Protein AF-A0A485M521-F1 (afdb_monomer_lite)

Secondary structure (DSSP, 8-state):
---PPPPHHHHHHHTTHHHHHHHHHHHTTTTT-SSTT-----TTTT---TTS--SSEEEEEEEEESSS-HHHHTTT-EEEEEESS-SS--TT-TTHHHHHH--SEEE-HHHHHHHHHHHHHTT-S-EEEES-TTTHHHHHHHHHHHHHTT--SPEEEEE-S---HHHHHHTTTT-SEEEEB---S-HHHHHHHHS-TTHHHHHHHHHHHHHHHH-B-EE-TTS-EEEEEEEEEE--GGGTT-HHHHHHHIIIII-TT-EEEEE------GGGGG-TTTSSPPPHHHHHHHHHTT--TT--B----TT-SEEEEESSS--------------------------------EEEEEEEEETTEEEEEEEEEEEESSS-EEEEESSB-HHHHHHHHHHHHHHHHTT-PPPSSEEEEEEE-TTS-B-SGGGHHHHHHHHHHHTTSS-HHHHTTEEE--EE-TTSBEEP-TTHHHHHHHHHHTT-SEEEEEGGGHHHHHTTSS-EEEESBHHHHHHHHHS-PPPPP--PPPEEPTTSS-PPPGGGS-S-HHHHHHHHHHHHHT--EEEE--TTSSHHHHHTTHHHHSPPPPHHHHHHHHHHHHHTT---SSPEE-SPPEE---TT--HHHHTEETTTTEE-HHHHTTTSEEEETTGGGS-HHHHHTTHHHHHHSEEEEEETTEEEEEE---EEEEEE-SSTTS-TT-SSS-----HHHHHHHHTTS-HHHHTT-SEEEE-PPPPHHHHT----PPPHHHHHHHHHHHHHHHHHTTS-GGG--GGGHHHHS-B-HHHHHHHHHHHHHH---HHHHHHHHHHHHHHHHHTT-SSB-HHHHHHHHHT---TTTTT-

Structure (mmCIF, N/CA/C/O backbone):
data_AF-A0A485M521-F1
#
_entry.id   AF-A0A485M521-F1
#
loop_
_atom_site.group_PDB
_atom_site.id
_atom_site.type_symbol
_atom_site.label_atom_id
_atom_site.label_alt_id
_atom_site.label_comp_id
_atom_site.label_asym_id
_atom_site.label_entity_id
_atom_site.label_seq_id
_atom_site.pdbx_PDB_ins_code
_atom_site.Cartn_x
_atom_site.Cartn_y
_atom_site.Cartn_z
_atom_site.occupancy
_atom_site.B_iso_or_equiv
_atom_site.auth_seq_id
_atom_site.auth_comp_id
_atom_site.auth_asym_id
_atom_site.auth_atom_id
_atom_site.pdbx_PDB_model_num
ATOM 1 N N . MET A 1 1 ? -22.257 16.669 40.454 1.00 34.72 1 MET A N 1
ATOM 2 C CA . MET A 1 1 ? -20.801 16.543 40.690 1.00 34.72 1 MET A CA 1
ATOM 3 C C . MET A 1 1 ? -20.565 16.241 42.167 1.00 34.72 1 MET A C 1
ATOM 5 O O . MET A 1 1 ? -20.530 17.164 42.963 1.00 34.72 1 MET A O 1
ATOM 9 N N . LYS A 1 2 ? -20.494 14.965 42.568 1.00 30.14 2 LYS A N 1
ATOM 10 C CA . LYS A 1 2 ? -20.059 14.566 43.918 1.00 30.14 2 LYS A CA 1
ATOM 11 C C . LYS A 1 2 ? -18.724 13.830 43.770 1.00 30.14 2 LYS A C 1
ATOM 13 O O . LYS A 1 2 ? -18.711 12.713 43.275 1.00 30.14 2 LYS A O 1
ATOM 18 N N . ILE A 1 3 ? -17.657 14.548 44.131 1.00 37.06 3 ILE A N 1
ATOM 19 C CA . ILE A 1 3 ? -16.315 14.115 44.555 1.00 37.06 3 ILE A CA 1
ATOM 20 C C . ILE A 1 3 ? -15.671 13.010 43.692 1.00 37.06 3 ILE A C 1
ATOM 22 O O . ILE A 1 3 ? -15.725 11.833 44.034 1.00 37.06 3 ILE A O 1
ATOM 26 N N . MET A 1 4 ? -14.984 13.402 42.611 1.00 53.91 4 MET A N 1
ATOM 27 C CA . MET A 1 4 ? -13.754 12.683 42.249 1.00 53.91 4 MET A CA 1
ATOM 28 C C . MET A 1 4 ? -12.767 12.956 43.387 1.00 53.91 4 MET A C 1
ATOM 30 O O . MET A 1 4 ? -12.605 14.116 43.770 1.00 53.91 4 MET A O 1
ATOM 34 N N . SER A 1 5 ? -12.188 11.920 43.993 1.00 63.81 5 SER A N 1
ATOM 35 C CA . SER A 1 5 ? -11.129 12.127 44.983 1.00 63.81 5 SER A CA 1
ATOM 36 C C . SER A 1 5 ? -10.001 12.924 44.336 1.00 63.81 5 SER A C 1
ATOM 38 O O . SER A 1 5 ? -9.634 12.643 43.196 1.00 63.81 5 SER A O 1
ATOM 40 N N . GLU A 1 6 ? -9.470 13.912 45.050 1.00 80.12 6 GLU A N 1
ATOM 41 C CA . GLU A 1 6 ? -8.334 14.703 44.581 1.00 80.12 6 GLU A CA 1
ATOM 42 C C . GLU A 1 6 ? -7.160 13.766 44.215 1.00 80.12 6 GLU A C 1
ATOM 44 O O . GLU A 1 6 ? -6.811 12.917 45.042 1.00 80.12 6 GLU A O 1
ATOM 49 N N . PRO A 1 7 ? -6.572 13.874 43.004 1.00 86.50 7 PRO A N 1
ATOM 50 C CA . PRO A 1 7 ? -5.426 13.058 42.615 1.00 86.50 7 PRO A CA 1
ATOM 51 C C . PRO A 1 7 ? -4.277 13.130 43.618 1.00 86.50 7 PRO A C 1
ATOM 53 O O . PRO A 1 7 ? -3.947 14.200 44.143 1.00 86.50 7 PRO A O 1
ATOM 56 N N . SER A 1 8 ? -3.619 11.995 43.840 1.00 83.62 8 SER A N 1
ATOM 57 C CA . SER A 1 8 ? -2.629 11.830 44.910 1.00 83.62 8 SER A CA 1
ATOM 58 C C . SER A 1 8 ? -1.449 12.805 44.780 1.00 83.62 8 SER A C 1
ATOM 60 O O . SER A 1 8 ? -0.961 13.335 45.784 1.00 83.62 8 SER A O 1
ATOM 62 N N . TYR A 1 9 ? -1.027 13.110 43.546 1.00 92.75 9 TYR A N 1
ATOM 63 C CA . TYR A 1 9 ? 0.132 13.967 43.279 1.00 92.75 9 TYR A CA 1
ATOM 64 C C . TYR A 1 9 ? -0.082 15.438 43.673 1.00 92.75 9 TYR A C 1
ATOM 66 O O . TYR A 1 9 ? 0.896 16.153 43.904 1.00 92.75 9 TYR A O 1
ATOM 74 N N . LEU A 1 10 ? -1.330 15.911 43.799 1.00 93.62 10 LEU A N 1
ATOM 75 C CA . LEU A 1 10 ? -1.624 17.304 44.164 1.00 93.62 10 LEU A CA 1
ATOM 76 C C . LEU A 1 10 ? -1.217 17.618 45.608 1.00 93.62 10 LEU A C 1
ATOM 78 O O . LEU A 1 10 ? -0.762 18.725 45.905 1.00 93.62 10 LEU A O 1
ATOM 82 N N . ALA A 1 11 ? -1.312 16.640 46.513 1.00 91.88 11 ALA A N 1
ATOM 83 C CA . ALA A 1 11 ? -0.805 16.781 47.876 1.00 91.88 11 ALA A CA 1
ATOM 84 C C . ALA A 1 11 ? 0.725 16.949 47.902 1.00 91.88 11 ALA A C 1
ATOM 86 O O . ALA A 1 11 ? 1.235 17.790 48.641 1.00 91.88 11 ALA A O 1
ATOM 87 N N . LEU A 1 12 ? 1.449 16.206 47.056 1.00 93.50 12 LEU A N 1
ATOM 88 C CA . LEU A 1 12 ? 2.908 16.309 46.929 1.00 93.50 12 LEU A CA 1
ATOM 89 C C . LEU A 1 12 ? 3.355 17.615 46.269 1.00 93.50 12 LEU A C 1
ATOM 91 O O . LEU A 1 12 ? 4.402 18.151 46.625 1.00 93.50 12 LEU A O 1
ATOM 95 N N . TYR A 1 13 ? 2.577 18.124 45.311 1.00 93.75 13 TYR A N 1
ATOM 96 C CA . TYR A 1 13 ? 2.839 19.423 44.699 1.00 93.75 13 TYR A CA 1
ATOM 97 C C . TYR A 1 13 ? 2.697 20.553 45.729 1.00 93.75 13 TYR A C 1
ATOM 99 O O . TYR A 1 13 ? 3.597 21.379 45.859 1.00 93.75 13 TYR A O 1
ATOM 107 N N . ARG A 1 14 ? 1.620 20.547 46.534 1.00 93.44 14 ARG A N 1
ATOM 108 C CA . ARG A 1 14 ? 1.389 21.556 47.588 1.00 93.44 14 ARG A CA 1
ATOM 109 C C . ARG A 1 14 ? 2.469 21.563 48.673 1.00 93.44 14 ARG A C 1
ATOM 111 O O . ARG A 1 14 ? 2.778 22.624 4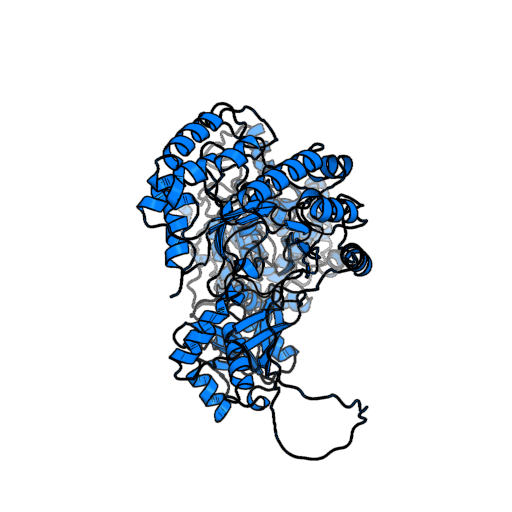9.201 1.00 93.44 14 ARG A O 1
ATOM 118 N N . SER A 1 15 ? 3.049 20.409 49.006 1.00 93.81 15 SER A N 1
ATOM 119 C CA . SER A 1 15 ? 4.139 20.319 49.990 1.00 93.81 15 SER A CA 1
ATOM 120 C C . SER A 1 15 ? 5.530 20.630 49.415 1.00 93.81 15 SER A C 1
ATOM 122 O O . SER A 1 15 ? 6.510 20.637 50.162 1.00 93.81 15 SER A O 1
ATOM 124 N N . GLY A 1 16 ? 5.645 20.855 48.099 1.00 92.62 16 GLY A N 1
ATOM 125 C CA . GLY A 1 16 ? 6.919 21.045 47.396 1.00 92.62 16 GLY A CA 1
ATOM 126 C C . GLY A 1 16 ? 7.751 19.764 47.233 1.00 92.62 16 GLY A C 1
ATOM 127 O O . GLY A 1 16 ? 8.878 19.803 46.736 1.00 92.62 16 GLY A O 1
ATOM 128 N N . GLU A 1 17 ? 7.231 18.615 47.667 1.00 93.62 17 GLU A N 1
ATOM 129 C CA . GLU A 1 17 ? 7.924 17.329 47.596 1.00 93.62 17 GLU A CA 1
ATOM 130 C C . GLU A 1 17 ? 8.015 16.815 46.153 1.00 93.62 17 GLU A C 1
ATOM 132 O O . GLU A 1 17 ? 9.010 16.194 45.776 1.00 93.62 17 GLU A O 1
ATOM 137 N N . LEU A 1 18 ? 7.016 17.111 45.315 1.00 92.62 18 LEU A N 1
ATOM 138 C CA . LEU A 1 18 ? 7.009 16.671 43.920 1.00 92.62 18 LEU A CA 1
ATOM 139 C C . LEU A 1 18 ? 8.182 17.270 43.122 1.00 92.62 18 LEU A C 1
ATOM 141 O O . LEU A 1 18 ? 8.868 16.552 42.396 1.00 92.62 18 LEU A O 1
ATOM 145 N N . GLN A 1 19 ? 8.471 18.557 43.321 1.00 91.75 19 GLN A N 1
ATOM 146 C CA . GLN A 1 19 ? 9.578 19.276 42.687 1.00 91.75 19 GLN A CA 1
ATOM 147 C C . GLN A 1 19 ? 10.939 18.742 43.158 1.00 91.75 19 GLN A C 1
ATOM 149 O O . GLN A 1 19 ? 11.841 18.527 42.346 1.00 91.75 19 GLN A O 1
ATOM 154 N N . LYS A 1 20 ? 11.084 18.452 44.460 1.00 91.44 20 LYS A N 1
ATOM 155 C CA . LYS A 1 20 ? 12.306 17.834 45.011 1.00 91.44 20 LYS A CA 1
ATOM 156 C C . LYS A 1 20 ? 12.576 16.471 44.380 1.00 91.44 20 LYS A C 1
ATOM 158 O O . LYS A 1 20 ? 13.718 16.155 44.037 1.00 91.44 20 LYS A O 1
ATOM 163 N N . ARG A 1 21 ? 11.529 15.664 44.188 1.00 92.69 21 ARG A N 1
ATOM 164 C CA . ARG A 1 21 ? 11.642 14.369 43.507 1.00 92.69 21 ARG A CA 1
ATOM 165 C C . ARG A 1 21 ? 12.009 14.537 42.039 1.00 92.69 21 ARG A C 1
ATOM 167 O O . ARG A 1 21 ? 12.925 13.851 41.599 1.00 92.69 21 ARG A O 1
ATOM 174 N N . ALA A 1 22 ? 11.381 15.463 41.315 1.00 88.31 22 ALA A N 1
ATOM 175 C CA . ALA A 1 22 ? 11.707 15.759 39.917 1.00 88.31 22 ALA A CA 1
ATOM 176 C C . ALA A 1 22 ? 13.205 16.075 39.720 1.00 88.31 22 ALA A C 1
ATOM 178 O O . ALA A 1 22 ? 13.864 15.494 38.851 1.00 88.31 22 ALA A O 1
ATOM 179 N N . ALA A 1 23 ? 13.779 16.904 40.601 1.00 83.12 23 ALA A N 1
ATOM 180 C CA . ALA A 1 23 ? 15.211 17.202 40.599 1.00 83.12 23 ALA A CA 1
ATOM 181 C C . ALA A 1 23 ? 16.069 15.947 40.861 1.00 83.12 23 ALA A C 1
ATOM 183 O O . ALA A 1 23 ? 17.021 15.673 40.128 1.00 83.12 23 ALA A O 1
ATOM 184 N N . ARG A 1 24 ? 15.699 15.127 41.858 1.00 84.69 24 ARG A N 1
ATOM 185 C CA . ARG A 1 24 ? 16.423 13.892 42.211 1.00 84.69 24 ARG A CA 1
ATOM 186 C C . ARG A 1 24 ? 16.407 12.849 41.092 1.00 84.69 24 ARG A C 1
ATOM 188 O O . ARG A 1 24 ? 17.404 12.161 40.886 1.00 84.69 24 ARG A O 1
ATOM 195 N N . VAL A 1 25 ? 15.285 12.701 40.387 1.00 82.06 25 VAL A N 1
ATOM 196 C CA . VAL A 1 25 ? 15.129 11.657 39.362 1.00 82.06 25 VAL A CA 1
ATOM 197 C C . VAL A 1 25 ? 15.885 12.025 38.081 1.00 82.06 25 VAL A C 1
ATOM 199 O O . VAL A 1 25 ? 16.410 11.142 37.406 1.00 82.06 25 VAL A O 1
ATOM 202 N N . THR A 1 26 ? 16.037 13.317 37.782 1.00 79.44 26 THR A N 1
ATOM 203 C CA . THR A 1 26 ? 16.836 13.777 36.633 1.00 79.44 26 THR A CA 1
ATOM 204 C C . THR A 1 26 ? 18.313 13.397 36.785 1.00 79.44 26 THR A C 1
ATOM 206 O O . THR A 1 26 ? 18.918 12.919 35.828 1.00 79.44 26 THR A O 1
ATOM 209 N N . ALA A 1 27 ? 18.866 13.462 38.002 1.00 84.31 27 ALA A N 1
ATOM 210 C CA . ALA A 1 27 ? 20.227 12.992 38.288 1.00 84.31 27 ALA A CA 1
ATOM 211 C C . ALA A 1 27 ? 20.404 11.475 38.052 1.00 84.31 27 ALA A C 1
ATOM 213 O O . ALA A 1 27 ? 21.489 11.016 37.701 1.00 84.31 27 ALA A O 1
ATOM 214 N N . MET A 1 28 ? 19.331 10.673 38.151 1.00 88.88 28 MET A N 1
ATOM 215 C CA . MET A 1 28 ? 19.390 9.239 37.828 1.00 88.88 28 MET A CA 1
ATOM 216 C C . MET A 1 28 ? 19.657 8.971 36.342 1.00 88.88 28 MET A C 1
ATOM 218 O O . MET A 1 28 ? 19.932 7.827 35.988 1.00 88.88 28 MET A O 1
ATOM 222 N N . LEU A 1 29 ? 19.560 9.975 35.462 1.00 92.06 29 LEU A N 1
ATOM 223 C CA . LEU A 1 29 ? 19.862 9.833 34.038 1.00 92.06 29 LEU A CA 1
ATOM 224 C C . LEU A 1 29 ? 21.367 9.875 33.737 1.00 92.06 29 LEU A C 1
ATOM 226 O O . LEU A 1 29 ? 21.767 9.302 32.726 1.00 92.06 29 LEU A O 1
ATOM 230 N N . GLU A 1 30 ? 22.192 10.483 34.595 1.00 93.56 30 GLU A N 1
ATOM 231 C CA . GLU A 1 30 ? 23.658 10.557 34.425 1.00 93.56 30 GLU A CA 1
ATOM 232 C C . GLU A 1 30 ? 24.325 9.181 34.566 1.00 93.56 30 GLU A C 1
ATOM 234 O O . GLU A 1 30 ? 25.297 8.857 33.890 1.00 93.56 30 GLU A O 1
ATOM 239 N N . CYS A 1 31 ? 23.752 8.327 35.414 1.00 93.50 31 CYS A N 1
ATOM 240 C CA . CYS A 1 31 ? 24.083 6.914 35.515 1.00 93.50 31 CYS A CA 1
ATOM 241 C C . CYS A 1 31 ? 22.770 6.131 35.572 1.00 93.50 31 CYS A C 1
ATOM 243 O O . CYS A 1 31 ? 22.212 5.918 36.645 1.00 93.50 31 CYS A O 1
ATOM 245 N N . CYS A 1 32 ? 22.240 5.742 34.409 1.00 94.81 32 CYS A N 1
ATOM 246 C CA . CYS A 1 32 ? 20.868 5.251 34.279 1.00 94.81 32 CYS A CA 1
ATOM 247 C C . CYS A 1 32 ? 20.581 3.969 35.084 1.00 94.81 32 CYS A C 1
ATOM 249 O O . CYS A 1 32 ? 20.887 2.861 34.627 1.00 94.81 32 CYS A O 1
ATOM 251 N N . ARG A 1 33 ? 19.874 4.135 36.215 1.00 93.00 33 ARG A N 1
ATOM 252 C CA . ARG A 1 33 ? 19.340 3.065 37.095 1.00 93.00 33 ARG A CA 1
ATOM 253 C C . ARG A 1 33 ? 17.809 3.046 37.200 1.00 93.00 33 ARG A C 1
ATOM 255 O O . ARG A 1 33 ? 17.243 2.541 38.162 1.00 93.00 33 ARG A O 1
ATOM 262 N N . VAL A 1 34 ? 17.135 3.640 36.216 1.00 94.38 34 VAL A N 1
ATOM 263 C CA . VAL A 1 34 ? 15.677 3.881 36.220 1.00 94.38 34 VAL A CA 1
ATOM 264 C C . VAL A 1 34 ? 14.849 2.587 36.203 1.00 94.38 34 VAL A C 1
ATOM 266 O O . VAL A 1 34 ? 13.724 2.553 36.682 1.00 94.38 34 VAL A O 1
ATOM 269 N N . CYS A 1 35 ? 15.389 1.500 35.653 1.00 95.00 35 CYS A N 1
ATOM 270 C CA . CYS A 1 35 ? 14.707 0.209 35.606 1.00 95.00 35 CYS A CA 1
ATOM 271 C C . CYS A 1 35 ? 15.678 -0.928 35.968 1.00 95.00 35 CYS A C 1
ATOM 273 O O . CYS A 1 35 ? 16.892 -0.691 35.985 1.00 95.00 35 CYS A O 1
ATOM 275 N N . PRO A 1 36 ? 15.193 -2.166 36.188 1.00 96.19 36 PRO A N 1
ATOM 276 C CA . PRO A 1 36 ? 16.036 -3.268 36.659 1.00 96.19 36 PRO A CA 1
ATOM 277 C C . PRO A 1 36 ? 17.187 -3.655 35.716 1.00 96.19 36 PRO A C 1
ATOM 279 O O . PRO A 1 36 ? 18.084 -4.384 36.116 1.00 96.19 36 PRO A O 1
ATOM 282 N N . ARG A 1 37 ? 17.205 -3.144 34.472 1.00 95.25 37 ARG A N 1
ATOM 283 C CA . ARG A 1 37 ? 18.326 -3.327 33.535 1.00 95.25 37 ARG A CA 1
ATOM 284 C C . ARG A 1 37 ? 19.647 -2.716 34.012 1.00 95.25 37 ARG A C 1
ATOM 286 O O . ARG A 1 37 ? 20.664 -3.103 33.454 1.00 95.25 37 ARG A O 1
ATOM 293 N N . ASP A 1 38 ? 19.624 -1.745 34.935 1.00 93.94 38 ASP A N 1
ATOM 294 C CA . ASP A 1 38 ? 20.810 -1.057 35.492 1.00 93.94 38 ASP A CA 1
ATOM 295 C C . ASP A 1 38 ? 21.925 -0.818 34.451 1.00 93.94 38 ASP A C 1
ATOM 297 O O . ASP A 1 38 ? 23.070 -1.232 34.613 1.00 93.94 38 ASP A O 1
ATOM 301 N N . CYS A 1 39 ? 21.580 -0.199 33.315 1.00 94.25 39 CYS A N 1
ATOM 302 C CA . CYS A 1 39 ? 22.515 -0.075 32.192 1.00 94.25 39 CYS A CA 1
ATOM 303 C C . CYS A 1 39 ? 23.647 0.936 32.436 1.00 94.25 39 CYS A C 1
ATOM 305 O O . CYS A 1 39 ? 24.596 0.969 31.657 1.00 94.25 39 CYS A O 1
ATOM 307 N N . ARG A 1 40 ? 23.534 1.781 33.475 1.00 95.12 40 ARG A N 1
ATOM 308 C CA . ARG A 1 40 ? 24.536 2.772 33.923 1.00 95.12 40 ARG A CA 1
ATOM 309 C C . ARG A 1 40 ? 25.042 3.752 32.861 1.00 95.12 40 ARG A C 1
ATOM 311 O O . ARG A 1 40 ? 26.004 4.471 33.108 1.00 95.12 40 ARG A O 1
ATOM 318 N N . VAL A 1 41 ? 24.392 3.814 31.700 1.00 96.38 41 VAL A N 1
ATOM 319 C CA . VAL A 1 41 ? 24.714 4.787 30.655 1.00 96.38 41 VAL A CA 1
ATOM 320 C C . VAL A 1 41 ? 24.302 6.189 31.087 1.00 96.38 41 VAL A C 1
ATOM 322 O O . VAL A 1 41 ? 23.315 6.358 31.803 1.00 96.38 41 VAL A O 1
ATOM 325 N N . ASP A 1 42 ? 25.023 7.182 30.580 1.00 96.06 42 ASP A N 1
ATOM 326 C CA . ASP A 1 42 ? 24.691 8.590 30.765 1.00 96.06 42 ASP A CA 1
ATOM 327 C C . ASP A 1 42 ? 23.721 9.060 29.673 1.00 96.06 42 ASP A C 1
ATOM 329 O O . ASP A 1 42 ? 24.121 9.380 28.549 1.00 96.06 42 ASP A O 1
ATOM 333 N N . ARG A 1 43 ? 22.427 9.086 30.007 1.00 95.19 43 ARG A N 1
ATOM 334 C CA . ARG A 1 43 ? 21.357 9.531 29.104 1.00 95.19 43 ARG A CA 1
ATOM 335 C C . ARG A 1 43 ? 21.378 11.036 28.858 1.00 95.19 43 ARG A C 1
ATOM 337 O O . ARG A 1 43 ? 20.802 11.472 27.866 1.00 95.19 43 ARG A O 1
ATOM 344 N N . THR A 1 44 ? 22.037 11.821 29.711 1.00 93.19 44 THR A N 1
ATOM 345 C CA . THR A 1 44 ? 22.136 13.283 29.561 1.00 93.19 44 THR A CA 1
ATOM 346 C C . THR A 1 44 ? 23.144 13.680 28.483 1.00 93.19 44 THR A C 1
ATOM 348 O O . THR A 1 44 ? 22.961 14.690 27.813 1.00 93.19 44 THR A O 1
ATOM 351 N N . ARG A 1 45 ? 24.145 12.830 28.221 1.00 92.44 45 ARG A N 1
ATOM 352 C CA . ARG A 1 45 ? 25.156 13.010 27.161 1.00 92.44 45 ARG A CA 1
ATOM 353 C C . ARG A 1 45 ? 24.802 12.310 25.845 1.00 92.44 45 ARG A C 1
ATOM 355 O O . ARG A 1 45 ? 25.683 11.860 25.116 1.00 92.44 45 ARG A O 1
ATOM 362 N N . GLY A 1 46 ? 23.510 12.148 25.562 1.00 88.12 46 GLY A N 1
ATOM 363 C CA . GLY A 1 46 ? 23.017 11.570 24.308 1.00 88.12 46 GLY A CA 1
ATOM 364 C C . GLY A 1 46 ? 23.154 10.047 24.177 1.00 88.12 46 GLY A C 1
ATOM 365 O O . GLY A 1 46 ? 22.776 9.497 23.141 1.00 88.12 46 GLY A O 1
ATOM 366 N N . LYS A 1 47 ? 23.643 9.326 25.202 1.00 94.69 47 LYS A N 1
ATOM 367 C CA . LYS A 1 47 ? 23.627 7.853 25.182 1.00 94.69 47 LYS A CA 1
ATOM 368 C C . LYS A 1 47 ? 22.211 7.337 25.436 1.00 94.69 47 LYS A C 1
ATOM 370 O O . LYS A 1 47 ? 21.409 7.952 26.133 1.00 94.69 47 LYS A O 1
ATOM 375 N N . ARG A 1 48 ? 21.899 6.170 24.879 1.00 94.75 48 ARG A N 1
ATOM 376 C CA . ARG A 1 48 ? 20.594 5.513 25.032 1.00 94.75 48 ARG A CA 1
ATOM 377 C C . ARG A 1 48 ? 20.727 4.281 25.921 1.00 94.75 48 ARG A C 1
ATOM 379 O O . ARG A 1 48 ? 21.735 3.580 25.855 1.00 94.75 48 ARG A O 1
ATOM 386 N N . GLY A 1 49 ? 19.724 4.034 26.763 1.00 93.50 49 GLY A N 1
ATOM 387 C CA . GLY A 1 49 ? 19.677 2.843 27.622 1.00 93.50 49 GLY A CA 1
ATOM 388 C C . GLY A 1 49 ? 19.431 1.548 26.841 1.00 93.50 49 GLY A C 1
ATOM 389 O O . GLY A 1 49 ? 19.232 1.570 25.628 1.00 93.50 49 GLY A O 1
ATOM 390 N N . TYR A 1 50 ? 19.349 0.411 27.546 1.00 94.31 50 TYR A N 1
ATOM 391 C CA . TYR A 1 50 ? 18.924 -0.869 26.944 1.00 94.31 50 TYR A CA 1
ATOM 392 C C . TYR A 1 50 ? 17.555 -0.751 26.253 1.00 94.31 50 TYR A C 1
ATOM 394 O O . TYR A 1 50 ? 17.334 -1.286 25.170 1.00 94.31 50 TYR A O 1
ATOM 402 N N . CYS A 1 51 ? 16.662 0.038 26.854 1.00 93.12 51 CYS A N 1
ATOM 403 C CA . CYS A 1 51 ? 15.374 0.423 26.293 1.00 93.12 51 CYS A CA 1
ATOM 404 C C . CYS A 1 51 ? 15.479 1.397 25.109 1.00 93.12 51 CYS A C 1
ATOM 406 O O . CYS A 1 51 ? 14.467 1.944 24.718 1.00 93.12 51 CYS A O 1
ATOM 408 N N . ARG A 1 52 ? 16.653 1.706 24.550 1.00 94.62 52 ARG A N 1
ATOM 409 C CA . ARG A 1 52 ? 16.823 2.618 23.397 1.00 94.62 52 ARG A CA 1
ATOM 410 C C . ARG A 1 52 ? 16.350 4.068 23.611 1.00 94.62 52 ARG A C 1
ATOM 412 O O . ARG A 1 52 ? 16.360 4.843 22.660 1.00 94.62 52 ARG A O 1
ATOM 419 N N . THR A 1 53 ? 16.019 4.465 24.838 1.00 94.62 53 THR A N 1
ATOM 420 C CA . THR A 1 53 ? 15.573 5.828 25.174 1.00 94.62 53 THR A CA 1
ATOM 421 C C . THR A 1 53 ? 16.725 6.686 25.707 1.00 94.62 53 THR A C 1
ATOM 423 O O . THR A 1 53 ? 17.545 6.207 26.497 1.00 94.62 53 THR A O 1
ATOM 426 N N . GLY A 1 54 ? 16.786 7.948 25.259 1.00 94.19 54 GLY A N 1
ATOM 427 C CA . GLY A 1 54 ? 17.793 8.957 25.625 1.00 94.19 54 GLY A CA 1
ATOM 428 C C . GLY A 1 54 ? 17.327 9.903 26.740 1.00 94.19 54 GLY A C 1
ATOM 429 O O . GLY A 1 54 ? 16.580 9.486 27.624 1.00 94.19 54 GLY A O 1
ATOM 430 N N . ARG A 1 55 ? 17.774 11.167 26.735 1.00 94.06 55 ARG A N 1
ATOM 431 C CA . ARG A 1 55 ? 17.405 12.190 27.741 1.00 94.06 55 ARG A CA 1
ATOM 432 C C . ARG A 1 55 ? 15.905 12.470 27.791 1.00 94.06 55 ARG A C 1
ATOM 434 O O . ARG A 1 55 ? 15.372 12.719 28.873 1.00 94.06 55 ARG A O 1
ATOM 441 N N . TYR A 1 56 ? 15.244 12.424 26.649 1.00 95.44 56 TYR A N 1
ATOM 442 C CA . TYR A 1 56 ? 13.835 12.751 26.507 1.00 95.44 56 TYR A CA 1
ATOM 443 C C . TYR A 1 56 ? 13.004 11.484 26.307 1.00 95.44 56 TYR A C 1
ATOM 445 O O . TYR A 1 56 ? 13.526 10.420 25.955 1.00 95.44 56 TYR A O 1
ATOM 453 N N . ALA A 1 57 ? 11.714 11.579 26.621 1.00 95.00 57 ALA A N 1
ATOM 454 C CA . ALA A 1 57 ? 10.779 10.499 26.354 1.00 95.00 57 ALA A CA 1
ATOM 455 C C . ALA A 1 57 ? 10.462 10.495 24.859 1.00 95.00 57 ALA A C 1
ATOM 457 O O . ALA A 1 57 ? 10.548 11.530 24.208 1.00 95.00 57 ALA A O 1
ATOM 458 N N . SER A 1 58 ? 10.080 9.346 24.317 1.00 95.75 58 SER A N 1
ATOM 459 C CA . SER A 1 58 ? 9.495 9.291 22.983 1.00 95.75 58 SER A CA 1
ATOM 460 C C . SER A 1 58 ? 8.053 8.822 23.106 1.00 95.75 58 SER A C 1
ATOM 462 O O . SER A 1 58 ? 7.778 7.924 23.900 1.00 95.75 58 SER A O 1
ATOM 464 N N . VAL A 1 59 ? 7.136 9.484 22.403 1.00 96.00 59 VAL A N 1
ATOM 465 C CA . VAL A 1 59 ? 5.693 9.221 22.448 1.00 96.00 59 VAL A CA 1
ATOM 466 C C . VAL A 1 59 ? 5.238 8.770 21.065 1.00 96.00 59 VAL A C 1
ATOM 468 O O . VAL A 1 59 ? 5.450 9.465 20.071 1.00 96.00 59 VAL A O 1
ATOM 471 N N . ALA A 1 60 ? 4.612 7.598 21.013 1.00 89.62 60 ALA A N 1
ATOM 472 C CA . ALA A 1 60 ? 4.112 6.980 19.791 1.00 89.62 60 ALA A CA 1
ATOM 473 C C . ALA A 1 60 ? 2.695 7.441 19.453 1.00 89.62 60 ALA A C 1
ATOM 475 O O . ALA A 1 60 ? 2.360 7.661 18.294 1.00 89.62 60 ALA A O 1
ATOM 476 N N . SER A 1 61 ? 1.846 7.573 20.472 1.00 90.50 61 SER A N 1
ATOM 477 C CA . SER A 1 61 ? 0.462 7.999 20.292 1.00 90.50 61 SER A CA 1
ATOM 478 C C . SER A 1 61 ? -0.104 8.647 21.548 1.00 90.50 61 SER A C 1
ATOM 480 O O . SER A 1 61 ? 0.337 8.384 22.671 1.00 90.50 61 SER A O 1
ATOM 482 N N . ILE A 1 62 ? -1.103 9.499 21.328 1.00 92.75 62 ILE A N 1
ATOM 483 C CA . ILE A 1 62 ? -1.879 10.152 22.372 1.00 92.75 62 ILE A CA 1
ATOM 484 C C . ILE A 1 62 ? -3.350 10.225 21.972 1.00 92.75 62 ILE A C 1
ATOM 486 O O . ILE A 1 62 ? -3.675 10.621 20.853 1.00 92.75 62 ILE A O 1
ATOM 490 N N . GLY A 1 63 ? -4.247 9.901 22.900 1.00 83.69 63 GLY A N 1
ATOM 491 C CA . GLY A 1 63 ? -5.674 10.148 22.716 1.00 83.69 63 GLY A CA 1
ATOM 492 C C . GLY A 1 63 ? -6.567 9.416 23.717 1.00 83.69 63 GLY A C 1
ATOM 493 O O . GLY A 1 63 ? -6.087 8.569 24.472 1.00 83.69 63 GLY A O 1
ATOM 494 N N . PRO A 1 64 ? -7.877 9.719 23.723 1.00 83.12 64 PRO A N 1
ATOM 495 C CA . PRO A 1 64 ? -8.851 8.958 24.494 1.00 83.12 64 PRO A CA 1
ATOM 496 C C . PRO A 1 64 ? -8.939 7.521 23.965 1.00 83.12 64 PRO A C 1
ATOM 498 O O . PRO A 1 64 ? -9.315 7.290 22.814 1.00 83.12 64 PRO A O 1
ATOM 501 N N . HIS A 1 65 ? -8.604 6.548 24.806 1.00 75.56 65 HIS A N 1
ATOM 502 C CA . HIS A 1 65 ? -8.652 5.131 24.476 1.00 75.56 65 HIS A CA 1
ATOM 503 C C . HIS A 1 65 ? -9.849 4.454 25.151 1.00 75.56 65 HIS A C 1
ATOM 505 O O . HIS A 1 65 ? -10.068 4.578 26.358 1.00 75.56 65 HIS A O 1
ATOM 511 N N . PHE A 1 66 ? -10.621 3.706 24.357 1.00 79.00 66 PHE A N 1
ATOM 512 C CA . PHE A 1 66 ? -11.843 3.023 24.805 1.00 79.00 66 PHE A CA 1
ATOM 513 C C . PHE A 1 66 ? -11.718 1.495 24.861 1.00 79.00 66 PHE A C 1
ATOM 515 O O . PHE A 1 66 ? -12.670 0.816 25.234 1.00 79.00 66 PHE A O 1
ATOM 522 N N . GLY A 1 67 ? -10.556 0.952 24.492 1.00 67.88 67 GLY A N 1
ATOM 523 C CA . GLY A 1 67 ? -10.250 -0.481 24.557 1.00 67.88 67 GLY A CA 1
ATOM 524 C C . GLY A 1 67 ? -9.403 -0.891 25.766 1.00 67.88 67 GLY A C 1
ATOM 525 O O . GLY A 1 67 ? -8.834 -1.974 25.740 1.00 67.88 67 GLY A O 1
ATOM 526 N N . GLU A 1 68 ? -9.249 -0.017 26.768 1.00 79.06 68 GLU A N 1
ATOM 527 C CA . GLU A 1 68 ? -8.589 -0.370 28.035 1.00 79.06 68 GLU A CA 1
ATOM 528 C C . GLU A 1 68 ? -9.532 -1.169 28.950 1.00 79.06 68 GLU A C 1
ATOM 530 O O . GLU A 1 68 ? -10.703 -1.404 28.638 1.00 79.06 68 GLU A O 1
ATOM 535 N N . GLU A 1 69 ? -9.021 -1.566 30.113 1.00 81.06 69 GLU A N 1
ATOM 536 C CA . GLU A 1 69 ? -9.801 -2.252 31.137 1.00 81.06 69 GLU A CA 1
ATOM 537 C C . GLU A 1 69 ? -11.049 -1.460 31.534 1.00 81.06 69 GLU A C 1
ATOM 539 O O . GLU A 1 69 ? -10.998 -0.245 31.736 1.00 81.06 69 GLU A O 1
ATOM 544 N N . ALA A 1 70 ? -12.182 -2.154 31.677 1.00 78.00 70 ALA A N 1
ATOM 545 C CA . ALA A 1 70 ? -13.484 -1.519 31.893 1.00 78.00 70 ALA A CA 1
ATOM 546 C C . ALA A 1 70 ? -13.505 -0.478 33.039 1.00 78.00 70 ALA A C 1
ATOM 548 O O . ALA A 1 70 ? -14.094 0.587 32.835 1.00 78.00 70 ALA A O 1
ATOM 549 N N . PRO A 1 71 ? -12.836 -0.702 34.193 1.00 83.25 71 PRO A N 1
ATOM 550 C CA . PRO A 1 71 ? -12.753 0.311 35.246 1.00 83.25 71 PRO A CA 1
ATOM 551 C C . PRO A 1 71 ? -12.019 1.598 34.834 1.00 83.25 71 PRO A C 1
ATOM 553 O O . PRO A 1 71 ? -12.255 2.642 35.426 1.00 83.25 71 PRO A O 1
ATOM 556 N N . LEU A 1 72 ? -11.138 1.570 33.833 1.00 84.38 72 LEU A N 1
ATOM 557 C CA . LEU A 1 72 ? -10.333 2.726 33.419 1.00 84.38 72 LEU A CA 1
ATOM 558 C C . LEU A 1 72 ? -10.998 3.580 32.339 1.00 84.38 72 LEU A C 1
ATOM 560 O O . LEU A 1 72 ? -10.750 4.782 32.271 1.00 84.38 72 LEU A O 1
ATOM 564 N N . VAL A 1 73 ? -11.809 2.969 31.473 1.00 76.62 73 VAL A N 1
ATOM 565 C CA . VAL A 1 73 ? -12.371 3.644 30.291 1.00 76.62 73 VAL A CA 1
ATOM 566 C C . VAL A 1 73 ? -13.527 4.574 30.659 1.00 76.62 73 VAL A C 1
ATOM 568 O O . VAL A 1 73 ? -13.641 5.674 30.113 1.00 76.62 73 VAL A O 1
ATOM 571 N N . GLY A 1 74 ? -14.402 4.142 31.573 1.00 74.25 74 GLY A N 1
ATOM 572 C CA . GLY A 1 74 ? -15.622 4.877 31.909 1.00 74.25 74 GLY A CA 1
ATOM 573 C C . GLY A 1 74 ? -16.419 5.297 30.663 1.00 74.25 74 GLY A C 1
ATOM 574 O O . GLY A 1 74 ? -16.533 4.548 29.696 1.00 74.25 74 GLY A O 1
ATOM 575 N N . PHE A 1 75 ? -16.960 6.518 30.675 1.00 71.19 75 PHE A N 1
ATOM 576 C CA . PHE A 1 75 ? -17.721 7.091 29.548 1.00 71.19 75 PHE A CA 1
ATOM 577 C C . PHE A 1 75 ? -16.905 8.034 28.648 1.00 71.19 75 PHE A C 1
ATOM 579 O O . PHE A 1 75 ? -17.331 8.351 27.544 1.00 71.19 75 PHE A O 1
ATOM 586 N N . GLY A 1 76 ? -15.762 8.511 29.138 1.00 71.75 76 GLY A N 1
ATOM 587 C CA . GLY A 1 76 ? -14.961 9.595 28.549 1.00 71.75 76 GLY A CA 1
ATOM 588 C C . GLY A 1 76 ? -13.629 9.114 27.979 1.00 71.75 76 GLY A C 1
ATOM 589 O O . GLY A 1 76 ? -12.870 9.908 27.439 1.00 71.75 76 GLY A O 1
ATOM 590 N N . GLY A 1 77 ? -13.351 7.812 28.086 1.00 84.06 77 GLY A N 1
ATOM 591 C CA . GLY A 1 77 ? -12.084 7.219 27.688 1.00 84.06 77 GLY A CA 1
ATOM 592 C C . GLY A 1 77 ? -11.023 7.313 28.784 1.00 84.06 77 GLY A C 1
ATOM 593 O O . GLY A 1 77 ? -11.066 8.168 29.675 1.00 84.06 77 GLY A O 1
ATOM 594 N N . SER A 1 78 ? -10.053 6.408 28.694 1.00 89.62 78 SER A N 1
ATOM 595 C CA . SER A 1 78 ? -8.786 6.503 29.413 1.00 89.62 78 SER A CA 1
ATOM 596 C C . SER A 1 78 ? -7.834 7.343 28.562 1.00 89.62 78 SER A C 1
ATOM 598 O O . SER A 1 78 ? -7.644 7.044 27.384 1.00 89.62 78 SER A O 1
ATOM 600 N N . GLY A 1 79 ? -7.294 8.435 29.100 1.00 93.50 79 GLY A N 1
ATOM 601 C CA . GLY A 1 79 ? -6.441 9.342 28.337 1.00 93.50 79 GLY A CA 1
ATOM 602 C C . GLY A 1 79 ? -5.055 8.743 28.157 1.00 93.50 79 GLY A C 1
ATOM 603 O O . GLY A 1 79 ? -4.207 8.887 29.030 1.00 93.50 79 GLY A O 1
ATOM 604 N N . THR A 1 80 ? -4.812 8.056 27.048 1.00 96.56 80 THR A N 1
ATOM 605 C CA . THR A 1 80 ? -3.585 7.285 26.852 1.00 96.56 80 THR A CA 1
ATOM 606 C C . THR A 1 80 ? -2.455 8.158 26.314 1.00 96.56 80 THR A C 1
ATOM 608 O O . THR A 1 80 ? -2.624 8.839 25.304 1.00 96.56 80 THR A O 1
ATOM 611 N N . ILE A 1 81 ? -1.287 8.077 26.957 1.00 97.06 81 ILE A N 1
ATOM 612 C CA . ILE A 1 81 ? 0.011 8.505 26.422 1.00 97.06 81 ILE A CA 1
ATOM 613 C C . ILE A 1 81 ? 0.864 7.246 26.280 1.00 97.06 81 ILE A C 1
ATOM 615 O O . ILE A 1 81 ? 1.272 6.642 27.276 1.00 97.06 81 ILE A O 1
ATOM 619 N N . PHE A 1 82 ? 1.107 6.827 25.038 1.00 96.81 82 PHE A N 1
ATOM 620 C CA . PHE A 1 82 ? 1.866 5.616 24.748 1.00 96.81 82 PHE A CA 1
ATOM 621 C C . PHE A 1 82 ? 3.331 5.962 24.502 1.00 96.81 82 PHE A C 1
ATOM 623 O O . PHE A 1 82 ? 3.674 6.535 23.466 1.00 96.81 82 PHE A O 1
ATOM 630 N N . PHE A 1 83 ? 4.205 5.587 25.437 1.00 97.44 83 PHE A N 1
ATOM 631 C CA . PHE A 1 83 ? 5.638 5.807 25.290 1.00 97.44 83 PHE A CA 1
ATOM 632 C C . PHE A 1 83 ? 6.279 4.769 24.370 1.00 97.44 83 PHE A C 1
ATOM 634 O O . PHE A 1 83 ? 6.023 3.567 24.466 1.00 97.44 83 PHE A O 1
ATOM 641 N N . SER A 1 84 ? 7.141 5.249 23.482 1.00 94.69 84 SER A N 1
ATOM 642 C CA . SER A 1 84 ? 7.923 4.428 22.575 1.00 94.69 84 SER A CA 1
ATOM 643 C C . SER A 1 84 ? 9.030 3.688 23.314 1.00 94.69 84 SER A C 1
ATOM 645 O O . SER A 1 84 ? 9.581 4.139 24.328 1.00 94.69 84 SER A O 1
ATOM 647 N N . SER A 1 85 ? 9.397 2.552 22.732 1.00 94.12 85 SER A N 1
ATOM 648 C CA . SER A 1 85 ? 10.319 1.579 23.291 1.00 94.12 85 SER A CA 1
ATOM 649 C C . SER A 1 85 ? 9.854 0.926 24.602 1.00 94.12 85 SER A C 1
ATOM 651 O O . SER A 1 85 ? 8.829 1.275 25.175 1.00 94.12 85 SER A O 1
ATOM 653 N N . CYS A 1 86 ? 10.575 -0.092 25.069 1.00 93.88 86 CYS A N 1
ATOM 654 C CA . CYS A 1 86 ? 10.272 -0.814 26.303 1.00 93.88 86 CYS A CA 1
ATOM 655 C C . CYS A 1 86 ? 11.558 -1.365 26.930 1.00 93.88 86 CYS A C 1
ATOM 657 O O . CYS A 1 86 ? 12.499 -1.733 26.231 1.00 93.88 86 CYS A O 1
ATOM 659 N N . ASN A 1 87 ? 11.617 -1.473 28.256 1.00 94.88 87 ASN A N 1
ATOM 660 C CA . ASN A 1 87 ? 12.749 -2.085 28.960 1.00 94.88 87 ASN A CA 1
ATOM 661 C C . ASN A 1 87 ? 12.736 -3.630 28.958 1.00 94.88 87 ASN A C 1
ATOM 663 O O . ASN A 1 87 ? 13.768 -4.251 29.241 1.00 94.88 87 ASN A O 1
ATOM 667 N N . LEU A 1 88 ? 11.597 -4.248 28.622 1.00 93.25 88 LEU A N 1
ATOM 668 C CA . LEU A 1 88 ? 11.450 -5.702 28.514 1.00 93.25 88 LEU A CA 1
ATOM 669 C C . LEU A 1 88 ? 11.767 -6.256 27.127 1.00 93.25 88 LEU A C 1
ATOM 671 O O . LEU A 1 88 ? 12.364 -7.323 27.049 1.00 93.25 88 LEU A O 1
ATOM 675 N N . LEU A 1 89 ? 11.385 -5.552 26.054 1.00 93.06 89 LEU A N 1
ATOM 676 C CA . LEU A 1 89 ? 11.606 -5.980 24.663 1.00 93.06 89 LEU A CA 1
ATOM 677 C C . LEU A 1 89 ? 11.176 -7.440 24.401 1.00 93.06 89 LEU A C 1
ATOM 679 O O . LEU A 1 89 ? 11.917 -8.228 23.815 1.00 93.06 89 LEU A O 1
ATOM 683 N N . CYS A 1 90 ? 9.966 -7.809 24.834 1.00 94.19 90 CYS A N 1
ATOM 684 C CA . CYS A 1 90 ? 9.437 -9.164 24.670 1.00 94.19 90 CYS A CA 1
ATOM 685 C C . CYS A 1 90 ? 9.424 -9.608 23.194 1.00 94.19 90 CYS A C 1
ATOM 687 O O . CYS A 1 90 ? 9.026 -8.846 22.310 1.00 94.19 90 CYS A O 1
ATOM 689 N N . THR A 1 91 ? 9.786 -10.863 22.932 1.00 94.75 91 THR A N 1
ATOM 690 C CA . THR A 1 91 ? 9.771 -11.493 21.593 1.00 94.75 91 THR A CA 1
ATOM 691 C C . THR A 1 91 ? 8.366 -11.685 21.018 1.00 94.75 91 THR A C 1
ATOM 693 O O . THR A 1 91 ? 8.220 -11.834 19.812 1.00 94.75 91 THR A O 1
ATOM 696 N N . PHE A 1 92 ? 7.342 -11.618 21.865 1.00 93.06 92 PHE A N 1
ATOM 697 C CA . PHE A 1 92 ? 5.917 -11.738 21.540 1.00 93.06 92 PHE A CA 1
ATOM 698 C C . PHE A 1 92 ? 5.163 -10.410 21.730 1.00 93.06 92 PHE A C 1
ATOM 700 O O . PHE A 1 92 ? 3.967 -10.393 22.017 1.00 93.06 92 PHE A O 1
ATOM 707 N N . CYS A 1 93 ? 5.870 -9.279 21.664 1.00 91.56 93 CYS A N 1
ATOM 708 C CA . CYS A 1 93 ? 5.259 -7.968 21.852 1.00 91.56 93 CYS A CA 1
ATOM 709 C C . CYS A 1 93 ? 4.281 -7.656 20.707 1.00 91.56 93 CYS A C 1
ATOM 711 O O . CYS A 1 93 ? 4.700 -7.475 19.568 1.00 91.56 93 CYS A O 1
ATOM 713 N N . GLN A 1 94 ? 2.988 -7.531 21.022 1.00 87.81 94 GLN A N 1
ATOM 714 C CA . GLN A 1 94 ? 1.952 -7.153 20.048 1.00 87.81 94 GLN A CA 1
ATOM 715 C C . GLN A 1 94 ? 2.112 -5.716 19.534 1.00 87.81 94 GLN A C 1
ATOM 717 O O . GLN A 1 94 ? 1.632 -5.400 18.455 1.00 87.81 94 GLN A O 1
ATOM 722 N N . ASN A 1 95 ? 2.846 -4.880 20.274 1.00 87.75 95 ASN A N 1
ATOM 723 C CA . ASN A 1 95 ? 3.193 -3.508 19.909 1.00 87.75 95 ASN A CA 1
ATOM 724 C C . ASN A 1 95 ? 4.684 -3.391 19.539 1.00 87.75 95 ASN A C 1
ATOM 726 O O . ASN A 1 95 ? 5.330 -2.406 19.891 1.00 87.75 95 ASN A O 1
ATOM 730 N N . TYR A 1 96 ? 5.279 -4.414 18.906 1.00 89.69 96 TYR A N 1
ATOM 731 C CA . TYR A 1 96 ? 6.729 -4.448 18.665 1.00 89.69 96 TYR A CA 1
ATOM 732 C C . TYR A 1 96 ? 7.236 -3.270 17.820 1.00 89.69 96 TYR A C 1
ATOM 734 O O . TYR A 1 96 ? 8.373 -2.854 18.006 1.00 89.69 96 TYR A O 1
ATOM 742 N N . GLU A 1 97 ? 6.422 -2.701 16.934 1.00 84.19 97 GLU A N 1
ATOM 743 C CA . GLU A 1 97 ? 6.803 -1.541 16.116 1.00 84.19 97 GLU A CA 1
ATOM 744 C C . GLU A 1 97 ? 7.130 -0.339 17.020 1.00 84.19 97 GLU A C 1
ATOM 746 O O . GLU A 1 97 ? 8.241 0.196 17.003 1.00 84.19 97 GLU A O 1
ATOM 751 N N . ILE A 1 98 ? 6.239 -0.054 17.969 1.00 88.12 98 ILE A N 1
ATOM 752 C CA . ILE A 1 98 ? 6.419 0.981 18.990 1.00 88.12 98 ILE A CA 1
ATOM 753 C C . ILE A 1 98 ? 7.510 0.594 20.000 1.00 88.12 98 ILE A C 1
ATOM 755 O O . ILE A 1 98 ? 8.437 1.364 20.268 1.00 88.12 98 ILE A O 1
ATOM 759 N N . SER A 1 99 ? 7.419 -0.606 20.578 1.00 89.81 99 SER A N 1
ATOM 760 C CA . SER A 1 99 ? 8.241 -1.027 21.719 1.00 89.81 99 SER A CA 1
ATOM 761 C C . SER A 1 99 ? 9.645 -1.516 21.355 1.00 89.81 99 SER A C 1
ATOM 763 O O . SER A 1 99 ? 10.526 -1.464 22.207 1.00 89.81 99 SER A O 1
ATOM 765 N N . HIS A 1 100 ? 9.885 -2.007 20.137 1.00 90.38 100 HIS A N 1
ATOM 766 C CA . HIS A 1 100 ? 11.224 -2.390 19.668 1.00 90.38 100 HIS A CA 1
ATOM 767 C C . HIS A 1 100 ? 11.801 -1.348 18.721 1.00 90.38 100 HIS A C 1
ATOM 769 O O . HIS A 1 100 ? 12.965 -0.986 18.882 1.00 90.38 100 HIS A O 1
ATOM 775 N N . PHE A 1 101 ? 11.045 -0.853 17.742 1.00 86.69 101 PHE A N 1
ATOM 776 C CA . PHE A 1 101 ? 11.608 0.044 16.723 1.00 86.69 101 PHE A CA 1
ATOM 777 C C . PHE A 1 101 ? 11.604 1.518 17.122 1.00 86.69 101 PHE A C 1
ATOM 779 O O . PHE A 1 101 ? 12.122 2.339 16.371 1.00 86.69 101 PHE A O 1
ATOM 786 N N . ASN A 1 102 ? 11.145 1.831 18.340 1.00 84.75 102 ASN A N 1
ATOM 787 C CA . ASN A 1 102 ? 11.109 3.192 18.871 1.00 84.75 102 ASN A CA 1
ATOM 788 C C . ASN A 1 102 ? 10.326 4.133 17.934 1.00 84.75 102 ASN A C 1
ATOM 790 O O . ASN A 1 102 ? 10.744 5.263 17.689 1.00 84.75 102 ASN A O 1
ATOM 794 N N . GLU A 1 103 ? 9.217 3.635 17.382 1.00 82.44 103 GLU A N 1
ATOM 795 C CA . GLU A 1 103 ? 8.281 4.427 16.587 1.00 82.44 103 GLU A CA 1
ATOM 796 C C . GLU A 1 103 ? 7.623 5.492 17.468 1.00 82.44 103 GLU A C 1
ATOM 798 O O . GLU A 1 103 ? 7.113 5.178 18.543 1.00 82.44 103 GLU A O 1
ATOM 803 N N . GLY A 1 104 ? 7.664 6.749 17.033 1.00 86.69 104 GLY A N 1
ATOM 804 C CA . GLY A 1 104 ? 7.189 7.908 17.784 1.00 86.69 104 GLY A CA 1
ATOM 805 C C . GLY A 1 104 ? 8.122 9.104 17.630 1.00 86.69 104 GLY A C 1
ATOM 806 O O . GLY A 1 104 ? 9.140 9.035 16.939 1.00 86.69 104 GLY A O 1
ATOM 807 N N . ALA A 1 105 ? 7.770 10.208 18.279 1.00 88.19 105 ALA A N 1
ATOM 808 C CA . ALA A 1 105 ? 8.581 11.423 18.310 1.00 88.19 105 ALA A CA 1
ATOM 809 C C . ALA A 1 105 ? 9.212 11.595 19.691 1.00 88.19 105 ALA A C 1
ATOM 811 O O . ALA A 1 105 ? 8.605 11.223 20.693 1.00 88.19 105 ALA A O 1
ATOM 812 N N . GLU A 1 106 ? 10.439 12.106 19.752 1.00 94.81 106 GLU A N 1
ATOM 813 C CA . GLU A 1 106 ? 11.053 12.516 21.015 1.00 94.81 106 GLU A CA 1
ATOM 814 C C . GLU A 1 106 ? 10.387 13.814 21.493 1.00 94.81 106 GLU A C 1
ATOM 816 O O . GLU A 1 106 ? 10.196 14.720 20.689 1.00 94.81 106 GLU A O 1
ATOM 821 N N . VAL A 1 107 ? 10.002 13.877 22.770 1.00 94.31 107 VAL A N 1
ATOM 822 C CA . VAL A 1 107 ? 9.217 14.979 23.340 1.00 94.31 107 VAL A CA 1
ATOM 823 C C . VAL A 1 107 ? 9.935 15.627 24.515 1.00 94.31 107 VAL A C 1
ATOM 825 O O . VAL A 1 107 ? 10.458 14.960 25.416 1.00 94.31 107 VAL A O 1
ATOM 828 N N . GLN A 1 108 ? 9.930 16.951 24.520 1.00 93.12 108 GLN A N 1
ATOM 829 C CA . GLN A 1 108 ? 10.392 17.781 25.619 1.00 93.12 108 GLN A CA 1
ATOM 830 C C . GLN A 1 108 ? 9.388 17.750 26.787 1.00 93.12 108 GLN A C 1
ATOM 832 O O . GLN A 1 108 ? 8.206 17.457 26.587 1.00 93.12 108 GLN A O 1
ATOM 837 N N . PRO A 1 109 ? 9.811 18.095 28.020 1.00 90.62 109 PRO A N 1
ATOM 838 C CA . PRO A 1 109 ? 8.914 18.095 29.177 1.00 90.62 109 PRO A CA 1
ATOM 839 C C . PRO A 1 109 ? 7.650 18.948 28.993 1.00 90.62 109 PRO A C 1
ATOM 841 O O . PRO A 1 109 ? 6.573 18.515 29.385 1.00 90.62 109 PRO A O 1
ATOM 844 N N . HIS A 1 110 ? 7.750 20.118 28.352 1.00 93.06 110 HIS A N 1
ATOM 845 C CA . HIS A 1 110 ? 6.596 20.992 28.100 1.00 93.06 110 HIS A CA 1
ATOM 846 C C . HIS A 1 110 ? 5.611 20.400 27.078 1.00 93.06 110 HIS A C 1
ATOM 848 O O . HIS A 1 110 ? 4.404 20.520 27.247 1.00 93.06 110 HIS A O 1
ATOM 854 N N . GLU A 1 111 ? 6.099 19.678 26.069 1.00 94.69 111 GLU A N 1
ATOM 855 C CA . GLU A 1 111 ? 5.230 18.981 25.113 1.00 94.69 111 GLU A CA 1
ATOM 856 C C . GLU A 1 111 ? 4.465 17.847 25.807 1.00 94.69 111 GLU A C 1
ATOM 858 O O . GLU A 1 111 ? 3.283 17.629 25.541 1.00 94.69 111 GLU A O 1
ATOM 863 N N . LEU A 1 112 ? 5.107 17.155 26.758 1.00 95.69 112 LEU A N 1
ATOM 864 C CA . LEU A 1 112 ? 4.441 16.148 27.584 1.00 95.69 112 LEU A CA 1
ATOM 865 C C . LEU A 1 112 ? 3.369 16.771 28.502 1.00 95.69 112 LEU A C 1
ATOM 867 O O . LEU A 1 112 ? 2.326 16.155 28.727 1.00 95.69 112 LEU A O 1
ATOM 871 N N . VAL A 1 113 ? 3.579 18.000 28.984 1.00 97.19 113 VAL A N 1
ATOM 872 C CA . VAL A 1 113 ? 2.559 18.773 29.717 1.00 97.19 113 VAL A CA 1
ATOM 873 C C . VAL A 1 113 ? 1.356 19.069 28.823 1.00 97.19 113 VAL A C 1
ATOM 875 O O . VAL A 1 113 ? 0.222 18.767 29.202 1.00 97.19 113 VAL A O 1
ATOM 878 N N . ASP A 1 114 ? 1.587 19.598 27.620 1.00 94.75 114 ASP A N 1
ATOM 879 C CA . ASP A 1 114 ? 0.519 19.926 26.669 1.00 94.75 114 ASP A CA 1
ATOM 880 C C . ASP A 1 114 ? -0.326 18.701 26.317 1.00 94.75 114 ASP A C 1
ATOM 882 O O . ASP A 1 114 ? -1.556 18.777 26.224 1.00 94.75 114 ASP A O 1
ATOM 886 N N . MET A 1 115 ? 0.333 17.554 26.177 1.00 96.88 115 MET A N 1
ATOM 887 C CA . MET A 1 115 ? -0.289 16.250 25.995 1.00 96.88 115 MET A CA 1
ATOM 888 C C . MET A 1 115 ? -1.222 15.882 27.158 1.00 96.88 115 MET A C 1
ATOM 890 O O . MET A 1 115 ? -2.394 15.571 26.927 1.00 96.88 115 MET A O 1
ATOM 894 N N . MET A 1 116 ? -0.748 15.962 28.404 1.00 97.50 116 MET A N 1
ATOM 895 C CA . MET A 1 116 ? -1.565 15.671 29.590 1.00 97.50 116 MET A CA 1
ATOM 896 C C . MET A 1 116 ? -2.777 16.613 29.692 1.00 97.50 116 MET A C 1
ATOM 898 O O . MET A 1 116 ? -3.910 16.155 29.855 1.00 97.50 116 MET A O 1
ATOM 902 N N . LEU A 1 117 ? -2.571 17.919 29.505 1.00 96.12 117 LEU A N 1
ATOM 903 C CA . LEU A 1 117 ? -3.642 18.922 29.564 1.00 96.12 117 LEU A CA 1
ATOM 904 C C . LEU A 1 117 ? -4.653 18.771 28.421 1.00 96.12 117 LEU A C 1
ATOM 906 O O . LEU A 1 117 ? -5.843 19.041 28.590 1.00 96.12 117 LEU A O 1
ATOM 910 N N . ARG A 1 118 ? -4.213 18.319 27.242 1.00 94.12 118 ARG A N 1
ATOM 911 C CA . ARG A 1 118 ? -5.109 18.016 26.120 1.00 94.12 118 ARG A CA 1
ATOM 912 C C . ARG A 1 118 ? -6.066 16.876 26.455 1.00 94.12 118 ARG A C 1
ATOM 914 O O . ARG A 1 118 ? -7.239 16.972 26.105 1.00 94.12 118 ARG A O 1
ATOM 921 N N . LEU A 1 119 ? -5.587 15.823 27.112 1.00 92.00 119 LEU A N 1
ATOM 922 C CA . LEU A 1 119 ? -6.424 14.693 27.521 1.00 92.00 119 LEU A CA 1
ATOM 923 C C . LEU A 1 119 ? -7.435 15.094 28.601 1.00 92.00 119 LEU A C 1
ATOM 925 O O . LEU A 1 119 ? -8.582 14.648 28.558 1.00 92.00 119 LEU A O 1
ATOM 929 N N . GLU A 1 120 ? -7.049 16.000 29.499 1.00 92.31 120 GLU A N 1
ATOM 930 C CA . GLU A 1 120 ? -7.980 16.598 30.456 1.00 92.31 120 GLU A CA 1
ATOM 931 C C . GLU A 1 120 ? -9.070 17.422 29.774 1.00 92.31 120 GLU A C 1
ATOM 933 O O . GLU A 1 120 ? -10.255 17.186 30.004 1.00 92.31 120 GLU A O 1
ATOM 938 N N . ARG A 1 121 ? -8.698 18.313 28.847 1.00 92.69 121 ARG A N 1
ATOM 939 C CA . ARG A 1 121 ? -9.671 19.078 28.048 1.00 92.69 121 ARG A CA 1
ATOM 940 C C . ARG A 1 121 ? -10.585 18.186 27.205 1.00 92.69 121 ARG A C 1
ATOM 942 O O . ARG A 1 121 ? -11.715 18.572 26.926 1.00 92.69 121 ARG A O 1
ATOM 949 N N . ALA A 1 122 ? -10.117 17.002 26.812 1.00 85.94 122 ALA A N 1
ATOM 950 C CA . ALA A 1 122 ? -10.912 16.015 26.086 1.00 85.94 122 ALA A CA 1
ATOM 951 C C . ALA A 1 122 ? -11.929 15.265 26.971 1.00 85.94 122 ALA A C 1
ATOM 953 O O . ALA A 1 122 ? -12.716 14.479 26.446 1.00 85.94 122 ALA A O 1
ATOM 954 N N . GLY A 1 123 ? -11.937 15.492 28.290 1.00 88.06 123 GLY A N 1
ATOM 955 C CA . GLY A 1 123 ? -12.878 14.859 29.217 1.00 88.06 123 GLY A CA 1
ATOM 956 C C . GLY A 1 123 ? -12.532 13.411 29.575 1.00 88.06 123 GLY A C 1
ATOM 957 O O . GLY A 1 123 ? -13.427 12.649 29.952 1.00 88.06 123 GLY A O 1
ATOM 958 N N . CYS A 1 124 ? -11.258 13.019 29.451 1.00 90.69 124 CYS A N 1
ATOM 959 C CA . CYS A 1 124 ? -10.792 11.697 29.875 1.00 90.69 124 CYS A CA 1
ATOM 960 C C . CYS A 1 124 ? -10.925 11.529 31.399 1.00 90.69 124 CYS A C 1
ATOM 962 O O . CYS A 1 124 ? -10.848 12.499 32.147 1.00 90.69 124 CYS A O 1
ATOM 964 N N . HIS A 1 125 ? -11.083 10.292 31.879 1.00 89.38 125 HIS A N 1
ATOM 965 C CA . HIS A 1 125 ? -11.217 10.023 33.325 1.00 89.38 125 HIS A CA 1
ATOM 966 C C . HIS A 1 125 ? -9.884 9.952 34.069 1.00 89.38 125 HIS A C 1
ATOM 968 O O . HIS A 1 125 ? -9.855 10.078 35.288 1.00 89.38 125 HIS A O 1
ATOM 974 N N . ASN A 1 126 ? -8.798 9.698 33.347 1.00 94.62 126 ASN A N 1
ATOM 975 C CA . ASN A 1 126 ? -7.447 9.513 33.864 1.00 94.62 126 ASN A CA 1
ATOM 976 C C . ASN A 1 126 ? -6.422 9.796 32.760 1.00 94.62 126 ASN A C 1
ATOM 978 O O . ASN A 1 126 ? -6.779 9.831 31.578 1.00 94.62 126 ASN A O 1
ATOM 982 N N . ILE A 1 127 ? -5.156 9.938 33.151 1.00 97.31 127 ILE A N 1
ATOM 983 C CA . ILE A 1 127 ? -4.006 9.881 32.247 1.00 97.31 127 ILE A CA 1
ATOM 984 C C . ILE A 1 127 ? -3.338 8.515 32.399 1.00 97.31 127 ILE A C 1
ATOM 986 O O . ILE A 1 127 ? -2.713 8.224 33.416 1.00 97.31 127 ILE A O 1
ATOM 990 N N . ASN A 1 128 ? -3.466 7.679 31.379 1.00 97.56 128 ASN A N 1
ATOM 991 C CA . ASN A 1 128 ? -2.885 6.350 31.299 1.00 97.56 128 ASN A CA 1
ATOM 992 C C . ASN A 1 128 ? -1.537 6.386 30.588 1.00 97.56 128 ASN A C 1
ATOM 994 O O . ASN A 1 128 ? -1.439 6.503 29.366 1.00 97.56 128 ASN A O 1
ATOM 998 N N . LEU A 1 129 ? -0.491 6.301 31.402 1.00 98.12 129 LEU A N 1
ATOM 999 C CA . LEU A 1 129 ? 0.902 6.287 30.996 1.00 98.12 129 LEU A CA 1
ATOM 1000 C C . LEU A 1 129 ? 1.274 4.845 30.641 1.00 98.12 129 LEU A C 1
ATOM 1002 O O . LEU A 1 129 ? 1.430 4.011 31.536 1.00 98.12 129 LEU A O 1
ATOM 1006 N N . VAL A 1 130 ? 1.400 4.549 29.345 1.00 96.81 130 VAL A N 1
ATOM 1007 C CA . VAL A 1 130 ? 1.622 3.186 28.832 1.00 96.81 130 VAL A CA 1
ATOM 1008 C C . VAL A 1 130 ? 3.096 2.966 28.513 1.00 96.81 130 VAL A C 1
ATOM 1010 O O . VAL A 1 130 ? 3.698 3.710 27.743 1.00 96.81 130 VAL A O 1
ATOM 1013 N N . THR A 1 131 ? 3.670 1.911 29.089 1.00 94.00 131 THR A N 1
ATOM 1014 C CA . THR A 1 131 ? 5.119 1.630 29.116 1.00 94.00 131 THR A CA 1
ATOM 1015 C C . THR A 1 131 ? 5.968 2.740 29.777 1.00 94.00 131 THR A C 1
ATOM 1017 O O . THR A 1 131 ? 6.984 3.161 29.225 1.00 94.00 131 THR A O 1
ATOM 1020 N N . PRO A 1 132 ? 5.607 3.229 30.980 1.00 96.81 132 PRO A N 1
ATOM 1021 C CA . PRO A 1 132 ? 6.269 4.376 31.603 1.00 96.81 132 PRO A CA 1
ATOM 1022 C C . PRO A 1 132 ? 7.603 4.041 32.294 1.00 96.81 132 PRO A C 1
ATOM 1024 O O . PRO A 1 132 ? 8.354 4.951 32.642 1.00 96.81 132 PRO A O 1
ATOM 1027 N N . SER A 1 133 ? 7.925 2.757 32.499 1.00 95.75 133 SER A N 1
ATOM 1028 C CA . SER A 1 133 ? 9.021 2.294 33.366 1.00 95.75 133 SER A CA 1
ATOM 1029 C C . SER A 1 133 ? 10.374 2.932 33.090 1.00 95.75 133 SER A C 1
ATOM 1031 O O . SER A 1 133 ? 11.115 3.246 34.014 1.00 95.75 133 SER A O 1
ATOM 1033 N N . HIS A 1 134 ? 10.728 3.132 31.822 1.00 95.12 134 HIS A N 1
ATOM 1034 C CA . HIS A 1 134 ? 12.017 3.707 31.429 1.00 95.12 134 HIS A CA 1
ATOM 1035 C C . HIS A 1 134 ? 11.992 5.231 31.259 1.00 95.12 134 HIS A C 1
ATOM 1037 O O . HIS A 1 134 ? 13.043 5.820 30.980 1.00 95.12 134 HIS A O 1
ATOM 1043 N N . VAL A 1 135 ? 10.833 5.869 31.441 1.00 96.06 135 VAL A N 1
ATOM 1044 C CA . VAL A 1 135 ? 10.619 7.319 31.279 1.00 96.06 135 VAL A CA 1
ATOM 1045 C C . VAL A 1 135 ? 10.069 8.013 32.534 1.00 96.06 135 VAL A C 1
ATOM 1047 O O . VAL A 1 135 ? 9.663 9.171 32.480 1.00 96.06 135 VAL A O 1
ATOM 1050 N N . VAL A 1 136 ? 10.107 7.345 33.693 1.00 96.38 136 VAL A N 1
ATOM 1051 C CA . VAL A 1 136 ? 9.736 7.937 34.994 1.00 96.38 136 VAL A CA 1
ATOM 1052 C C . VAL A 1 136 ? 10.411 9.295 35.273 1.00 96.38 136 VAL A C 1
ATOM 1054 O O . VAL A 1 136 ? 9.703 10.198 35.719 1.00 96.38 136 VAL A O 1
ATOM 1057 N N . PRO A 1 137 ? 11.719 9.502 34.996 1.00 95.56 137 PRO A N 1
ATOM 1058 C CA . PRO A 1 137 ? 12.352 10.811 35.170 1.00 95.56 137 PRO A CA 1
ATOM 1059 C C . PRO A 1 137 ? 11.645 11.929 34.405 1.00 95.56 137 PRO A C 1
ATOM 1061 O O . PRO A 1 137 ? 11.367 12.975 34.974 1.00 95.56 137 PRO A O 1
ATOM 1064 N N . GLN A 1 138 ? 11.298 11.680 33.143 1.00 95.56 138 GLN A N 1
ATOM 1065 C CA . GLN A 1 138 ? 10.653 12.651 32.264 1.00 95.56 138 GLN A CA 1
ATOM 1066 C C . GLN A 1 138 ? 9.207 12.927 32.690 1.00 95.56 138 GLN A C 1
ATOM 1068 O O . GLN A 1 138 ? 8.754 14.065 32.628 1.00 95.56 138 GLN A O 1
ATOM 1073 N N . ILE A 1 139 ? 8.495 11.904 33.175 1.00 96.56 139 ILE A N 1
ATOM 1074 C CA . ILE A 1 139 ? 7.148 12.065 33.741 1.00 96.56 139 ILE A CA 1
ATOM 1075 C C . ILE A 1 139 ? 7.199 12.955 34.990 1.00 96.56 139 ILE A C 1
ATOM 1077 O O . ILE A 1 139 ? 6.416 13.894 35.103 1.00 96.56 139 ILE A O 1
ATOM 1081 N N . LEU A 1 140 ? 8.126 12.689 35.917 1.00 95.62 140 LEU A N 1
ATOM 1082 C CA . LEU A 1 140 ? 8.263 13.474 37.149 1.00 95.62 140 LEU A CA 1
ATOM 1083 C C . LEU A 1 140 ? 8.787 14.891 36.897 1.00 95.62 140 LEU A C 1
ATOM 1085 O O . LEU A 1 140 ? 8.435 15.794 37.645 1.00 95.62 140 LEU A O 1
ATOM 1089 N N . GLU A 1 141 ? 9.583 15.092 35.849 1.00 94.00 141 GLU A N 1
ATOM 1090 C CA . GLU A 1 141 ? 10.013 16.413 35.382 1.00 94.00 141 GLU A CA 1
ATOM 1091 C C . GLU A 1 141 ? 8.838 17.238 34.829 1.00 94.00 141 GLU A C 1
ATOM 1093 O O . GLU A 1 141 ? 8.712 18.417 35.150 1.00 94.00 141 GLU A O 1
ATOM 1098 N N . ALA A 1 142 ? 7.946 16.620 34.048 1.00 95.88 142 ALA A N 1
ATOM 1099 C CA . ALA A 1 142 ? 6.792 17.296 33.453 1.00 95.88 142 ALA A CA 1
ATOM 1100 C C . ALA A 1 142 ? 5.645 17.544 34.450 1.00 95.88 142 ALA A C 1
ATOM 1102 O O . ALA A 1 142 ? 4.913 18.524 34.322 1.00 95.88 142 ALA A O 1
ATOM 1103 N N . LEU A 1 143 ? 5.460 16.674 35.447 1.00 96.19 143 LEU A N 1
ATOM 1104 C CA . LEU A 1 143 ? 4.249 16.687 36.270 1.00 96.19 143 LEU A CA 1
ATOM 1105 C C . LEU A 1 143 ? 4.024 17.992 37.063 1.00 96.19 143 LEU A C 1
ATOM 1107 O O . LEU A 1 143 ? 2.897 18.480 37.015 1.00 96.19 143 LEU A O 1
ATOM 1111 N N . PRO A 1 144 ? 5.018 18.605 37.745 1.00 95.06 144 PRO A N 1
ATOM 1112 C CA . PRO A 1 144 ? 4.819 19.894 38.418 1.00 95.06 144 PRO A CA 1
ATOM 1113 C C . PRO A 1 144 ? 4.302 20.986 37.475 1.00 95.06 144 PRO A C 1
ATOM 1115 O O . PRO A 1 144 ? 3.364 21.700 37.821 1.00 95.06 144 PRO A O 1
ATOM 1118 N N . LEU A 1 145 ? 4.859 21.048 36.261 1.00 94.75 145 LEU A N 1
ATOM 1119 C CA . LEU A 1 145 ? 4.459 21.999 35.223 1.00 94.75 145 LEU A CA 1
ATOM 1120 C C . LEU A 1 145 ? 3.029 21.722 34.736 1.00 94.75 145 LEU A C 1
ATOM 1122 O O . LEU A 1 145 ? 2.250 22.644 34.508 1.00 94.75 145 LEU A O 1
ATOM 1126 N N . ALA A 1 146 ? 2.645 20.448 34.626 1.00 95.94 146 ALA A N 1
ATOM 1127 C CA . ALA A 1 146 ? 1.278 20.080 34.278 1.00 95.94 146 ALA A CA 1
ATOM 1128 C C . ALA A 1 146 ? 0.281 20.467 35.376 1.00 95.94 146 ALA A C 1
ATOM 1130 O O . ALA A 1 146 ? -0.810 20.946 35.066 1.00 95.94 146 ALA A O 1
ATOM 1131 N N . VAL A 1 147 ? 0.645 20.324 36.657 1.00 95.75 147 VAL A N 1
ATOM 1132 C CA . VAL A 1 147 ? -0.204 20.766 37.777 1.00 95.75 147 VAL A CA 1
ATOM 1133 C C . VAL A 1 147 ? -0.448 22.274 37.729 1.00 95.75 147 VAL A C 1
ATOM 1135 O O . VAL A 1 147 ? -1.597 22.699 37.906 1.00 95.75 147 VAL A O 1
ATOM 1138 N N . GLU A 1 148 ? 0.597 23.057 37.452 1.00 93.81 148 GLU A N 1
ATOM 1139 C CA . GLU A 1 148 ? 0.525 24.512 37.250 1.00 93.81 148 GLU A CA 1
ATOM 1140 C C . GLU A 1 148 ? -0.378 24.874 36.073 1.00 93.81 148 GLU A C 1
ATOM 1142 O O . GLU A 1 148 ? -1.229 25.752 36.197 1.00 93.81 148 GLU A O 1
ATOM 1147 N N . GLY A 1 149 ? -0.274 24.125 34.972 1.00 92.06 149 GLY A N 1
ATOM 1148 C CA . GLY A 1 149 ? -1.140 24.252 33.798 1.00 92.06 149 GLY A CA 1
ATOM 1149 C C . GLY A 1 149 ? -2.586 23.779 33.999 1.00 92.06 149 GLY A C 1
ATOM 1150 O O . GLY A 1 149 ? -3.392 23.885 33.076 1.00 92.06 149 GLY A O 1
ATOM 1151 N N . GLY A 1 150 ? -2.933 23.277 35.189 1.00 93.56 150 GLY A N 1
ATOM 1152 C CA . GLY A 1 150 ? -4.300 22.916 35.557 1.00 93.56 150 GLY A CA 1
ATOM 1153 C C . GLY A 1 150 ? -4.608 21.421 35.572 1.00 93.56 150 GLY A C 1
ATOM 1154 O O . GLY A 1 150 ? -5.778 21.087 35.678 1.00 93.56 150 GLY A O 1
ATOM 1155 N N . LEU A 1 151 ? -3.611 20.528 35.522 1.00 95.81 151 LEU A N 1
ATOM 1156 C CA . LEU A 1 151 ? -3.845 19.079 35.499 1.00 95.81 151 LEU A CA 1
ATOM 1157 C C . LEU A 1 151 ? -4.509 18.573 36.797 1.00 95.81 151 LEU A C 1
ATOM 1159 O O . LEU A 1 151 ? -3.914 18.688 37.878 1.00 95.81 151 LEU A O 1
ATOM 1163 N N . ARG A 1 152 ? -5.700 17.971 36.721 1.00 94.44 152 ARG A N 1
ATOM 1164 C CA . ARG A 1 152 ? -6.471 17.411 37.855 1.00 94.44 152 ARG A CA 1
ATOM 1165 C C . ARG A 1 152 ? -6.982 15.983 37.622 1.00 94.44 152 ARG A C 1
ATOM 1167 O O . ARG A 1 152 ? -7.790 15.498 38.415 1.00 94.44 152 ARG A O 1
ATOM 1174 N N . LEU A 1 153 ? -6.532 15.296 36.574 1.00 94.00 153 LEU A N 1
ATOM 1175 C CA . LEU A 1 153 ? -6.895 13.897 36.332 1.00 94.00 153 LEU A CA 1
ATOM 1176 C C . LEU A 1 153 ? -5.998 12.902 37.089 1.00 94.00 153 LEU A C 1
ATOM 1178 O O . LEU A 1 153 ? -4.790 13.114 37.160 1.00 94.00 153 LEU A O 1
ATOM 1182 N N . PRO A 1 154 ? -6.545 11.779 37.592 1.00 95.19 154 PRO A N 1
ATOM 1183 C CA . PRO A 1 154 ? -5.749 10.724 38.212 1.00 95.19 154 PRO A CA 1
ATOM 1184 C C . PRO A 1 154 ? -4.786 10.066 37.214 1.00 95.19 154 PRO A C 1
ATOM 1186 O O . PRO A 1 154 ? -5.093 9.937 36.023 1.00 95.19 154 PRO A O 1
ATOM 1189 N N . LEU A 1 155 ? -3.632 9.611 37.704 1.00 97.56 155 LEU A N 1
ATOM 1190 C CA . LEU A 1 155 ? -2.609 8.948 36.890 1.00 97.56 155 LEU A CA 1
ATOM 1191 C C . LEU A 1 155 ? -2.722 7.421 36.981 1.00 97.56 155 LEU A C 1
ATOM 1193 O O . LEU A 1 155 ? -2.717 6.845 38.073 1.00 97.56 155 LEU A O 1
ATOM 1197 N N . VAL A 1 156 ? -2.752 6.768 35.820 1.00 97.81 156 VAL A N 1
ATOM 1198 C CA . VAL A 1 156 ? -2.682 5.311 35.665 1.00 97.81 156 VAL A CA 1
ATOM 1199 C C . VAL A 1 156 ? -1.292 4.932 35.148 1.00 97.81 156 VAL A C 1
ATOM 1201 O O . VAL A 1 156 ? -0.833 5.451 34.131 1.00 97.81 156 VAL A O 1
ATOM 1204 N N . TYR A 1 157 ? -0.625 4.008 35.836 1.00 98.25 157 TYR A N 1
ATOM 1205 C CA . TYR A 1 157 ? 0.703 3.501 35.487 1.00 98.25 157 TYR A CA 1
ATOM 1206 C C . TYR A 1 157 ? 0.593 2.092 34.890 1.00 98.25 157 TYR A C 1
ATOM 1208 O O . TYR A 1 157 ? 0.504 1.098 35.617 1.00 98.25 157 TYR A O 1
ATOM 1216 N N . ASN A 1 158 ? 0.577 2.011 33.558 1.00 97.25 158 ASN A N 1
ATOM 1217 C CA . ASN A 1 158 ? 0.371 0.784 32.785 1.00 97.25 158 ASN A CA 1
ATOM 1218 C C . ASN A 1 158 ? 1.716 0.211 32.317 1.00 97.25 158 ASN A C 1
ATOM 1220 O O . ASN A 1 158 ? 2.330 0.698 31.365 1.00 97.25 158 ASN A O 1
ATOM 1224 N N . THR A 1 159 ? 2.197 -0.811 33.022 1.00 96.88 159 THR A N 1
ATOM 1225 C CA . THR A 1 159 ? 3.579 -1.304 32.930 1.00 96.88 159 THR A CA 1
ATOM 1226 C C . THR A 1 159 ? 3.654 -2.798 32.623 1.00 96.88 159 THR A C 1
ATOM 1228 O O . THR A 1 159 ? 2.758 -3.569 32.947 1.00 96.88 159 THR A O 1
ATOM 1231 N N . GLY A 1 160 ? 4.782 -3.241 32.063 1.00 95.19 160 GLY A N 1
ATOM 1232 C CA . GLY A 1 160 ? 5.114 -4.659 31.914 1.00 95.19 160 GLY A CA 1
ATOM 1233 C C . GLY A 1 160 ? 5.508 -5.374 33.218 1.00 95.19 160 GLY A C 1
ATOM 1234 O O . GLY A 1 160 ? 5.918 -6.533 33.158 1.00 95.19 160 GLY A O 1
ATOM 1235 N N . GLY A 1 161 ? 5.471 -4.683 34.364 1.00 95.44 161 GLY A N 1
ATOM 1236 C CA . GLY A 1 161 ? 5.794 -5.219 35.692 1.00 95.44 161 GLY A CA 1
ATOM 1237 C C . GLY A 1 161 ? 7.293 -5.340 35.990 1.00 95.44 161 GLY A C 1
ATOM 1238 O O . GLY A 1 161 ? 7.670 -5.731 37.087 1.00 95.44 161 GLY A O 1
ATOM 1239 N N . TYR A 1 162 ? 8.168 -4.998 35.041 1.00 97.25 162 TYR A N 1
ATOM 1240 C CA . TYR A 1 162 ? 9.623 -5.036 35.216 1.00 97.25 162 TYR A CA 1
ATOM 1241 C C . TYR A 1 162 ? 10.157 -3.676 35.669 1.00 97.25 162 TYR A C 1
ATOM 1243 O O . TYR A 1 162 ? 10.887 -2.990 34.948 1.00 97.25 162 TYR A O 1
ATOM 1251 N N . ASP A 1 163 ? 9.744 -3.267 36.863 1.00 97.56 163 ASP A N 1
ATOM 1252 C CA . ASP A 1 163 ? 10.026 -1.951 37.432 1.00 97.56 163 ASP A CA 1
ATOM 1253 C C . ASP A 1 163 ? 11.058 -2.028 38.565 1.00 97.56 163 ASP A C 1
ATOM 1255 O O . ASP A 1 163 ? 11.187 -3.030 39.269 1.00 97.56 163 ASP A O 1
ATOM 1259 N N . CYS A 1 164 ? 11.829 -0.952 38.728 1.00 95.25 164 CYS A N 1
ATOM 1260 C CA . CYS A 1 164 ? 12.815 -0.817 39.796 1.00 95.25 164 CYS A CA 1
ATOM 1261 C C . CYS A 1 164 ? 12.121 -0.306 41.066 1.00 95.25 164 CYS A C 1
ATOM 1263 O O . CYS A 1 164 ? 11.456 0.729 41.020 1.00 95.25 164 CYS A O 1
ATOM 1265 N N . VAL A 1 165 ? 12.272 -1.000 42.199 1.00 96.81 165 VAL A N 1
ATOM 1266 C CA . VAL A 1 165 ? 11.589 -0.646 43.460 1.00 96.81 165 VAL A CA 1
ATOM 1267 C C . VAL A 1 165 ? 12.009 0.742 43.943 1.00 96.81 165 VAL A C 1
ATOM 1269 O O . VAL A 1 165 ? 11.180 1.524 44.399 1.00 96.81 165 VAL A O 1
ATOM 1272 N N . GLU A 1 166 ? 13.284 1.093 43.797 1.00 93.69 166 GLU A N 1
ATOM 1273 C CA . GLU A 1 166 ? 13.816 2.412 44.132 1.00 93.69 166 GLU A CA 1
ATOM 1274 C C . GLU A 1 166 ? 13.142 3.516 43.310 1.00 93.69 166 GLU A C 1
ATOM 1276 O O . GLU A 1 166 ? 12.827 4.577 43.845 1.00 93.69 166 GLU A O 1
ATOM 1281 N N . THR A 1 167 ? 12.867 3.254 42.030 1.00 94.38 167 THR A N 1
ATOM 1282 C CA . THR A 1 167 ? 12.142 4.181 41.155 1.00 94.38 167 THR A CA 1
ATOM 1283 C C . THR A 1 167 ? 10.656 4.243 41.508 1.00 94.38 167 THR A C 1
ATOM 1285 O O . THR A 1 167 ? 10.102 5.337 41.581 1.00 94.38 167 THR A O 1
ATOM 1288 N N . LEU A 1 168 ? 10.017 3.112 41.824 1.00 96.69 168 LEU A N 1
ATOM 1289 C CA . LEU A 1 168 ? 8.622 3.082 42.283 1.00 96.69 168 LEU A CA 1
ATOM 1290 C C . LEU A 1 168 ? 8.424 3.852 43.593 1.00 96.69 168 LEU A C 1
ATOM 1292 O O . LEU A 1 168 ? 7.415 4.535 43.751 1.00 96.69 168 LEU A O 1
ATOM 1296 N N . LYS A 1 169 ? 9.390 3.820 44.517 1.00 95.12 169 LYS A N 1
ATOM 1297 C CA . LYS A 1 169 ? 9.336 4.612 45.758 1.00 95.12 169 LYS A CA 1
ATOM 1298 C C . LYS A 1 169 ? 9.258 6.120 45.493 1.00 95.12 169 LYS A C 1
ATOM 1300 O O . LYS A 1 169 ? 8.644 6.837 46.279 1.00 95.12 169 LYS A O 1
ATOM 1305 N N . LEU A 1 170 ? 9.817 6.606 44.381 1.00 93.38 170 LEU A N 1
ATOM 1306 C CA . LEU A 1 170 ? 9.713 8.015 43.970 1.00 93.38 170 LEU A CA 1
ATOM 1307 C C . LEU A 1 170 ? 8.297 8.363 43.481 1.00 93.38 170 LEU A C 1
ATOM 1309 O O . LEU A 1 170 ? 7.859 9.503 43.639 1.00 93.38 170 LEU A O 1
ATOM 1313 N N . LEU A 1 171 ? 7.560 7.374 42.970 1.00 95.88 171 LEU A N 1
ATOM 1314 C CA . LEU A 1 171 ? 6.165 7.497 42.538 1.00 95.88 171 LEU A CA 1
ATOM 1315 C C . LEU A 1 171 ? 5.149 7.372 43.684 1.00 95.88 171 LEU A C 1
ATOM 1317 O O . LEU A 1 171 ? 3.947 7.499 43.450 1.00 95.88 171 LEU A O 1
ATOM 1321 N N . ARG A 1 172 ? 5.594 7.165 44.931 1.00 95.31 172 ARG A N 1
ATOM 1322 C CA . ARG A 1 172 ? 4.695 7.048 46.087 1.00 95.31 172 ARG A CA 1
ATOM 1323 C C . ARG A 1 172 ? 3.874 8.318 46.282 1.00 95.31 172 ARG A C 1
ATOM 1325 O O . ARG A 1 172 ? 4.433 9.363 46.610 1.00 95.31 172 ARG A O 1
ATOM 1332 N N . GLY A 1 173 ? 2.558 8.208 46.123 1.00 93.56 173 GLY A N 1
ATOM 1333 C CA . GLY A 1 173 ? 1.638 9.347 46.160 1.00 93.56 173 GLY A CA 1
ATOM 1334 C C . GLY A 1 173 ? 1.608 10.165 44.866 1.00 93.56 173 GLY A C 1
ATOM 1335 O O . GLY A 1 173 ? 1.015 11.230 44.858 1.00 93.56 173 GLY A O 1
ATOM 1336 N N . VAL A 1 174 ? 2.246 9.696 43.791 1.00 96.12 174 VAL A N 1
ATOM 1337 C CA . VAL A 1 174 ? 2.161 10.290 42.448 1.00 96.12 174 VAL A CA 1
ATOM 1338 C C . VAL A 1 174 ? 1.127 9.554 41.600 1.00 96.12 174 VAL A C 1
ATOM 1340 O O . VAL A 1 174 ? 0.293 10.185 40.962 1.00 96.12 174 VAL A O 1
ATOM 1343 N N . VAL A 1 175 ? 1.191 8.222 41.599 1.00 97.25 175 VAL A N 1
ATOM 1344 C CA . VAL A 1 175 ? 0.296 7.348 40.832 1.00 97.25 175 VAL A CA 1
ATOM 1345 C C . VAL A 1 175 ? -0.922 6.983 41.673 1.00 97.25 175 VAL A C 1
ATOM 1347 O O . VAL A 1 175 ? -0.780 6.586 42.831 1.00 97.25 175 VAL A O 1
ATOM 1350 N N . ASP A 1 176 ? -2.108 7.073 41.077 1.00 96.88 176 ASP A N 1
ATOM 1351 C CA . ASP A 1 176 ? -3.366 6.695 41.724 1.00 96.88 176 ASP A CA 1
ATOM 1352 C C . ASP A 1 176 ? -3.707 5.226 41.456 1.00 96.88 176 ASP A C 1
ATOM 1354 O O . ASP A 1 176 ? -4.158 4.506 42.353 1.00 96.88 176 ASP A O 1
ATOM 1358 N N . ILE A 1 177 ? -3.466 4.765 40.225 1.00 97.25 177 ILE A N 1
ATOM 1359 C CA . ILE A 1 177 ? -3.821 3.418 39.780 1.00 97.25 177 ILE A CA 1
ATOM 1360 C C . ILE A 1 177 ? -2.612 2.739 39.138 1.00 97.25 177 ILE A C 1
ATOM 1362 O O . ILE A 1 177 ? -2.047 3.235 38.164 1.00 97.25 177 ILE A O 1
ATOM 1366 N N . TYR A 1 178 ? -2.245 1.564 39.640 1.00 98.31 178 TYR A N 1
ATOM 1367 C CA . TYR A 1 178 ? -1.220 0.725 39.021 1.00 98.31 178 TYR A CA 1
ATOM 1368 C C . TYR A 1 178 ? -1.866 -0.384 38.196 1.00 98.31 178 TYR A C 1
ATOM 1370 O O . TYR A 1 178 ? -2.764 -1.078 38.673 1.00 98.31 178 TYR A O 1
ATOM 1378 N N . MET A 1 179 ? -1.375 -0.584 36.974 1.00 97.38 179 MET A N 1
ATOM 1379 C CA . MET A 1 179 ? -1.815 -1.662 36.093 1.00 97.38 179 MET A CA 1
ATOM 1380 C C . MET A 1 179 ? -0.617 -2.448 35.537 1.00 97.38 179 MET A C 1
ATOM 1382 O O . MET A 1 179 ? -0.208 -2.227 34.394 1.00 97.38 179 MET A O 1
ATOM 1386 N N . PRO A 1 180 ? 0.008 -3.322 36.350 1.00 97.69 180 PRO A N 1
ATOM 1387 C CA . PRO A 1 180 ? 1.135 -4.126 35.904 1.00 97.69 180 PRO A CA 1
ATOM 1388 C C . PRO A 1 180 ? 0.690 -5.400 35.181 1.00 97.69 180 PRO A C 1
ATOM 1390 O O . PRO A 1 180 ? -0.216 -6.111 35.622 1.00 97.69 180 PRO A O 1
ATOM 1393 N N . ASP A 1 181 ? 1.411 -5.747 34.121 1.00 95.69 181 ASP A N 1
ATOM 1394 C CA . ASP A 1 181 ? 1.346 -7.067 33.509 1.00 95.69 181 ASP A CA 1
ATOM 1395 C C . ASP A 1 181 ? 2.296 -8.022 34.233 1.00 95.69 181 ASP A C 1
ATOM 1397 O O . ASP A 1 181 ? 3.513 -7.878 34.115 1.00 95.69 181 ASP A O 1
ATOM 1401 N N . PHE A 1 182 ? 1.774 -9.046 34.908 1.00 96.44 182 PHE A N 1
ATOM 1402 C CA . PHE A 1 182 ? 2.601 -10.130 35.437 1.00 96.44 182 PHE A CA 1
ATOM 1403 C C . PHE A 1 182 ? 2.703 -11.252 34.393 1.00 96.44 182 PHE A C 1
ATOM 1405 O O . PHE A 1 182 ? 1.765 -12.023 34.187 1.00 96.44 182 PHE A O 1
ATOM 1412 N N . LYS A 1 183 ? 3.837 -11.310 33.686 1.00 94.25 183 LYS A N 1
ATOM 1413 C CA . LYS A 1 183 ? 4.031 -12.131 32.479 1.00 94.25 183 LYS A CA 1
ATOM 1414 C C . LYS A 1 183 ? 4.585 -13.532 32.737 1.00 94.25 183 LYS A C 1
ATOM 1416 O O . LYS A 1 183 ? 4.149 -14.461 32.072 1.00 94.25 183 LYS A O 1
ATOM 1421 N N . PHE A 1 184 ? 5.539 -13.687 33.655 1.00 95.12 184 PHE A N 1
ATOM 1422 C CA . PHE A 1 184 ? 6.296 -14.931 33.846 1.00 95.12 184 PHE A CA 1
ATOM 1423 C C . PHE A 1 184 ? 6.578 -15.225 35.315 1.00 95.12 184 PHE A C 1
ATOM 1425 O O . PHE A 1 184 ? 7.089 -14.362 36.027 1.00 95.12 184 PHE A O 1
ATOM 1432 N N . TRP A 1 185 ? 6.323 -16.464 35.726 1.00 95.75 185 TRP A N 1
ATOM 1433 C CA . TRP A 1 185 ? 6.796 -17.029 36.985 1.00 95.75 185 TRP A CA 1
ATOM 1434 C C . TRP A 1 185 ? 8.169 -17.697 36.851 1.00 95.75 185 TRP A C 1
ATOM 1436 O O . TRP A 1 185 ? 8.991 -17.603 37.760 1.00 95.75 185 TRP A O 1
ATOM 1446 N N . ASP A 1 186 ? 8.424 -18.353 35.714 1.00 93.25 186 ASP A N 1
ATOM 1447 C CA . ASP A 1 186 ? 9.651 -19.113 35.472 1.00 93.25 186 ASP A CA 1
ATOM 1448 C C . ASP A 1 186 ? 10.803 -18.220 34.951 1.00 93.25 186 ASP A C 1
ATOM 1450 O O . ASP A 1 186 ? 10.656 -17.563 33.909 1.00 93.25 186 ASP A O 1
ATOM 1454 N N . PRO A 1 187 ? 11.977 -18.211 35.617 1.00 95.19 187 PRO A N 1
ATOM 1455 C CA . PRO A 1 187 ? 13.170 -17.501 35.148 1.00 95.19 187 PRO A CA 1
ATOM 1456 C C . PRO A 1 187 ? 13.656 -17.950 33.765 1.00 95.19 187 PRO A C 1
ATOM 1458 O O . PRO A 1 187 ? 14.177 -17.138 32.995 1.00 95.19 187 PRO A O 1
ATOM 1461 N N . GLY A 1 188 ? 13.495 -19.235 33.426 1.00 93.75 188 GLY A N 1
ATOM 1462 C CA . GLY A 1 188 ? 13.886 -19.789 32.129 1.00 93.75 188 GLY A CA 1
ATOM 1463 C C . GLY A 1 188 ? 13.074 -19.186 30.984 1.00 93.75 188 GLY A C 1
ATOM 1464 O O . GLY A 1 188 ? 13.644 -18.671 30.018 1.00 93.75 188 GLY A O 1
ATOM 1465 N N . ALA A 1 189 ? 11.749 -19.165 31.121 1.00 91.81 189 ALA A N 1
ATOM 1466 C CA . ALA A 1 189 ? 10.834 -18.513 30.194 1.00 91.81 189 ALA A CA 1
ATOM 1467 C C . ALA A 1 189 ? 11.157 -17.019 30.060 1.00 91.81 189 ALA A C 1
ATOM 1469 O O . ALA A 1 189 ? 11.320 -16.519 28.945 1.00 91.81 189 ALA A O 1
ATOM 1470 N N . ALA A 1 190 ? 11.352 -16.308 31.173 1.00 95.12 190 ALA A N 1
ATOM 1471 C CA . ALA A 1 190 ? 11.682 -14.885 31.133 1.00 95.12 190 ALA A CA 1
ATOM 1472 C C . ALA A 1 190 ? 13.042 -14.591 30.465 1.00 95.12 190 ALA A C 1
ATOM 1474 O O . ALA A 1 190 ? 13.194 -13.607 29.729 1.00 95.12 190 ALA A O 1
ATOM 1475 N N . LYS A 1 191 ? 14.037 -15.468 30.647 1.00 94.88 191 LYS A N 1
ATOM 1476 C CA . LYS A 1 191 ? 15.308 -15.397 29.916 1.00 94.88 191 LYS A CA 1
ATOM 1477 C C . LYS A 1 191 ? 15.092 -15.553 28.415 1.00 94.88 191 LYS A C 1
ATOM 1479 O O . LYS A 1 191 ? 15.630 -14.762 27.649 1.00 94.88 191 LYS A O 1
ATOM 1484 N N . VAL A 1 192 ? 14.307 -16.536 27.981 1.00 92.44 192 VAL A N 1
ATOM 1485 C CA . VAL A 1 192 ? 14.113 -16.774 26.544 1.00 92.44 192 VAL A CA 1
ATOM 1486 C C . VAL A 1 192 ? 13.278 -15.668 25.900 1.00 92.44 192 VAL A C 1
ATOM 1488 O O . VAL A 1 192 ? 13.655 -15.138 24.857 1.00 92.44 192 VAL A O 1
ATOM 1491 N N . PHE A 1 193 ? 12.164 -15.273 26.516 1.00 94.00 193 PHE A N 1
ATOM 1492 C CA . PHE A 1 193 ? 11.194 -14.418 25.838 1.00 94.00 193 PHE A CA 1
ATOM 1493 C C . PHE A 1 193 ? 11.415 -12.917 26.024 1.00 94.00 193 PHE A C 1
ATOM 1495 O O . PHE A 1 193 ? 10.925 -12.144 25.202 1.00 94.00 193 PHE A O 1
ATOM 1502 N N . CYS A 1 194 ? 12.146 -12.482 27.052 1.00 93.62 194 CYS A N 1
ATOM 1503 C CA . CYS A 1 194 ? 12.481 -11.067 27.263 1.00 93.62 194 CYS A CA 1
ATOM 1504 C C . CYS A 1 194 ? 13.936 -10.824 27.696 1.00 93.62 194 CYS A C 1
ATOM 1506 O O . CYS A 1 194 ? 14.289 -9.705 28.071 1.00 93.62 194 CYS A O 1
ATOM 1508 N N . ASN A 1 195 ? 14.806 -11.841 27.643 1.00 95.19 195 ASN A N 1
ATOM 1509 C CA . ASN A 1 195 ? 16.206 -11.733 28.063 1.00 95.19 195 ASN A CA 1
ATOM 1510 C C . ASN A 1 195 ? 16.359 -11.145 29.480 1.00 95.19 195 ASN A C 1
ATOM 1512 O O . ASN A 1 195 ? 17.235 -10.317 29.721 1.00 95.19 195 ASN A O 1
ATOM 1516 N N . ALA A 1 196 ? 15.455 -11.503 30.394 1.00 96.12 196 ALA A N 1
ATOM 1517 C CA . ALA A 1 196 ? 15.396 -10.981 31.760 1.00 96.12 196 ALA A CA 1
ATOM 1518 C C . ALA A 1 196 ? 15.117 -12.134 32.740 1.00 96.12 196 ALA A C 1
ATOM 1520 O O . ALA A 1 196 ? 13.975 -12.309 33.160 1.00 96.12 196 ALA A O 1
ATOM 1521 N N . PRO A 1 197 ? 16.120 -12.974 33.063 1.00 96.69 197 PRO A N 1
ATOM 1522 C CA . PRO A 1 197 ? 15.925 -14.119 33.959 1.00 96.69 197 PRO A CA 1
ATOM 1523 C C . PRO A 1 197 ? 15.443 -13.714 35.360 1.00 96.69 197 PRO A C 1
ATOM 1525 O O . PRO A 1 197 ? 14.732 -14.473 36.002 1.00 96.69 197 PRO A O 1
ATOM 1528 N N . ASP A 1 198 ? 15.787 -12.512 35.821 1.00 97.38 198 ASP A N 1
ATOM 1529 C CA . ASP A 1 198 ? 15.372 -11.952 37.109 1.00 97.38 198 ASP A CA 1
ATOM 1530 C C . ASP A 1 198 ? 13.963 -11.332 37.084 1.00 97.38 198 ASP A C 1
ATOM 1532 O O . ASP A 1 198 ? 13.489 -10.840 38.108 1.00 97.38 198 ASP A O 1
ATOM 1536 N N . TYR A 1 199 ? 13.263 -11.359 35.942 1.00 97.94 199 TYR A N 1
ATOM 1537 C CA . TYR A 1 199 ? 11.918 -10.795 35.815 1.00 97.94 199 TYR A CA 1
ATOM 1538 C C . TYR A 1 199 ? 10.941 -11.262 36.901 1.00 97.94 199 TYR A C 1
ATOM 1540 O O . TYR A 1 199 ? 10.299 -10.383 37.475 1.00 97.94 199 TYR A O 1
ATOM 1548 N N . PRO A 1 200 ? 10.800 -12.567 37.225 1.00 97.50 200 PRO A N 1
ATOM 1549 C CA . PRO A 1 200 ? 9.799 -12.997 38.200 1.00 97.50 200 PRO A CA 1
ATOM 1550 C C . PRO A 1 200 ? 10.020 -12.368 39.581 1.00 97.50 200 PRO A C 1
ATOM 1552 O O . PRO A 1 200 ? 9.074 -11.900 40.214 1.00 97.50 200 PRO A O 1
ATOM 1555 N N . ASP A 1 201 ? 11.275 -12.275 40.026 1.00 97.56 201 ASP A N 1
ATOM 1556 C CA . ASP A 1 201 ? 11.633 -11.646 41.300 1.00 97.56 201 ASP A CA 1
ATOM 1557 C C . ASP A 1 201 ? 11.368 -10.142 41.287 1.00 97.56 201 ASP A C 1
ATOM 1559 O O . ASP A 1 201 ? 10.762 -9.602 42.219 1.00 97.56 201 ASP A O 1
ATOM 1563 N N . ARG A 1 202 ? 11.775 -9.467 40.205 1.00 97.75 202 ARG A N 1
ATOM 1564 C CA . ARG A 1 202 ? 11.548 -8.028 40.025 1.00 97.75 202 ARG A CA 1
ATOM 1565 C C . ARG A 1 202 ? 10.061 -7.698 39.954 1.00 97.75 202 ARG A C 1
ATOM 1567 O O . ARG A 1 202 ? 9.638 -6.760 40.620 1.00 97.75 202 ARG A O 1
ATOM 1574 N N . ALA A 1 203 ? 9.269 -8.490 39.235 1.00 97.94 203 ALA A N 1
ATOM 1575 C CA . ALA A 1 203 ? 7.827 -8.314 39.118 1.00 97.94 203 ALA A CA 1
ATOM 1576 C C . ALA A 1 203 ? 7.117 -8.510 40.460 1.00 97.94 203 ALA A C 1
ATOM 1578 O O . ALA A 1 203 ? 6.320 -7.660 40.850 1.00 97.94 203 ALA A O 1
ATOM 1579 N N . ARG A 1 204 ? 7.453 -9.556 41.228 1.00 98.19 204 ARG A N 1
ATOM 1580 C CA . ARG A 1 204 ? 6.898 -9.745 42.580 1.00 98.19 204 ARG A CA 1
ATOM 1581 C C . ARG A 1 204 ? 7.223 -8.571 43.500 1.00 98.19 204 ARG A C 1
ATOM 1583 O O . ARG A 1 204 ? 6.339 -8.067 44.186 1.00 98.19 204 ARG A O 1
ATOM 1590 N N . ALA A 1 205 ? 8.477 -8.118 43.516 1.00 98.25 205 ALA A N 1
ATOM 1591 C CA . ALA A 1 205 ? 8.887 -6.977 44.334 1.00 98.25 205 ALA A CA 1
ATOM 1592 C C . ALA A 1 205 ? 8.188 -5.673 43.907 1.00 98.25 205 ALA A C 1
ATOM 1594 O O . ALA A 1 205 ? 7.704 -4.931 44.761 1.00 98.25 205 ALA A O 1
ATOM 1595 N N . ALA A 1 206 ? 8.084 -5.427 42.598 1.00 98.25 206 ALA A N 1
ATOM 1596 C CA . ALA A 1 206 ? 7.398 -4.270 42.039 1.00 98.25 206 ALA A CA 1
ATOM 1597 C C . ALA A 1 206 ? 5.904 -4.267 42.386 1.00 98.25 206 ALA A C 1
ATOM 1599 O O . ALA A 1 206 ? 5.404 -3.258 42.869 1.00 98.25 206 ALA A O 1
ATOM 1600 N N . ILE A 1 207 ? 5.202 -5.392 42.213 1.00 98.31 207 ILE A N 1
ATOM 1601 C CA . ILE A 1 207 ? 3.768 -5.507 42.520 1.00 98.31 207 ILE A CA 1
ATOM 1602 C C . ILE A 1 207 ? 3.507 -5.328 44.023 1.00 98.31 207 ILE A C 1
ATOM 1604 O O . ILE A 1 207 ? 2.562 -4.624 44.375 1.00 98.31 207 ILE A O 1
ATOM 1608 N N . ARG A 1 208 ? 4.358 -5.875 44.912 1.00 98.38 208 ARG A N 1
ATOM 1609 C CA . ARG A 1 208 ? 4.265 -5.616 46.365 1.00 98.38 208 ARG A CA 1
ATOM 1610 C C . ARG A 1 208 ? 4.422 -4.128 46.682 1.00 98.38 208 ARG A C 1
ATOM 1612 O O . ARG A 1 208 ? 3.628 -3.583 47.442 1.00 98.38 208 ARG A O 1
ATOM 1619 N N . GLU A 1 209 ? 5.409 -3.456 46.087 1.00 98.31 209 GLU A N 1
ATOM 1620 C CA . GLU A 1 209 ? 5.594 -2.013 46.289 1.00 98.31 209 GLU A CA 1
ATOM 1621 C C . GLU A 1 209 ? 4.401 -1.219 45.739 1.00 98.31 209 GLU A C 1
ATOM 1623 O O . GLU A 1 209 ? 3.878 -0.367 46.451 1.00 98.31 209 GLU A O 1
ATOM 1628 N N . MET A 1 210 ? 3.915 -1.522 44.530 1.00 98.25 210 MET A N 1
ATOM 1629 C CA . MET A 1 210 ? 2.737 -0.873 43.940 1.00 98.25 210 MET A CA 1
ATOM 1630 C C . MET A 1 210 ? 1.508 -1.030 44.840 1.00 98.25 210 MET A C 1
ATOM 1632 O O . MET A 1 210 ? 0.883 -0.033 45.195 1.00 98.25 210 MET A O 1
ATOM 1636 N N . HIS A 1 211 ? 1.195 -2.254 45.276 1.00 97.81 211 HIS A N 1
ATOM 1637 C CA . HIS A 1 211 ? 0.082 -2.513 46.195 1.00 97.81 211 HIS A CA 1
ATOM 1638 C C . HIS A 1 211 ? 0.260 -1.784 47.528 1.00 97.81 211 HIS A C 1
ATOM 1640 O O . HIS A 1 211 ? -0.676 -1.137 47.983 1.00 97.81 211 HIS A O 1
ATOM 1646 N N . SER A 1 212 ? 1.470 -1.750 48.095 1.00 97.56 212 SER A N 1
ATOM 1647 C CA . SER A 1 212 ? 1.735 -1.005 49.335 1.00 97.56 212 SER A CA 1
ATOM 1648 C C . SER A 1 212 ? 1.454 0.502 49.224 1.00 97.56 212 SER A C 1
ATOM 1650 O O . SER A 1 212 ? 1.199 1.160 50.232 1.00 97.56 212 SER A O 1
ATOM 1652 N N . GLN A 1 213 ? 1.497 1.066 48.010 1.00 96.69 213 GLN A N 1
ATOM 1653 C CA . GLN A 1 213 ? 1.234 2.485 47.768 1.00 96.69 213 GLN A CA 1
ATOM 1654 C C . GLN A 1 213 ? -0.254 2.801 47.600 1.00 96.69 213 GLN A C 1
ATOM 1656 O O . GLN A 1 213 ? -0.699 3.867 48.035 1.00 96.69 213 GLN A O 1
ATOM 1661 N N . VAL A 1 214 ? -1.016 1.922 46.940 1.00 96.06 214 VAL A N 1
ATOM 1662 C CA . VAL A 1 214 ? -2.392 2.237 46.512 1.00 96.06 214 VAL A CA 1
ATOM 1663 C C . VAL A 1 214 ? -3.467 1.288 47.041 1.00 96.06 214 VAL A C 1
ATOM 1665 O O . VAL A 1 214 ? -4.635 1.669 47.029 1.00 96.06 214 VAL A O 1
ATOM 1668 N N . GLY A 1 215 ? -3.094 0.113 47.547 1.00 95.88 215 GLY A N 1
ATOM 1669 C CA . GLY A 1 215 ? -4.005 -0.938 47.997 1.00 95.88 215 GLY A CA 1
ATOM 1670 C C . GLY A 1 215 ? -4.772 -1.614 46.857 1.00 95.88 215 GLY A C 1
ATOM 1671 O O . GLY A 1 215 ? -4.408 -1.517 45.681 1.00 95.88 215 GLY A O 1
ATOM 1672 N N . ASP A 1 216 ? -5.855 -2.301 47.217 1.00 93.56 216 ASP A N 1
ATOM 1673 C CA . ASP A 1 216 ? -6.751 -2.960 46.262 1.00 93.56 216 ASP A CA 1
ATOM 1674 C C . ASP A 1 216 ? -7.573 -1.957 45.446 1.00 93.56 216 ASP A C 1
ATOM 1676 O O . ASP A 1 216 ? -7.799 -0.820 45.861 1.00 93.56 216 ASP A O 1
ATOM 1680 N N . LEU A 1 217 ? -8.026 -2.376 44.260 1.00 92.69 217 LEU A N 1
ATOM 1681 C CA . LEU A 1 217 ? -8.760 -1.509 43.338 1.00 92.69 217 LEU A CA 1
ATOM 1682 C C . LEU A 1 217 ? -10.102 -1.039 43.921 1.00 92.69 217 LEU A C 1
ATOM 1684 O O . LEU A 1 217 ? -11.029 -1.826 44.140 1.00 92.69 217 LEU A O 1
ATOM 1688 N N . VAL A 1 218 ? -10.231 0.275 44.069 1.00 90.94 218 VAL A N 1
ATOM 1689 C CA . VAL A 1 218 ? -11.445 0.980 44.473 1.00 90.94 218 VAL A CA 1
ATOM 1690 C C . VAL A 1 218 ? -12.039 1.697 43.264 1.00 90.94 218 VAL A C 1
ATOM 1692 O O . VAL A 1 218 ? -11.356 2.448 42.564 1.00 90.94 218 VAL A O 1
ATOM 1695 N N . THR A 1 219 ? -13.335 1.490 43.037 1.00 87.75 219 THR A N 1
ATOM 1696 C CA . THR A 1 219 ? -14.108 2.158 41.982 1.00 87.75 219 THR A CA 1
ATOM 1697 C C . THR A 1 219 ? -15.144 3.108 42.573 1.00 87.75 219 THR A C 1
ATOM 1699 O O . THR A 1 219 ? -15.688 2.846 43.647 1.00 87.75 219 THR A O 1
ATOM 1702 N N . ASP A 1 220 ? -15.468 4.180 41.854 1.00 83.25 220 ASP A N 1
ATOM 1703 C CA . ASP A 1 220 ? -16.558 5.086 42.203 1.00 83.25 220 ASP A CA 1
ATOM 1704 C C . ASP A 1 220 ? -17.942 4.437 41.988 1.00 83.25 220 ASP A C 1
ATOM 1706 O O . ASP A 1 220 ? -18.081 3.302 41.524 1.00 83.25 220 ASP A O 1
ATOM 1710 N N . SER A 1 221 ? -19.000 5.188 42.308 1.00 77.56 221 SER A N 1
ATOM 1711 C CA . SER A 1 221 ? -20.398 4.760 42.112 1.00 77.56 221 SER A CA 1
ATOM 1712 C C . SER A 1 221 ? -20.781 4.432 40.659 1.00 77.56 221 SER A C 1
ATOM 1714 O O . SER A 1 221 ? -21.809 3.798 40.431 1.00 77.56 221 SER A O 1
ATOM 1716 N N . ARG A 1 222 ? -19.971 4.845 39.676 1.00 76.88 222 ARG A N 1
ATOM 1717 C CA . ARG A 1 222 ? -20.155 4.573 38.243 1.00 76.88 222 ARG A CA 1
ATOM 1718 C C . ARG A 1 222 ? -19.285 3.407 37.762 1.00 76.88 222 ARG A C 1
ATOM 1720 O O . ARG A 1 222 ? -19.328 3.080 36.579 1.00 76.88 222 ARG A O 1
ATOM 1727 N N . GLY A 1 223 ? -18.520 2.778 38.655 1.00 81.00 223 GLY A N 1
ATOM 1728 C CA . GLY A 1 223 ? -17.609 1.684 38.330 1.00 81.00 223 GLY A CA 1
ATOM 1729 C C . GLY A 1 223 ? -16.276 2.135 37.727 1.00 81.00 223 GLY A C 1
ATOM 1730 O O . GLY A 1 223 ? -15.540 1.288 37.229 1.00 81.00 223 GLY A O 1
ATOM 1731 N N . VAL A 1 224 ? -15.951 3.433 37.770 1.00 86.19 224 VAL A N 1
ATOM 1732 C CA . VAL A 1 224 ? -14.666 3.965 37.292 1.00 86.19 224 VAL A CA 1
ATOM 1733 C C . VAL A 1 224 ? -13.631 3.832 38.403 1.00 86.19 224 VAL A C 1
ATOM 1735 O O . VAL A 1 224 ? -13.900 4.203 39.543 1.00 86.19 224 VAL A O 1
ATOM 1738 N N . ALA A 1 225 ? -12.459 3.285 38.096 1.00 89.56 225 ALA A N 1
ATOM 1739 C CA . ALA A 1 225 ? -11.356 3.156 39.035 1.00 89.56 225 ALA A CA 1
ATOM 1740 C C . ALA A 1 225 ? -10.894 4.534 39.508 1.00 89.56 225 ALA A C 1
ATOM 1742 O O . ALA A 1 225 ? -10.716 5.459 38.717 1.00 89.56 225 ALA A O 1
ATOM 1743 N N . VAL A 1 226 ? -10.695 4.636 40.814 1.00 88.81 226 VAL A N 1
ATOM 1744 C CA . VAL A 1 226 ? -10.275 5.867 41.482 1.00 88.81 226 VAL A CA 1
ATOM 1745 C C . VAL A 1 226 ? -8.873 5.703 42.049 1.00 88.81 226 VAL A C 1
ATOM 1747 O O . VAL A 1 226 ? -8.051 6.605 41.938 1.00 88.81 226 VAL A O 1
ATOM 1750 N N . LYS A 1 227 ? -8.599 4.542 42.649 1.00 93.75 227 LYS A N 1
ATOM 1751 C CA . LYS A 1 227 ? -7.317 4.217 43.269 1.00 93.75 227 LYS A CA 1
ATOM 1752 C C . LYS A 1 227 ? -7.139 2.704 43.343 1.00 93.75 227 LYS A C 1
ATOM 1754 O O . LYS A 1 227 ? -8.133 1.989 43.443 1.00 93.75 227 LYS A O 1
ATOM 1759 N N . GLY A 1 228 ? -5.904 2.221 43.332 1.00 95.69 228 GLY A N 1
ATOM 1760 C CA . GLY A 1 228 ? -5.577 0.827 43.647 1.00 95.69 228 GLY A CA 1
ATOM 1761 C C . GLY A 1 228 ? -4.870 0.090 42.513 1.00 95.69 228 GLY A C 1
ATOM 1762 O O . GLY A 1 228 ? -4.489 0.689 41.507 1.00 95.69 228 GLY A O 1
ATOM 1763 N N . ILE A 1 229 ? -4.654 -1.212 42.686 1.00 96.38 229 ILE A N 1
ATOM 1764 C CA . ILE A 1 229 ? -3.933 -2.046 41.716 1.00 96.38 229 ILE A CA 1
ATOM 1765 C C . ILE A 1 229 ? -4.864 -2.986 40.935 1.00 96.38 229 ILE A C 1
ATOM 1767 O O . ILE A 1 229 ? -5.718 -3.665 41.508 1.00 96.38 229 ILE A O 1
ATOM 1771 N N . LEU A 1 230 ? -4.668 -3.047 39.616 1.00 95.19 230 LEU A N 1
ATOM 1772 C CA . LEU A 1 230 ? -5.305 -3.995 38.702 1.00 95.19 230 LEU A CA 1
ATOM 1773 C C . LEU A 1 230 ? -4.221 -4.789 37.967 1.00 95.19 230 LEU A C 1
ATOM 1775 O O . LEU A 1 230 ? -3.574 -4.270 37.063 1.00 95.19 230 LEU A O 1
ATOM 1779 N N . VAL A 1 231 ? -4.011 -6.052 38.330 1.00 95.88 231 VAL A N 1
ATOM 1780 C CA . VAL A 1 231 ? -2.958 -6.871 37.711 1.00 95.88 231 VAL A CA 1
ATOM 1781 C C . VAL A 1 231 ? -3.491 -7.542 36.449 1.00 95.88 231 VAL A C 1
ATOM 1783 O O . VAL A 1 231 ? -4.553 -8.163 36.464 1.00 95.88 231 VAL A O 1
ATOM 1786 N N . ARG A 1 232 ? -2.745 -7.464 35.347 1.00 94.81 232 ARG A N 1
ATOM 1787 C CA . ARG A 1 232 ? -3.073 -8.185 34.113 1.00 94.81 232 ARG A CA 1
ATOM 1788 C C . ARG A 1 232 ? -2.177 -9.400 33.946 1.00 94.81 232 ARG A C 1
ATOM 1790 O O . ARG A 1 232 ? -0.975 -9.349 34.201 1.00 94.81 232 ARG A O 1
ATOM 1797 N N . HIS A 1 233 ? -2.754 -10.493 33.469 1.00 94.06 233 HIS A N 1
ATOM 1798 C CA . HIS A 1 233 ? -2.022 -11.716 33.176 1.00 94.06 233 HIS A CA 1
ATOM 1799 C C . HIS A 1 233 ? -2.417 -12.253 31.799 1.00 94.06 233 HIS A C 1
ATOM 1801 O O . HIS A 1 233 ? -3.577 -12.599 31.564 1.00 94.06 233 HIS A O 1
ATOM 1807 N N . LEU A 1 234 ? -1.450 -12.300 30.880 1.00 90.94 234 LEU A N 1
ATOM 1808 C CA . LEU A 1 234 ? -1.639 -12.843 29.537 1.00 90.94 234 LEU A CA 1
ATOM 1809 C C . LEU A 1 234 ? -1.435 -14.354 29.566 1.00 90.94 234 LEU A C 1
ATOM 1811 O O . LEU A 1 234 ? -0.334 -14.815 29.854 1.00 90.94 234 LEU A O 1
ATOM 1815 N N . VAL A 1 235 ? -2.470 -15.121 29.230 1.00 90.94 235 VAL A N 1
ATOM 1816 C CA . VAL A 1 235 ? -2.345 -16.579 29.128 1.00 90.94 235 VAL A CA 1
ATOM 1817 C C . VAL A 1 235 ? -1.587 -16.918 27.850 1.00 90.94 235 VAL A C 1
ATOM 1819 O O . VAL A 1 235 ? -1.993 -16.510 26.763 1.00 90.94 235 VAL A O 1
ATOM 1822 N N . MET A 1 236 ? -0.502 -17.683 27.974 1.00 91.56 236 MET A N 1
ATOM 1823 C CA . MET A 1 236 ? 0.304 -18.151 26.844 1.00 91.56 236 MET A CA 1
ATOM 1824 C C . MET A 1 236 ? 0.175 -19.672 26.650 1.00 91.56 236 MET A C 1
ATOM 1826 O O . MET A 1 236 ? -0.212 -20.383 27.585 1.00 91.56 236 MET A O 1
ATOM 1830 N N . PRO A 1 237 ? 0.476 -20.185 25.441 1.00 91.81 237 PRO A N 1
ATOM 1831 C CA . PRO A 1 237 ? 0.471 -21.614 25.151 1.00 91.81 237 PRO A CA 1
ATOM 1832 C C . PRO A 1 237 ? 1.286 -22.429 26.156 1.00 91.81 237 PRO A C 1
ATOM 1834 O O . PRO A 1 237 ? 2.306 -21.963 26.665 1.00 91.81 237 PRO A O 1
ATOM 1837 N N . GLU A 1 238 ? 0.827 -23.649 26.429 1.00 87.00 238 GLU A N 1
ATOM 1838 C CA . GLU A 1 238 ? 1.530 -24.639 27.259 1.00 87.00 238 GLU A CA 1
ATOM 1839 C C . GLU A 1 238 ? 1.827 -24.162 28.687 1.00 87.00 238 GLU A C 1
ATOM 1841 O O . GLU A 1 238 ? 2.706 -24.702 29.344 1.00 87.00 238 GLU A O 1
ATOM 1846 N N . ASP A 1 239 ? 1.081 -23.162 29.177 1.00 85.50 239 ASP A N 1
ATOM 1847 C CA . ASP A 1 239 ? 1.289 -22.564 30.504 1.00 85.50 239 ASP A CA 1
ATOM 1848 C C . ASP A 1 239 ? 2.713 -22.017 30.696 1.00 85.50 239 ASP A C 1
ATOM 1850 O O . ASP A 1 239 ? 3.235 -21.949 31.805 1.00 85.50 239 ASP A O 1
ATOM 1854 N N . THR A 1 240 ? 3.325 -21.561 29.599 1.00 85.44 240 THR A N 1
ATOM 1855 C CA . THR A 1 240 ? 4.690 -21.009 29.561 1.00 85.44 240 THR A CA 1
ATOM 1856 C C . THR A 1 240 ? 4.904 -19.854 30.558 1.00 85.44 240 THR A C 1
ATOM 1858 O O . THR A 1 240 ? 6.032 -19.534 30.927 1.00 85.44 240 THR A O 1
ATOM 1861 N N . CYS A 1 241 ? 3.823 -19.212 31.006 1.00 85.75 241 CYS A N 1
ATOM 1862 C CA . CYS A 1 241 ? 3.855 -18.116 31.968 1.00 85.75 241 CYS A CA 1
ATOM 1863 C C . CYS A 1 241 ? 3.877 -18.546 33.441 1.00 85.75 241 CYS A C 1
ATOM 1865 O O . CYS A 1 241 ? 4.257 -17.723 34.272 1.00 85.75 241 CYS A O 1
ATOM 1867 N N . GLY A 1 242 ? 3.447 -19.765 33.785 1.00 91.38 242 GLY A N 1
ATOM 1868 C CA . GLY A 1 242 ? 3.182 -20.165 35.175 1.00 91.38 242 GLY A CA 1
ATOM 1869 C C . GLY A 1 242 ? 1.961 -19.451 35.763 1.00 91.38 242 GLY A C 1
ATOM 1870 O O . GLY A 1 242 ? 2.065 -18.681 36.722 1.00 91.38 242 GLY A O 1
ATOM 1871 N N . THR A 1 243 ? 0.783 -19.637 35.149 1.00 91.31 243 THR A N 1
ATOM 1872 C CA . THR A 1 243 ? -0.440 -18.933 35.573 1.00 91.31 243 THR A CA 1
ATOM 1873 C C . THR A 1 243 ? -0.848 -19.301 37.002 1.00 91.31 243 THR A C 1
ATOM 1875 O O . THR A 1 243 ? -1.332 -18.440 37.730 1.00 91.31 243 THR A O 1
ATOM 1878 N N . ALA A 1 244 ? -0.698 -20.562 37.420 1.00 88.50 244 ALA A N 1
ATOM 1879 C CA . ALA A 1 244 ? -1.162 -21.008 38.738 1.00 88.50 244 ALA A CA 1
ATOM 1880 C C . ALA A 1 244 ? -0.401 -20.312 39.873 1.00 88.50 244 ALA A C 1
ATOM 1882 O O . ALA A 1 244 ? -0.996 -19.831 40.836 1.00 88.50 244 ALA A O 1
ATOM 1883 N N . GLU A 1 245 ? 0.910 -20.225 39.719 1.00 93.62 245 GLU A N 1
ATOM 1884 C CA . GLU A 1 245 ? 1.833 -19.672 40.691 1.00 93.62 245 GLU A CA 1
ATOM 1885 C C . GLU A 1 245 ? 1.666 -18.156 40.804 1.00 93.62 245 GLU A C 1
ATOM 1887 O O . GLU A 1 245 ? 1.614 -17.624 41.913 1.00 93.62 245 GLU A O 1
ATOM 1892 N N . ILE A 1 246 ? 1.468 -17.470 39.670 1.00 94.06 246 ILE A N 1
ATOM 1893 C CA . ILE A 1 246 ? 1.128 -16.042 39.651 1.00 94.06 246 ILE A CA 1
ATOM 1894 C C . ILE A 1 246 ? -0.179 -15.793 40.411 1.00 94.06 246 ILE A C 1
ATOM 1896 O O . ILE A 1 246 ? -0.225 -14.906 41.261 1.00 94.06 246 ILE A O 1
ATOM 1900 N N . MET A 1 247 ? -1.231 -16.578 40.157 1.00 90.81 247 MET A N 1
ATOM 1901 C CA . MET A 1 247 ? -2.507 -16.408 40.865 1.00 90.81 247 MET A CA 1
ATOM 1902 C C . MET A 1 247 ? -2.376 -16.702 42.361 1.00 90.81 247 MET A C 1
ATOM 1904 O O . MET A 1 247 ? -2.948 -15.972 43.170 1.00 90.81 247 MET A O 1
ATOM 1908 N N . SER A 1 248 ? -1.594 -17.721 42.734 1.00 89.88 248 SER A N 1
ATOM 1909 C CA . SER A 1 248 ? -1.304 -18.033 44.135 1.00 89.88 248 SER A CA 1
ATOM 1910 C C . SER A 1 248 ? -0.620 -16.858 44.824 1.00 89.88 248 SER A C 1
ATOM 1912 O O . SER A 1 248 ? -1.098 -16.419 45.861 1.00 89.88 248 SER A O 1
ATOM 1914 N N . PHE A 1 249 ? 0.435 -16.302 44.222 1.00 94.62 249 PHE A N 1
ATOM 1915 C CA . PHE A 1 249 ? 1.145 -15.135 44.745 1.00 94.62 249 PHE A CA 1
ATOM 1916 C C . PHE A 1 249 ? 0.220 -13.930 44.949 1.00 94.62 249 PHE A C 1
ATOM 1918 O O . PHE A 1 249 ? 0.234 -13.313 46.012 1.00 94.62 249 PHE A O 1
ATOM 1925 N N . LEU A 1 250 ? -0.611 -13.604 43.955 1.00 93.00 250 LEU A N 1
ATOM 1926 C CA . LEU A 1 250 ? -1.538 -12.475 44.059 1.00 93.00 250 LEU A CA 1
ATOM 1927 C C . LEU A 1 250 ? -2.548 -12.678 45.197 1.00 93.00 250 LEU A C 1
ATOM 1929 O O . LEU A 1 250 ? -2.830 -11.740 45.937 1.00 93.00 250 LEU A O 1
ATOM 1933 N N . ALA A 1 251 ? -3.055 -13.899 45.370 1.00 87.88 251 ALA A N 1
ATOM 1934 C CA . ALA A 1 251 ? -4.012 -14.214 46.424 1.00 87.88 251 ALA A CA 1
ATOM 1935 C C . ALA A 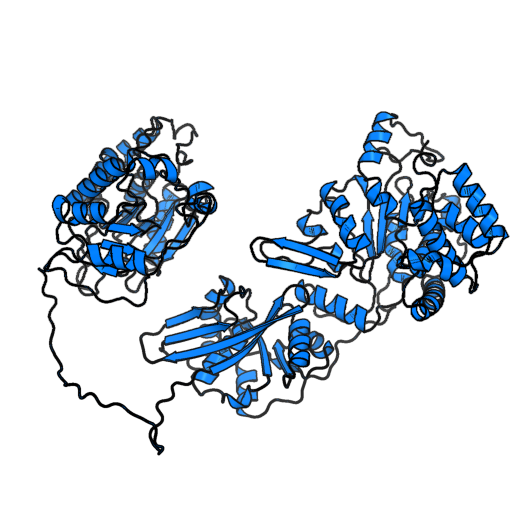1 251 ? -3.380 -14.267 47.827 1.00 87.88 251 ALA A C 1
ATOM 1937 O O . ALA A 1 251 ? -4.009 -13.812 48.780 1.00 87.88 251 ALA A O 1
ATOM 1938 N N . SER A 1 252 ? -2.173 -14.828 47.967 1.00 88.00 252 SER A N 1
ATOM 1939 C CA . SER A 1 252 ? -1.547 -15.081 49.272 1.00 88.00 252 SER A CA 1
ATOM 1940 C C . SER A 1 252 ? -0.654 -13.950 49.772 1.00 88.00 252 SER A C 1
ATOM 1942 O O . SER A 1 252 ? -0.530 -13.775 50.978 1.00 88.00 252 SER A O 1
ATOM 1944 N N . GLU A 1 253 ? 0.002 -13.214 48.873 1.00 92.62 253 GLU A N 1
ATOM 1945 C CA . GLU A 1 253 ? 1.020 -12.222 49.242 1.00 92.62 253 GLU A CA 1
ATOM 1946 C C . GLU A 1 253 ? 0.636 -10.775 48.932 1.00 92.62 253 GLU A C 1
ATOM 1948 O O . GLU A 1 253 ? 1.207 -9.869 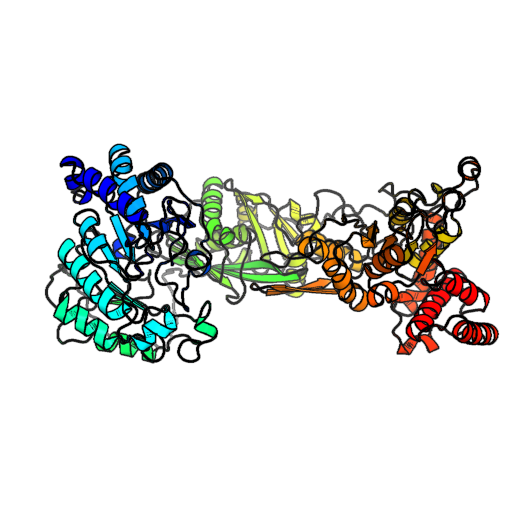49.536 1.00 92.62 253 GLU A O 1
ATOM 1953 N N . ILE A 1 254 ? -0.284 -10.541 47.991 1.00 94.94 254 ILE A N 1
ATOM 1954 C CA . ILE A 1 254 ? -0.751 -9.187 47.662 1.00 94.94 254 ILE A CA 1
ATOM 1955 C C . ILE A 1 254 ? -2.050 -8.899 48.403 1.00 94.94 254 ILE A C 1
ATOM 1957 O O . ILE A 1 254 ? -2.070 -8.132 49.360 1.00 94.94 254 ILE A O 1
ATOM 1961 N N . SER A 1 255 ? -3.137 -9.530 47.973 1.00 89.75 255 SER A N 1
ATOM 1962 C CA . SER A 1 255 ? -4.424 -9.438 48.646 1.00 89.75 255 SER A CA 1
ATOM 1963 C C . SER A 1 255 ? -5.393 -10.466 48.069 1.00 89.75 255 SER A C 1
ATOM 1965 O O . SER A 1 255 ? -5.481 -10.626 46.841 1.00 89.75 255 SER A O 1
ATOM 1967 N N . PRO A 1 256 ? -6.215 -11.101 48.916 1.00 82.25 256 PRO A N 1
ATOM 1968 C CA . PRO A 1 256 ? -7.324 -11.910 48.456 1.00 82.25 256 PRO A CA 1
ATOM 1969 C C . PRO A 1 256 ? -8.434 -11.048 47.822 1.00 82.25 256 PRO A C 1
ATOM 1971 O O . PRO A 1 256 ? -9.394 -11.606 47.331 1.00 82.25 256 PRO A O 1
ATOM 1974 N N . ASP A 1 257 ? -8.324 -9.722 47.737 1.00 82.56 257 ASP A N 1
ATOM 1975 C CA . ASP A 1 257 ? -9.235 -8.871 46.956 1.00 82.56 257 ASP A CA 1
ATOM 1976 C C . ASP A 1 257 ? -8.565 -8.202 45.743 1.00 82.56 257 ASP A C 1
ATOM 1978 O O . ASP A 1 257 ? -9.178 -7.363 45.069 1.00 82.56 257 ASP A O 1
ATOM 1982 N N . THR A 1 258 ? -7.338 -8.620 45.406 1.00 86.25 258 THR A N 1
ATOM 1983 C CA . THR A 1 258 ? -6.604 -8.128 44.233 1.00 86.25 258 THR A CA 1
ATOM 1984 C C . THR A 1 258 ? -7.452 -8.293 42.974 1.00 86.25 258 THR A C 1
ATOM 1986 O O . THR A 1 258 ? -7.907 -9.389 42.638 1.00 86.25 258 THR A O 1
ATOM 1989 N N . SER A 1 259 ? -7.649 -7.198 42.239 1.00 88.50 259 SER A N 1
ATOM 1990 C CA . SER A 1 259 ? -8.344 -7.250 40.955 1.00 88.50 259 SER A CA 1
ATOM 1991 C C . SER A 1 259 ? -7.399 -7.778 39.883 1.00 88.50 259 SER A C 1
ATOM 1993 O O . SER A 1 259 ? -6.328 -7.209 39.665 1.00 88.50 259 SER A O 1
ATOM 1995 N N . VAL A 1 260 ? -7.805 -8.854 39.206 1.00 90.06 260 VAL A N 1
ATOM 1996 C CA . VAL A 1 260 ? -7.005 -9.487 38.151 1.00 90.06 260 VAL A CA 1
ATOM 1997 C C . VAL A 1 260 ? -7.798 -9.559 36.851 1.00 90.06 260 VAL A C 1
ATOM 1999 O O . VAL A 1 260 ? -8.944 -10.020 36.851 1.00 90.06 260 VAL A O 1
ATOM 2002 N N . ASN A 1 261 ? -7.180 -9.146 35.741 1.00 88.69 261 ASN A N 1
ATOM 2003 C CA . ASN A 1 261 ? -7.666 -9.457 34.398 1.00 88.69 261 ASN A CA 1
ATOM 2004 C C . ASN A 1 261 ? -6.836 -10.589 33.772 1.00 88.69 261 ASN A C 1
ATOM 2006 O O . ASN A 1 261 ? -5.645 -10.423 33.496 1.00 88.69 261 ASN A O 1
ATOM 2010 N N . ILE A 1 262 ? -7.478 -11.734 33.515 1.00 88.19 262 ILE A N 1
ATOM 2011 C CA . ILE A 1 262 ? -6.882 -12.824 32.733 1.00 88.19 262 ILE A CA 1
ATOM 2012 C C . ILE A 1 262 ? -7.249 -12.664 31.257 1.00 88.19 262 ILE A C 1
ATOM 2014 O O . ILE A 1 262 ? -8.405 -12.871 30.866 1.00 88.19 262 ILE A O 1
ATOM 2018 N N . MET A 1 263 ? -6.238 -12.377 30.440 1.00 86.25 263 MET A N 1
ATOM 2019 C CA . MET A 1 263 ? -6.373 -12.086 29.014 1.00 86.25 263 MET A CA 1
ATOM 2020 C C . MET A 1 263 ? -6.186 -13.352 28.166 1.00 86.25 263 MET A C 1
ATOM 2022 O O . MET A 1 263 ? -5.183 -14.057 28.301 1.00 86.25 263 MET A O 1
ATOM 2026 N N . ASP A 1 264 ? -7.122 -13.612 27.249 1.00 83.12 264 ASP A N 1
ATOM 2027 C CA . ASP A 1 264 ? -7.066 -14.684 26.236 1.00 83.12 264 ASP A CA 1
ATOM 2028 C C . ASP A 1 264 ? -6.538 -14.210 24.870 1.00 83.12 264 ASP A C 1
ATOM 2030 O O . ASP A 1 264 ? -6.520 -14.955 23.892 1.00 83.12 264 ASP A O 1
ATOM 2034 N N . GLN A 1 265 ? -6.087 -12.960 24.802 1.00 79.62 265 GLN A N 1
ATOM 2035 C CA . GLN A 1 265 ? -5.747 -12.245 23.572 1.00 79.62 265 GLN A CA 1
ATOM 2036 C C . GLN A 1 265 ? -4.383 -12.623 22.978 1.00 79.62 265 GLN A C 1
ATOM 2038 O O . GLN A 1 265 ? -3.891 -11.943 22.076 1.00 79.62 265 GLN A O 1
ATOM 2043 N N . TYR A 1 266 ? -3.742 -13.683 23.472 1.00 87.00 266 TYR A N 1
ATOM 2044 C CA . TYR A 1 266 ? -2.442 -14.090 22.965 1.00 87.00 266 TYR A CA 1
ATOM 2045 C C . TYR A 1 266 ? -2.536 -14.536 21.500 1.00 87.00 266 TYR A C 1
ATOM 2047 O O . TYR A 1 266 ? -3.303 -15.437 21.142 1.00 87.00 266 TYR A O 1
ATOM 2055 N N . TYR A 1 267 ? -1.700 -13.938 20.656 1.00 85.25 267 TYR A N 1
ATOM 2056 C CA . TYR A 1 267 ? -1.447 -14.403 19.300 1.00 85.25 267 TYR A CA 1
ATOM 2057 C C . TYR A 1 267 ? 0.045 -14.269 18.973 1.00 85.25 267 TYR A C 1
ATOM 2059 O O . TYR A 1 267 ? 0.688 -13.324 19.447 1.00 85.25 267 TYR A O 1
ATOM 2067 N N . PRO A 1 268 ? 0.601 -15.200 18.179 1.00 87.00 268 PRO A N 1
ATOM 2068 C CA . PRO A 1 268 ? 1.998 -15.144 17.781 1.00 87.00 268 PRO A CA 1
ATOM 2069 C C . PRO A 1 268 ? 2.228 -13.916 16.895 1.00 87.00 268 PRO A C 1
ATOM 2071 O O . PRO A 1 268 ? 1.543 -13.712 15.893 1.00 87.00 268 PRO A O 1
ATOM 2074 N N . CYS A 1 269 ? 3.172 -13.076 17.301 1.00 82.94 269 CYS A N 1
ATOM 2075 C CA . CYS A 1 269 ? 3.587 -11.862 16.609 1.00 82.94 269 CYS A CA 1
ATOM 2076 C C . CYS A 1 269 ? 5.083 -11.633 16.828 1.00 82.94 269 CYS A C 1
ATOM 2078 O O . CYS A 1 269 ? 5.688 -12.236 17.720 1.00 82.94 269 CYS A O 1
ATOM 2080 N N . TYR A 1 270 ? 5.678 -10.757 16.018 1.00 90.06 270 TYR A N 1
ATOM 2081 C CA . TYR A 1 270 ? 7.116 -10.500 16.033 1.00 90.06 270 TYR A CA 1
ATOM 2082 C C . TYR A 1 270 ? 7.918 -11.817 15.956 1.00 90.06 270 TYR A C 1
ATOM 2084 O O . TYR A 1 270 ? 7.674 -12.627 15.064 1.00 90.06 270 TYR A O 1
ATOM 2092 N N . ARG A 1 271 ? 8.841 -12.066 16.889 1.00 90.44 271 ARG A N 1
ATOM 2093 C CA . ARG A 1 271 ? 9.676 -13.277 16.915 1.00 90.44 271 ARG A CA 1
ATOM 2094 C C . ARG A 1 271 ? 9.002 -14.479 17.575 1.00 90.44 271 ARG A C 1
ATOM 2096 O O . ARG A 1 271 ? 9.569 -15.564 17.570 1.00 90.44 271 ARG A O 1
ATOM 2103 N N . ALA A 1 272 ? 7.789 -14.339 18.115 1.00 88.00 272 ALA A N 1
ATOM 2104 C CA . ALA A 1 272 ? 7.061 -15.476 18.684 1.00 88.00 272 ALA A CA 1
ATOM 2105 C C . ALA A 1 272 ? 6.751 -16.557 17.639 1.00 88.00 272 ALA A C 1
ATOM 2107 O O . ALA A 1 272 ? 6.669 -17.731 17.984 1.00 88.00 272 ALA A O 1
ATOM 2108 N N . CYS A 1 273 ? 6.620 -16.175 16.363 1.00 84.62 273 CYS A N 1
ATOM 2109 C CA . CYS A 1 273 ? 6.416 -17.102 15.249 1.00 84.62 273 CYS A CA 1
ATOM 2110 C C . CYS A 1 273 ? 7.599 -18.067 15.042 1.00 84.62 273 CYS A C 1
ATOM 2112 O O . CYS A 1 273 ? 7.423 -19.120 14.437 1.00 84.62 273 CYS A O 1
ATOM 2114 N N . GLU A 1 274 ? 8.787 -17.717 15.540 1.00 87.56 274 GLU A N 1
ATOM 2115 C CA . GLU A 1 274 ? 10.013 -18.514 15.415 1.00 87.56 274 GLU A CA 1
ATOM 2116 C C . GLU A 1 274 ? 10.170 -19.526 16.567 1.00 87.56 274 GLU A C 1
ATOM 2118 O O . GLU A 1 274 ? 10.906 -20.504 16.436 1.00 87.56 274 GLU A O 1
ATOM 2123 N N . ASP A 1 275 ? 9.469 -19.332 17.692 1.00 85.56 275 ASP A N 1
ATOM 2124 C CA . ASP A 1 275 ? 9.561 -20.207 18.864 1.00 85.56 275 ASP A CA 1
ATOM 2125 C C . ASP A 1 275 ? 8.419 -21.227 18.887 1.00 85.56 275 ASP A C 1
ATOM 2127 O O . ASP A 1 275 ? 7.247 -20.887 19.060 1.00 85.56 275 ASP A O 1
ATOM 2131 N N . ARG A 1 276 ? 8.762 -22.515 18.776 1.00 87.00 276 ARG A N 1
ATOM 2132 C CA . ARG A 1 276 ? 7.784 -23.614 18.728 1.00 87.00 276 ARG A CA 1
ATOM 2133 C C . ARG A 1 276 ? 6.788 -23.614 19.890 1.00 87.00 276 ARG A C 1
ATOM 2135 O O . ARG A 1 276 ? 5.637 -23.967 19.659 1.00 87.00 276 ARG A O 1
ATOM 2142 N N . ARG A 1 277 ? 7.186 -23.183 21.091 1.00 85.62 277 ARG A N 1
ATOM 2143 C CA . ARG A 1 277 ? 6.321 -23.203 22.285 1.00 85.62 277 ARG A CA 1
ATOM 2144 C C . ARG A 1 277 ? 5.194 -22.186 22.190 1.00 85.62 277 ARG A C 1
ATOM 2146 O O . ARG A 1 277 ? 4.091 -22.451 22.647 1.00 85.62 277 ARG A O 1
ATOM 2153 N N . ILE A 1 278 ? 5.459 -21.028 21.582 1.00 90.75 278 ILE A N 1
ATOM 2154 C CA . ILE A 1 278 ? 4.538 -19.882 21.586 1.00 90.75 278 ILE A CA 1
ATOM 2155 C C . ILE A 1 278 ? 4.116 -19.424 20.175 1.00 90.75 278 ILE A C 1
ATOM 2157 O O . ILE A 1 278 ? 3.322 -18.505 20.029 1.00 90.75 278 ILE A O 1
ATOM 2161 N N . SER A 1 279 ? 4.545 -20.117 19.120 1.00 90.81 279 SER A N 1
ATOM 2162 C CA . SER A 1 279 ? 4.203 -19.853 17.706 1.00 90.81 279 SER A CA 1
ATOM 2163 C C . SER A 1 279 ? 2.732 -20.081 17.316 1.00 90.81 279 SER A C 1
ATOM 2165 O O . SER A 1 279 ? 2.377 -20.025 16.139 1.00 90.81 279 SER A O 1
ATOM 2167 N N . ARG A 1 280 ? 1.841 -20.318 18.284 1.00 92.69 280 ARG A N 1
ATOM 2168 C CA . ARG A 1 280 ? 0.413 -20.592 18.067 1.00 92.69 280 ARG A CA 1
ATOM 2169 C C . ARG A 1 280 ? -0.465 -19.810 19.033 1.00 92.69 280 ARG A C 1
ATOM 2171 O O . ARG A 1 280 ? -0.029 -19.403 20.101 1.00 92.69 280 ARG A O 1
ATOM 2178 N N . ARG A 1 281 ? -1.744 -19.652 18.694 1.00 88.69 281 ARG A N 1
ATOM 2179 C CA . ARG A 1 281 ? -2.740 -19.118 19.637 1.00 88.69 281 ARG A CA 1
ATOM 2180 C C . ARG A 1 281 ? -3.004 -20.107 20.777 1.00 88.69 281 ARG A C 1
ATOM 2182 O O . ARG A 1 281 ? -2.789 -21.317 20.636 1.00 88.69 281 ARG A O 1
ATOM 2189 N N . ILE A 1 282 ? -3.510 -19.585 21.893 1.00 88.06 282 ILE A N 1
ATOM 2190 C CA . ILE A 1 282 ? -4.003 -20.428 22.981 1.00 88.06 282 ILE A CA 1
ATOM 2191 C C . ILE A 1 282 ? -5.279 -21.161 22.564 1.00 88.06 282 ILE A C 1
ATOM 2193 O O . ILE A 1 282 ? -6.118 -20.659 21.815 1.00 88.06 282 ILE A O 1
ATOM 2197 N N . THR A 1 283 ? -5.431 -22.370 23.073 1.00 88.81 283 THR A N 1
ATOM 2198 C CA . THR A 1 283 ? -6.632 -23.182 22.912 1.00 88.81 283 THR A CA 1
ATOM 2199 C C . THR A 1 283 ? -7.695 -22.773 23.931 1.00 88.81 283 THR A C 1
ATOM 2201 O O . THR A 1 283 ? -7.396 -22.268 25.017 1.00 88.81 283 THR A O 1
ATOM 2204 N N . ARG A 1 284 ? -8.967 -23.075 23.633 1.00 84.69 284 ARG A N 1
ATOM 2205 C CA . ARG A 1 284 ? -10.064 -22.898 24.604 1.00 84.69 284 ARG A CA 1
ATOM 2206 C C . ARG A 1 284 ? -9.805 -23.656 25.913 1.00 84.69 284 ARG A C 1
ATOM 2208 O O . ARG A 1 284 ? -10.178 -23.167 26.974 1.00 84.69 284 ARG A O 1
ATOM 2215 N N . GLY A 1 285 ? -9.160 -24.824 25.836 1.00 85.88 285 GLY A N 1
ATOM 2216 C CA . GLY A 1 285 ? -8.798 -25.633 27.001 1.00 85.88 285 GLY A CA 1
ATOM 2217 C C . GLY A 1 285 ? -7.733 -24.976 27.881 1.00 85.88 285 GLY A C 1
ATOM 2218 O O . GLY A 1 285 ? -7.878 -24.971 29.098 1.00 85.88 285 GLY A O 1
ATOM 2219 N N . GLU A 1 286 ? -6.700 -24.371 27.290 1.00 87.38 286 GLU A N 1
ATOM 2220 C CA . GLU A 1 286 ? -5.675 -23.618 28.031 1.00 87.38 286 GLU A CA 1
ATOM 2221 C C . GLU A 1 286 ? -6.282 -22.423 28.768 1.00 87.38 286 GLU A C 1
ATOM 2223 O O . GLU A 1 286 ? -6.055 -22.266 29.967 1.00 87.38 286 GLU A O 1
ATOM 2228 N N . TYR A 1 287 ? -7.136 -21.646 28.098 1.00 86.06 287 TYR A N 1
ATOM 2229 C CA . TYR A 1 287 ? -7.819 -20.529 28.747 1.00 86.06 287 TYR A CA 1
ATOM 2230 C C . TYR A 1 287 ? -8.787 -20.987 29.848 1.00 86.06 287 TYR A C 1
ATOM 2232 O O . TYR A 1 287 ? -8.820 -20.416 30.938 1.00 86.06 287 TYR A O 1
ATOM 2240 N N . ALA A 1 288 ? -9.547 -22.061 29.610 1.00 83.69 288 ALA A N 1
ATOM 2241 C CA . ALA A 1 288 ? -10.429 -22.633 30.623 1.00 83.69 288 ALA A CA 1
ATOM 2242 C C . ALA A 1 288 ? -9.654 -23.133 31.855 1.00 83.69 288 ALA A C 1
ATOM 2244 O O . ALA A 1 288 ? -10.121 -22.922 32.974 1.00 83.69 288 ALA A O 1
ATOM 2245 N N . ARG A 1 289 ? -8.466 -23.731 31.669 1.00 83.62 289 ARG A N 1
ATOM 2246 C CA . ARG A 1 289 ? -7.568 -24.142 32.763 1.00 83.62 289 ARG A CA 1
ATOM 2247 C C . ARG A 1 289 ? -7.024 -22.950 33.548 1.00 83.62 289 ARG A C 1
ATOM 2249 O O . ARG A 1 289 ? -7.016 -22.986 34.777 1.00 83.62 289 ARG A O 1
ATOM 2256 N N . ALA A 1 290 ? -6.623 -21.880 32.861 1.00 83.44 290 ALA A N 1
ATOM 2257 C CA . ALA A 1 290 ? -6.217 -20.633 33.508 1.00 83.44 290 ALA A CA 1
ATOM 2258 C C . ALA A 1 290 ? -7.350 -20.063 34.382 1.00 83.44 290 ALA A C 1
ATOM 2260 O O . ALA A 1 290 ? -7.130 -19.721 35.541 1.00 83.44 290 ALA A O 1
ATOM 2261 N N . LEU A 1 291 ? -8.589 -20.061 33.876 1.00 80.62 291 LEU A N 1
ATOM 2262 C CA . LEU A 1 291 ? -9.760 -19.627 34.643 1.00 80.62 291 LEU A CA 1
ATOM 2263 C C . LEU A 1 291 ? -10.142 -20.585 35.778 1.00 80.62 291 LEU A C 1
ATOM 2265 O O . LEU A 1 291 ? -10.626 -20.130 36.811 1.00 80.62 291 LEU A O 1
ATOM 2269 N N . SER A 1 292 ? -9.976 -21.903 35.622 1.00 75.94 292 SER A N 1
ATOM 2270 C CA . SER A 1 292 ? -10.310 -22.855 36.691 1.00 75.94 292 SER A CA 1
ATOM 2271 C C . SER A 1 292 ? -9.379 -22.728 37.890 1.00 75.94 292 SER A C 1
ATOM 2273 O O . SER A 1 292 ? -9.812 -22.973 39.010 1.00 75.94 292 SER A O 1
ATOM 2275 N N . ARG A 1 293 ? -8.135 -22.288 37.676 1.00 69.94 293 ARG A N 1
ATOM 2276 C CA . ARG A 1 293 ? -7.155 -22.021 38.741 1.00 69.94 293 ARG A CA 1
ATOM 2277 C C . ARG A 1 293 ? -7.513 -20.809 39.611 1.00 69.94 293 ARG A C 1
ATOM 2279 O O . ARG A 1 293 ? -6.956 -20.659 40.687 1.00 69.94 293 ARG A O 1
ATOM 2286 N N . LEU A 1 294 ? -8.493 -20.001 39.193 1.00 62.44 294 LEU A N 1
ATOM 2287 C CA . LEU A 1 294 ? -9.096 -18.948 40.017 1.00 62.44 294 LEU A CA 1
ATOM 2288 C C . LEU A 1 294 ? -10.172 -19.467 40.988 1.00 62.44 294 LEU A C 1
ATOM 2290 O O . LEU A 1 294 ? -10.639 -18.709 41.836 1.00 62.44 294 LEU A O 1
ATOM 2294 N N . ARG A 1 295 ? -10.612 -20.732 40.873 1.00 52.84 295 ARG A N 1
ATOM 2295 C CA . ARG A 1 295 ? -11.632 -21.321 41.758 1.00 52.84 295 ARG A CA 1
ATOM 2296 C C . ARG A 1 295 ? -11.031 -21.710 43.112 1.00 52.84 295 ARG A C 1
ATOM 2298 O O . ARG A 1 295 ? -10.943 -22.887 43.440 1.00 52.84 295 ARG A O 1
ATOM 2305 N N . MET A 1 296 ? -10.663 -20.718 43.914 1.00 46.25 296 MET A N 1
ATOM 2306 C CA . MET A 1 296 ? -10.596 -20.886 45.367 1.00 46.25 296 MET A CA 1
ATOM 2307 C C . MET A 1 296 ? -12.034 -20.900 45.927 1.00 46.25 296 MET A C 1
ATOM 2309 O O . MET A 1 296 ? -12.886 -20.167 45.397 1.00 46.25 296 MET A O 1
ATOM 2313 N N . PRO A 1 297 ? -12.348 -21.705 46.962 1.00 32.81 297 PRO A N 1
ATOM 2314 C CA . PRO A 1 297 ? -13.653 -21.667 47.622 1.00 32.81 297 PRO A CA 1
ATOM 2315 C C . PRO A 1 297 ? -13.946 -20.236 48.111 1.00 32.81 297 PRO A C 1
ATOM 2317 O O . PRO A 1 297 ? -13.240 -19.727 48.973 1.00 32.81 297 PRO A O 1
ATOM 2320 N N . GLY A 1 298 ? -14.955 -19.567 47.534 1.00 37.69 298 GLY A N 1
ATOM 2321 C CA . GLY A 1 298 ? -15.378 -18.211 47.931 1.00 37.69 298 GLY A CA 1
ATOM 2322 C C . GLY A 1 298 ? -15.206 -17.085 46.894 1.00 37.69 298 GLY A C 1
ATOM 2323 O O . GLY A 1 298 ? -15.732 -15.997 47.105 1.00 37.69 298 GLY A O 1
ATOM 2324 N N . SER A 1 299 ? -14.552 -17.303 45.751 1.00 38.34 299 SER A N 1
ATOM 2325 C CA . SER A 1 299 ? -14.388 -16.252 44.723 1.00 38.34 299 SER A CA 1
ATOM 2326 C C . SER A 1 299 ? -15.712 -15.884 44.013 1.00 38.34 299 SER A C 1
ATOM 2328 O O . SER A 1 299 ? -16.434 -16.748 43.504 1.00 38.34 299 SER A O 1
ATOM 2330 N N . ARG A 1 300 ? -16.057 -14.585 43.939 1.00 37.59 300 ARG A N 1
ATOM 2331 C CA . ARG A 1 300 ? -17.191 -14.091 43.125 1.00 37.59 300 ARG A CA 1
ATOM 2332 C C . ARG A 1 300 ? -16.735 -13.754 41.705 1.00 37.59 300 ARG A C 1
ATOM 2334 O O . ARG A 1 300 ? -15.839 -12.942 41.492 1.00 37.59 300 ARG A O 1
ATOM 2341 N N . ARG A 1 301 ? -17.435 -14.313 40.716 1.00 39.56 301 ARG A N 1
ATOM 2342 C CA . ARG A 1 301 ? -17.309 -13.936 39.301 1.00 39.56 301 ARG A CA 1
ATOM 2343 C C . ARG A 1 301 ? -18.066 -12.626 39.066 1.00 39.56 301 ARG A C 1
ATOM 2345 O O . ARG A 1 301 ? -19.292 -12.607 39.170 1.00 39.56 301 ARG A O 1
ATOM 2352 N N . SER A 1 302 ? -17.355 -11.547 38.748 1.00 39.06 302 SER A N 1
ATOM 2353 C CA . SER A 1 302 ? -17.978 -10.366 38.147 1.00 39.06 302 SER A CA 1
ATOM 2354 C C . SER A 1 302 ? -18.224 -10.641 36.657 1.00 39.06 302 SER A C 1
ATOM 2356 O O . SER A 1 302 ? -17.491 -11.391 36.015 1.00 39.06 302 SER A O 1
ATOM 2358 N N . VAL A 1 303 ? -19.328 -10.124 36.132 1.00 34.34 303 VAL A N 1
ATOM 2359 C CA . VAL A 1 303 ? -19.931 -10.454 34.832 1.00 34.34 303 VAL A CA 1
ATOM 2360 C C . VAL A 1 303 ? -18.979 -10.173 33.652 1.00 34.34 303 VAL A C 1
ATOM 2362 O O . VAL A 1 303 ? -18.214 -9.214 33.675 1.00 34.34 303 VAL A O 1
ATOM 2365 N N . ARG A 1 304 ? -19.067 -10.981 32.576 1.00 31.95 304 ARG A N 1
ATOM 2366 C CA . ARG A 1 304 ? -18.483 -10.667 31.253 1.00 31.95 304 ARG A CA 1
ATOM 2367 C C . ARG A 1 304 ? -18.966 -9.282 30.800 1.00 31.95 304 ARG A C 1
ATOM 2369 O O . ARG A 1 304 ? -20.104 -9.149 30.350 1.00 31.95 304 ARG A O 1
ATOM 2376 N N . HIS A 1 305 ? -18.111 -8.268 30.865 1.00 31.81 305 HIS A N 1
ATOM 2377 C CA . HIS A 1 305 ? -18.376 -6.997 30.200 1.00 31.81 305 HIS A CA 1
ATOM 2378 C C . HIS A 1 305 ? -18.130 -7.167 28.695 1.00 31.81 305 HIS A C 1
ATOM 2380 O O . HIS A 1 305 ? -17.068 -7.610 28.274 1.00 31.81 305 HIS A O 1
ATOM 2386 N N . LYS A 1 306 ? -19.125 -6.817 27.869 1.00 30.81 306 LYS A N 1
ATOM 2387 C CA . LYS A 1 306 ? -19.130 -6.948 26.394 1.00 30.81 306 LYS A CA 1
ATOM 2388 C C . LYS A 1 306 ? -18.069 -6.091 25.657 1.00 30.81 306 LYS A C 1
ATOM 2390 O O . LYS A 1 306 ? -18.193 -5.912 24.451 1.00 30.81 306 LYS A O 1
ATOM 2395 N N . CYS A 1 307 ? -17.068 -5.544 26.351 1.00 27.56 307 CYS A N 1
ATOM 2396 C CA . CYS A 1 307 ? -16.104 -4.587 25.793 1.00 27.56 307 CYS A CA 1
ATOM 2397 C C . CYS A 1 307 ? -14.621 -4.946 26.020 1.00 27.56 307 CYS A C 1
ATOM 2399 O O . CYS A 1 307 ? -13.760 -4.142 25.693 1.00 27.56 307 CYS A O 1
ATOM 2401 N N . GLY A 1 308 ? -14.301 -6.145 26.520 1.00 32.03 308 GLY A N 1
ATOM 2402 C CA . GLY A 1 308 ? -12.915 -6.607 26.648 1.00 32.03 308 GLY A CA 1
ATOM 2403 C C . GLY A 1 308 ? -12.823 -8.131 26.654 1.00 32.03 308 GLY A C 1
ATOM 2404 O O . GLY A 1 308 ? -13.632 -8.812 27.284 1.00 32.03 308 GLY A O 1
ATOM 2405 N N . THR A 1 309 ? -11.866 -8.683 25.918 1.00 33.12 309 THR A N 1
ATOM 2406 C CA . THR A 1 309 ? -11.504 -10.107 25.920 1.00 33.12 309 THR A CA 1
ATOM 2407 C C . THR A 1 309 ? -10.673 -10.399 27.175 1.00 33.12 309 THR A C 1
ATOM 2409 O O . THR A 1 309 ? -9.449 -10.299 27.170 1.00 33.12 309 THR A O 1
ATOM 2412 N N . GLY A 1 310 ? -11.367 -10.640 28.291 1.00 38.12 310 GLY A N 1
ATOM 2413 C CA . GLY A 1 310 ? -10.788 -10.950 29.598 1.00 38.12 310 GLY A CA 1
ATOM 2414 C C . GLY A 1 310 ? -11.867 -11.189 30.662 1.00 38.12 310 GLY A C 1
ATOM 2415 O O . GLY A 1 310 ? -13.019 -10.776 30.497 1.00 38.12 310 GLY A O 1
ATOM 2416 N N . VAL A 1 311 ? -11.540 -11.910 31.739 1.00 44.50 311 VAL A N 1
ATOM 2417 C CA . VAL A 1 311 ? -12.456 -12.138 32.874 1.00 44.50 311 VAL A CA 1
ATOM 2418 C C . VAL A 1 311 ? -11.906 -11.422 34.101 1.00 44.50 311 VAL A C 1
ATOM 2420 O O . VAL A 1 311 ? -10.812 -11.744 34.557 1.00 44.50 311 VAL A O 1
ATOM 2423 N N . PHE A 1 312 ? -12.703 -10.506 34.657 1.00 43.72 312 PHE A N 1
ATOM 2424 C CA . PHE A 1 312 ? -12.430 -9.854 35.937 1.00 43.72 312 PHE A CA 1
ATOM 2425 C C . PHE A 1 312 ? -12.811 -10.774 37.093 1.00 43.72 312 PHE A C 1
ATOM 2427 O O . PHE A 1 312 ? -13.973 -11.181 37.218 1.00 43.72 312 PHE A O 1
ATOM 2434 N N . VAL A 1 313 ? -11.850 -11.077 37.961 1.00 52.56 313 VAL A N 1
ATOM 2435 C CA . VAL A 1 313 ? -12.083 -11.891 39.158 1.00 52.56 313 VAL A CA 1
ATOM 2436 C C . VAL A 1 313 ? -11.488 -11.197 40.380 1.00 52.56 313 VAL A C 1
ATOM 2438 O O . VAL A 1 313 ? -10.384 -10.663 40.312 1.00 52.56 313 VAL A O 1
ATOM 2441 N N . ARG A 1 314 ? -12.254 -11.193 41.479 1.00 42.03 314 ARG A N 1
ATOM 2442 C CA . ARG A 1 314 ? -11.758 -10.889 42.828 1.00 42.03 314 ARG A CA 1
ATOM 2443 C C . ARG A 1 314 ? -11.400 -12.197 43.521 1.00 42.03 314 ARG A C 1
ATOM 2445 O O . ARG A 1 314 ? -12.131 -13.182 43.383 1.00 42.03 314 ARG A O 1
ATOM 2452 N N . THR A 1 315 ? -10.300 -12.201 44.258 1.00 39.50 315 THR A N 1
ATOM 2453 C CA . THR A 1 315 ? -9.741 -13.395 44.895 1.00 39.50 315 THR A CA 1
ATOM 2454 C C . THR A 1 315 ? -10.532 -13.865 46.148 1.00 39.50 315 THR A C 1
ATOM 2456 O O . THR A 1 315 ? -10.309 -14.990 46.590 1.00 39.50 315 THR A O 1
ATOM 2459 N N . SER A 1 316 ? -11.528 -13.103 46.654 1.00 31.28 316 SER A N 1
ATOM 2460 C CA . SER A 1 316 ? -12.340 -13.427 47.851 1.00 31.28 316 SER A CA 1
ATOM 2461 C C . SER A 1 316 ? -13.808 -12.941 47.808 1.00 31.28 316 SER A C 1
ATOM 2463 O O . SER A 1 316 ? -14.257 -12.306 46.849 1.00 31.28 316 SER A O 1
ATOM 2465 N N . ALA A 1 317 ? -14.586 -13.309 48.843 1.00 32.88 317 ALA A N 1
ATOM 2466 C CA . ALA A 1 317 ? -16.050 -13.198 48.928 1.00 32.88 317 ALA A CA 1
ATOM 2467 C C . ALA A 1 317 ? -16.605 -11.902 49.566 1.00 32.88 317 ALA A C 1
ATOM 2469 O O . ALA A 1 317 ? -17.827 -11.705 49.560 1.00 32.88 317 ALA A O 1
ATOM 2470 N N . SER A 1 318 ? -15.784 -11.024 50.143 1.00 26.97 318 SER A N 1
ATOM 2471 C CA . SER A 1 318 ? -16.263 -9.910 50.979 1.00 26.97 318 SER A CA 1
ATOM 2472 C C . SER A 1 318 ? -16.461 -8.604 50.202 1.00 26.97 318 SER A C 1
ATOM 2474 O O . SER A 1 318 ? -15.532 -7.851 49.946 1.00 26.97 318 SER A O 1
ATOM 2476 N N . GLY A 1 319 ? -17.714 -8.296 49.851 1.00 27.17 319 GLY A N 1
ATOM 2477 C CA . GLY A 1 319 ? -18.095 -6.980 49.329 1.00 27.17 319 GLY A CA 1
ATOM 2478 C C . GLY A 1 319 ? -19.509 -6.954 48.754 1.00 27.17 319 GLY A C 1
ATOM 2479 O O . GLY A 1 319 ? -19.755 -7.392 47.629 1.00 27.17 319 GLY A O 1
ATOM 2480 N N . VAL A 1 320 ? -20.464 -6.464 49.542 1.00 24.22 320 VAL A N 1
ATOM 2481 C CA . VAL A 1 320 ? -21.870 -6.296 49.155 1.00 24.22 320 VAL A CA 1
ATOM 2482 C C . VAL A 1 320 ? -22.005 -5.066 48.249 1.00 24.22 320 VAL A C 1
ATOM 2484 O O . VAL A 1 320 ? -21.871 -3.942 48.713 1.00 24.22 320 VAL A O 1
ATOM 2487 N N . LEU A 1 321 ? -22.328 -5.268 46.968 1.00 28.58 321 LEU A N 1
ATOM 2488 C CA . LEU A 1 321 ? -23.012 -4.264 46.146 1.00 28.58 321 LEU A CA 1
ATOM 2489 C C . LEU A 1 321 ? -24.479 -4.688 46.052 1.00 28.58 321 LEU A C 1
ATOM 2491 O O . LEU A 1 321 ? -24.800 -5.778 45.573 1.00 28.58 321 LEU A O 1
ATOM 2495 N N . GLY A 1 322 ? -25.346 -3.860 46.633 1.00 22.78 322 GLY A N 1
ATOM 2496 C CA . GLY A 1 322 ? -26.748 -4.158 46.889 1.00 22.78 322 GLY A CA 1
ATOM 2497 C C . GLY A 1 322 ? -27.543 -4.509 45.632 1.00 22.78 322 GLY A C 1
ATOM 2498 O O . GLY A 1 322 ? -27.560 -3.770 44.652 1.00 22.78 322 GLY A O 1
ATOM 2499 N N . ARG A 1 323 ? -28.269 -5.627 45.709 1.00 23.03 323 ARG A N 1
ATOM 2500 C CA . ARG A 1 323 ? -29.447 -5.899 44.883 1.00 23.03 323 ARG A CA 1
ATOM 2501 C C . ARG A 1 323 ? -30.664 -5.279 45.568 1.00 23.03 323 ARG A C 1
ATOM 2503 O O . ARG A 1 323 ? -30.939 -5.607 46.719 1.00 23.03 323 ARG A O 1
ATOM 2510 N N . LYS A 1 324 ? -31.448 -4.486 44.838 1.00 24.45 324 LYS A N 1
ATOM 2511 C CA . LYS A 1 324 ? -32.901 -4.463 45.033 1.00 24.45 324 LYS A CA 1
ATOM 2512 C C . LYS A 1 324 ? -33.558 -5.087 43.806 1.00 24.45 324 LYS A C 1
ATOM 2514 O O . LYS A 1 324 ? -33.235 -4.754 42.671 1.00 24.45 324 LYS A O 1
ATOM 2519 N N . ASN A 1 325 ? -34.381 -6.080 44.114 1.00 23.27 325 ASN A N 1
ATOM 2520 C CA . ASN A 1 325 ? -35.064 -7.011 43.231 1.00 23.27 325 ASN A CA 1
ATOM 2521 C C . ASN A 1 325 ? -36.097 -6.313 42.348 1.00 23.27 325 ASN A C 1
ATOM 2523 O O . ASN A 1 325 ? -36.749 -5.393 42.823 1.00 23.27 325 ASN A O 1
ATOM 2527 N N . LEU A 1 326 ? -36.365 -6.885 41.174 1.00 24.62 326 LEU A N 1
ATOM 2528 C CA . LEU A 1 326 ? -37.737 -7.184 40.766 1.00 24.62 326 LEU A CA 1
ATOM 2529 C C . LEU A 1 326 ? -37.753 -8.586 40.145 1.00 24.62 326 LEU A C 1
ATOM 2531 O O . LEU A 1 326 ? -36.921 -8.958 39.321 1.00 24.62 326 LEU A O 1
ATOM 2535 N N . THR A 1 327 ? -38.641 -9.385 40.709 1.00 25.58 327 THR A N 1
ATOM 2536 C CA . THR A 1 327 ? -38.799 -10.835 40.648 1.00 25.58 327 THR A CA 1
ATOM 2537 C C . THR A 1 327 ? -39.657 -11.277 39.468 1.00 25.58 327 THR A C 1
ATOM 2539 O O . THR A 1 327 ? -40.662 -10.639 39.180 1.00 25.58 327 THR A O 1
ATOM 2542 N N . GLY A 1 328 ? -39.353 -12.439 38.888 1.00 22.48 328 GLY A N 1
ATOM 2543 C CA . GLY A 1 328 ? -40.270 -13.151 37.996 1.00 22.48 328 GLY A CA 1
ATOM 2544 C C . GLY A 1 328 ? -39.695 -14.494 37.558 1.00 22.48 328 GLY A C 1
ATOM 2545 O O . GLY A 1 328 ? -38.698 -14.531 36.848 1.00 22.48 328 GLY A O 1
ATOM 2546 N N . ARG A 1 329 ? -40.285 -15.586 38.051 1.00 22.12 329 ARG A N 1
ATOM 2547 C CA . ARG A 1 329 ? -39.899 -16.987 37.816 1.00 22.12 329 ARG A CA 1
ATOM 2548 C C . ARG A 1 329 ? -39.958 -17.368 36.331 1.00 22.12 329 ARG A C 1
ATOM 2550 O O . ARG A 1 329 ? -40.888 -16.996 35.627 1.00 22.12 329 ARG A O 1
ATOM 2557 N N . THR A 1 330 ? -39.004 -18.190 35.906 1.00 26.34 330 THR A N 1
ATOM 2558 C CA . THR A 1 330 ? -39.056 -19.000 34.684 1.00 26.34 330 THR A CA 1
ATOM 2559 C C . THR A 1 330 ? -40.182 -20.038 34.748 1.00 26.34 330 THR A C 1
ATOM 2561 O O . THR A 1 330 ? -40.377 -20.662 35.793 1.00 26.34 330 THR A O 1
ATOM 2564 N N . PRO A 1 331 ? -40.810 -20.338 33.602 1.00 21.97 331 PRO A N 1
ATOM 2565 C CA . PRO A 1 331 ? -41.068 -21.721 33.244 1.00 21.97 331 PRO A CA 1
ATOM 2566 C C . PRO A 1 331 ? -40.352 -22.073 31.936 1.00 21.97 331 PRO A C 1
ATOM 2568 O O . PRO A 1 331 ? -40.397 -21.353 30.942 1.00 21.97 331 PRO A O 1
ATOM 2571 N N . SER A 1 332 ? -39.659 -23.204 31.977 1.00 33.38 332 SER A N 1
ATOM 2572 C CA . SER A 1 332 ? -39.169 -23.947 30.823 1.00 33.38 332 SER A CA 1
ATOM 2573 C C . SER A 1 332 ? -40.337 -24.395 29.951 1.00 33.38 332 SER A C 1
ATOM 2575 O O . SER A 1 332 ? -41.240 -25.029 30.487 1.00 33.38 332 SER A O 1
ATOM 2577 N N . LEU A 1 333 ? -40.285 -24.159 28.640 1.00 21.73 333 LEU A N 1
ATOM 2578 C CA . LEU A 1 333 ? -41.041 -24.931 27.650 1.00 21.73 333 LEU A CA 1
ATOM 2579 C C . LEU A 1 333 ? -40.325 -24.866 26.295 1.00 21.73 333 LEU A C 1
ATOM 2581 O O . LEU A 1 333 ? -40.062 -23.799 25.745 1.00 21.73 333 LEU A O 1
ATOM 2585 N N . SER A 1 334 ? -39.967 -26.054 25.817 1.00 29.70 334 SER A N 1
ATOM 2586 C CA . SER A 1 334 ? -39.558 -26.378 24.452 1.00 29.70 334 SER A CA 1
ATOM 2587 C C . SER A 1 334 ? -40.585 -25.880 23.437 1.00 29.70 334 SER A C 1
ATOM 2589 O O . SER A 1 334 ? -41.782 -26.019 23.684 1.00 29.70 334 SER A O 1
ATOM 2591 N N . TRP A 1 335 ? -40.139 -25.380 22.283 1.00 20.95 335 TRP A N 1
ATOM 2592 C CA . TRP A 1 335 ? -41.054 -24.976 21.218 1.00 20.95 335 TRP A CA 1
ATOM 2593 C C . TRP A 1 335 ? -40.589 -25.457 19.839 1.00 20.95 335 TRP A C 1
ATOM 2595 O O . TRP A 1 335 ? -39.510 -25.102 19.366 1.00 20.95 335 TRP A O 1
ATOM 2605 N N . THR A 1 336 ? -41.426 -26.294 19.231 1.00 21.97 336 THR A N 1
ATOM 2606 C CA . THR A 1 336 ? -41.516 -26.605 17.798 1.00 21.97 336 THR A CA 1
ATOM 2607 C C . THR A 1 336 ? -42.534 -25.663 17.131 1.00 21.97 336 THR A C 1
ATOM 2609 O O . THR A 1 336 ? -43.358 -25.077 17.830 1.00 21.97 336 THR A O 1
ATOM 2612 N N . PRO A 1 337 ? -42.482 -25.472 15.799 1.00 32.34 337 PRO A N 1
ATOM 2613 C CA . PRO A 1 337 ? -43.025 -24.286 15.147 1.00 32.34 337 PRO A CA 1
ATOM 2614 C C . PRO A 1 337 ? -44.499 -24.435 14.756 1.00 32.34 337 PRO A C 1
ATOM 2616 O O . PRO A 1 337 ? -44.851 -25.377 14.052 1.00 32.34 337 PRO A O 1
ATOM 2619 N N . THR A 1 338 ? -45.334 -23.449 15.093 1.00 21.44 338 THR A N 1
ATOM 2620 C CA . THR A 1 338 ? -46.638 -23.239 14.434 1.00 21.44 338 THR A CA 1
ATOM 2621 C C . THR A 1 338 ? -46.975 -21.759 14.270 1.00 21.44 338 THR A C 1
ATOM 2623 O O . THR A 1 338 ? -46.834 -20.959 15.188 1.00 21.44 338 THR A O 1
ATOM 2626 N N . ALA A 1 339 ? -47.416 -21.409 13.066 1.00 28.27 339 ALA A N 1
ATOM 2627 C CA . ALA A 1 339 ? -47.827 -20.080 12.637 1.00 28.27 339 ALA A CA 1
ATOM 2628 C C . ALA A 1 339 ? -49.020 -19.514 13.435 1.00 28.27 339 ALA A C 1
ATOM 2630 O O . ALA A 1 339 ? -49.968 -20.243 13.690 1.00 28.27 339 ALA A O 1
ATOM 2631 N N . GLU A 1 340 ? -48.987 -18.218 13.777 1.00 24.56 340 GLU A N 1
ATOM 2632 C CA . GLU A 1 340 ? -49.923 -17.180 13.296 1.00 24.56 340 GLU A CA 1
ATOM 2633 C C . GLU A 1 340 ? -49.739 -15.825 14.026 1.00 24.56 340 GLU A C 1
ATOM 2635 O O . GLU A 1 340 ? -49.660 -15.744 15.245 1.00 24.56 340 GLU A O 1
ATOM 2640 N N . LYS A 1 341 ? -49.656 -14.768 13.202 1.00 28.48 341 LYS A N 1
ATOM 2641 C CA . LYS A 1 341 ? -50.019 -13.343 13.375 1.00 28.48 341 LYS A CA 1
ATOM 2642 C C . LYS A 1 341 ? -49.956 -12.663 14.764 1.00 28.48 341 LYS A C 1
ATOM 2644 O O . LYS A 1 341 ? -50.827 -12.844 15.603 1.00 28.48 341 LYS A O 1
ATOM 2649 N N . GLY A 1 342 ? -49.109 -11.621 14.828 1.00 27.75 342 GLY A N 1
ATOM 2650 C CA . GLY A 1 342 ? -49.589 -10.276 15.198 1.00 27.75 342 GLY A CA 1
ATOM 2651 C C . GLY A 1 342 ? -48.926 -9.537 16.371 1.00 27.75 342 GLY A C 1
ATOM 2652 O O . GLY A 1 342 ? -49.599 -9.300 17.361 1.00 27.75 342 GLY A O 1
ATOM 2653 N N . MET A 1 343 ? -47.666 -9.090 16.234 1.00 22.97 343 MET A N 1
ATOM 2654 C CA . MET A 1 343 ? -47.159 -7.774 16.708 1.00 22.97 343 MET A CA 1
ATOM 2655 C C . MET A 1 343 ? -45.664 -7.641 16.359 1.00 22.97 343 MET A C 1
ATOM 2657 O O . MET A 1 343 ? -44.811 -8.298 16.949 1.00 22.97 343 MET A O 1
ATOM 2661 N N . LEU A 1 344 ? -45.343 -6.830 15.346 1.00 31.41 344 LEU A N 1
ATOM 2662 C CA . LEU A 1 344 ? -44.005 -6.716 14.751 1.00 31.41 344 LEU A CA 1
ATOM 2663 C C . LEU A 1 344 ? -43.035 -5.910 15.631 1.00 31.41 344 LEU A C 1
ATOM 2665 O O . LEU A 1 344 ? -42.965 -4.685 15.554 1.00 31.41 344 LEU A O 1
ATOM 2669 N N . GLY A 1 345 ? -42.230 -6.618 16.422 1.00 28.83 345 GLY A N 1
ATOM 2670 C CA . GLY A 1 345 ? -40.905 -6.162 16.834 1.00 28.83 345 GLY A CA 1
ATOM 2671 C C . GLY A 1 345 ? -39.906 -6.478 15.722 1.00 28.83 345 GLY A C 1
ATOM 2672 O O . GLY A 1 345 ? -39.472 -7.618 15.591 1.00 28.83 345 GLY A O 1
ATOM 2673 N N . TYR A 1 346 ? -39.556 -5.498 14.890 1.00 31.09 346 TYR A N 1
ATOM 2674 C CA . TYR A 1 346 ? -38.588 -5.720 13.817 1.00 31.09 346 TYR A CA 1
ATOM 2675 C C . TYR A 1 346 ? -37.162 -5.810 14.377 1.00 31.09 346 TYR A C 1
ATOM 2677 O O . TYR A 1 346 ? -36.574 -4.818 14.801 1.00 31.09 346 TYR A O 1
ATOM 2685 N N . THR A 1 347 ? -36.594 -7.014 14.341 1.00 36.25 347 THR A N 1
ATOM 2686 C CA . THR A 1 347 ? -35.153 -7.212 14.144 1.00 36.25 347 THR A CA 1
ATOM 2687 C C . THR A 1 347 ? -34.949 -7.269 12.630 1.00 36.25 347 THR A C 1
ATOM 2689 O O . THR A 1 347 ? -35.253 -8.281 12.010 1.00 36.25 347 THR A O 1
ATOM 2692 N N . MET A 1 348 ? -34.541 -6.156 12.015 1.00 54.59 348 MET A N 1
ATOM 2693 C CA . MET A 1 348 ? -34.226 -6.093 10.581 1.00 54.59 348 MET A CA 1
ATOM 2694 C C . MET A 1 348 ? -32.731 -5.865 10.427 1.00 54.59 348 MET A C 1
ATOM 2696 O O . MET A 1 348 ? -32.240 -4.772 10.700 1.00 54.59 348 MET A O 1
ATOM 2700 N N . ILE A 1 349 ? -32.026 -6.903 9.984 1.00 77.75 349 ILE A N 1
ATOM 2701 C CA . ILE A 1 349 ? -30.686 -6.748 9.425 1.00 77.75 349 ILE A CA 1
ATOM 2702 C C . ILE A 1 349 ? -30.881 -6.185 8.017 1.00 77.75 349 ILE A C 1
ATOM 2704 O O . ILE A 1 349 ? -31.481 -6.841 7.165 1.00 77.75 349 ILE A O 1
ATOM 2708 N N . ALA A 1 350 ? -30.407 -4.965 7.779 1.00 90.38 350 ALA A N 1
ATOM 2709 C CA . ALA A 1 350 ? -30.360 -4.390 6.442 1.00 90.38 350 ALA A CA 1
ATOM 2710 C C . ALA A 1 350 ? -29.113 -4.885 5.711 1.00 90.38 350 ALA A C 1
ATOM 2712 O O . ALA A 1 350 ? -28.029 -4.933 6.295 1.00 90.38 350 ALA A O 1
ATOM 2713 N N . ILE A 1 351 ? -29.261 -5.229 4.433 1.00 92.94 351 ILE A N 1
ATOM 2714 C CA . ILE A 1 351 ? -28.175 -5.768 3.609 1.00 92.94 351 ILE A CA 1
ATOM 2715 C C . ILE A 1 351 ? -28.004 -4.880 2.380 1.00 92.94 351 ILE A C 1
ATOM 2717 O O . ILE A 1 351 ? -28.939 -4.696 1.605 1.00 92.94 351 ILE A O 1
ATOM 2721 N N . VAL A 1 352 ? -26.805 -4.344 2.179 1.00 96.00 352 VAL A N 1
ATOM 2722 C CA . VAL A 1 352 ? -26.453 -3.537 1.005 1.00 96.00 352 VAL A CA 1
ATOM 2723 C C . VAL A 1 352 ? -25.225 -4.137 0.336 1.00 96.00 352 VAL A C 1
ATOM 2725 O O . VAL A 1 352 ? -24.236 -4.455 0.994 1.00 96.00 352 VAL A O 1
ATOM 2728 N N . HIS A 1 353 ? -25.266 -4.270 -0.987 1.00 96.62 353 HIS A N 1
ATOM 2729 C CA . HIS A 1 353 ? -24.109 -4.699 -1.764 1.00 96.62 353 HIS A CA 1
ATOM 2730 C C . HIS A 1 353 ? -23.243 -3.501 -2.144 1.00 96.62 353 HIS A C 1
ATOM 2732 O O . HIS A 1 353 ? -23.737 -2.448 -2.547 1.00 96.62 353 HIS A O 1
ATOM 2738 N N . SER A 1 354 ? -21.935 -3.676 -2.034 1.00 95.94 354 SER A N 1
ATOM 2739 C CA . SER A 1 354 ? -20.921 -2.698 -2.393 1.00 95.94 354 SER A CA 1
ATOM 2740 C C . SER A 1 354 ? -19.723 -3.394 -3.033 1.00 95.94 354 SER A C 1
ATOM 2742 O O . SER A 1 354 ? -19.686 -4.618 -3.178 1.00 95.94 354 SER A O 1
ATOM 2744 N N . ALA A 1 355 ? -18.728 -2.608 -3.416 1.00 93.12 355 ALA A N 1
ATOM 2745 C CA . ALA A 1 355 ? -17.456 -3.101 -3.891 1.00 93.12 355 ALA A CA 1
ATOM 2746 C C . ALA A 1 355 ? -16.346 -2.095 -3.584 1.00 93.12 355 ALA A C 1
ATOM 2748 O O . ALA A 1 355 ? -16.586 -0.893 -3.475 1.00 93.12 355 ALA A O 1
ATOM 2749 N N . CYS A 1 356 ? -15.117 -2.589 -3.484 1.00 87.19 356 CYS A N 1
ATOM 2750 C CA . CYS A 1 356 ? -13.928 -1.749 -3.393 1.00 87.19 356 CYS A CA 1
ATOM 2751 C C . CYS A 1 356 ? -12.857 -2.189 -4.395 1.00 87.19 356 CYS A C 1
ATOM 2753 O O . CYS A 1 356 ? -12.860 -3.349 -4.817 1.00 87.19 356 CYS A O 1
ATOM 2755 N N . PRO A 1 357 ? -11.917 -1.301 -4.762 1.00 81.31 357 PRO A N 1
ATOM 2756 C CA . PRO A 1 357 ? -10.816 -1.660 -5.647 1.00 81.31 357 PRO A CA 1
ATOM 2757 C C . PRO A 1 357 ? -9.988 -2.824 -5.094 1.00 81.31 357 PRO A C 1
ATOM 2759 O O . PRO A 1 357 ? -9.645 -2.850 -3.911 1.00 81.31 357 PRO A O 1
ATOM 2762 N N . TRP A 1 358 ? -9.635 -3.765 -5.965 1.00 82.88 358 TRP A N 1
ATOM 2763 C CA . TRP A 1 358 ? -8.709 -4.856 -5.672 1.00 82.88 358 TRP A CA 1
ATOM 2764 C C . TRP A 1 358 ? -7.770 -5.040 -6.866 1.00 82.88 358 TRP A C 1
ATOM 2766 O O . TRP A 1 358 ? -8.062 -5.759 -7.822 1.00 82.88 358 TRP A O 1
ATOM 2776 N N . GLY A 1 359 ? -6.647 -4.319 -6.846 1.00 82.44 359 GLY A N 1
ATOM 2777 C CA . GLY A 1 359 ? -5.788 -4.191 -8.022 1.00 82.44 359 GLY A CA 1
ATOM 2778 C C . GLY A 1 359 ? -6.495 -3.413 -9.135 1.00 82.44 359 GLY A C 1
ATOM 2779 O O . GLY A 1 359 ? -6.880 -2.267 -8.923 1.00 82.44 359 GLY A O 1
ATOM 2780 N N . THR A 1 360 ? -6.652 -4.026 -10.312 1.00 82.38 360 THR A N 1
ATOM 2781 C CA . THR A 1 360 ? -7.455 -3.462 -11.425 1.00 82.38 360 THR A CA 1
ATOM 2782 C C . THR A 1 360 ? -8.912 -3.927 -11.424 1.00 82.38 360 THR A C 1
ATOM 2784 O O . THR A 1 360 ? -9.745 -3.349 -12.124 1.00 82.38 360 THR A O 1
ATOM 2787 N N . ASP A 1 361 ? -9.227 -4.938 -10.616 1.00 85.69 361 ASP A N 1
ATOM 2788 C CA . ASP A 1 361 ? -10.571 -5.473 -10.444 1.00 85.69 361 ASP A CA 1
ATOM 2789 C C . ASP A 1 361 ? -11.252 -4.841 -9.222 1.00 85.69 361 ASP A C 1
ATOM 2791 O O . ASP A 1 361 ? -10.768 -3.869 -8.630 1.00 85.69 361 ASP A O 1
ATOM 2795 N N . ALA A 1 362 ? -12.404 -5.388 -8.845 1.00 88.69 362 ALA A N 1
ATOM 2796 C CA . ALA A 1 362 ? -13.113 -5.022 -7.633 1.00 88.69 362 ALA A CA 1
ATOM 2797 C C . ALA A 1 362 ? -13.400 -6.259 -6.777 1.00 88.69 362 ALA A C 1
ATOM 2799 O O . ALA A 1 362 ? -13.710 -7.337 -7.287 1.00 88.69 362 ALA A O 1
ATOM 2800 N N . LEU A 1 363 ? -13.316 -6.084 -5.462 1.00 88.69 363 LEU A N 1
ATOM 2801 C CA . LEU A 1 363 ? -13.779 -7.053 -4.480 1.00 88.69 363 LEU A CA 1
ATOM 2802 C C . LEU A 1 363 ? -15.220 -6.711 -4.103 1.00 88.69 363 LEU A C 1
ATOM 2804 O O . LEU A 1 363 ? -15.486 -5.603 -3.639 1.00 88.69 363 LEU A O 1
ATOM 2808 N N . GLY A 1 364 ? -16.132 -7.669 -4.269 1.00 92.06 364 GLY A N 1
ATOM 2809 C CA . GLY A 1 364 ? -17.508 -7.538 -3.793 1.00 92.06 364 GLY A CA 1
ATOM 2810 C C . GLY A 1 364 ? -17.556 -7.541 -2.269 1.00 92.06 364 GLY A C 1
ATOM 2811 O O . GLY A 1 364 ? -16.935 -8.390 -1.625 1.00 92.06 364 GLY A O 1
ATOM 2812 N N . VAL A 1 365 ? -18.290 -6.590 -1.698 1.00 94.00 365 VAL A N 1
ATOM 2813 C CA . VAL A 1 365 ? -18.448 -6.425 -0.254 1.00 94.00 365 VAL A CA 1
ATOM 2814 C C . VAL A 1 365 ? -19.927 -6.390 0.089 1.00 94.00 365 VAL A C 1
ATOM 2816 O O . VAL A 1 365 ? -20.699 -5.650 -0.516 1.00 94.00 365 VAL A O 1
ATOM 2819 N N . VAL A 1 366 ? -20.323 -7.175 1.084 1.00 94.94 366 VAL A N 1
ATOM 2820 C CA . VAL A 1 366 ? -21.676 -7.116 1.642 1.00 94.94 366 VAL A CA 1
ATOM 2821 C C . VAL A 1 366 ? -21.620 -6.305 2.927 1.00 94.94 366 VAL A C 1
ATOM 2823 O O . VAL A 1 366 ? -20.818 -6.596 3.817 1.00 94.94 366 VAL A O 1
ATOM 2826 N N . VAL A 1 367 ? -22.446 -5.266 2.991 1.00 95.56 367 VAL A N 1
ATOM 2827 C CA . VAL A 1 367 ? -22.617 -4.396 4.150 1.00 95.56 367 VAL A CA 1
ATOM 2828 C C . VAL A 1 367 ? -23.886 -4.822 4.870 1.00 95.56 367 VAL A C 1
ATOM 2830 O O . VAL A 1 367 ? -24.989 -4.624 4.366 1.00 95.56 367 VAL A O 1
ATOM 2833 N N . GLU A 1 368 ? -23.726 -5.401 6.050 1.00 94.25 368 GLU A N 1
ATOM 2834 C CA . GLU A 1 368 ? -24.837 -5.806 6.907 1.00 94.25 368 GLU A CA 1
ATOM 2835 C C . GLU A 1 368 ? -24.933 -4.823 8.068 1.00 94.25 368 GLU A C 1
ATOM 2837 O O . GLU A 1 368 ? -23.941 -4.575 8.759 1.00 94.25 368 GLU A O 1
ATOM 2842 N N . VAL A 1 369 ? -26.110 -4.247 8.289 1.00 93.56 369 VAL A N 1
ATOM 2843 C CA . VAL A 1 369 ? -26.346 -3.311 9.387 1.00 93.56 369 VAL A CA 1
ATOM 2844 C C . VAL A 1 369 ? -27.461 -3.814 10.272 1.00 93.56 369 VAL A C 1
ATOM 2846 O O . VAL A 1 369 ? -28.567 -4.084 9.813 1.00 93.56 369 VAL A O 1
ATOM 2849 N N . ASP A 1 370 ? -27.161 -3.878 11.562 1.00 89.06 370 ASP A N 1
ATOM 2850 C CA . ASP A 1 370 ? -28.106 -4.243 12.602 1.00 89.06 370 ASP A CA 1
ATOM 2851 C C . ASP A 1 370 ? -28.277 -3.087 13.589 1.00 89.06 370 ASP A C 1
ATOM 2853 O O . ASP A 1 370 ? -27.298 -2.482 14.050 1.00 89.06 370 ASP A O 1
ATOM 2857 N N . VAL A 1 371 ? -29.531 -2.767 13.905 1.00 85.56 371 VAL A N 1
ATOM 2858 C CA . VAL A 1 371 ? -29.906 -1.665 14.792 1.00 85.56 371 VAL A CA 1
ATOM 2859 C C . VAL A 1 371 ? -30.697 -2.222 15.965 1.00 85.56 371 VAL A C 1
ATOM 2861 O O . VAL A 1 371 ? -31.824 -2.692 15.825 1.00 85.56 371 VAL A O 1
ATOM 2864 N N . HIS A 1 372 ? -30.130 -2.108 17.163 1.00 78.31 372 HIS A N 1
ATOM 2865 C CA . HIS A 1 372 ? -30.733 -2.619 18.389 1.00 78.31 372 HIS A CA 1
ATOM 2866 C C . HIS A 1 372 ? -31.013 -1.520 19.413 1.00 78.31 372 HIS A C 1
ATOM 2868 O O . HIS A 1 372 ? -30.319 -0.500 19.494 1.00 78.31 372 HIS A O 1
ATOM 2874 N N . ALA A 1 373 ? -32.006 -1.777 20.265 1.00 62.56 373 ALA A N 1
ATOM 2875 C CA . ALA A 1 373 ? -32.224 -1.001 21.476 1.00 62.56 373 ALA A CA 1
ATOM 2876 C C . ALA A 1 373 ? -31.038 -1.181 22.445 1.00 62.56 373 ALA A C 1
ATOM 2878 O O . ALA A 1 373 ? -30.580 -2.296 22.701 1.00 62.56 373 ALA A O 1
ATOM 2879 N N . GLY A 1 374 ? -30.521 -0.077 22.977 1.00 60.62 374 GLY A N 1
ATOM 2880 C CA . GLY A 1 374 ? -29.351 -0.058 23.853 1.00 60.62 374 GLY A CA 1
ATOM 2881 C C . GLY A 1 374 ? -28.688 1.316 23.862 1.00 60.62 374 GLY A C 1
ATOM 2882 O O . GLY A 1 374 ? -29.142 2.221 23.166 1.00 60.62 374 GLY A O 1
ATOM 2883 N N . LEU A 1 375 ? -27.615 1.473 24.646 1.00 54.84 375 LEU A N 1
ATOM 2884 C CA . LEU A 1 375 ? -26.849 2.724 24.671 1.00 54.84 375 LEU A CA 1
ATOM 2885 C C . LEU A 1 375 ? -26.361 3.087 23.253 1.00 54.84 375 LEU A C 1
ATOM 2887 O O . LEU A 1 375 ? -25.886 2.186 22.550 1.00 54.84 375 LEU A O 1
ATOM 2891 N N . PRO A 1 376 ? -26.445 4.371 22.846 1.00 69.75 376 PRO A N 1
ATOM 2892 C CA . PRO A 1 376 ? -25.998 4.815 21.533 1.00 69.75 376 PRO A CA 1
ATOM 2893 C C . PRO A 1 376 ? -24.554 4.395 21.270 1.00 69.75 376 PRO A C 1
ATOM 2895 O O . PRO A 1 376 ? -23.663 4.624 22.086 1.00 69.75 376 PRO A O 1
ATOM 2898 N N . GLY A 1 377 ? -24.312 3.784 20.119 1.00 80.56 377 GLY A N 1
ATOM 2899 C CA . GLY A 1 377 ? -22.982 3.329 19.741 1.00 80.56 377 GLY A CA 1
ATOM 2900 C C . GLY A 1 377 ? -22.977 2.859 18.302 1.00 80.56 377 GLY A C 1
ATOM 2901 O O . GLY A 1 377 ? -23.978 2.338 17.830 1.00 80.56 377 GLY A O 1
ATOM 2902 N N . PHE A 1 378 ? -21.866 3.046 17.602 1.00 84.88 378 PHE A N 1
ATOM 2903 C CA . PHE A 1 378 ? -21.738 2.652 16.204 1.00 84.88 378 PHE A CA 1
ATOM 2904 C C . PHE A 1 378 ? -20.389 1.969 16.017 1.00 84.88 378 PHE A C 1
ATOM 2906 O O . PHE A 1 378 ? -19.344 2.564 16.303 1.00 84.88 378 PHE A O 1
ATOM 2913 N N . SER A 1 379 ? -20.418 0.709 15.589 1.00 88.44 379 SER A N 1
ATOM 2914 C CA . SER A 1 379 ? -19.229 -0.128 15.415 1.00 88.44 379 SER A CA 1
ATOM 2915 C C . SER A 1 379 ? -19.200 -0.747 14.028 1.00 88.44 379 SER A C 1
ATOM 2917 O O . SER A 1 379 ? -20.191 -1.347 13.622 1.00 88.44 379 SER A O 1
ATOM 2919 N N . ILE A 1 380 ? -18.054 -0.658 13.353 1.00 90.19 380 ILE A N 1
ATOM 2920 C CA . ILE A 1 380 ? -17.805 -1.302 12.061 1.00 90.19 380 ILE A CA 1
ATOM 2921 C C . ILE A 1 380 ? -16.831 -2.465 12.279 1.00 90.19 380 ILE A C 1
ATOM 2923 O O . ILE A 1 380 ? -15.771 -2.282 12.882 1.00 90.19 380 ILE A O 1
ATOM 2927 N N . VAL A 1 381 ? -17.189 -3.658 11.806 1.00 86.38 381 VAL A N 1
ATOM 2928 C CA . VAL A 1 381 ? -16.400 -4.896 11.896 1.00 86.38 381 VAL A CA 1
ATOM 2929 C C . VAL A 1 381 ? -16.188 -5.510 10.504 1.00 86.38 381 VAL A C 1
ATOM 2931 O O . VAL A 1 381 ? -16.831 -5.103 9.541 1.00 86.38 381 VAL A O 1
ATOM 2934 N N . GLY A 1 382 ? -15.253 -6.461 10.381 1.00 81.81 382 GLY A N 1
ATOM 2935 C CA . GLY A 1 382 ? -14.892 -7.078 9.090 1.00 81.81 382 GLY A CA 1
ATOM 2936 C C . GLY A 1 382 ? -13.581 -6.566 8.477 1.00 81.81 382 GLY A C 1
ATOM 2937 O O . GLY A 1 382 ? -13.493 -6.403 7.263 1.00 81.81 382 GLY A O 1
ATOM 2938 N N . LEU A 1 383 ? -12.572 -6.309 9.322 1.00 82.50 383 LEU A N 1
ATOM 2939 C CA . LEU A 1 383 ? -11.262 -5.732 8.969 1.00 82.50 383 LEU A CA 1
ATOM 2940 C C . LEU A 1 383 ? -11.315 -4.350 8.269 1.00 82.50 383 LEU A C 1
ATOM 2942 O O . LEU A 1 383 ? -10.673 -4.172 7.231 1.00 82.50 383 LEU A O 1
ATOM 2946 N N . PRO A 1 384 ? -12.036 -3.351 8.818 1.00 83.94 384 PRO A N 1
ATOM 2947 C CA . PRO A 1 384 ? -11.955 -1.981 8.317 1.00 83.94 384 PRO A CA 1
ATOM 2948 C C . PRO A 1 384 ? -10.608 -1.332 8.676 1.00 83.94 384 PRO A C 1
ATOM 2950 O O . PRO A 1 384 ? -10.093 -1.522 9.788 1.00 83.94 384 PRO A O 1
ATOM 2953 N N . ASP A 1 385 ? -10.056 -0.529 7.769 1.00 83.62 385 ASP A N 1
ATOM 2954 C CA . ASP A 1 385 ? -8.969 0.399 8.090 1.00 83.62 385 ASP A CA 1
ATOM 2955 C C . ASP A 1 385 ? -9.456 1.594 8.931 1.00 83.62 385 ASP A C 1
ATOM 2957 O O . ASP A 1 385 ? -10.622 1.689 9.324 1.00 83.62 385 ASP A O 1
ATOM 2961 N N . ASN A 1 386 ? -8.540 2.506 9.256 1.00 82.12 386 ASN A N 1
ATOM 2962 C CA . ASN A 1 386 ? -8.875 3.676 10.063 1.00 82.12 386 ASN A CA 1
ATOM 2963 C C . ASN A 1 386 ? -9.838 4.624 9.332 1.00 82.12 386 ASN A C 1
ATOM 2965 O O . ASN A 1 386 ? -10.764 5.123 9.962 1.00 82.12 386 ASN A O 1
ATOM 2969 N N . VAL A 1 387 ? -9.696 4.792 8.013 1.00 81.19 387 VAL A N 1
ATOM 2970 C CA . VAL A 1 387 ? -10.584 5.650 7.211 1.00 81.19 387 VAL A CA 1
ATOM 2971 C C . VAL A 1 387 ? -12.018 5.122 7.235 1.00 81.19 387 VAL A C 1
ATOM 2973 O O . VAL A 1 387 ? -12.957 5.899 7.430 1.00 81.19 387 VAL A O 1
ATOM 2976 N N . VAL A 1 388 ? -12.192 3.803 7.106 1.00 82.00 388 VAL A N 1
ATOM 2977 C CA . VAL A 1 388 ? -13.489 3.130 7.197 1.00 82.00 388 VAL A CA 1
ATOM 2978 C C . VAL A 1 388 ? -14.047 3.223 8.615 1.00 82.00 388 VAL A C 1
ATOM 2980 O O . VAL A 1 388 ? -15.235 3.491 8.772 1.00 82.00 388 VAL A O 1
ATOM 2983 N N . LYS A 1 389 ? -13.227 3.078 9.664 1.00 83.25 389 LYS A N 1
ATOM 2984 C CA . LYS A 1 389 ? -13.679 3.273 11.058 1.00 83.25 389 LYS A CA 1
ATOM 2985 C C . LYS A 1 389 ? -14.151 4.706 11.327 1.00 83.25 389 LYS A C 1
ATOM 2987 O O . LYS A 1 389 ? -15.146 4.894 12.026 1.00 83.25 389 LYS A O 1
ATOM 2992 N N . GLU A 1 390 ? -13.477 5.698 10.753 1.00 84.81 390 GLU A N 1
ATOM 2993 C CA . GLU A 1 390 ? -13.834 7.119 10.854 1.00 84.81 390 GLU A CA 1
ATOM 2994 C C . GLU A 1 390 ? -15.118 7.480 10.092 1.00 84.81 390 GLU A C 1
ATOM 2996 O O . GLU A 1 390 ? -15.760 8.482 10.416 1.00 84.81 390 GLU A O 1
ATOM 3001 N N . SER A 1 391 ? -15.563 6.634 9.153 1.00 86.44 391 SER A N 1
ATOM 3002 C CA . SER A 1 391 ? -16.832 6.809 8.425 1.00 86.44 391 SER A CA 1
ATOM 3003 C C . SER A 1 391 ? -18.029 6.962 9.352 1.00 86.44 391 SER A C 1
ATOM 3005 O O . SER A 1 391 ? -19.008 7.587 8.968 1.00 86.44 391 SER A O 1
ATOM 3007 N N . ARG A 1 392 ? -17.959 6.447 10.588 1.00 87.62 392 ARG A N 1
ATOM 3008 C CA . ARG A 1 392 ? -18.998 6.650 11.607 1.00 87.62 392 ARG A CA 1
ATOM 3009 C C . ARG A 1 392 ? -19.377 8.123 11.759 1.00 87.62 392 ARG A C 1
ATOM 3011 O O . ARG A 1 392 ? -20.564 8.440 11.756 1.00 87.62 392 ARG A O 1
ATOM 3018 N N . GLU A 1 393 ? -18.389 9.000 11.929 1.00 86.19 393 GLU A N 1
ATOM 3019 C CA . GLU A 1 393 ? -18.656 10.429 12.123 1.00 86.19 393 GLU A CA 1
ATOM 3020 C C . GLU A 1 393 ? -19.149 11.059 10.820 1.00 86.19 393 GLU A C 1
ATOM 3022 O O . GLU A 1 393 ? -20.116 11.817 10.841 1.00 86.19 393 GLU A O 1
ATOM 3027 N N . ARG A 1 394 ? -18.569 10.665 9.673 1.00 89.94 394 ARG A N 1
ATOM 3028 C CA . ARG A 1 394 ? -19.001 11.163 8.359 1.00 89.94 394 ARG A CA 1
ATOM 3029 C C . ARG A 1 394 ? -20.452 10.815 8.057 1.00 89.94 394 ARG A C 1
ATOM 3031 O O . ARG A 1 394 ? -21.229 11.710 7.761 1.00 89.94 394 ARG A O 1
ATOM 3038 N N . ILE A 1 395 ? -20.840 9.553 8.221 1.00 91.88 395 ILE A N 1
ATOM 3039 C CA . ILE A 1 395 ? -22.207 9.061 8.005 1.00 91.88 395 ILE A CA 1
ATOM 3040 C C . ILE A 1 395 ? -23.183 9.761 8.949 1.00 91.88 395 ILE A C 1
ATOM 3042 O O . ILE A 1 395 ? -24.245 10.209 8.520 1.00 91.88 395 ILE A O 1
ATOM 3046 N N . ARG A 1 396 ? -22.827 9.895 10.232 1.00 89.56 396 ARG A N 1
ATOM 3047 C CA . ARG A 1 396 ? -23.679 10.569 11.215 1.00 89.56 396 ARG A CA 1
ATOM 3048 C C . ARG A 1 396 ? -23.930 12.027 10.840 1.00 89.56 396 ARG A C 1
ATOM 3050 O O . ARG A 1 396 ? -25.087 12.439 10.785 1.00 89.56 396 ARG A O 1
ATOM 3057 N N . SER A 1 397 ? -22.870 12.791 10.579 1.00 89.88 397 SER A N 1
ATOM 3058 C CA . SER A 1 397 ? -22.980 14.193 10.167 1.00 89.88 397 SER A CA 1
ATOM 3059 C C . SER A 1 397 ? -23.736 14.333 8.851 1.00 89.88 397 SER A C 1
ATOM 3061 O O . SER A 1 397 ? -24.626 15.171 8.760 1.00 89.88 397 SER A O 1
ATOM 3063 N N . ALA A 1 398 ? -23.451 13.470 7.876 1.00 90.88 398 ALA A N 1
ATOM 3064 C CA . ALA A 1 398 ? -24.091 13.477 6.570 1.00 90.88 398 ALA A CA 1
ATOM 3065 C C . ALA A 1 398 ? -25.608 13.243 6.667 1.00 90.88 398 ALA A C 1
ATOM 3067 O O . ALA A 1 398 ? -26.372 13.969 6.039 1.00 90.88 398 ALA A O 1
ATOM 3068 N N . ILE A 1 399 ? -26.063 12.292 7.495 1.00 90.00 399 ILE A N 1
ATOM 3069 C CA . ILE A 1 399 ? -27.496 12.039 7.742 1.00 90.00 399 ILE A CA 1
ATOM 3070 C C . ILE A 1 399 ? -28.163 13.268 8.377 1.00 90.00 399 ILE A C 1
ATOM 3072 O O . ILE A 1 399 ? -29.178 13.742 7.865 1.00 90.00 399 ILE A O 1
ATOM 3076 N N . ILE A 1 400 ? -27.569 13.819 9.441 1.00 89.38 400 ILE A N 1
ATOM 3077 C CA . ILE A 1 400 ? -28.119 14.978 10.167 1.00 89.38 400 ILE A CA 1
ATOM 3078 C C . ILE A 1 400 ? -28.205 16.206 9.253 1.00 89.38 400 ILE A C 1
ATOM 3080 O O . ILE A 1 400 ? -29.255 16.837 9.148 1.00 89.38 400 ILE A O 1
ATOM 3084 N N . ASN A 1 401 ? -27.126 16.513 8.533 1.00 89.81 401 ASN A N 1
ATOM 3085 C CA . ASN A 1 401 ? -27.063 17.655 7.619 1.00 89.81 401 ASN A CA 1
ATOM 3086 C C . ASN A 1 401 ? -27.926 17.454 6.363 1.00 89.81 401 ASN A C 1
ATOM 3088 O O . ASN A 1 401 ? -28.315 18.420 5.702 1.00 89.81 401 ASN A O 1
ATOM 3092 N N . SER A 1 402 ? -28.323 16.210 6.084 1.00 88.12 402 SER A N 1
ATOM 3093 C CA . SER A 1 402 ? -29.323 15.889 5.066 1.00 88.12 402 SER A CA 1
ATOM 3094 C C . SER A 1 402 ? -30.769 16.076 5.542 1.00 88.12 402 SER A C 1
ATOM 3096 O O . SER A 1 402 ? -31.694 15.828 4.773 1.00 88.12 402 SER A O 1
ATOM 3098 N N . GLY A 1 403 ? -30.991 16.553 6.772 1.00 84.94 403 GLY A N 1
ATOM 3099 C CA . GLY A 1 403 ? -32.327 16.771 7.336 1.00 84.94 403 GLY A CA 1
ATOM 3100 C C . GLY A 1 403 ? -33.019 15.483 7.791 1.00 84.94 403 GLY A C 1
ATOM 3101 O O . GLY A 1 403 ? -34.240 15.464 7.933 1.00 84.94 403 GLY A O 1
ATOM 3102 N N . LEU A 1 404 ? -32.256 14.405 7.995 1.00 86.12 404 LEU A N 1
ATOM 3103 C CA . LEU A 1 404 ? -32.742 13.125 8.506 1.00 86.12 404 LEU A CA 1
ATOM 3104 C C . LEU A 1 404 ? -32.330 12.957 9.973 1.00 86.12 404 LEU A C 1
ATOM 3106 O O . LEU A 1 404 ? -31.274 13.419 10.403 1.00 86.12 404 LEU A O 1
ATOM 3110 N N . GLU A 1 405 ? -33.155 12.263 10.752 1.00 79.50 405 GLU A N 1
ATOM 3111 C CA . GLU A 1 405 ? -32.854 12.007 12.158 1.00 79.50 405 GLU A CA 1
ATOM 3112 C C . GLU A 1 405 ? -31.893 10.819 12.310 1.00 79.50 405 GLU A C 1
ATOM 3114 O O . GLU A 1 405 ? -32.121 9.738 11.763 1.00 79.50 405 GLU A O 1
ATOM 3119 N N . PHE A 1 406 ? -30.820 11.008 13.085 1.00 81.94 406 PHE A N 1
ATOM 3120 C CA . PHE A 1 406 ? -29.907 9.925 13.444 1.00 81.94 406 PHE A CA 1
ATOM 3121 C C . PHE A 1 406 ? -30.276 9.355 14.825 1.00 81.94 406 PHE A C 1
ATOM 3123 O O . PHE A 1 406 ? -30.182 10.068 15.828 1.00 81.94 406 PHE A O 1
ATOM 3130 N N . PRO A 1 407 ? -30.655 8.071 14.925 1.00 72.88 407 PRO A N 1
ATOM 3131 C CA . PRO A 1 407 ? -31.234 7.501 16.137 1.00 72.88 407 PRO A CA 1
ATOM 3132 C C . PRO A 1 407 ? -30.203 7.377 17.275 1.00 72.88 407 PRO A C 1
ATOM 3134 O O . PRO A 1 407 ? -29.055 6.978 17.044 1.00 72.88 407 PRO A O 1
ATOM 3137 N N . PRO A 1 408 ? -30.605 7.567 18.543 1.00 77.56 408 PRO A N 1
ATOM 3138 C CA . PRO A 1 408 ? -29.778 7.247 19.706 1.00 77.56 408 PRO A CA 1
ATOM 3139 C C . PRO A 1 408 ? -29.811 5.733 20.006 1.00 77.56 408 PRO A C 1
ATOM 3141 O O . PRO A 1 408 ? -30.164 5.311 21.105 1.00 77.56 408 PRO A O 1
ATOM 3144 N N . ARG A 1 409 ? -29.484 4.891 19.018 1.00 80.31 409 ARG A N 1
ATOM 3145 C CA . ARG A 1 409 ? -29.497 3.418 19.118 1.00 80.31 409 ARG A CA 1
ATOM 3146 C C . ARG A 1 409 ? -28.105 2.828 18.912 1.00 80.31 409 ARG A C 1
ATOM 3148 O O . ARG A 1 409 ? -27.176 3.520 18.491 1.00 80.31 409 ARG A O 1
ATOM 3155 N N . ARG A 1 410 ? -27.953 1.537 19.218 1.00 79.94 410 ARG A N 1
ATOM 3156 C CA . ARG A 1 410 ? -26.724 0.799 18.922 1.00 79.94 410 ARG A CA 1
ATOM 3157 C C . ARG A 1 410 ? -26.786 0.255 17.497 1.00 79.94 410 ARG A C 1
ATOM 3159 O O . ARG A 1 410 ? -27.673 -0.533 17.191 1.00 79.94 410 ARG A O 1
ATOM 3166 N N . ILE A 1 411 ? -25.838 0.665 16.664 1.00 88.00 411 ILE A N 1
ATOM 3167 C CA . ILE A 1 411 ? -25.703 0.306 15.253 1.00 88.00 411 ILE A CA 1
ATOM 3168 C C . ILE A 1 411 ? -24.436 -0.540 15.093 1.00 88.00 411 ILE A C 1
ATOM 3170 O O . ILE A 1 411 ? -23.340 -0.120 15.476 1.00 88.00 411 ILE A O 1
ATOM 3174 N N . THR A 1 412 ? -24.571 -1.736 14.533 1.00 89.38 412 THR A N 1
ATOM 3175 C CA . THR A 1 412 ? -23.437 -2.609 14.209 1.00 89.38 412 THR A CA 1
ATOM 3176 C C . THR A 1 412 ? -23.391 -2.805 12.706 1.00 89.38 412 THR A C 1
ATOM 3178 O O . THR A 1 412 ? -24.372 -3.243 12.121 1.00 89.38 412 THR A O 1
ATOM 3181 N N . VAL A 1 413 ? -22.257 -2.480 12.095 1.00 93.50 413 VAL A N 1
ATOM 3182 C CA . VAL A 1 413 ? -21.999 -2.631 10.663 1.00 93.50 413 VAL A CA 1
ATOM 3183 C C . VAL A 1 413 ? -20.986 -3.755 10.477 1.00 93.50 413 VAL A C 1
ATOM 3185 O O . VAL A 1 413 ? -19.888 -3.684 11.029 1.00 93.50 413 VAL A O 1
ATOM 3188 N N . ASN A 1 414 ? -21.319 -4.776 9.699 1.00 93.19 414 ASN A N 1
ATOM 3189 C CA . ASN A 1 414 ? -20.413 -5.852 9.314 1.00 93.19 414 ASN A CA 1
ATOM 3190 C C . ASN A 1 414 ? -20.082 -5.758 7.819 1.00 93.19 414 ASN A C 1
ATOM 3192 O O . ASN A 1 414 ? -20.979 -5.660 6.986 1.00 93.19 414 ASN A O 1
ATOM 3196 N N . LEU A 1 415 ? -18.789 -5.784 7.487 1.00 92.06 415 LEU A N 1
ATOM 3197 C CA . LEU A 1 415 ? -18.280 -5.760 6.115 1.00 92.06 415 LEU A CA 1
ATOM 3198 C C . LEU A 1 415 ? -17.728 -7.142 5.736 1.00 92.06 415 LEU A C 1
ATOM 3200 O O . LEU A 1 415 ? -16.591 -7.491 6.079 1.00 92.06 415 LEU A O 1
ATOM 3204 N N . ALA A 1 416 ? -18.501 -7.929 4.993 1.00 88.19 416 ALA A N 1
ATOM 3205 C CA . ALA A 1 416 ? -18.091 -9.249 4.511 1.00 88.19 416 ALA A CA 1
ATOM 3206 C C . ALA A 1 416 ? -17.423 -9.154 3.124 1.00 88.19 416 ALA A C 1
ATOM 3208 O O . ALA A 1 416 ? -17.860 -8.337 2.315 1.00 88.19 416 ALA A O 1
ATOM 3209 N N . PRO A 1 417 ? -16.375 -9.950 2.822 1.00 84.69 417 PRO A N 1
ATOM 3210 C CA . PRO A 1 417 ? -15.870 -11.106 3.583 1.00 84.69 417 PRO A CA 1
ATOM 3211 C C . PRO A 1 417 ? -14.750 -10.749 4.580 1.00 84.69 417 PRO A C 1
ATOM 3213 O O . PRO A 1 417 ? -13.826 -10.021 4.239 1.00 84.69 417 PRO A O 1
ATOM 3216 N N . ALA A 1 418 ? -14.807 -11.228 5.826 1.00 73.94 418 ALA A N 1
ATOM 3217 C CA . ALA A 1 418 ? -13.959 -10.740 6.929 1.00 73.94 418 ALA A CA 1
ATOM 3218 C C . ALA A 1 418 ? -12.457 -11.111 6.859 1.00 73.94 418 ALA A C 1
ATOM 3220 O O . ALA A 1 418 ? -11.705 -10.725 7.747 1.00 73.94 418 ALA A O 1
ATOM 3221 N N . ASP A 1 419 ? -12.014 -11.847 5.841 1.00 70.94 419 ASP A N 1
ATOM 3222 C CA . ASP A 1 419 ? -10.614 -12.211 5.576 1.00 70.94 419 ASP A CA 1
ATOM 3223 C C . ASP A 1 419 ? -9.865 -11.151 4.749 1.00 70.94 419 ASP A C 1
ATOM 3225 O O . ASP A 1 419 ? -8.636 -11.171 4.670 1.00 70.94 419 ASP A O 1
ATOM 3229 N N . ARG A 1 420 ? -10.598 -10.212 4.138 1.00 75.44 420 ARG A N 1
ATOM 3230 C CA . ARG A 1 420 ? -10.042 -9.121 3.334 1.00 75.44 420 ARG A CA 1
ATOM 3231 C C . ARG A 1 420 ? -10.238 -7.786 4.025 1.00 75.44 420 ARG A C 1
ATOM 3233 O O . ARG A 1 420 ? -11.328 -7.478 4.514 1.00 75.44 420 ARG A O 1
ATOM 3240 N N . LYS A 1 421 ? -9.172 -6.992 4.037 1.00 78.12 421 LYS A N 1
ATOM 3241 C CA . LYS A 1 421 ? -9.169 -5.644 4.595 1.00 78.12 421 LYS A CA 1
ATOM 3242 C C . LYS A 1 421 ? -9.990 -4.703 3.705 1.00 78.12 421 LYS A C 1
ATOM 3244 O O . LYS A 1 421 ? -9.858 -4.760 2.486 1.00 78.12 421 LYS A O 1
ATOM 3249 N N . LYS A 1 422 ? -10.848 -3.877 4.312 1.00 86.12 422 LYS A N 1
ATOM 3250 C CA . LYS A 1 422 ? -11.662 -2.859 3.622 1.00 86.12 422 LYS A CA 1
ATOM 3251 C C . LYS A 1 422 ? -11.050 -1.500 3.873 1.00 86.12 422 LYS A C 1
ATOM 3253 O O . LYS A 1 422 ? -10.849 -1.133 5.030 1.00 86.12 422 LYS A O 1
ATOM 3258 N N . GLU A 1 423 ? -10.762 -0.783 2.797 1.00 76.75 423 GLU A N 1
ATOM 3259 C CA . GLU A 1 423 ? -9.968 0.439 2.852 1.00 76.75 423 GLU A CA 1
ATOM 3260 C C . GLU A 1 423 ? -10.619 1.580 2.070 1.00 76.75 423 GLU A C 1
ATOM 3262 O O . GLU A 1 423 ? -11.252 1.365 1.033 1.00 76.75 423 GLU A O 1
ATOM 3267 N N . GLY A 1 424 ? -10.424 2.801 2.572 1.00 81.69 424 GLY A N 1
ATOM 3268 C CA . GLY A 1 424 ? -10.921 4.036 1.964 1.00 81.69 424 GLY A CA 1
ATOM 3269 C C . GLY A 1 424 ? -12.400 4.351 2.231 1.00 81.69 424 GLY A C 1
ATOM 3270 O O . GLY A 1 424 ? -13.146 3.560 2.797 1.00 81.69 424 GLY A O 1
ATOM 3271 N N . GLY A 1 425 ? -12.834 5.539 1.799 1.00 84.56 425 GLY A N 1
ATOM 3272 C CA . GLY A 1 425 ? -14.190 6.057 2.034 1.00 84.56 425 GLY A CA 1
ATOM 3273 C C . GLY A 1 425 ? -15.286 5.474 1.136 1.00 84.56 425 GLY A C 1
ATOM 3274 O O . GLY A 1 425 ? -16.433 5.883 1.247 1.00 84.56 425 GLY A O 1
ATOM 3275 N N . VAL A 1 426 ? -14.980 4.512 0.254 1.00 91.56 426 VAL A N 1
ATOM 3276 C CA . VAL A 1 426 ? -15.938 3.958 -0.733 1.00 91.56 426 VAL A CA 1
ATOM 3277 C C . VAL A 1 426 ? -17.189 3.337 -0.099 1.00 91.56 426 VAL A C 1
ATOM 3279 O O . VAL A 1 426 ? -18.224 3.210 -0.757 1.00 91.56 426 VAL A O 1
ATOM 3282 N N . PHE A 1 427 ? -17.093 2.972 1.182 1.00 93.81 427 PHE A N 1
ATOM 3283 C CA . PHE A 1 427 ? -18.159 2.338 1.945 1.00 93.81 427 PHE A CA 1
ATOM 3284 C C . PHE A 1 427 ? -19.086 3.322 2.672 1.00 93.81 427 PHE A C 1
ATOM 3286 O O . PHE A 1 427 ? -20.073 2.886 3.261 1.00 93.81 427 PHE A O 1
ATOM 3293 N N . ASP A 1 428 ? -18.821 4.629 2.650 1.00 94.94 428 ASP A N 1
ATOM 3294 C CA . ASP A 1 428 ? -19.628 5.587 3.410 1.00 94.94 428 ASP A CA 1
ATOM 3295 C C . ASP A 1 428 ? -21.094 5.589 2.937 1.00 94.94 428 ASP A C 1
ATOM 3297 O O . ASP A 1 428 ? -22.011 5.437 3.749 1.00 94.94 428 ASP A O 1
ATOM 3301 N N . LEU A 1 429 ? -21.324 5.702 1.622 1.00 95.88 429 LEU A N 1
ATOM 3302 C CA . LEU A 1 429 ? -22.661 5.661 1.024 1.00 95.88 429 LEU A CA 1
ATOM 3303 C C . LEU A 1 429 ? -23.390 4.327 1.280 1.00 95.88 429 LEU A C 1
ATOM 3305 O O . LEU A 1 429 ? -24.503 4.375 1.804 1.00 95.88 429 LEU A O 1
ATOM 3309 N N . PRO A 1 430 ? -22.832 3.139 0.963 1.00 96.19 430 PRO A N 1
ATOM 3310 C CA . PRO A 1 430 ? -23.528 1.872 1.204 1.00 96.19 430 PRO A CA 1
ATOM 3311 C C . PRO A 1 430 ? -23.828 1.631 2.689 1.00 96.19 430 PRO A C 1
ATOM 3313 O O . PRO A 1 430 ? -24.911 1.142 3.006 1.00 96.19 430 PRO A O 1
ATOM 3316 N N . ILE A 1 431 ? -22.932 2.014 3.610 1.00 95.62 431 ILE A N 1
ATOM 3317 C CA . ILE A 1 431 ? -23.213 1.926 5.051 1.00 95.62 431 ILE A CA 1
ATOM 3318 C C . ILE A 1 431 ? -24.344 2.886 5.432 1.00 95.62 431 ILE A C 1
ATOM 3320 O O . ILE A 1 431 ? -25.246 2.494 6.169 1.00 95.62 431 ILE A O 1
ATOM 3324 N N . CYS A 1 432 ? -24.341 4.118 4.918 1.00 95.19 432 CYS A N 1
ATOM 3325 C CA . CYS A 1 432 ? -25.421 5.076 5.145 1.00 95.19 432 CYS A CA 1
ATOM 3326 C C . CYS A 1 432 ? -26.776 4.525 4.672 1.00 95.19 432 CYS A C 1
ATOM 3328 O O . CYS A 1 432 ? -27.727 4.494 5.451 1.00 95.19 432 CYS A O 1
ATOM 3330 N N . ILE A 1 433 ? -26.857 3.999 3.446 1.00 95.25 433 ILE A N 1
ATOM 3331 C CA . ILE A 1 433 ? -28.084 3.391 2.910 1.00 95.25 433 ILE A CA 1
ATOM 3332 C C . ILE A 1 433 ? -28.531 2.196 3.759 1.00 95.25 433 ILE A C 1
ATOM 3334 O O . ILE A 1 433 ? -29.719 2.086 4.064 1.00 95.25 433 ILE A O 1
ATOM 3338 N N . ALA A 1 434 ? -27.605 1.344 4.205 1.00 93.94 434 ALA A N 1
ATOM 3339 C CA . ALA A 1 434 ? -27.926 0.207 5.065 1.00 93.94 434 ALA A CA 1
ATOM 3340 C C . ALA A 1 434 ? -28.493 0.661 6.422 1.00 93.94 434 ALA A C 1
ATOM 3342 O O . ALA A 1 434 ? -29.485 0.109 6.895 1.00 93.94 434 ALA A O 1
ATOM 3343 N N . VAL A 1 435 ? -27.931 1.719 7.018 1.00 92.69 435 VAL A N 1
ATOM 3344 C CA . VAL A 1 435 ? -28.471 2.339 8.239 1.00 92.69 435 VAL A CA 1
ATOM 3345 C C . VAL A 1 435 ? -29.881 2.878 7.999 1.00 92.69 435 VAL A C 1
ATOM 3347 O O . VAL A 1 435 ? -30.778 2.595 8.788 1.00 92.69 435 VAL A O 1
ATOM 3350 N N . LEU A 1 436 ? -30.116 3.607 6.905 1.00 92.06 436 LEU A N 1
ATOM 3351 C CA . LEU A 1 436 ? -31.444 4.140 6.579 1.00 92.06 436 LEU A CA 1
ATOM 3352 C C . LEU A 1 436 ? -32.474 3.024 6.323 1.00 92.06 436 LEU A C 1
ATOM 3354 O O . LEU A 1 436 ? -33.638 3.174 6.702 1.00 92.06 436 LEU A O 1
ATOM 3358 N N . CYS A 1 437 ? -32.054 1.892 5.751 1.00 91.62 437 CYS A N 1
ATOM 3359 C CA . CYS A 1 437 ? -32.903 0.7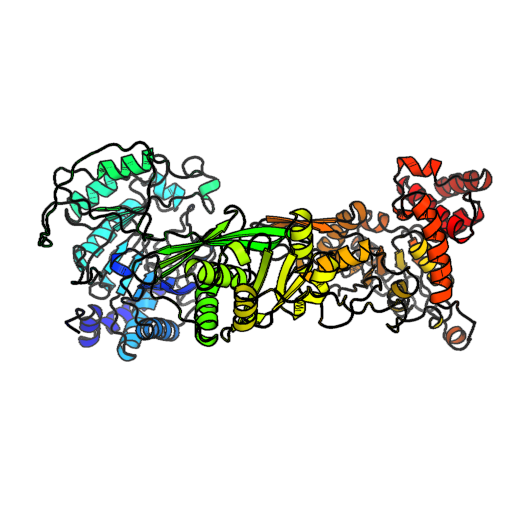11 5.583 1.00 91.62 437 CYS A CA 1
ATOM 3360 C C . CYS A 1 437 ? -33.249 0.058 6.925 1.00 91.62 437 CYS A C 1
ATOM 3362 O O . CYS A 1 437 ? -34.418 -0.205 7.199 1.00 91.62 437 CYS A O 1
ATOM 3364 N N . ALA A 1 438 ? -32.263 -0.124 7.809 1.00 89.25 438 ALA A N 1
ATOM 3365 C CA . ALA A 1 438 ? -32.490 -0.684 9.143 1.00 89.25 438 ALA A CA 1
ATOM 3366 C C . ALA A 1 438 ? -33.377 0.219 10.025 1.00 89.25 438 ALA A C 1
ATOM 3368 O O . ALA A 1 438 ? -34.009 -0.250 10.971 1.00 89.25 438 ALA A O 1
ATOM 3369 N N . LEU A 1 439 ? -33.455 1.515 9.702 1.00 85.38 439 LEU A N 1
ATOM 3370 C CA . LEU A 1 439 ? -34.367 2.472 10.333 1.00 85.38 439 LEU A CA 1
ATOM 3371 C C . LEU A 1 439 ? -35.760 2.531 9.702 1.00 85.38 439 LEU A C 1
ATOM 3373 O O . LEU A 1 439 ? -36.612 3.259 10.206 1.00 85.38 439 LEU A O 1
ATOM 3377 N N . GLY A 1 440 ? -36.006 1.798 8.616 1.00 85.62 440 GLY A N 1
ATOM 3378 C CA . GLY A 1 440 ? -37.274 1.836 7.886 1.00 85.62 440 GLY A CA 1
ATOM 3379 C C . GLY A 1 440 ? -37.507 3.136 7.105 1.00 85.62 440 GLY A C 1
ATOM 3380 O O . GLY A 1 440 ? -38.614 3.377 6.632 1.00 85.62 440 GLY A O 1
ATOM 3381 N N . ILE A 1 441 ? -36.482 3.984 6.949 1.00 87.81 441 ILE A N 1
ATOM 3382 C CA . ILE A 1 441 ? -36.550 5.223 6.152 1.00 87.81 441 ILE A CA 1
ATOM 3383 C C . ILE A 1 441 ? -36.602 4.884 4.657 1.00 87.81 441 ILE A C 1
ATOM 3385 O O . ILE A 1 441 ? -37.260 5.596 3.890 1.00 87.81 441 ILE A O 1
ATOM 3389 N N . VAL A 1 442 ? -35.912 3.809 4.267 1.00 89.00 442 VAL A N 1
ATOM 3390 C CA . VAL A 1 442 ? -35.841 3.263 2.910 1.00 89.00 442 VAL A CA 1
ATOM 3391 C C . VAL A 1 442 ? -36.250 1.781 2.949 1.00 89.00 442 VAL A C 1
ATOM 3393 O O . VAL A 1 442 ? -35.714 1.043 3.772 1.00 89.00 442 VAL A O 1
ATOM 3396 N N . PRO A 1 443 ? -37.174 1.310 2.092 1.00 87.50 443 PRO A N 1
ATOM 3397 C CA . PRO A 1 443 ? -37.517 -0.113 2.022 1.00 87.50 443 PRO A CA 1
ATOM 3398 C C . PRO A 1 443 ? -36.382 -0.965 1.428 1.00 87.50 443 PRO A C 1
ATOM 3400 O O . PRO A 1 443 ? -35.797 -0.596 0.406 1.00 87.50 443 PRO A O 1
ATOM 3403 N N . GLN A 1 444 ? -36.111 -2.135 2.015 1.00 87.94 444 GLN A N 1
ATOM 3404 C CA . GLN A 1 444 ? -35.054 -3.064 1.578 1.00 87.94 444 GLN A CA 1
ATOM 3405 C C . GLN A 1 444 ? -35.272 -3.561 0.134 1.00 87.94 444 GLN A C 1
ATOM 3407 O O . GLN A 1 444 ? -34.329 -3.788 -0.621 1.00 87.94 444 GLN A O 1
ATOM 3412 N N . GLU A 1 445 ? -36.523 -3.684 -0.299 1.00 88.88 445 GLU A N 1
ATOM 3413 C CA . GLU A 1 445 ? -36.897 -4.159 -1.633 1.00 88.88 445 GLU A CA 1
ATOM 3414 C C . GLU A 1 445 ? -36.472 -3.167 -2.725 1.00 88.88 445 GLU A C 1
ATOM 3416 O O . GLU A 1 445 ? -36.178 -3.559 -3.856 1.00 88.88 445 GLU A O 1
ATOM 3421 N N . ARG A 1 446 ? -36.390 -1.872 -2.387 1.00 89.06 446 ARG A N 1
ATOM 3422 C CA . ARG A 1 446 ? -36.021 -0.802 -3.326 1.00 89.06 446 ARG A CA 1
ATOM 3423 C C . ARG A 1 446 ? -34.545 -0.849 -3.703 1.00 89.06 446 ARG A C 1
ATOM 3425 O O . ARG A 1 446 ? -34.206 -0.523 -4.840 1.00 89.06 446 ARG A O 1
ATOM 3432 N N . ILE A 1 447 ? -33.697 -1.310 -2.787 1.00 91.56 447 ILE A N 1
ATOM 3433 C CA . ILE A 1 447 ? -32.247 -1.436 -2.984 1.00 91.56 447 ILE A CA 1
ATOM 3434 C C . ILE A 1 447 ? -31.819 -2.816 -3.504 1.00 91.56 447 ILE A C 1
ATOM 3436 O O . ILE A 1 447 ? -30.665 -2.992 -3.889 1.00 91.56 447 ILE A O 1
ATOM 3440 N N . SER A 1 448 ? -32.736 -3.790 -3.548 1.00 88.31 448 SER A N 1
ATOM 3441 C CA . SER A 1 448 ? -32.448 -5.155 -4.000 1.00 88.31 448 SER A CA 1
ATOM 3442 C C . SER A 1 448 ? -31.835 -5.171 -5.404 1.00 88.31 448 SER A C 1
ATOM 3444 O O . SER A 1 448 ? -32.282 -4.454 -6.299 1.00 88.31 448 SER A O 1
ATOM 3446 N N . GLY A 1 449 ? -30.777 -5.954 -5.610 1.00 88.12 449 GLY A N 1
ATOM 3447 C CA . GLY A 1 449 ? -30.094 -6.037 -6.900 1.00 88.12 449 GLY A CA 1
ATOM 3448 C C . GLY A 1 449 ? -29.409 -4.741 -7.353 1.00 88.12 449 GLY A C 1
ATOM 3449 O O . GLY A 1 449 ? -29.120 -4.620 -8.536 1.00 88.12 449 GLY A O 1
ATOM 3450 N N . LEU A 1 450 ? -29.138 -3.778 -6.467 1.00 94.69 450 LEU A N 1
ATOM 3451 C CA . LEU A 1 450 ? -28.263 -2.634 -6.749 1.00 94.69 450 LEU A CA 1
ATOM 3452 C C . LEU A 1 450 ? -26.967 -2.742 -5.950 1.00 94.69 450 LEU A C 1
ATOM 3454 O O . LEU A 1 450 ? -26.960 -3.237 -4.822 1.00 94.69 450 LEU A O 1
ATOM 3458 N N . MET A 1 451 ? -25.883 -2.235 -6.528 1.00 96.56 451 MET A N 1
ATOM 3459 C CA . MET A 1 451 ? -24.598 -2.088 -5.850 1.00 96.56 451 MET A CA 1
ATOM 3460 C C . MET A 1 451 ? -24.312 -0.608 -5.599 1.00 96.56 451 MET A C 1
ATOM 3462 O O . MET A 1 451 ? -24.484 0.212 -6.494 1.00 96.56 451 MET A O 1
ATOM 3466 N N . PHE A 1 452 ? -23.869 -0.264 -4.393 1.00 97.25 452 PHE A N 1
ATOM 3467 C CA . PHE A 1 452 ? -23.643 1.117 -3.968 1.00 97.25 452 PHE A CA 1
ATOM 3468 C C . PHE A 1 452 ? -22.165 1.358 -3.673 1.00 97.25 452 PHE A C 1
ATOM 3470 O O . PHE A 1 452 ? -21.542 0.603 -2.922 1.00 97.25 452 PHE A O 1
ATOM 3477 N N . ILE A 1 453 ? -21.621 2.443 -4.214 1.00 96.12 453 ILE A N 1
ATOM 3478 C CA . ILE A 1 453 ? -20.257 2.912 -3.956 1.00 96.12 453 ILE A CA 1
ATOM 3479 C C . ILE A 1 453 ? -20.277 4.432 -3.791 1.00 96.12 453 ILE A C 1
ATOM 3481 O O . ILE A 1 453 ? -20.994 5.120 -4.511 1.00 96.12 453 ILE A O 1
ATOM 3485 N N . GLY A 1 454 ? -19.510 4.975 -2.850 1.00 94.25 454 GLY A N 1
ATOM 3486 C CA . GLY A 1 454 ? -19.440 6.425 -2.663 1.00 94.25 454 GLY A CA 1
ATOM 3487 C C . GLY A 1 454 ? -18.855 6.825 -1.316 1.00 94.25 454 GLY A C 1
ATOM 3488 O O . GLY A 1 454 ? -19.148 6.191 -0.304 1.00 94.25 454 GLY A O 1
ATOM 3489 N N . GLU A 1 455 ? -18.063 7.895 -1.312 1.00 94.38 455 GLU A N 1
ATOM 3490 C CA . GLU A 1 455 ? -17.590 8.550 -0.088 1.00 94.38 455 GLU A CA 1
ATOM 3491 C C . GLU A 1 455 ? -18.560 9.667 0.311 1.00 94.38 455 GLU A C 1
ATOM 3493 O O . GLU A 1 455 ? -19.131 10.322 -0.560 1.00 94.38 455 GLU A O 1
ATOM 3498 N N . LEU A 1 456 ? -18.765 9.901 1.609 1.00 94.50 456 LEU A N 1
ATOM 3499 C CA . LEU A 1 456 ? -19.664 10.951 2.086 1.00 94.50 456 LEU A CA 1
ATOM 3500 C C . LEU A 1 456 ? -18.883 12.142 2.638 1.00 94.50 456 LEU A C 1
ATOM 3502 O O . LEU A 1 456 ? -18.001 12.012 3.487 1.00 94.50 456 LEU A O 1
ATOM 3506 N N . GLY A 1 457 ? -19.258 13.337 2.189 1.00 92.75 457 GLY A N 1
ATOM 3507 C CA . GLY A 1 457 ? -18.934 14.580 2.871 1.00 92.75 457 GLY A CA 1
ATOM 3508 C C . GLY A 1 457 ? -19.771 14.749 4.140 1.00 92.75 457 GLY A C 1
ATOM 3509 O O . GLY A 1 457 ? -20.870 14.210 4.260 1.00 92.75 457 GLY A O 1
ATOM 3510 N N . LEU A 1 458 ? -19.264 15.537 5.092 1.00 89.75 458 LEU A N 1
ATOM 3511 C CA . LEU A 1 458 ? -20.006 15.868 6.317 1.00 89.75 458 LEU A CA 1
ATOM 3512 C C . LEU A 1 458 ? -21.327 16.598 6.024 1.00 89.75 458 LEU A C 1
ATOM 3514 O O . LEU A 1 458 ? -22.233 16.557 6.846 1.00 89.75 458 LEU A O 1
ATOM 3518 N N . ASP A 1 459 ? -21.430 17.260 4.874 1.00 89.94 459 ASP A N 1
ATOM 3519 C CA . ASP A 1 459 ? -22.586 18.003 4.366 1.00 89.94 459 ASP A CA 1
ATOM 3520 C C . ASP A 1 459 ? -23.660 17.121 3.707 1.00 89.94 459 ASP A C 1
ATOM 3522 O O . ASP A 1 459 ? -24.722 17.623 3.350 1.00 89.94 459 ASP A O 1
ATOM 3526 N N . GLY A 1 460 ? -23.411 15.816 3.558 1.00 89.25 460 GLY A N 1
ATOM 3527 C CA . GLY A 1 460 ? -24.316 14.899 2.860 1.00 89.25 460 GLY A CA 1
ATOM 3528 C C . GLY A 1 460 ? -24.008 14.714 1.376 1.00 89.25 460 GLY A C 1
ATOM 3529 O O . GLY A 1 460 ? -24.657 13.884 0.740 1.00 89.25 460 GLY A O 1
ATOM 3530 N N . GLY A 1 461 ? -23.019 15.431 0.831 1.00 95.31 461 GLY A N 1
ATOM 3531 C CA . GLY A 1 461 ? -22.580 15.274 -0.554 1.00 95.31 461 GLY A CA 1
ATOM 3532 C C . GLY A 1 461 ? -21.864 13.942 -0.790 1.00 95.31 461 GLY A C 1
ATOM 3533 O O . GLY A 1 461 ? -21.108 13.467 0.061 1.00 95.31 461 GLY A O 1
ATOM 3534 N N . VAL A 1 462 ? -22.071 13.348 -1.962 1.00 95.25 462 VAL A N 1
ATOM 3535 C CA . VAL A 1 462 ? -21.429 12.101 -2.389 1.00 95.25 462 VAL A CA 1
ATOM 3536 C C . VAL A 1 462 ? -20.190 12.432 -3.228 1.00 95.25 462 VAL A C 1
ATOM 3538 O O . VAL A 1 462 ? -20.260 13.061 -4.283 1.00 95.25 462 VAL A O 1
ATOM 3541 N N . ARG A 1 463 ? -19.023 12.018 -2.737 1.00 92.69 463 ARG A N 1
ATOM 3542 C CA . ARG A 1 463 ? -17.699 12.308 -3.297 1.00 92.69 463 ARG A CA 1
ATOM 3543 C C . ARG A 1 463 ? -17.192 11.171 -4.188 1.00 92.69 463 ARG A C 1
ATOM 3545 O O . ARG A 1 463 ? -17.548 10.015 -3.950 1.00 92.69 463 ARG A O 1
ATOM 3552 N N . PRO A 1 464 ? -16.337 11.484 -5.185 1.00 90.38 464 PRO A N 1
ATOM 3553 C CA . PRO A 1 464 ? -15.796 10.488 -6.100 1.00 90.38 464 PRO A CA 1
ATOM 3554 C C . PRO A 1 464 ? -14.986 9.413 -5.380 1.00 90.38 464 PRO A C 1
ATOM 3556 O O . PRO A 1 464 ? -14.229 9.702 -4.454 1.00 90.38 464 PRO A O 1
ATOM 3559 N N . VAL A 1 465 ? -15.081 8.187 -5.882 1.00 90.88 465 VAL A N 1
ATOM 3560 C CA . VAL A 1 465 ? -14.333 7.026 -5.390 1.00 90.88 465 VAL A CA 1
ATOM 3561 C C . VAL A 1 465 ? -13.417 6.468 -6.472 1.00 90.88 465 VAL A C 1
ATOM 3563 O O . VAL A 1 465 ? -13.608 6.713 -7.663 1.00 90.88 465 VAL A O 1
ATOM 3566 N N . ARG A 1 466 ? -12.398 5.714 -6.057 1.00 89.06 466 ARG A N 1
ATOM 3567 C CA . ARG A 1 466 ? -11.500 5.001 -6.976 1.00 89.06 466 ARG A CA 1
ATOM 3568 C C . ARG A 1 466 ? -12.153 3.701 -7.441 1.00 89.06 466 ARG A C 1
ATOM 3570 O O . ARG A 1 466 ? -12.822 3.043 -6.648 1.00 89.06 466 ARG A O 1
ATOM 3577 N N . GLY A 1 467 ? -11.901 3.305 -8.688 1.00 87.25 467 GLY A N 1
ATOM 3578 C CA . GLY A 1 467 ? -12.293 1.998 -9.224 1.00 87.25 467 GLY A CA 1
ATOM 3579 C C . GLY A 1 467 ? -13.794 1.813 -9.473 1.00 87.25 467 GLY A C 1
ATOM 3580 O O . GLY A 1 467 ? -14.265 0.676 -9.417 1.00 87.25 467 GLY A O 1
ATOM 3581 N N . ALA A 1 468 ? -14.555 2.880 -9.753 1.00 91.62 468 ALA A N 1
ATOM 3582 C CA . ALA A 1 468 ? -16.001 2.757 -9.974 1.00 91.62 468 ALA A CA 1
ATOM 3583 C C . ALA A 1 468 ? -16.334 1.927 -11.224 1.00 91.62 468 ALA A C 1
ATOM 3585 O O . ALA A 1 468 ? -17.259 1.118 -11.195 1.00 91.62 468 ALA A O 1
ATOM 3586 N N . ILE A 1 469 ? -15.535 2.048 -12.292 1.00 91.75 469 ILE A N 1
ATOM 3587 C CA . ILE A 1 469 ? -15.653 1.196 -13.486 1.00 91.75 469 ILE A CA 1
ATOM 3588 C C . ILE A 1 469 ? -15.455 -0.292 -13.156 1.00 91.75 469 ILE A C 1
ATOM 3590 O O . ILE A 1 469 ? -16.200 -1.138 -13.647 1.00 91.75 469 ILE A O 1
ATOM 3594 N N . SER A 1 470 ? -14.501 -0.632 -12.283 1.00 91.75 470 SER A N 1
ATOM 3595 C CA . SER A 1 470 ? -14.246 -2.020 -11.879 1.00 91.75 470 SER A CA 1
ATOM 3596 C C . SER A 1 470 ? -15.384 -2.578 -11.022 1.00 91.75 470 SER A C 1
ATOM 3598 O O . SER A 1 470 ? -15.778 -3.731 -11.200 1.00 91.75 470 SER A O 1
ATOM 3600 N N . ALA A 1 471 ? -15.967 -1.755 -10.144 1.00 92.69 471 ALA A N 1
ATOM 3601 C CA . ALA A 1 471 ? -17.182 -2.106 -9.408 1.00 92.69 471 ALA A CA 1
ATOM 3602 C C . ALA A 1 471 ? -18.377 -2.334 -10.353 1.00 92.69 471 ALA A C 1
ATOM 3604 O O . ALA A 1 471 ? -19.127 -3.290 -10.178 1.00 92.69 471 ALA A O 1
ATOM 3605 N N . ALA A 1 472 ? -18.517 -1.513 -11.396 1.00 93.69 472 ALA A N 1
ATOM 3606 C CA . ALA A 1 472 ? -19.567 -1.650 -12.401 1.00 93.69 472 ALA A CA 1
ATOM 3607 C C . ALA A 1 472 ? -19.429 -2.933 -13.242 1.00 93.69 472 ALA A C 1
ATOM 3609 O O . ALA A 1 472 ? -20.406 -3.661 -13.420 1.00 93.69 472 ALA A O 1
ATOM 3610 N N . PHE A 1 473 ? -18.210 -3.297 -13.656 1.00 92.56 473 PHE A N 1
ATOM 3611 C CA . PHE A 1 473 ? -17.950 -4.598 -14.286 1.00 92.56 473 PHE A CA 1
ATOM 3612 C C . PHE A 1 473 ? -18.284 -5.777 -13.367 1.00 92.56 473 PHE A C 1
ATOM 3614 O O . PHE A 1 473 ? -18.876 -6.760 -13.820 1.00 92.56 473 PHE A O 1
ATOM 3621 N N . LEU A 1 474 ? -17.931 -5.688 -12.079 1.00 93.94 474 LEU A N 1
ATOM 3622 C CA . LEU A 1 474 ? -18.285 -6.716 -11.102 1.00 93.94 474 LEU A CA 1
ATOM 3623 C C . LEU A 1 474 ? -19.806 -6.849 -10.963 1.00 93.94 474 LEU A C 1
ATOM 3625 O O . LEU A 1 474 ? -20.313 -7.970 -10.960 1.00 93.94 474 LEU A O 1
ATOM 3629 N N . ALA A 1 475 ? -20.523 -5.725 -10.898 1.00 93.62 475 ALA A N 1
ATOM 3630 C CA . ALA A 1 475 ? -21.979 -5.699 -10.829 1.00 93.62 475 ALA A CA 1
ATOM 3631 C C . ALA A 1 475 ? -22.618 -6.393 -12.043 1.00 93.62 475 ALA A C 1
ATOM 3633 O O . ALA A 1 475 ? -23.518 -7.208 -11.867 1.00 93.62 475 ALA A O 1
ATOM 3634 N N . GLY A 1 476 ? -22.106 -6.146 -13.253 1.00 91.38 476 GLY A N 1
ATOM 3635 C CA . GLY A 1 476 ? -22.566 -6.828 -14.468 1.00 91.38 476 GLY A CA 1
ATOM 3636 C C . GLY A 1 476 ? -22.286 -8.331 -14.447 1.00 91.38 476 GLY A C 1
ATOM 3637 O O . GLY A 1 476 ? -23.173 -9.127 -14.739 1.00 91.38 476 GLY A O 1
ATOM 3638 N N . LYS A 1 477 ? -21.079 -8.737 -14.027 1.00 91.75 477 LYS A N 1
ATOM 3639 C CA . LYS A 1 477 ? -20.687 -10.154 -13.907 1.00 91.75 477 LYS A CA 1
ATOM 3640 C C . LYS A 1 477 ? -21.512 -10.920 -12.867 1.00 91.75 477 LYS A C 1
ATOM 3642 O O . LYS A 1 477 ? -21.688 -12.124 -13.003 1.00 91.75 477 LYS A O 1
ATOM 3647 N N . GLN A 1 478 ? -21.964 -10.237 -11.818 1.00 91.50 478 GLN A N 1
ATOM 3648 C CA . GLN A 1 478 ? -22.813 -10.795 -10.763 1.00 91.50 478 GLN A CA 1
ATOM 3649 C C . GLN A 1 478 ? -24.311 -10.525 -10.999 1.00 91.50 478 GLN A C 1
ATOM 3651 O O . GLN A 1 478 ? -25.104 -10.710 -10.083 1.00 91.50 478 GLN A O 1
ATOM 3656 N N . GLU A 1 479 ? -24.689 -10.089 -12.208 1.00 92.31 479 GLU A N 1
ATOM 3657 C CA . GLU A 1 479 ? -26.081 -9.899 -12.645 1.00 92.31 479 GLU A CA 1
ATOM 3658 C C . GLU A 1 479 ? -26.904 -8.928 -11.772 1.00 92.31 479 GLU A C 1
ATOM 3660 O O . GLU A 1 479 ? -28.125 -9.039 -11.648 1.00 92.31 479 GLU A O 1
ATOM 3665 N N . PHE A 1 480 ? -26.255 -7.921 -11.181 1.00 93.38 480 PHE A N 1
ATOM 3666 C CA . PHE A 1 480 ? -26.963 -6.827 -10.519 1.00 93.38 480 PHE A CA 1
ATOM 3667 C C . PHE A 1 480 ? -27.737 -5.984 -11.543 1.00 93.38 480 PHE A C 1
ATOM 3669 O O . PHE A 1 480 ? -27.295 -5.768 -12.672 1.00 93.38 480 PHE A O 1
ATOM 3676 N N . ARG A 1 481 ? -28.871 -5.409 -11.121 1.00 93.31 481 ARG A N 1
ATOM 3677 C CA . ARG A 1 481 ? -29.669 -4.462 -11.922 1.00 93.31 481 ARG A CA 1
ATOM 3678 C C . ARG A 1 481 ? -28.860 -3.235 -12.346 1.00 93.31 481 ARG A C 1
ATOM 3680 O O . ARG A 1 481 ? -29.194 -2.633 -13.363 1.00 93.31 481 ARG A O 1
ATOM 3687 N N . GLY A 1 482 ? -27.843 -2.864 -11.566 1.00 93.69 482 GLY A N 1
ATOM 3688 C CA . GLY A 1 482 ? -26.864 -1.831 -11.890 1.00 93.69 482 GLY A CA 1
ATOM 3689 C C . GLY A 1 482 ? -26.183 -1.239 -10.653 1.00 93.69 482 GLY A C 1
ATOM 3690 O O . GLY A 1 482 ? -26.251 -1.810 -9.560 1.00 93.69 482 GLY A O 1
ATOM 3691 N N . VAL A 1 483 ? -25.520 -0.097 -10.835 1.00 96.31 483 VAL A N 1
ATOM 3692 C CA . VAL A 1 483 ? -24.694 0.556 -9.807 1.00 96.31 483 VAL A CA 1
ATOM 3693 C C . VAL A 1 483 ? -25.196 1.959 -9.493 1.00 96.31 483 VAL A C 1
ATOM 3695 O O . VAL A 1 483 ? -25.507 2.731 -10.395 1.00 96.31 483 VAL A O 1
ATOM 3698 N N . VAL A 1 484 ? -25.223 2.298 -8.208 1.00 96.94 484 VAL A N 1
ATOM 3699 C CA . VAL A 1 484 ? -25.396 3.659 -7.700 1.00 96.94 484 VAL A CA 1
ATOM 3700 C C . VAL A 1 484 ? -24.024 4.193 -7.296 1.00 96.94 484 VAL A C 1
ATOM 3702 O O . VAL A 1 484 ? -23.344 3.593 -6.458 1.00 96.94 484 VAL A O 1
ATOM 3705 N N . CYS A 1 485 ? -23.602 5.300 -7.901 1.00 95.25 485 CYS A N 1
ATOM 3706 C CA . CYS A 1 485 ? -22.272 5.872 -7.696 1.00 95.25 485 CYS A CA 1
ATOM 3707 C C . CYS A 1 485 ? -22.306 7.408 -7.678 1.00 95.25 485 CYS A C 1
ATOM 3709 O O . CYS A 1 485 ? -23.303 8.001 -8.096 1.00 95.25 485 CYS A O 1
ATOM 3711 N N . PRO A 1 486 ? -21.222 8.077 -7.244 1.00 94.81 486 PRO A N 1
ATOM 3712 C CA . PRO A 1 486 ? -21.124 9.531 -7.328 1.00 94.81 486 PRO A CA 1
ATOM 3713 C C . PRO A 1 486 ? -21.335 10.005 -8.773 1.00 94.81 486 PRO A C 1
ATOM 3715 O O . PRO A 1 486 ? -20.866 9.351 -9.709 1.00 94.81 486 PRO A O 1
ATOM 3718 N N . GLU A 1 487 ? -21.986 11.155 -8.970 1.00 91.75 487 GLU A N 1
ATOM 3719 C CA . GLU A 1 487 ? -22.222 11.731 -10.308 1.00 91.75 487 GLU A CA 1
ATOM 3720 C C . GLU A 1 487 ? -20.927 11.858 -11.129 1.00 91.75 487 GLU A C 1
ATOM 3722 O O . GLU A 1 487 ? -20.889 11.556 -12.319 1.00 91.75 487 GLU A O 1
ATOM 3727 N N . THR A 1 488 ? -19.825 12.212 -10.471 1.00 88.50 488 THR A N 1
ATOM 3728 C CA . THR A 1 488 ? -18.498 12.345 -11.086 1.00 88.50 488 THR A CA 1
ATOM 3729 C C . THR A 1 488 ? -17.895 11.025 -11.574 1.00 88.50 488 THR A C 1
ATOM 3731 O O . THR A 1 488 ? -17.033 11.054 -12.450 1.00 88.50 488 THR A O 1
ATOM 3734 N N . ASN A 1 489 ? -18.337 9.879 -11.050 1.00 90.88 489 ASN A N 1
ATOM 3735 C CA . ASN A 1 489 ? -17.911 8.550 -11.497 1.00 90.88 489 ASN A CA 1
ATOM 3736 C C . ASN A 1 489 ? -18.860 7.939 -12.547 1.00 90.88 489 ASN A C 1
ATOM 3738 O O . ASN A 1 489 ? -18.555 6.884 -13.102 1.00 90.88 489 ASN A O 1
ATOM 3742 N N . ALA A 1 490 ? -20.004 8.567 -12.839 1.00 90.50 490 ALA A N 1
ATOM 3743 C CA . ALA A 1 490 ? -21.046 7.961 -13.671 1.00 90.50 490 ALA A CA 1
ATOM 3744 C C . ALA A 1 490 ? -20.571 7.644 -15.095 1.00 90.50 490 ALA A C 1
ATOM 3746 O O . ALA A 1 490 ? -20.838 6.558 -15.609 1.00 90.50 490 ALA A O 1
ATOM 3747 N N . GLY A 1 491 ? -19.796 8.554 -15.697 1.00 88.12 491 GLY A N 1
ATOM 3748 C CA . GLY A 1 491 ? -19.209 8.362 -17.023 1.00 88.12 491 GLY A CA 1
ATOM 3749 C C . GLY A 1 491 ? -18.307 7.128 -17.111 1.00 88.12 491 GLY A C 1
ATOM 3750 O O . GLY A 1 491 ? -18.460 6.324 -18.027 1.00 88.12 491 GLY A O 1
ATOM 3751 N N . GLU A 1 492 ? -17.397 6.929 -16.148 1.00 87.38 492 GLU A N 1
ATOM 3752 C CA . GLU A 1 492 ? -16.520 5.748 -16.158 1.00 87.38 492 GLU A CA 1
ATOM 3753 C C . GLU A 1 492 ? -17.278 4.453 -15.838 1.00 87.38 492 GLU A C 1
ATOM 3755 O O . GLU A 1 492 ? -16.990 3.415 -16.428 1.00 87.38 492 GLU A O 1
ATOM 3760 N N . ALA A 1 493 ? -18.274 4.496 -14.949 1.00 90.75 493 ALA A N 1
ATOM 3761 C CA . ALA A 1 493 ? -19.078 3.327 -14.611 1.00 90.75 493 ALA A CA 1
ATOM 3762 C C . ALA A 1 493 ? -19.924 2.866 -15.811 1.00 90.75 493 ALA A C 1
ATOM 3764 O O . ALA A 1 493 ? -20.027 1.664 -16.065 1.00 90.75 493 ALA A O 1
ATOM 3765 N N . ALA A 1 494 ? -20.462 3.808 -16.593 1.00 90.50 494 ALA A N 1
ATOM 3766 C CA . ALA A 1 494 ? -21.292 3.524 -17.764 1.00 90.50 494 ALA A CA 1
ATOM 3767 C C . ALA A 1 494 ? -20.532 2.780 -18.876 1.00 90.50 494 ALA A C 1
ATOM 3769 O O . ALA A 1 494 ? -21.134 2.016 -19.630 1.00 90.50 494 ALA A O 1
ATOM 3770 N N . LEU A 1 495 ? -19.200 2.916 -18.940 1.00 88.12 495 LEU A N 1
ATOM 3771 C CA . LEU A 1 495 ? -18.359 2.174 -19.889 1.00 88.12 495 LEU A CA 1
ATOM 3772 C C . LEU A 1 495 ? -18.424 0.651 -19.712 1.00 88.12 495 LEU A C 1
ATOM 3774 O O . LEU A 1 495 ? -18.135 -0.083 -20.657 1.00 88.12 495 LEU A O 1
ATOM 3778 N N . SER A 1 496 ? -18.809 0.171 -18.527 1.00 87.44 496 SER A N 1
ATOM 3779 C CA . SER A 1 496 ? -19.001 -1.261 -18.273 1.00 87.44 496 SER A CA 1
ATOM 3780 C C . SER A 1 496 ? -20.225 -1.853 -18.986 1.00 87.44 496 SER A C 1
ATOM 3782 O O . SER A 1 496 ? -20.339 -3.072 -19.085 1.00 87.44 496 SER A O 1
ATOM 3784 N N . GLY A 1 497 ? -21.139 -1.010 -19.483 1.00 87.88 497 GLY A N 1
ATOM 3785 C CA . GLY A 1 497 ? -22.389 -1.429 -20.119 1.00 87.88 497 GLY A CA 1
ATOM 3786 C C . GLY A 1 497 ? -23.521 -1.775 -19.144 1.00 87.88 497 GLY A C 1
ATOM 3787 O O . GLY A 1 497 ? -24.607 -2.140 -19.591 1.00 87.88 497 GLY A O 1
ATOM 3788 N N . VAL A 1 498 ? -23.307 -1.654 -17.829 1.00 91.56 498 VAL A N 1
ATOM 3789 C CA . VAL A 1 498 ? -24.376 -1.810 -16.829 1.00 91.56 498 VAL A CA 1
ATOM 3790 C C . VAL A 1 498 ? -25.180 -0.523 -16.663 1.00 91.56 498 VAL A C 1
ATOM 3792 O O . VAL A 1 498 ? -24.719 0.567 -17.000 1.00 91.56 498 VAL A O 1
ATOM 3795 N N . LYS A 1 499 ? -26.386 -0.630 -16.098 1.00 94.81 499 LYS A N 1
ATOM 3796 C CA . LYS A 1 499 ? -27.172 0.551 -15.719 1.00 94.81 499 LYS A CA 1
ATOM 3797 C C . LYS A 1 499 ? -26.473 1.286 -14.575 1.00 94.81 499 LYS A C 1
ATOM 3799 O O . LYS A 1 499 ? -26.070 0.665 -13.590 1.00 94.81 499 LYS A O 1
ATOM 3804 N N . VAL A 1 500 ? -26.354 2.603 -14.701 1.00 95.19 500 VAL A N 1
ATOM 3805 C CA . VAL A 1 500 ? -25.703 3.466 -13.710 1.00 95.19 500 VAL A CA 1
ATOM 3806 C C . VAL A 1 500 ? -26.683 4.532 -13.245 1.00 95.19 500 VAL A C 1
ATOM 3808 O O . VAL A 1 500 ? -27.331 5.173 -14.067 1.00 95.19 500 VAL A O 1
ATOM 3811 N N . TRP A 1 501 ? -26.770 4.742 -11.936 1.00 96.00 501 TRP A N 1
ATOM 3812 C CA . TRP A 1 501 ? -27.553 5.811 -11.325 1.00 96.00 501 TRP A CA 1
ATOM 3813 C C . TRP A 1 501 ? -26.622 6.764 -10.564 1.00 96.00 501 TRP A C 1
ATOM 3815 O O . TRP A 1 501 ? -26.146 6.412 -9.479 1.00 96.00 501 TRP A O 1
ATOM 3825 N N . PRO A 1 502 ? -26.316 7.944 -11.133 1.00 94.81 502 PRO A N 1
ATOM 3826 C CA . PRO A 1 502 ? -25.522 8.961 -10.462 1.00 94.81 502 PRO A CA 1
ATOM 3827 C C . PRO A 1 502 ? -26.283 9.549 -9.279 1.00 94.81 502 PRO A C 1
ATOM 3829 O O . PRO A 1 502 ? -27.495 9.750 -9.350 1.00 94.81 502 PRO A O 1
ATOM 3832 N N . VAL A 1 503 ? -25.552 9.867 -8.214 1.00 95.38 503 VAL A N 1
ATOM 3833 C CA . VAL A 1 503 ? -26.077 10.596 -7.057 1.00 95.38 503 VAL A CA 1
ATOM 3834 C C . VAL A 1 503 ? -25.117 11.709 -6.641 1.00 95.38 503 VAL A C 1
ATOM 3836 O O . VAL A 1 503 ? -23.893 11.538 -6.667 1.00 95.38 503 VAL A O 1
ATOM 3839 N N . ARG A 1 504 ? -25.676 12.856 -6.263 1.00 95.06 504 ARG A N 1
ATOM 3840 C CA . ARG A 1 504 ? -24.962 14.047 -5.784 1.00 95.06 504 ARG A CA 1
ATOM 3841 C C . ARG A 1 504 ? -24.908 14.112 -4.271 1.00 95.06 504 ARG A C 1
ATOM 3843 O O . ARG A 1 504 ? -23.897 14.532 -3.716 1.00 95.06 504 ARG A O 1
ATOM 3850 N N . ASP A 1 505 ? -25.980 13.696 -3.608 1.00 95.19 505 ASP A N 1
ATOM 3851 C CA . ASP A 1 505 ? -26.118 13.754 -2.157 1.00 95.19 505 ASP A CA 1
ATOM 3852 C C . ASP A 1 505 ? -27.089 12.687 -1.618 1.00 95.19 505 ASP A C 1
ATOM 3854 O O . ASP A 1 505 ? -27.753 11.960 -2.364 1.00 95.19 505 ASP A O 1
ATOM 3858 N N . ILE A 1 506 ? -27.150 12.567 -0.289 1.00 94.38 506 ILE A N 1
ATOM 3859 C CA . ILE A 1 506 ? -28.027 11.609 0.400 1.00 94.38 506 ILE A CA 1
ATOM 3860 C C . ILE A 1 506 ? -29.514 11.925 0.174 1.00 94.38 506 ILE A C 1
ATOM 3862 O O . ILE A 1 506 ? -30.325 10.998 0.102 1.00 94.38 506 ILE A O 1
ATOM 3866 N N . LYS A 1 507 ? -29.903 13.203 0.079 1.00 92.69 507 LYS A N 1
ATOM 3867 C CA . LYS A 1 507 ? -31.318 13.589 -0.064 1.00 92.69 507 LYS A CA 1
ATOM 3868 C C . LYS A 1 507 ? -31.871 13.064 -1.381 1.00 92.69 507 LYS A C 1
ATOM 3870 O O . LYS A 1 507 ? -32.947 12.465 -1.397 1.00 92.69 507 LYS A O 1
ATOM 3875 N N . GLU A 1 508 ? -31.101 13.234 -2.448 1.00 93.31 508 GLU A N 1
ATOM 3876 C CA . GLU A 1 508 ? -31.426 12.776 -3.791 1.00 93.31 508 GLU A CA 1
ATOM 3877 C C . GLU A 1 508 ? -31.629 11.253 -3.834 1.00 93.31 508 GLU A C 1
ATOM 3879 O O . GLU A 1 508 ? -32.689 10.777 -4.250 1.00 93.31 508 GLU A O 1
ATOM 3884 N N . ILE A 1 509 ? -30.673 10.464 -3.327 1.00 94.25 509 ILE A N 1
ATOM 3885 C CA . ILE A 1 509 ? -30.804 8.998 -3.353 1.00 94.25 509 ILE A CA 1
ATOM 3886 C C . ILE A 1 509 ? -31.957 8.499 -2.473 1.00 94.25 509 ILE A C 1
ATOM 3888 O O . ILE A 1 509 ? -32.676 7.577 -2.859 1.00 94.25 509 ILE A O 1
ATOM 3892 N N . VAL A 1 510 ? -32.201 9.120 -1.315 1.00 92.25 510 VAL A N 1
ATOM 3893 C CA . VAL A 1 510 ? -33.345 8.765 -0.460 1.00 92.25 510 VAL A CA 1
ATOM 3894 C C . VAL A 1 510 ? -34.667 9.071 -1.164 1.00 92.25 510 VAL A C 1
ATOM 3896 O O . VAL A 1 510 ? -35.598 8.265 -1.089 1.00 92.25 510 VAL A O 1
ATOM 3899 N N . GLN A 1 511 ? -34.758 10.192 -1.883 1.00 91.00 511 GLN A N 1
ATOM 3900 C CA . GLN A 1 511 ? -35.929 10.530 -2.688 1.00 91.00 511 GLN A CA 1
ATOM 3901 C C . GLN A 1 511 ? -36.165 9.496 -3.798 1.00 91.00 511 GLN A C 1
ATOM 3903 O O . GLN A 1 511 ? -37.289 8.997 -3.925 1.00 91.00 511 GLN A O 1
ATOM 3908 N N . TYR A 1 512 ? -35.127 9.121 -4.551 1.00 91.81 512 TYR A N 1
ATOM 3909 C CA . TYR A 1 512 ? -35.225 8.112 -5.613 1.00 91.81 512 TYR A CA 1
ATOM 3910 C C . TYR A 1 512 ? -35.664 6.746 -5.085 1.00 91.81 512 TYR A C 1
ATOM 3912 O O . TYR A 1 512 ? -36.545 6.104 -5.657 1.00 91.81 512 TYR A O 1
ATOM 3920 N N . LEU A 1 513 ? -35.108 6.308 -3.953 1.00 91.00 513 LEU A N 1
ATOM 3921 C CA . LEU A 1 513 ? -35.449 5.010 -3.370 1.00 91.00 513 LEU A CA 1
ATOM 3922 C C . LEU A 1 513 ? -36.864 4.981 -2.769 1.00 91.00 513 LEU A C 1
ATOM 3924 O O . LEU A 1 513 ? -37.482 3.919 -2.725 1.00 91.00 513 LEU A O 1
ATOM 3928 N N . ARG A 1 514 ? -37.414 6.126 -2.347 1.00 86.44 514 ARG A N 1
ATOM 3929 C CA . ARG A 1 514 ? -38.805 6.231 -1.867 1.00 86.44 514 ARG A CA 1
ATOM 3930 C C . ARG A 1 514 ? -39.830 6.293 -2.995 1.00 86.44 514 ARG A C 1
ATOM 3932 O O . ARG A 1 514 ? -40.921 5.742 -2.850 1.00 86.44 514 ARG A O 1
ATOM 3939 N N . THR A 1 515 ? -39.488 6.947 -4.101 1.00 87.06 515 THR A N 1
ATOM 3940 C CA . THR A 1 515 ? -40.397 7.195 -5.228 1.00 87.06 515 THR A CA 1
ATOM 3941 C C . THR A 1 515 ? -40.153 6.196 -6.357 1.00 87.06 515 THR A C 1
ATOM 3943 O O . THR A 1 515 ? -40.737 5.108 -6.379 1.00 87.06 515 THR A O 1
ATOM 3946 N N . SER A 1 516 ? -39.255 6.527 -7.269 1.00 86.06 516 SER A N 1
ATOM 3947 C CA . SER A 1 516 ? -38.773 5.694 -8.358 1.00 86.06 516 SER A CA 1
ATOM 3948 C C . SER A 1 516 ? -37.373 6.158 -8.728 1.00 86.06 516 SER A C 1
ATOM 3950 O O . SER A 1 516 ? -37.088 7.356 -8.706 1.00 86.06 516 SER A O 1
ATOM 3952 N N . LEU A 1 517 ? -36.510 5.211 -9.096 1.00 87.56 517 LEU A N 1
ATOM 3953 C CA . LEU A 1 517 ? -35.233 5.561 -9.705 1.00 87.56 517 LEU A CA 1
ATOM 3954 C C . LEU A 1 517 ? -35.495 6.293 -11.029 1.00 87.56 517 LEU A C 1
ATOM 3956 O O . LEU A 1 517 ? -36.412 5.891 -11.753 1.00 87.56 517 LEU A O 1
ATOM 3960 N N . PRO A 1 518 ? -34.712 7.334 -11.350 1.00 90.38 518 PRO A N 1
ATOM 3961 C CA . PRO A 1 518 ? -34.770 7.962 -12.660 1.00 90.38 518 PRO A CA 1
ATOM 3962 C C . PRO A 1 518 ? -34.265 6.997 -13.740 1.00 90.38 518 PRO A C 1
ATOM 3964 O O . PRO A 1 518 ? -33.741 5.910 -13.444 1.00 90.38 518 PRO A O 1
ATOM 3967 N N . ASP A 1 519 ? -34.392 7.411 -14.999 1.00 90.00 519 ASP A N 1
ATOM 3968 C CA . ASP A 1 519 ? -33.771 6.684 -16.099 1.00 90.00 519 ASP A CA 1
ATOM 3969 C C . ASP A 1 519 ? -32.257 6.543 -15.861 1.00 90.00 519 ASP A C 1
ATOM 3971 O O . ASP A 1 519 ? -31.616 7.477 -15.364 1.00 90.00 519 ASP A O 1
ATOM 3975 N N . PRO A 1 520 ? -31.668 5.371 -16.171 1.00 90.44 520 PRO A N 1
ATOM 3976 C CA . PRO A 1 520 ? -30.237 5.169 -16.024 1.00 90.44 520 PRO A CA 1
ATOM 3977 C C . PRO A 1 520 ? -29.447 6.200 -16.823 1.00 90.44 520 PRO A C 1
ATOM 3979 O O . PRO A 1 520 ? -29.840 6.613 -17.912 1.00 90.44 520 PRO A O 1
ATOM 3982 N N . TYR A 1 521 ? -28.280 6.555 -16.311 1.00 89.88 521 TYR A N 1
ATOM 3983 C CA . TYR A 1 521 ? -27.334 7.403 -17.007 1.00 89.88 521 TYR A CA 1
ATOM 3984 C C . TYR A 1 521 ? -26.851 6.718 -18.294 1.00 89.88 521 TYR A C 1
ATOM 3986 O O . TYR A 1 521 ? -26.255 5.641 -18.257 1.00 89.88 521 TYR A O 1
ATOM 3994 N N . THR A 1 522 ? -27.131 7.345 -19.436 1.00 79.38 522 THR A N 1
ATOM 3995 C CA . THR A 1 522 ? -26.834 6.822 -20.782 1.00 79.38 522 THR A CA 1
ATOM 3996 C C . THR A 1 522 ? -25.696 7.557 -21.486 1.00 79.38 522 THR A C 1
ATOM 3998 O O . THR A 1 522 ? -25.196 7.080 -22.505 1.00 79.38 522 THR A O 1
ATOM 4001 N N . ALA A 1 523 ? -25.272 8.710 -20.966 1.00 74.62 523 ALA A N 1
ATOM 4002 C CA . ALA A 1 523 ? -24.261 9.539 -21.607 1.00 74.62 523 ALA A CA 1
ATOM 4003 C C . ALA A 1 523 ? -22.865 8.927 -21.429 1.00 74.62 523 ALA A C 1
ATOM 4005 O O . ALA A 1 523 ? -22.216 9.098 -20.398 1.00 74.62 523 ALA A O 1
ATOM 4006 N N . LEU A 1 524 ? -22.367 8.224 -22.445 1.00 70.69 524 LEU A N 1
ATOM 4007 C CA . LEU A 1 524 ? -20.967 7.814 -22.441 1.00 70.69 524 LEU A CA 1
ATOM 4008 C C . LEU A 1 524 ? -20.070 9.061 -22.395 1.00 70.69 524 LEU A C 1
ATOM 4010 O O . LEU A 1 524 ? -20.397 10.071 -23.027 1.00 70.69 524 LEU A O 1
ATOM 4014 N N . PRO A 1 525 ? -18.960 9.021 -21.637 1.00 67.56 525 PRO A N 1
ATOM 4015 C CA . PRO A 1 525 ? -18.022 10.128 -21.626 1.00 67.56 525 PRO A CA 1
ATOM 4016 C C . PRO A 1 525 ? -17.565 10.389 -23.065 1.00 67.56 525 PRO A C 1
ATOM 4018 O O . PRO A 1 525 ? -17.336 9.425 -23.804 1.00 67.56 525 PRO A O 1
ATOM 4021 N N . PRO A 1 526 ? -17.432 11.662 -23.478 1.00 64.94 526 PRO A N 1
ATOM 4022 C CA . PRO A 1 526 ? -16.918 11.971 -24.800 1.00 64.94 526 PRO A CA 1
ATOM 4023 C C . PRO A 1 526 ? -15.548 11.306 -24.945 1.00 64.94 526 PRO A C 1
ATOM 4025 O O . PRO A 1 526 ? -14.663 11.480 -24.098 1.00 64.94 526 PRO A O 1
ATOM 4028 N N . LEU A 1 527 ? -15.404 10.498 -25.990 1.00 69.81 527 LEU A N 1
ATOM 4029 C CA . LEU A 1 527 ? -14.116 9.954 -26.382 1.00 69.81 527 LEU A CA 1
ATOM 4030 C C . LEU A 1 527 ? -13.417 11.022 -27.209 1.00 69.81 527 LEU A C 1
ATOM 4032 O O . LEU A 1 527 ? -14.000 11.547 -28.153 1.00 69.81 527 LEU A O 1
ATOM 4036 N N . LYS A 1 528 ? -12.171 11.332 -26.860 1.00 66.00 528 LYS A N 1
ATOM 4037 C CA . LYS A 1 528 ? -11.309 12.077 -27.778 1.00 66.00 528 LYS A CA 1
ATOM 4038 C C . LYS A 1 528 ? -10.907 11.154 -28.914 1.00 66.00 528 LYS A C 1
ATOM 4040 O O . LYS A 1 528 ? -10.363 10.069 -28.663 1.00 66.00 528 LYS A O 1
ATOM 4045 N N . GLU A 1 529 ? -11.156 11.585 -30.143 1.00 57.84 529 GLU A N 1
ATOM 4046 C CA . GLU A 1 529 ? -10.679 10.862 -31.315 1.00 57.84 529 GLU A CA 1
ATOM 4047 C C . GLU A 1 529 ? -9.147 10.966 -31.443 1.00 57.84 529 GLU A C 1
ATOM 4049 O O . GLU A 1 529 ? -8.542 11.968 -31.031 1.00 57.84 529 GLU A O 1
ATOM 4054 N N . PRO A 1 530 ? -8.485 9.939 -32.011 1.00 52.75 530 PRO A N 1
ATOM 4055 C CA . PRO A 1 530 ? -7.039 9.926 -32.222 1.00 52.75 530 PRO A CA 1
ATOM 4056 C C . PRO A 1 530 ? -6.602 10.982 -33.258 1.00 52.75 530 PRO A C 1
ATOM 4058 O O . PRO A 1 530 ? -6.420 10.694 -34.443 1.00 52.75 530 PRO A O 1
ATOM 4061 N N . GLY A 1 531 ? -6.380 12.208 -32.780 1.00 50.81 531 GLY A N 1
ATOM 4062 C CA . GLY A 1 531 ? -5.975 13.378 -33.571 1.00 50.81 531 GLY A CA 1
ATOM 4063 C C . GLY A 1 531 ? -6.346 14.726 -32.939 1.00 50.81 531 GLY A C 1
ATOM 4064 O O . GLY A 1 531 ? -5.772 15.742 -33.317 1.00 50.81 531 GLY A O 1
ATOM 4065 N N . GLU A 1 532 ? -7.253 14.747 -31.954 1.00 47.03 532 GLU A N 1
ATOM 4066 C CA . GLU A 1 532 ? -7.615 15.972 -31.214 1.00 47.03 532 GLU A CA 1
ATOM 4067 C C . GLU A 1 532 ? -6.555 16.390 -30.177 1.00 47.03 532 GLU A C 1
ATOM 4069 O O . GLU A 1 532 ? -6.476 17.553 -29.782 1.00 47.03 532 GLU A O 1
ATOM 4074 N N . GLU A 1 533 ? -5.707 15.457 -29.735 1.00 58.12 533 GLU A N 1
ATOM 4075 C CA . GLU A 1 533 ? -4.455 15.785 -29.051 1.00 58.12 533 GLU A CA 1
ATOM 4076 C C . GLU A 1 533 ? -3.400 16.110 -30.108 1.00 58.12 533 GLU A C 1
ATOM 4078 O O . GLU A 1 533 ? -3.070 15.256 -30.931 1.00 58.12 533 GLU A O 1
ATOM 4083 N N . ALA A 1 534 ? -2.847 17.326 -30.066 1.00 63.94 534 ALA A N 1
ATOM 4084 C CA . ALA A 1 534 ? -1.691 17.716 -30.870 1.00 63.94 534 ALA A CA 1
ATOM 4085 C C . ALA A 1 534 ? -0.448 16.928 -30.415 1.00 63.94 534 ALA A C 1
ATOM 4087 O O . ALA A 1 534 ? 0.424 17.440 -29.708 1.00 63.94 534 ALA A O 1
ATOM 4088 N N . LEU A 1 535 ? -0.399 15.640 -30.762 1.00 80.88 535 LEU A N 1
ATOM 4089 C CA . LEU A 1 535 ? 0.782 14.815 -30.588 1.00 80.88 535 LEU A CA 1
ATOM 4090 C C . LEU A 1 535 ? 1.866 15.320 -31.549 1.00 80.88 535 LEU A C 1
ATOM 4092 O O . LEU A 1 535 ? 1.550 15.678 -32.684 1.00 80.88 535 LEU A O 1
ATOM 4096 N N . PRO A 1 536 ? 3.141 15.329 -31.134 1.00 86.38 536 PRO A N 1
ATOM 4097 C CA . PRO A 1 536 ? 4.223 15.732 -32.022 1.00 86.38 536 PRO A CA 1
ATOM 4098 C C . PRO A 1 536 ? 4.282 14.845 -33.277 1.00 86.38 536 PRO A C 1
ATOM 4100 O O . PRO A 1 536 ? 4.119 13.619 -33.188 1.00 86.38 536 PRO A O 1
ATOM 4103 N N . ASP A 1 537 ? 4.559 15.453 -34.431 1.00 87.69 537 ASP A N 1
ATOM 4104 C CA . ASP A 1 537 ? 4.644 14.753 -35.715 1.00 87.69 537 ASP A CA 1
ATOM 4105 C C . ASP A 1 537 ? 6.095 14.313 -35.986 1.00 87.69 537 ASP A C 1
ATOM 4107 O O . ASP A 1 537 ? 7.063 15.002 -35.641 1.00 87.69 537 ASP A O 1
ATOM 4111 N N . LEU A 1 538 ? 6.279 13.140 -36.593 1.00 86.94 538 LEU A N 1
ATOM 4112 C CA . LEU A 1 538 ? 7.574 12.699 -37.119 1.00 86.94 538 LEU A CA 1
ATOM 4113 C C . LEU A 1 538 ? 8.056 13.555 -38.291 1.00 86.94 538 LEU A C 1
ATOM 4115 O O . LEU A 1 538 ? 9.267 13.622 -38.516 1.00 86.94 538 LEU A O 1
ATOM 4119 N N . ALA A 1 539 ? 7.147 14.226 -38.999 1.00 86.25 539 ALA A N 1
ATOM 4120 C CA . ALA A 1 539 ? 7.484 15.178 -40.047 1.00 86.25 539 ALA A CA 1
ATOM 4121 C C . ALA A 1 539 ? 8.315 16.362 -39.526 1.00 86.25 539 ALA A C 1
ATOM 4123 O O . ALA A 1 539 ? 9.122 16.908 -40.275 1.00 86.25 539 ALA A O 1
ATOM 4124 N N . ASP A 1 540 ? 8.187 16.702 -38.237 1.00 84.62 540 ASP A N 1
ATOM 4125 C CA . ASP A 1 540 ? 8.957 17.774 -37.593 1.00 84.62 540 ASP A CA 1
ATOM 4126 C C . ASP A 1 540 ? 10.443 17.421 -37.410 1.00 84.62 540 ASP A C 1
ATOM 4128 O O . ASP A 1 540 ? 11.258 18.281 -37.075 1.00 84.62 540 ASP A O 1
ATOM 4132 N N . ILE A 1 541 ? 10.809 16.146 -37.570 1.00 83.88 541 ILE A N 1
ATOM 4133 C CA . ILE A 1 541 ? 12.193 15.690 -37.449 1.00 83.88 541 ILE A CA 1
ATOM 4134 C C . ILE A 1 541 ? 12.850 15.775 -38.815 1.00 83.88 541 ILE A C 1
ATOM 4136 O O . ILE A 1 541 ? 12.471 15.054 -39.735 1.00 83.88 541 ILE A O 1
ATOM 4140 N N . THR A 1 542 ? 13.894 16.582 -38.946 1.00 77.06 542 THR A N 1
ATOM 4141 C CA . THR A 1 542 ? 14.695 16.619 -40.173 1.00 77.06 542 THR A CA 1
ATOM 4142 C C . THR A 1 542 ? 15.790 15.551 -40.135 1.00 77.06 542 THR A C 1
ATOM 4144 O O . THR A 1 542 ? 16.496 15.413 -39.138 1.00 77.06 542 THR A O 1
ATOM 4147 N N . GLY A 1 543 ? 15.934 14.780 -41.219 1.00 78.38 543 GLY A N 1
ATOM 4148 C CA . GLY A 1 543 ? 16.891 13.668 -41.298 1.00 78.38 543 GLY A CA 1
ATOM 4149 C C . GLY A 1 543 ? 16.508 12.459 -40.432 1.00 78.38 543 GLY A C 1
ATOM 4150 O O . GLY A 1 543 ? 15.326 12.226 -40.169 1.00 78.38 543 GLY A O 1
ATOM 4151 N N . GLN A 1 544 ? 17.515 11.687 -40.003 1.00 82.81 544 GLN A N 1
ATOM 4152 C CA . GLN A 1 544 ? 17.375 10.496 -39.143 1.00 82.81 544 GLN A CA 1
ATOM 4153 C C . GLN A 1 544 ? 16.437 9.413 -39.706 1.00 82.81 544 GLN A C 1
ATOM 4155 O O . GLN A 1 544 ? 15.689 8.772 -38.964 1.00 82.81 544 GLN A O 1
ATOM 4160 N N . ASP A 1 545 ? 16.476 9.198 -41.023 1.00 86.25 545 ASP A N 1
ATOM 4161 C CA . ASP A 1 545 ? 15.559 8.288 -41.722 1.00 86.25 545 ASP A CA 1
ATOM 4162 C C . ASP A 1 545 ? 15.655 6.847 -41.205 1.00 86.25 545 ASP A C 1
ATOM 4164 O O . ASP A 1 545 ? 14.629 6.193 -41.025 1.00 86.25 545 ASP A O 1
ATOM 4168 N N . LEU A 1 546 ? 16.861 6.391 -40.846 1.00 88.25 546 LEU A N 1
ATOM 4169 C CA . LEU A 1 546 ? 17.069 5.081 -40.226 1.00 88.25 546 LEU A CA 1
ATOM 4170 C C . LEU A 1 546 ? 16.326 4.952 -38.885 1.00 88.25 546 LEU A C 1
ATOM 4172 O O . LEU A 1 546 ? 15.676 3.938 -38.635 1.00 88.25 546 LEU A O 1
ATOM 4176 N N . SER A 1 547 ? 16.376 5.986 -38.040 1.00 91.44 547 SER A N 1
ATOM 4177 C CA . SER A 1 547 ? 15.697 6.010 -36.737 1.00 91.44 547 SER A CA 1
ATOM 4178 C C . SER A 1 547 ? 14.179 6.084 -36.876 1.00 91.44 547 SER A C 1
ATOM 4180 O O . SER A 1 547 ? 13.458 5.424 -36.128 1.00 91.44 547 SER A O 1
ATOM 4182 N N . LYS A 1 548 ? 13.680 6.851 -37.853 1.00 92.56 548 LYS A N 1
ATOM 4183 C CA . LYS A 1 548 ? 12.246 6.913 -38.178 1.00 92.56 548 LYS A CA 1
ATOM 4184 C C . LYS A 1 548 ? 11.737 5.579 -38.714 1.00 92.56 548 LYS A C 1
ATOM 4186 O O . LYS A 1 548 ? 10.687 5.113 -38.277 1.00 92.56 548 LYS A O 1
ATOM 4191 N N . ARG A 1 549 ? 12.498 4.941 -39.607 1.00 93.88 549 ARG A N 1
ATOM 4192 C CA . ARG A 1 549 ? 12.188 3.607 -40.131 1.00 93.88 549 ARG A CA 1
ATOM 4193 C C . ARG A 1 549 ? 12.177 2.565 -39.014 1.00 93.88 549 ARG A C 1
ATOM 4195 O O . ARG A 1 549 ? 11.250 1.766 -38.938 1.00 93.88 549 ARG A O 1
ATOM 4202 N N . ALA A 1 550 ? 13.123 2.634 -38.078 1.00 94.75 550 ALA A N 1
ATOM 4203 C CA . ALA A 1 550 ? 13.125 1.754 -36.914 1.00 94.75 550 ALA A CA 1
ATOM 4204 C C . ALA A 1 550 ? 11.904 1.962 -36.000 1.00 94.75 550 ALA A C 1
ATOM 4206 O O . ALA A 1 550 ? 11.347 0.981 -35.511 1.00 94.75 550 ALA A O 1
ATOM 4207 N N . LEU A 1 551 ? 11.454 3.209 -35.792 1.00 95.56 551 LEU A N 1
ATOM 4208 C CA . LEU A 1 551 ? 10.208 3.496 -35.065 1.00 95.56 551 LEU A CA 1
ATOM 4209 C C . LEU A 1 551 ? 8.981 2.912 -35.772 1.00 95.56 551 LEU A C 1
ATOM 4211 O O . LEU A 1 551 ? 8.129 2.330 -35.109 1.00 95.56 551 LEU A O 1
ATOM 4215 N N . GLU A 1 552 ? 8.901 3.022 -37.099 1.00 96.75 552 GLU A N 1
ATOM 4216 C CA . GLU A 1 552 ? 7.822 2.427 -37.896 1.00 96.75 552 GLU A CA 1
ATOM 4217 C C . GLU A 1 552 ? 7.792 0.897 -37.761 1.00 96.75 552 GLU A C 1
ATOM 4219 O O . GLU A 1 552 ? 6.744 0.321 -37.465 1.00 96.75 552 GLU A O 1
ATOM 4224 N N . ILE A 1 553 ? 8.943 0.234 -37.900 1.00 97.06 553 ILE A N 1
ATOM 4225 C CA . ILE A 1 553 ? 9.066 -1.223 -37.732 1.00 97.06 553 ILE A CA 1
ATOM 4226 C C . ILE A 1 553 ? 8.686 -1.635 -36.309 1.00 97.06 553 ILE A C 1
ATOM 4228 O O . ILE A 1 553 ? 7.949 -2.607 -36.109 1.00 97.06 553 ILE A O 1
ATOM 4232 N N . ALA A 1 554 ? 9.160 -0.882 -35.314 1.00 97.06 554 ALA A N 1
ATOM 4233 C CA . ALA A 1 554 ? 8.830 -1.112 -33.920 1.00 97.06 554 ALA A CA 1
ATOM 4234 C C . ALA A 1 554 ? 7.325 -0.981 -33.674 1.00 97.06 554 ALA A C 1
ATOM 4236 O O . ALA A 1 554 ? 6.724 -1.869 -33.069 1.00 97.06 554 ALA A O 1
ATOM 4237 N N . ALA A 1 555 ? 6.695 0.078 -34.179 1.00 96.75 555 ALA A N 1
ATOM 4238 C CA . ALA A 1 555 ? 5.259 0.299 -34.068 1.00 96.75 555 ALA A CA 1
ATOM 4239 C C . ALA A 1 555 ? 4.454 -0.819 -34.752 1.00 96.75 555 ALA A C 1
ATOM 4241 O O . ALA A 1 555 ? 3.504 -1.334 -34.157 1.00 96.75 555 ALA A O 1
ATOM 4242 N N . ALA A 1 556 ? 4.863 -1.256 -35.947 1.00 97.06 556 ALA A N 1
ATOM 4243 C CA . ALA A 1 556 ? 4.211 -2.330 -36.696 1.00 97.06 556 ALA A CA 1
ATOM 4244 C C . ALA A 1 556 ? 4.253 -3.677 -35.966 1.00 97.06 556 ALA A C 1
ATOM 4246 O O . ALA A 1 556 ? 3.243 -4.371 -35.917 1.00 97.06 556 ALA A O 1
ATOM 4247 N N . GLY A 1 557 ? 5.401 -4.053 -35.398 1.00 94.75 557 GLY A N 1
ATOM 4248 C CA . GLY A 1 557 ? 5.588 -5.359 -34.759 1.00 94.75 557 GLY A CA 1
ATOM 4249 C C . GLY A 1 557 ? 5.380 -5.420 -33.249 1.00 94.75 557 GLY A C 1
ATOM 4250 O O . GLY A 1 557 ? 5.364 -6.521 -32.704 1.00 94.75 557 GLY A O 1
ATOM 4251 N N . GLY A 1 558 ? 5.266 -4.275 -32.571 1.00 95.00 558 GLY A N 1
ATOM 4252 C CA . GLY A 1 558 ? 5.300 -4.200 -31.106 1.00 95.00 558 GLY A CA 1
ATOM 4253 C C . GLY A 1 558 ? 6.698 -4.428 -30.514 1.00 95.00 558 GLY A C 1
ATOM 4254 O O . GLY A 1 558 ? 6.814 -4.921 -29.397 1.00 95.00 558 GLY A O 1
ATOM 4255 N N . HIS A 1 559 ? 7.760 -4.119 -31.266 1.00 95.88 559 HIS A N 1
ATOM 4256 C CA . HIS A 1 559 ? 9.148 -4.397 -30.866 1.00 95.88 559 HIS A CA 1
ATOM 4257 C C . HIS A 1 559 ? 9.695 -3.349 -29.898 1.00 95.88 559 HIS A C 1
ATOM 4259 O O . HIS A 1 559 ? 9.419 -2.157 -30.040 1.00 95.88 559 HIS A O 1
ATOM 4265 N N . ASN A 1 560 ? 10.529 -3.770 -28.954 1.00 96.00 560 ASN A N 1
ATOM 4266 C CA . ASN A 1 560 ? 11.233 -2.854 -28.059 1.00 96.00 560 ASN A CA 1
ATOM 4267 C C . ASN A 1 560 ? 12.443 -2.237 -28.770 1.00 96.00 560 ASN A C 1
ATOM 4269 O O . ASN A 1 560 ? 13.154 -2.927 -29.504 1.00 96.00 560 ASN A O 1
ATOM 4273 N N . ILE A 1 561 ? 12.725 -0.961 -28.506 1.00 95.94 561 ILE A N 1
ATOM 4274 C CA . ILE A 1 561 ? 13.798 -0.211 -29.174 1.00 95.94 561 ILE A CA 1
ATOM 4275 C C . ILE A 1 561 ? 14.733 0.464 -28.164 1.00 95.94 561 ILE A C 1
ATOM 4277 O O . ILE A 1 561 ? 14.296 0.988 -27.140 1.00 95.94 561 ILE A O 1
ATOM 4281 N N . LEU A 1 562 ? 16.032 0.459 -28.459 1.00 95.31 562 LEU A N 1
ATOM 4282 C CA . LEU A 1 562 ? 17.065 1.192 -27.736 1.00 95.31 562 LEU A CA 1
ATOM 4283 C C . LEU A 1 562 ? 17.757 2.171 -28.681 1.00 95.31 562 LEU A C 1
ATOM 4285 O O . LEU A 1 562 ? 18.413 1.759 -29.637 1.00 95.31 562 LEU A O 1
ATOM 4289 N N . PHE A 1 563 ? 17.670 3.458 -28.361 1.00 94.69 563 PHE A N 1
ATOM 4290 C CA . PHE A 1 563 ? 18.429 4.510 -29.020 1.00 94.69 563 PHE A CA 1
ATOM 4291 C C . PHE A 1 563 ? 19.793 4.702 -28.356 1.00 94.69 563 PHE A C 1
ATOM 4293 O O . PHE A 1 563 ? 19.892 5.011 -27.165 1.00 94.69 563 PHE A O 1
ATOM 4300 N N . LEU A 1 564 ? 20.843 4.569 -29.158 1.00 90.75 564 LEU A N 1
ATOM 4301 C CA . LEU A 1 564 ? 22.234 4.814 -28.795 1.00 90.75 564 LEU A CA 1
ATOM 4302 C C . LEU A 1 564 ? 22.715 6.038 -29.558 1.00 90.75 564 LEU A C 1
ATOM 4304 O O . LEU A 1 564 ? 22.520 6.129 -30.760 1.00 90.75 564 LEU A O 1
ATOM 4308 N N . GLY A 1 565 ? 23.347 6.986 -28.887 1.00 89.12 565 GLY A N 1
ATOM 4309 C CA . GLY A 1 565 ? 23.929 8.120 -29.596 1.00 89.12 565 GLY A CA 1
ATOM 4310 C C . GLY A 1 565 ? 24.352 9.236 -28.660 1.00 89.12 565 GLY A C 1
ATOM 4311 O O . GLY A 1 565 ? 24.011 9.208 -27.472 1.00 89.12 565 GLY A O 1
ATOM 4312 N N . PRO A 1 566 ? 25.087 10.230 -29.163 1.00 86.75 566 PRO A N 1
ATOM 4313 C CA . PRO A 1 566 ? 25.596 11.327 -28.353 1.00 86.75 566 PRO A CA 1
ATOM 4314 C C . PRO A 1 566 ? 24.489 12.232 -27.781 1.00 86.75 566 PRO A C 1
ATOM 4316 O O . PRO A 1 566 ? 23.320 12.167 -28.197 1.00 86.75 566 PRO A O 1
ATOM 4319 N N . PRO A 1 567 ? 24.817 13.081 -26.789 1.00 85.25 567 PRO A N 1
ATOM 4320 C CA . PRO A 1 567 ? 23.887 14.086 -26.284 1.00 85.25 567 PRO A CA 1
ATOM 4321 C C . PRO A 1 567 ? 23.460 15.037 -27.410 1.00 85.25 567 PRO A C 1
ATOM 4323 O O . PRO A 1 567 ? 24.255 15.383 -28.278 1.00 85.25 567 PRO A O 1
ATOM 4326 N N . GLY A 1 568 ? 22.191 15.452 -27.407 1.00 82.19 568 GLY A N 1
ATOM 4327 C CA . GLY A 1 568 ? 21.648 16.359 -28.427 1.00 82.19 568 GLY A CA 1
ATOM 4328 C C . GLY A 1 568 ? 21.238 15.702 -29.753 1.00 82.19 568 GLY A C 1
ATOM 4329 O O . GLY A 1 568 ? 20.628 16.372 -30.576 1.00 82.19 568 GLY A O 1
ATOM 4330 N N . ALA A 1 569 ? 21.452 14.395 -29.945 1.00 84.56 569 ALA A N 1
ATOM 4331 C CA . ALA A 1 569 ? 21.047 13.677 -31.164 1.00 84.56 569 ALA A CA 1
ATOM 4332 C C . ALA A 1 569 ? 19.520 13.487 -31.335 1.00 84.56 569 ALA A C 1
ATOM 4334 O O . ALA A 1 569 ? 19.079 12.787 -32.233 1.00 84.56 569 ALA A O 1
ATOM 4335 N N . GLY A 1 570 ? 18.675 14.057 -30.470 1.00 87.44 570 GLY A N 1
ATOM 4336 C CA . GLY A 1 570 ? 17.215 13.962 -30.622 1.00 87.44 570 GLY A CA 1
ATOM 4337 C C . GLY A 1 570 ? 16.577 12.633 -30.184 1.00 87.44 570 GLY A C 1
ATOM 4338 O O . GLY A 1 570 ? 15.421 12.387 -30.511 1.00 87.44 570 GLY A O 1
ATOM 4339 N N . LYS A 1 571 ? 17.260 11.796 -29.388 1.00 92.38 571 LYS A N 1
ATOM 4340 C CA . LYS A 1 571 ? 16.732 10.502 -28.888 1.00 92.38 571 LYS A CA 1
ATOM 4341 C C . LYS A 1 571 ? 15.369 10.630 -28.184 1.00 92.38 571 LYS A C 1
ATOM 4343 O O . LYS A 1 571 ? 14.402 9.972 -28.560 1.00 92.38 571 LYS A O 1
ATOM 4348 N N . SER A 1 572 ? 15.259 11.534 -27.210 1.00 91.06 572 SER A N 1
ATOM 4349 C CA . SER A 1 572 ? 14.004 11.794 -26.483 1.00 91.06 572 SER A CA 1
ATOM 4350 C C . SER A 1 572 ? 12.946 12.459 -27.374 1.00 91.06 572 SER A C 1
ATOM 4352 O O . SER A 1 572 ? 11.748 12.346 -27.125 1.00 91.06 572 SER A O 1
ATOM 4354 N N . MET A 1 573 ? 13.386 13.153 -28.426 1.00 89.94 573 MET A N 1
ATOM 4355 C CA . MET A 1 573 ? 12.532 13.823 -29.406 1.00 89.94 573 MET A CA 1
ATOM 4356 C C . MET A 1 573 ? 11.854 12.790 -30.324 1.00 89.94 573 MET A C 1
ATOM 4358 O O . MET A 1 573 ? 10.637 12.846 -30.493 1.00 89.94 573 MET A O 1
ATOM 4362 N N . LEU A 1 574 ? 12.599 11.783 -30.790 1.00 92.50 574 LEU A N 1
ATOM 4363 C CA . LEU A 1 574 ? 12.084 10.601 -31.492 1.00 92.50 574 LEU A CA 1
ATOM 4364 C C . LEU A 1 574 ? 11.098 9.801 -30.626 1.00 92.50 574 LEU A C 1
ATOM 4366 O O . LEU A 1 574 ? 9.980 9.528 -31.055 1.00 92.50 574 LEU A O 1
ATOM 4370 N N . ALA A 1 575 ? 11.475 9.474 -29.385 1.00 93.75 575 ALA A N 1
ATOM 4371 C CA . ALA A 1 575 ? 10.661 8.641 -28.495 1.00 93.75 575 ALA A CA 1
ATOM 4372 C C . ALA A 1 575 ? 9.251 9.209 -28.243 1.00 93.75 575 ALA A C 1
ATOM 4374 O O . ALA A 1 575 ? 8.264 8.477 -28.307 1.00 93.75 575 ALA A O 1
ATOM 4375 N N . LYS A 1 576 ? 9.142 10.527 -28.019 1.00 92.31 576 LYS A N 1
ATOM 4376 C CA . LYS A 1 576 ? 7.865 11.223 -27.765 1.00 92.31 576 LYS A CA 1
ATOM 4377 C C . LYS A 1 576 ? 6.880 11.185 -28.941 1.00 92.31 576 LYS A C 1
ATOM 4379 O O . LYS A 1 576 ? 5.712 11.501 -28.745 1.00 92.31 576 LYS A O 1
ATOM 4384 N N . ARG A 1 577 ? 7.334 10.812 -30.143 1.00 93.00 577 ARG A N 1
ATOM 4385 C CA . ARG A 1 577 ? 6.509 10.694 -31.359 1.00 93.00 577 ARG A CA 1
ATOM 4386 C C . ARG A 1 577 ? 6.019 9.276 -31.623 1.00 93.00 577 ARG A C 1
ATOM 4388 O O . ARG A 1 577 ? 5.173 9.087 -32.484 1.00 93.00 577 ARG A O 1
ATOM 4395 N N . MET A 1 578 ? 6.478 8.280 -30.864 1.00 94.06 578 MET A N 1
ATOM 4396 C CA . MET A 1 578 ? 5.962 6.914 -30.993 1.00 94.06 578 MET A CA 1
ATOM 4397 C C . MET A 1 578 ? 4.422 6.841 -30.870 1.00 94.06 578 MET A C 1
ATOM 4399 O O . MET A 1 578 ? 3.798 6.198 -31.711 1.00 94.06 578 MET A O 1
ATOM 4403 N N . PRO A 1 579 ? 3.762 7.524 -29.909 1.00 92.19 579 PRO A N 1
ATOM 4404 C CA . PRO A 1 579 ? 2.302 7.480 -29.810 1.00 92.19 579 PRO A CA 1
ATOM 4405 C C . PRO A 1 579 ? 1.564 8.023 -31.040 1.00 92.19 579 PRO A C 1
ATOM 4407 O O . PRO A 1 579 ? 0.438 7.598 -31.278 1.00 92.19 579 PRO A O 1
ATOM 4410 N N . SER A 1 580 ? 2.167 8.925 -31.833 1.00 91.00 580 SER A N 1
ATOM 4411 C CA . SER A 1 580 ? 1.502 9.500 -33.013 1.00 91.00 580 SER A CA 1
ATOM 4412 C C . SER A 1 580 ? 1.475 8.564 -34.225 1.00 91.00 580 SER A C 1
ATOM 4414 O O . SER A 1 580 ? 0.676 8.784 -35.133 1.00 91.00 580 SER A O 1
ATOM 4416 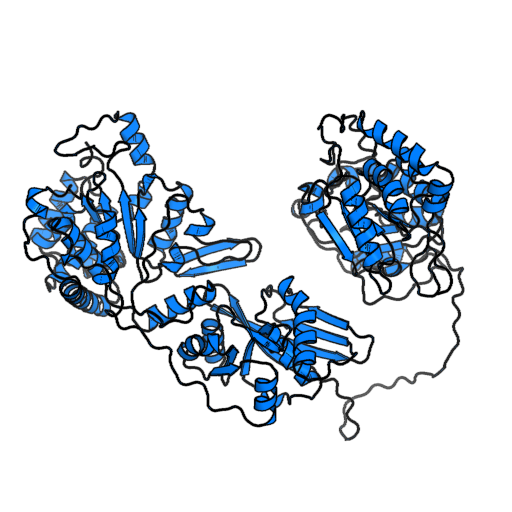N N . ILE A 1 581 ? 2.286 7.499 -34.224 1.00 92.94 581 ILE A N 1
ATOM 4417 C CA . ILE A 1 581 ? 2.315 6.477 -35.286 1.00 92.94 581 ILE A CA 1
ATOM 4418 C C . ILE A 1 581 ? 1.690 5.139 -34.892 1.00 92.94 581 ILE A C 1
ATOM 4420 O O . ILE A 1 581 ? 1.564 4.249 -35.731 1.00 92.94 581 ILE A O 1
ATOM 4424 N N . LEU A 1 582 ? 1.324 4.965 -33.624 1.00 92.62 582 LEU A N 1
ATOM 4425 C CA . LEU A 1 582 ? 0.650 3.755 -33.175 1.00 92.62 582 LEU A CA 1
ATOM 4426 C C . LEU A 1 582 ? -0.852 3.820 -33.509 1.00 92.62 582 LEU A C 1
ATOM 4428 O O . LEU A 1 582 ? -1.435 4.908 -33.468 1.00 92.62 582 LEU A O 1
ATOM 4432 N N . PRO A 1 583 ? -1.504 2.673 -33.781 1.00 90.38 583 PRO A N 1
ATOM 4433 C CA . PRO A 1 583 ? -2.957 2.631 -33.887 1.00 90.38 583 PRO A CA 1
ATOM 4434 C C . PRO A 1 583 ? -3.603 3.066 -32.568 1.00 90.38 583 PRO A C 1
ATOM 4436 O O . PRO A 1 583 ? -3.002 2.843 -31.505 1.00 90.38 583 PRO A O 1
ATOM 4439 N N . PRO A 1 584 ? -4.829 3.611 -32.598 1.00 88.75 584 PRO A N 1
ATOM 4440 C CA . PRO A 1 584 ? -5.585 3.880 -31.381 1.00 88.75 584 PRO A CA 1
ATOM 4441 C C . PRO A 1 584 ? -5.801 2.608 -30.549 1.00 88.75 584 PRO A C 1
ATOM 4443 O O . PRO A 1 584 ? -5.603 1.482 -31.017 1.00 88.75 584 PRO A O 1
ATOM 4446 N N . LEU A 1 585 ? -6.181 2.793 -29.285 1.00 89.31 585 LEU A N 1
ATOM 4447 C CA . LEU A 1 585 ? -6.600 1.682 -28.436 1.00 89.31 585 LEU A CA 1
ATOM 4448 C C . LEU A 1 585 ? -7.884 1.065 -29.001 1.00 89.31 585 LEU A C 1
ATOM 4450 O O . LEU A 1 585 ? -8.849 1.778 -29.288 1.00 89.31 585 LEU A O 1
ATOM 4454 N N . SER A 1 586 ? -7.918 -0.262 -29.110 1.00 88.19 586 SER A N 1
ATOM 4455 C CA . SER A 1 586 ? -9.174 -0.984 -29.309 1.00 88.19 586 SER A CA 1
ATOM 4456 C C . SER A 1 586 ? -10.101 -0.778 -28.106 1.00 88.19 586 SER A C 1
ATOM 4458 O O . SER A 1 586 ? -9.674 -0.359 -27.027 1.00 88.19 586 SER A O 1
ATOM 4460 N N . ARG A 1 587 ? -11.387 -1.113 -28.256 1.00 85.81 587 ARG A N 1
ATOM 4461 C CA . ARG A 1 587 ? -12.359 -0.982 -27.160 1.00 85.81 587 ARG A CA 1
ATOM 4462 C C . ARG A 1 587 ? -11.929 -1.748 -25.903 1.00 85.81 587 ARG A C 1
ATOM 4464 O O . ARG A 1 587 ? -12.076 -1.231 -24.801 1.00 85.81 587 ARG A O 1
ATOM 4471 N N . GLU A 1 588 ? -11.397 -2.957 -26.060 1.00 87.25 588 GLU A N 1
ATOM 4472 C CA . GLU A 1 588 ? -10.943 -3.786 -24.937 1.00 87.25 588 GLU A CA 1
ATOM 4473 C C . GLU A 1 588 ? -9.704 -3.189 -24.262 1.00 87.25 588 GLU A C 1
ATOM 4475 O O . GLU A 1 588 ? -9.697 -3.013 -23.041 1.00 87.25 588 GLU A O 1
ATOM 4480 N N . GLU A 1 589 ? -8.701 -2.788 -25.053 1.00 90.69 589 GLU A N 1
ATOM 4481 C CA . GLU A 1 589 ? -7.487 -2.137 -24.544 1.00 90.69 589 GLU A CA 1
ATOM 4482 C C . GLU A 1 589 ? -7.824 -0.833 -23.803 1.00 90.69 589 GLU A C 1
ATOM 4484 O O . GLU A 1 589 ? -7.283 -0.559 -22.731 1.00 90.69 589 GLU A O 1
ATOM 4489 N N . PHE A 1 590 ? -8.749 -0.040 -24.346 1.00 89.50 590 PHE A N 1
ATOM 4490 C CA . PHE A 1 590 ? -9.223 1.200 -23.739 1.00 89.50 590 PHE A CA 1
ATOM 4491 C C . PHE A 1 590 ? -9.877 0.956 -22.373 1.00 89.50 590 PHE A C 1
ATOM 4493 O O . PHE A 1 590 ? -9.593 1.674 -21.408 1.00 89.50 590 PHE A O 1
ATOM 4500 N N . LEU A 1 591 ? -10.717 -0.076 -22.254 1.00 88.25 591 LEU A N 1
ATOM 4501 C CA . LEU A 1 591 ? -11.354 -0.450 -20.989 1.00 88.25 591 LEU A CA 1
ATOM 4502 C C . LEU A 1 591 ? -10.334 -0.960 -19.959 1.00 88.25 591 LEU A C 1
ATOM 4504 O O . LEU A 1 591 ? -10.451 -0.644 -18.774 1.00 88.25 591 LEU A O 1
ATOM 4508 N N . GLU A 1 592 ? -9.316 -1.718 -20.376 1.00 89.69 592 GLU A N 1
ATOM 4509 C CA . GLU A 1 592 ? -8.197 -2.119 -19.509 1.00 89.69 592 GLU A CA 1
ATOM 4510 C C . GLU A 1 592 ? -7.426 -0.907 -18.970 1.00 89.69 592 GLU A C 1
ATOM 4512 O O . GLU A 1 592 ? -7.258 -0.773 -17.755 1.00 89.69 592 GLU A O 1
ATOM 4517 N N . CYS A 1 593 ? -7.009 0.009 -19.849 1.00 90.31 593 CYS A N 1
ATOM 4518 C CA . CYS A 1 593 ? -6.301 1.228 -19.458 1.00 90.31 593 CYS A CA 1
ATOM 4519 C C . CYS A 1 593 ? -7.155 2.094 -18.522 1.00 90.31 593 CYS A C 1
ATOM 4521 O O . CYS A 1 593 ? -6.668 2.569 -17.495 1.00 90.31 593 CYS A O 1
ATOM 4523 N N . THR A 1 594 ? -8.446 2.247 -18.822 1.00 88.25 594 THR A N 1
ATOM 4524 C CA . THR A 1 594 ? -9.370 3.031 -17.992 1.00 88.25 594 THR A CA 1
ATOM 4525 C C . THR A 1 594 ? -9.499 2.436 -16.589 1.00 88.25 594 THR A C 1
ATOM 4527 O O . THR A 1 594 ? -9.386 3.171 -15.607 1.00 88.25 594 THR A O 1
ATOM 4530 N N . ARG A 1 595 ? -9.628 1.106 -16.455 1.00 89.12 595 ARG A N 1
ATOM 4531 C CA . ARG A 1 595 ? -9.647 0.423 -15.145 1.00 89.12 595 ARG A CA 1
ATOM 4532 C C . ARG A 1 595 ? -8.377 0.679 -14.334 1.00 89.12 595 ARG A C 1
ATOM 4534 O O . ARG A 1 595 ? -8.465 0.996 -13.148 1.00 89.12 595 ARG A O 1
ATOM 4541 N N . ILE A 1 596 ? -7.203 0.609 -14.966 1.00 89.69 596 ILE A N 1
ATOM 4542 C CA . ILE A 1 596 ? -5.915 0.895 -14.312 1.00 89.69 596 ILE A CA 1
ATOM 4543 C C . ILE A 1 596 ? -5.881 2.327 -13.768 1.00 89.69 596 ILE A C 1
ATOM 4545 O O . ILE A 1 596 ? -5.507 2.550 -12.615 1.00 89.69 596 ILE A O 1
ATOM 4549 N N . TYR A 1 597 ? -6.275 3.307 -14.582 1.00 88.00 597 TYR A N 1
ATOM 4550 C CA . TYR A 1 597 ? -6.237 4.715 -14.188 1.00 88.00 597 TYR A CA 1
ATOM 4551 C C . TYR A 1 597 ? -7.291 5.039 -13.126 1.00 88.00 597 TYR A C 1
ATOM 4553 O O . TYR A 1 597 ? -7.014 5.842 -12.231 1.00 88.00 597 TYR A O 1
ATOM 4561 N N . SER A 1 598 ? -8.458 4.391 -13.181 1.00 86.12 598 SER A N 1
ATOM 4562 C CA . SER A 1 598 ? -9.496 4.486 -12.151 1.00 86.12 598 SER A CA 1
ATOM 4563 C C . SER A 1 598 ? -8.994 3.953 -10.809 1.00 86.12 598 SER A C 1
ATOM 4565 O O . SER A 1 598 ? -9.100 4.634 -9.787 1.00 86.12 598 SER A O 1
ATOM 4567 N N . ALA A 1 599 ? -8.353 2.777 -10.809 1.00 83.19 599 ALA A N 1
ATOM 4568 C CA . ALA A 1 599 ? -7.747 2.186 -9.616 1.00 83.19 599 ALA A CA 1
ATOM 4569 C C . ALA A 1 599 ? -6.616 3.059 -9.043 1.00 83.19 599 ALA A C 1
ATOM 4571 O O . ALA A 1 599 ? -6.499 3.219 -7.827 1.00 83.19 599 ALA A O 1
ATOM 4572 N N . ALA A 1 600 ? -5.820 3.689 -9.912 1.00 83.81 600 ALA A N 1
ATOM 4573 C CA . ALA A 1 600 ? -4.784 4.642 -9.520 1.00 83.81 600 ALA A CA 1
ATOM 4574 C C . ALA A 1 600 ? -5.337 6.011 -9.066 1.00 83.81 600 ALA A C 1
ATOM 4576 O O . ALA A 1 600 ? -4.564 6.845 -8.592 1.00 83.81 600 ALA A O 1
ATOM 4577 N N . GLY A 1 601 ? -6.642 6.274 -9.223 1.00 80.06 601 GLY A N 1
ATOM 4578 C CA . GLY A 1 601 ? -7.254 7.577 -8.947 1.00 80.06 601 GLY A CA 1
ATOM 4579 C C . GLY A 1 601 ? -6.739 8.702 -9.855 1.00 80.06 601 GLY A C 1
ATOM 4580 O O . GLY A 1 601 ? -6.685 9.850 -9.426 1.00 80.06 601 GLY A O 1
ATOM 4581 N N . ARG A 1 602 ? -6.305 8.371 -11.081 1.00 81.38 602 ARG A N 1
ATOM 4582 C CA . ARG A 1 602 ? -5.725 9.304 -12.068 1.00 81.38 602 ARG A CA 1
ATOM 4583 C C . ARG A 1 602 ? -6.670 9.637 -13.230 1.00 81.38 602 ARG A C 1
ATOM 4585 O O . ARG A 1 602 ? -6.250 10.316 -14.165 1.00 81.38 602 ARG A O 1
ATOM 4592 N N . LEU A 1 603 ? -7.918 9.171 -13.199 1.00 76.50 603 LEU A N 1
ATOM 4593 C CA . LEU A 1 603 ? -8.931 9.617 -14.156 1.00 76.50 603 LEU A CA 1
ATOM 4594 C C . LEU A 1 603 ? -9.363 11.046 -13.808 1.00 76.50 603 LEU A C 1
ATOM 4596 O O . LEU A 1 603 ? -9.877 11.309 -12.723 1.00 76.50 603 LEU A O 1
ATOM 4600 N N . GLY A 1 604 ? -9.085 11.982 -14.716 1.00 63.50 604 GLY A N 1
ATOM 4601 C CA . GLY A 1 604 ? -9.550 13.363 -14.607 1.00 63.50 604 GLY A CA 1
ATOM 4602 C C . GLY A 1 604 ? -11.023 13.509 -15.004 1.00 63.50 604 GLY A C 1
ATOM 4603 O O . GLY A 1 604 ? -11.644 12.569 -15.485 1.00 63.50 604 GLY A O 1
ATOM 4604 N N . LYS A 1 605 ? -11.570 14.724 -14.865 1.00 57.94 605 LYS A N 1
ATOM 4605 C CA . LYS A 1 605 ? -12.949 15.067 -15.277 1.00 57.94 605 LYS A CA 1
ATOM 4606 C C . LYS A 1 605 ? -13.121 15.285 -16.795 1.00 57.94 605 LYS A C 1
ATOM 4608 O O . LYS A 1 605 ? -14.201 15.661 -17.234 1.00 57.94 605 LYS A O 1
ATOM 4613 N N . GLY A 1 606 ? -12.044 15.152 -17.571 1.00 56.72 606 GLY A N 1
ATOM 4614 C CA . GLY A 1 606 ? -12.023 15.433 -19.009 1.00 56.72 606 GLY A CA 1
ATOM 4615 C C . GLY A 1 606 ? -12.373 14.217 -19.876 1.00 56.72 606 GLY A C 1
ATOM 4616 O O . GLY A 1 606 ? -12.547 13.121 -19.345 1.00 56.72 606 GLY A O 1
ATOM 4617 N N . PRO A 1 607 ? -12.436 14.399 -21.208 1.00 55.09 607 PRO A N 1
ATOM 4618 C CA . PRO A 1 607 ? -12.655 13.309 -22.153 1.00 55.09 607 PRO A CA 1
ATOM 4619 C C . PRO A 1 607 ? -11.632 12.194 -21.952 1.00 55.09 607 PRO A C 1
ATOM 4621 O O . PRO A 1 607 ? -10.444 12.467 -21.737 1.00 55.09 607 PRO A O 1
ATOM 4624 N N . LEU A 1 608 ? -12.078 10.947 -22.062 1.00 69.88 608 LEU A N 1
ATOM 4625 C CA . LEU A 1 608 ? -11.169 9.812 -22.020 1.00 69.88 608 LEU A CA 1
ATOM 4626 C C . LEU A 1 608 ? -10.467 9.698 -23.370 1.00 69.88 608 LEU A C 1
ATOM 4628 O O . LEU A 1 608 ? -11.104 9.748 -24.424 1.00 69.88 608 LEU A O 1
ATOM 4632 N N . SER A 1 609 ? -9.141 9.589 -23.333 1.00 73.12 609 SER A N 1
ATOM 4633 C CA . SER A 1 609 ? -8.349 9.508 -24.552 1.00 73.12 609 SER A CA 1
ATOM 4634 C C . SER A 1 609 ? -8.272 8.073 -25.052 1.00 73.12 609 SER A C 1
ATOM 4636 O O . SER A 1 609 ? -7.974 7.153 -24.291 1.00 73.12 609 SER A O 1
ATOM 4638 N N . THR A 1 610 ? -8.512 7.898 -26.347 1.00 79.81 610 THR A N 1
ATOM 4639 C CA . THR A 1 610 ? -8.246 6.646 -27.069 1.00 79.81 610 THR A CA 1
ATOM 4640 C C . THR A 1 610 ? -6.784 6.549 -27.527 1.00 79.81 610 THR A C 1
ATOM 4642 O O . THR A 1 610 ? -6.380 5.535 -28.104 1.00 79.81 610 THR A O 1
ATOM 4645 N N . SER A 1 611 ? -5.971 7.585 -27.261 1.00 83.38 611 SER A N 1
ATOM 4646 C CA . SER A 1 611 ? -4.538 7.588 -27.549 1.00 83.38 611 SER A CA 1
ATOM 4647 C C . SER A 1 611 ? -3.786 6.629 -26.623 1.00 83.38 611 SER A C 1
ATOM 4649 O O . SER A 1 611 ? -4.142 6.418 -25.460 1.00 83.38 611 SER A O 1
ATOM 4651 N N . ARG A 1 612 ? -2.728 6.007 -27.152 1.00 89.81 612 ARG A N 1
ATOM 4652 C CA . ARG A 1 612 ? -1.914 5.074 -26.368 1.00 89.81 612 ARG A CA 1
ATOM 4653 C C . ARG A 1 612 ? -1.136 5.828 -25.281 1.00 89.81 612 ARG A C 1
ATOM 4655 O O . ARG A 1 612 ? -0.474 6.818 -25.602 1.00 89.81 612 ARG A O 1
ATOM 4662 N N . PRO A 1 613 ? -1.149 5.360 -24.017 1.00 91.50 613 PRO A N 1
ATOM 4663 C CA . PRO A 1 613 ? -0.412 6.001 -22.934 1.00 91.50 613 PRO A CA 1
ATOM 4664 C C . PRO A 1 613 ? 1.079 6.147 -23.242 1.00 91.50 613 PRO A C 1
ATOM 4666 O O . PRO A 1 613 ? 1.710 5.207 -23.717 1.00 91.50 613 PRO A O 1
ATOM 4669 N N . PHE A 1 614 ? 1.668 7.292 -22.900 1.00 93.25 614 PHE A N 1
ATOM 4670 C CA . PHE A 1 614 ? 3.116 7.502 -22.946 1.00 93.25 614 PHE A CA 1
ATOM 4671 C C . PHE A 1 614 ? 3.624 7.880 -21.556 1.00 93.25 614 PHE A C 1
ATOM 4673 O O . PHE A 1 614 ? 3.214 8.899 -20.992 1.00 93.25 614 PHE A O 1
ATOM 4680 N N . ARG A 1 615 ? 4.510 7.059 -20.985 1.00 94.75 615 ARG A N 1
ATOM 4681 C CA . ARG A 1 615 ? 5.118 7.286 -19.666 1.00 94.75 615 ARG A CA 1
ATOM 4682 C C . ARG A 1 615 ? 6.614 7.499 -19.802 1.00 94.75 615 ARG A C 1
ATOM 4684 O O . ARG A 1 615 ? 7.284 6.739 -20.484 1.00 94.75 615 ARG A O 1
ATOM 4691 N N . SER A 1 616 ? 7.124 8.535 -19.142 1.00 95.12 616 SER A N 1
ATOM 4692 C CA . SER A 1 616 ? 8.538 8.923 -19.175 1.00 95.12 616 SER A CA 1
ATOM 4693 C C . SER A 1 616 ? 9.018 9.260 -17.759 1.00 95.12 616 SER A C 1
ATOM 4695 O O . SER A 1 616 ? 9.202 10.440 -17.446 1.00 95.12 616 SER A O 1
ATOM 4697 N N . PRO A 1 617 ? 9.149 8.262 -16.865 1.00 94.75 617 PRO A N 1
ATOM 4698 C CA . PRO A 1 617 ? 9.633 8.499 -15.510 1.00 94.75 617 PRO A CA 1
ATOM 4699 C C . PRO A 1 617 ? 11.073 9.028 -15.514 1.00 94.75 617 PRO A C 1
ATOM 4701 O O . PRO A 1 617 ? 11.893 8.634 -16.340 1.00 94.75 617 PRO A O 1
ATOM 4704 N N . HIS A 1 618 ? 11.392 9.898 -14.556 1.00 93.00 618 HIS A N 1
ATOM 4705 C CA . HIS A 1 618 ? 12.764 10.361 -14.340 1.00 93.00 618 HIS A CA 1
ATOM 4706 C C . HIS A 1 618 ? 13.609 9.259 -13.673 1.00 93.00 618 HIS A C 1
ATOM 4708 O O . HIS A 1 618 ? 13.092 8.512 -12.842 1.00 93.00 618 HIS A O 1
ATOM 4714 N N . HIS A 1 619 ? 14.913 9.180 -13.959 1.00 90.50 619 HIS A N 1
ATOM 4715 C CA . HIS A 1 619 ? 15.803 8.119 -13.450 1.00 90.50 619 HIS A CA 1
ATOM 4716 C C . HIS A 1 619 ? 15.959 8.090 -11.914 1.00 90.50 619 HIS A C 1
ATOM 4718 O O . HIS A 1 619 ? 16.422 7.103 -11.343 1.00 90.50 619 HIS A O 1
ATOM 4724 N N . THR A 1 620 ? 15.530 9.149 -11.219 1.00 89.56 620 THR A N 1
ATOM 4725 C CA . THR A 1 620 ? 15.468 9.228 -9.745 1.00 89.56 620 THR A CA 1
ATOM 4726 C C . THR A 1 620 ? 14.252 8.521 -9.139 1.00 89.56 620 THR A C 1
ATOM 4728 O O . THR A 1 620 ? 14.107 8.505 -7.913 1.00 89.56 620 THR A O 1
ATOM 4731 N N . ILE A 1 621 ? 13.376 7.942 -9.967 1.00 91.50 621 ILE A N 1
ATOM 4732 C CA . ILE A 1 621 ? 12.196 7.206 -9.518 1.00 91.50 621 ILE A CA 1
ATOM 4733 C C . ILE A 1 621 ? 12.581 6.054 -8.581 1.00 91.50 621 ILE A C 1
ATOM 4735 O O . ILE A 1 621 ? 13.584 5.363 -8.767 1.00 91.50 621 ILE A O 1
ATOM 4739 N N . SER A 1 622 ? 11.776 5.848 -7.541 1.00 88.69 622 SER A N 1
ATOM 4740 C CA . SER A 1 622 ? 11.937 4.708 -6.643 1.00 88.69 622 SER A CA 1
ATOM 4741 C C . SER A 1 622 ? 11.420 3.422 -7.290 1.00 88.69 622 SER A C 1
ATOM 4743 O O . SER A 1 622 ? 10.522 3.457 -8.131 1.00 88.69 622 SER A O 1
ATOM 4745 N N . ASP A 1 623 ? 11.910 2.270 -6.829 1.00 86.25 623 ASP A N 1
ATOM 4746 C CA . ASP A 1 623 ? 11.425 0.957 -7.276 1.00 86.25 623 ASP A CA 1
ATOM 4747 C C . ASP A 1 623 ? 9.896 0.840 -7.091 1.00 86.25 623 ASP A C 1
ATOM 4749 O O . ASP A 1 623 ? 9.192 0.345 -7.968 1.00 86.25 623 ASP A O 1
ATOM 4753 N N . ALA A 1 624 ? 9.361 1.399 -5.996 1.00 84.88 624 ALA A N 1
ATOM 4754 C CA . ALA A 1 624 ? 7.923 1.462 -5.729 1.00 84.88 624 ALA A CA 1
ATOM 4755 C C . ALA A 1 624 ? 7.153 2.406 -6.672 1.00 84.88 624 ALA A C 1
ATOM 4757 O O . ALA A 1 624 ? 5.984 2.157 -6.943 1.00 84.88 624 ALA A O 1
ATOM 4758 N N . GLY A 1 625 ? 7.776 3.475 -7.176 1.00 87.44 625 GLY A N 1
ATOM 4759 C CA . GLY A 1 625 ? 7.159 4.358 -8.170 1.00 87.44 625 GLY A CA 1
ATOM 4760 C C . GLY A 1 625 ? 7.134 3.741 -9.571 1.00 87.44 625 GLY A C 1
ATOM 4761 O O . GLY A 1 625 ? 6.148 3.885 -10.291 1.00 87.44 625 GLY A O 1
ATOM 4762 N N . LEU A 1 626 ? 8.199 3.028 -9.955 1.00 90.19 626 LEU A N 1
ATOM 4763 C CA . LEU A 1 626 ? 8.318 2.419 -11.282 1.00 90.19 626 LEU A CA 1
ATOM 4764 C C . LEU A 1 626 ? 7.456 1.154 -11.413 1.00 90.19 626 LEU A C 1
ATOM 4766 O O . LEU A 1 626 ? 6.644 1.053 -12.330 1.00 90.19 626 LEU A O 1
ATOM 4770 N N . ILE A 1 627 ? 7.621 0.206 -10.487 1.00 87.69 627 ILE A N 1
ATOM 4771 C CA . ILE A 1 627 ? 6.929 -1.095 -10.482 1.00 87.69 627 ILE A CA 1
ATOM 4772 C C . ILE A 1 627 ? 5.510 -0.947 -9.934 1.00 87.69 627 ILE A C 1
ATOM 4774 O O . ILE A 1 627 ? 4.580 -1.584 -10.417 1.00 87.69 627 ILE A O 1
ATOM 4778 N N . GLY A 1 628 ? 5.355 -0.091 -8.926 1.00 83.62 628 GLY A N 1
ATOM 4779 C CA . GLY A 1 628 ? 4.182 -0.039 -8.065 1.00 83.62 628 GLY A CA 1
ATOM 4780 C C . GLY A 1 628 ? 4.520 -0.500 -6.647 1.00 83.62 628 GLY A C 1
ATOM 4781 O O . GLY A 1 628 ? 5.515 -1.191 -6.392 1.00 83.62 628 GLY A O 1
ATOM 4782 N N . GLY A 1 629 ? 3.704 -0.098 -5.678 1.00 77.06 629 GLY A N 1
ATOM 4783 C CA . GLY A 1 629 ? 3.956 -0.395 -4.272 1.00 77.06 629 GLY A CA 1
ATOM 4784 C C . GLY A 1 629 ? 3.115 0.436 -3.312 1.00 77.06 629 GLY A C 1
ATOM 4785 O O . GLY A 1 629 ? 2.131 1.047 -3.711 1.00 77.06 629 GLY A O 1
ATOM 4786 N N . GLY A 1 630 ? 3.521 0.429 -2.041 1.00 67.31 630 GLY A N 1
ATOM 4787 C CA . GLY A 1 630 ? 2.774 0.998 -0.918 1.00 67.31 630 GLY A CA 1
ATOM 4788 C C . GLY A 1 630 ? 2.518 -0.044 0.171 1.00 67.31 630 GLY A C 1
ATOM 4789 O O . GLY A 1 630 ? 2.833 -1.225 0.002 1.00 67.31 630 GLY A O 1
ATOM 4790 N N . SER A 1 631 ? 1.938 0.392 1.293 1.00 59.50 631 SER A N 1
ATOM 4791 C CA . SER A 1 631 ? 1.332 -0.520 2.278 1.00 59.50 631 SER A CA 1
ATOM 4792 C C . SER A 1 631 ? 0.233 -1.374 1.635 1.00 59.50 631 SER A C 1
ATOM 4794 O O . SER A 1 631 ? 0.007 -2.506 2.060 1.00 59.50 631 SER A O 1
ATOM 4796 N N . ILE A 1 632 ? -0.382 -0.849 0.574 1.00 62.81 632 ILE A N 1
ATOM 4797 C CA . ILE A 1 632 ? -1.345 -1.497 -0.310 1.00 62.81 632 ILE A CA 1
ATOM 4798 C C . ILE A 1 632 ? -0.719 -1.493 -1.707 1.00 62.81 632 ILE A C 1
ATOM 4800 O O . ILE A 1 632 ? -0.266 -0.430 -2.143 1.00 62.81 632 ILE A O 1
ATOM 4804 N N . PRO A 1 633 ? -0.636 -2.634 -2.411 1.00 74.50 633 PRO A N 1
ATOM 4805 C CA . PRO A 1 633 ? -0.073 -2.644 -3.753 1.00 74.50 633 PRO A CA 1
ATOM 4806 C C . PRO A 1 633 ? -0.898 -1.761 -4.701 1.00 74.50 633 PRO A C 1
ATOM 4808 O O . PRO A 1 633 ? -2.074 -2.031 -4.934 1.00 74.50 633 PRO A O 1
ATOM 4811 N N . ALA A 1 634 ? -0.277 -0.716 -5.247 1.00 78.75 634 ALA A N 1
ATOM 4812 C CA . ALA A 1 634 ? -0.877 0.187 -6.226 1.00 78.75 634 ALA A CA 1
ATOM 4813 C C . ALA A 1 634 ? -0.109 0.151 -7.564 1.00 78.75 634 ALA A C 1
ATOM 4815 O O . ALA A 1 634 ? 1.091 -0.149 -7.553 1.00 78.75 634 ALA A O 1
ATOM 4816 N N . PRO A 1 635 ? -0.763 0.484 -8.698 1.00 86.69 635 PRO A N 1
ATOM 4817 C CA . PRO A 1 635 ? -0.115 0.585 -10.008 1.00 86.69 635 PRO A CA 1
ATOM 4818 C C . PRO A 1 635 ? 1.095 1.535 -10.015 1.00 86.69 635 PRO A C 1
ATOM 4820 O O . PRO A 1 635 ? 0.998 2.662 -9.527 1.00 86.69 635 PRO A O 1
ATOM 4823 N N . GLY A 1 636 ? 2.212 1.101 -10.607 1.00 91.62 636 GLY A N 1
ATOM 4824 C CA . GLY A 1 636 ? 3.376 1.952 -10.900 1.00 91.62 636 GLY A CA 1
ATOM 4825 C C . GLY A 1 636 ? 3.372 2.514 -12.323 1.00 91.62 636 GLY A C 1
ATOM 4826 O O . GLY A 1 636 ? 2.452 2.263 -13.103 1.00 91.62 636 GLY A O 1
ATOM 4827 N N . GLU A 1 637 ? 4.428 3.243 -12.692 1.00 93.81 637 GLU A N 1
ATOM 4828 C CA . GLU A 1 637 ? 4.592 3.805 -14.046 1.00 93.81 637 GLU A CA 1
ATOM 4829 C C . GLU A 1 637 ? 4.604 2.729 -15.148 1.00 93.81 637 GLU A C 1
ATOM 4831 O O . GLU A 1 637 ? 4.069 2.969 -16.227 1.00 93.81 637 GLU A O 1
ATOM 4836 N N . ILE A 1 638 ? 5.104 1.522 -14.853 1.00 94.12 638 ILE A N 1
ATOM 4837 C CA . ILE A 1 638 ? 5.045 0.349 -15.746 1.00 94.12 638 ILE A CA 1
ATOM 4838 C C . ILE A 1 638 ? 3.598 -0.103 -16.016 1.00 94.12 638 ILE A C 1
ATOM 4840 O O . ILE A 1 638 ? 3.228 -0.438 -17.139 1.00 94.12 638 ILE A O 1
ATOM 4844 N N . THR A 1 639 ? 2.758 -0.140 -14.984 1.00 93.31 639 THR A N 1
ATOM 4845 C CA . THR A 1 639 ? 1.344 -0.511 -15.135 1.00 93.31 639 THR A CA 1
ATOM 4846 C C . THR A 1 639 ? 0.576 0.592 -15.860 1.00 93.31 639 THR A C 1
ATOM 4848 O O . THR A 1 639 ? -0.312 0.331 -16.663 1.00 93.31 639 THR A O 1
ATOM 4851 N N . LEU A 1 640 ? 0.934 1.852 -15.616 1.00 92.62 640 LEU A N 1
ATOM 4852 C CA . LEU A 1 640 ? 0.310 3.009 -16.254 1.00 92.62 640 LEU A CA 1
ATOM 4853 C C . LEU A 1 640 ? 0.708 3.198 -17.724 1.00 92.62 640 LEU A C 1
ATOM 4855 O O . LEU A 1 640 ? 0.078 4.007 -18.404 1.00 92.62 640 LEU A O 1
ATOM 4859 N N . SER A 1 641 ? 1.735 2.498 -18.211 1.00 94.75 641 SER A N 1
ATOM 4860 C CA . SER A 1 641 ? 2.092 2.425 -19.633 1.00 94.75 641 SER A CA 1
ATOM 4861 C C . SER A 1 641 ? 1.432 1.250 -20.360 1.00 94.75 641 SER A C 1
ATOM 4863 O O . SER A 1 641 ? 1.768 0.990 -21.515 1.00 94.75 641 SER A O 1
ATOM 4865 N N . HIS A 1 642 ? 0.505 0.532 -19.715 1.00 95.00 642 HIS A N 1
ATOM 4866 C CA . HIS A 1 642 ? -0.197 -0.600 -20.314 1.00 95.00 642 HIS A CA 1
ATOM 4867 C C . HIS A 1 642 ? -0.884 -0.242 -21.643 1.00 95.00 642 HIS A C 1
ATOM 4869 O O . HIS A 1 642 ? -1.489 0.821 -21.770 1.00 95.00 642 HIS A O 1
ATOM 4875 N N . ASN A 1 643 ? -0.758 -1.135 -22.627 1.00 93.69 643 ASN A N 1
ATOM 4876 C CA . ASN A 1 643 ? -1.135 -0.993 -24.035 1.00 93.69 643 ASN A CA 1
ATOM 4877 C C . ASN A 1 643 ? -0.567 0.275 -24.709 1.00 93.69 643 ASN A C 1
ATOM 4879 O O . ASN A 1 643 ? -1.050 0.708 -25.757 1.00 93.69 643 ASN A O 1
ATOM 4883 N N . GLY A 1 644 ? 0.488 0.858 -24.136 1.00 94.62 644 GLY A N 1
ATOM 4884 C CA . GLY A 1 644 ? 1.161 2.051 -24.627 1.00 94.62 644 GLY A CA 1
ATOM 4885 C C . GLY A 1 644 ? 2.680 1.921 -24.593 1.00 94.62 644 GLY A C 1
ATOM 4886 O O . GLY A 1 644 ? 3.236 0.857 -24.869 1.00 94.62 644 GLY A O 1
ATOM 4887 N N . VAL A 1 645 ? 3.354 3.027 -24.290 1.00 96.12 645 VAL A N 1
ATOM 4888 C CA . VAL A 1 645 ? 4.806 3.184 -24.401 1.00 96.12 645 VAL A CA 1
ATOM 4889 C C . VAL A 1 645 ? 5.402 3.594 -23.055 1.00 96.12 645 VAL A C 1
ATOM 4891 O O . VAL A 1 645 ? 4.959 4.565 -22.435 1.00 96.12 645 VAL A O 1
ATOM 4894 N N . LEU A 1 646 ? 6.447 2.881 -22.629 1.00 97.19 646 LEU A N 1
ATOM 4895 C CA . LEU A 1 646 ? 7.324 3.281 -21.529 1.00 97.19 646 LEU A CA 1
ATOM 4896 C C . LEU A 1 646 ? 8.651 3.770 -22.110 1.00 97.19 646 LEU A C 1
ATOM 4898 O O . LEU A 1 646 ? 9.388 2.997 -22.720 1.00 97.19 646 LEU A O 1
ATOM 4902 N N . PHE A 1 647 ? 8.957 5.046 -21.910 1.00 97.56 647 PHE A N 1
ATOM 4903 C CA . PHE A 1 647 ? 10.212 5.660 -22.313 1.00 97.56 647 PHE A CA 1
ATOM 4904 C C . PHE A 1 647 ? 11.140 5.834 -21.109 1.00 97.56 647 PHE A C 1
ATOM 4906 O O . PHE A 1 647 ? 10.774 6.469 -20.121 1.00 97.56 647 PHE A O 1
ATOM 4913 N N . LEU A 1 648 ? 12.348 5.282 -21.199 1.00 96.12 648 LEU A N 1
ATOM 4914 C CA . LEU A 1 648 ? 13.392 5.407 -20.186 1.00 96.12 648 LEU A CA 1
ATOM 4915 C C . LEU A 1 648 ? 14.587 6.143 -20.793 1.00 96.12 648 LEU A C 1
ATOM 4917 O O . LEU A 1 648 ? 15.391 5.554 -21.523 1.00 96.12 648 LEU A O 1
ATOM 4921 N N . ASP A 1 649 ? 14.673 7.440 -20.501 1.00 93.88 649 ASP A N 1
ATOM 4922 C CA . ASP A 1 649 ? 15.798 8.274 -20.920 1.00 93.88 649 ASP A CA 1
ATOM 4923 C C . ASP A 1 649 ? 16.997 8.072 -19.996 1.00 93.88 649 ASP A C 1
ATOM 4925 O O . ASP A 1 649 ? 16.829 7.885 -18.796 1.00 93.88 649 ASP A O 1
ATOM 4929 N N . GLU A 1 650 ? 18.207 8.127 -20.540 1.00 90.94 650 GLU A N 1
ATOM 4930 C CA . GLU A 1 650 ? 19.436 7.890 -19.775 1.00 90.94 650 GLU A CA 1
ATOM 4931 C C . GLU A 1 650 ? 19.409 6.559 -19.000 1.00 90.94 650 GLU A C 1
ATOM 4933 O O . GLU A 1 650 ? 19.703 6.501 -17.807 1.00 90.94 650 GLU A O 1
ATOM 4938 N N . LEU A 1 651 ? 19.073 5.460 -19.685 1.00 92.12 651 LEU A N 1
ATOM 4939 C CA . LEU A 1 651 ? 18.907 4.127 -19.085 1.00 92.12 651 LEU A CA 1
ATOM 4940 C C . LEU A 1 651 ? 19.993 3.751 -18.042 1.00 92.12 651 LEU A C 1
ATOM 4942 O O . LEU A 1 651 ? 19.628 3.228 -16.992 1.00 92.12 651 LEU A O 1
ATOM 4946 N N . PRO A 1 652 ? 21.304 4.015 -18.262 1.00 91.31 652 PRO A N 1
ATOM 4947 C CA . PRO A 1 652 ? 22.369 3.679 -17.310 1.00 91.31 652 PRO A CA 1
ATOM 4948 C C . PRO A 1 652 ? 22.381 4.503 -16.011 1.00 91.31 652 PRO A C 1
ATOM 4950 O O . PRO A 1 652 ? 23.171 4.187 -15.120 1.00 91.31 652 PRO A O 1
ATOM 4953 N N . GLU A 1 653 ? 21.567 5.554 -15.896 1.00 91.31 653 GLU A N 1
ATOM 4954 C CA . GLU A 1 653 ? 21.419 6.362 -14.676 1.00 91.31 653 GLU A CA 1
ATOM 4955 C C . GLU A 1 653 ? 20.312 5.840 -13.750 1.00 91.31 653 GLU A C 1
ATOM 4957 O O . GLU A 1 653 ? 20.279 6.171 -12.562 1.00 91.31 653 GLU A O 1
ATOM 4962 N N . PHE A 1 654 ? 19.434 4.962 -14.244 1.00 93.00 654 PHE A N 1
ATOM 4963 C CA . PHE A 1 654 ? 18.477 4.270 -13.387 1.00 93.00 654 PHE A CA 1
ATOM 4964 C C . PHE A 1 654 ? 19.189 3.319 -12.422 1.00 93.00 654 PHE A C 1
ATOM 4966 O O . PHE A 1 654 ? 20.210 2.695 -12.727 1.00 93.00 654 PHE A O 1
ATOM 4973 N N . ARG A 1 655 ? 18.594 3.136 -11.239 1.00 91.31 655 ARG A N 1
ATOM 4974 C CA . ARG A 1 655 ? 19.059 2.128 -10.281 1.00 91.31 655 ARG A CA 1
ATOM 4975 C C . ARG A 1 655 ? 18.983 0.740 -10.912 1.00 91.31 655 ARG A C 1
ATOM 4977 O O . ARG A 1 655 ? 17.977 0.373 -11.516 1.00 91.31 655 ARG A O 1
ATOM 4984 N N . ARG A 1 656 ? 20.016 -0.076 -10.692 1.00 88.38 656 ARG A N 1
ATOM 4985 C CA . ARG A 1 656 ? 20.075 -1.440 -11.239 1.00 88.38 656 ARG A CA 1
ATOM 4986 C C . ARG A 1 656 ? 18.878 -2.300 -10.813 1.00 88.38 656 ARG A C 1
ATOM 4988 O O . ARG A 1 656 ? 18.374 -3.056 -11.633 1.00 88.38 656 ARG A O 1
ATOM 4995 N N . SER A 1 657 ? 18.396 -2.163 -9.574 1.00 89.00 657 SER A N 1
ATOM 4996 C CA . SER A 1 657 ? 17.202 -2.875 -9.086 1.00 89.00 657 SER A CA 1
ATOM 4997 C C . SER A 1 657 ? 15.938 -2.516 -9.876 1.00 89.00 657 SER A C 1
ATOM 4999 O O . SER A 1 657 ? 15.178 -3.407 -10.257 1.00 89.00 657 SER A O 1
ATOM 5001 N N . ALA A 1 658 ? 15.748 -1.232 -10.186 1.00 88.81 658 ALA A N 1
ATOM 5002 C CA . ALA A 1 658 ? 14.631 -0.742 -10.987 1.00 88.81 658 ALA A CA 1
ATOM 5003 C C . ALA A 1 658 ? 14.664 -1.305 -12.421 1.00 88.81 658 ALA A C 1
ATOM 5005 O O . ALA A 1 658 ? 13.644 -1.779 -12.917 1.00 88.81 658 ALA A O 1
ATOM 5006 N N . LEU A 1 659 ? 15.843 -1.336 -13.057 1.00 90.94 659 LEU A N 1
ATOM 5007 C CA . LEU A 1 659 ? 16.017 -1.911 -14.398 1.00 90.94 659 LEU A CA 1
ATOM 5008 C C . LEU A 1 659 ? 15.798 -3.428 -14.430 1.00 90.94 659 LEU A C 1
ATOM 5010 O O . LEU A 1 659 ? 15.121 -3.932 -15.323 1.00 90.94 659 LEU A O 1
ATOM 5014 N N . GLU A 1 660 ? 16.333 -4.171 -13.455 1.00 90.25 660 GLU A N 1
ATOM 5015 C CA . GLU A 1 660 ? 16.118 -5.624 -13.381 1.00 90.25 660 GLU A CA 1
ATOM 5016 C C . GLU A 1 660 ? 14.638 -5.978 -13.207 1.00 90.25 660 GLU A C 1
ATOM 5018 O O . GLU A 1 660 ? 14.179 -6.995 -13.727 1.00 90.25 660 GLU A O 1
ATOM 5023 N N . SER A 1 661 ? 13.875 -5.110 -12.543 1.00 88.94 661 SER A N 1
ATOM 5024 C CA . SER A 1 661 ? 12.442 -5.307 -12.324 1.00 88.94 661 SER A CA 1
ATOM 5025 C C . SER A 1 661 ? 11.603 -5.211 -13.603 1.00 88.94 661 SER A C 1
ATOM 5027 O O . SER A 1 661 ? 10.483 -5.709 -13.621 1.00 88.94 661 SER A O 1
ATOM 5029 N N . LEU A 1 662 ? 12.138 -4.644 -14.693 1.00 91.19 662 LEU A N 1
ATOM 5030 C CA . LEU A 1 662 ? 11.472 -4.610 -16.004 1.00 91.19 662 LEU A CA 1
ATOM 5031 C C . LEU A 1 662 ? 11.454 -5.975 -16.698 1.00 91.19 662 LEU A C 1
ATOM 5033 O O . LEU A 1 662 ? 10.659 -6.185 -17.610 1.00 91.19 662 LEU A O 1
ATOM 5037 N N . ARG A 1 663 ? 12.308 -6.920 -16.286 1.00 89.81 663 ARG A N 1
ATOM 5038 C CA . ARG A 1 663 ? 12.453 -8.207 -16.981 1.00 89.81 663 ARG A CA 1
ATOM 5039 C C . ARG A 1 663 ? 11.167 -9.023 -16.990 1.00 89.81 663 ARG A C 1
ATOM 5041 O O . ARG A 1 663 ? 10.831 -9.553 -18.042 1.00 89.81 663 ARG A O 1
ATOM 5048 N N . GLN A 1 664 ? 10.477 -9.102 -15.851 1.00 87.62 664 GLN A N 1
ATOM 5049 C CA . GLN A 1 664 ? 9.216 -9.835 -15.740 1.00 87.62 664 GLN A CA 1
ATOM 5050 C C . GLN A 1 664 ? 8.108 -9.176 -16.586 1.00 87.62 664 GLN A C 1
ATOM 5052 O O . GLN A 1 664 ? 7.557 -9.866 -17.440 1.00 87.62 664 GLN A O 1
ATOM 5057 N N . PRO A 1 665 ? 7.826 -7.861 -16.466 1.00 92.19 665 PRO A N 1
ATOM 5058 C CA . PRO A 1 665 ? 6.848 -7.193 -17.324 1.00 92.19 665 PRO A CA 1
ATOM 5059 C C . PRO A 1 665 ? 7.122 -7.332 -18.826 1.00 92.19 665 PRO A C 1
ATOM 5061 O O . PRO A 1 665 ? 6.187 -7.535 -19.594 1.00 92.19 665 PRO A O 1
ATOM 5064 N N . LEU A 1 666 ? 8.389 -7.280 -19.253 1.00 91.19 666 LEU A N 1
ATOM 5065 C CA . LEU A 1 666 ? 8.769 -7.445 -20.662 1.00 91.19 666 LEU A CA 1
ATOM 5066 C C . LEU A 1 666 ? 8.568 -8.873 -21.198 1.00 91.19 666 LEU A C 1
ATOM 5068 O O . LEU A 1 666 ? 8.509 -9.055 -22.412 1.00 91.19 666 LEU A O 1
ATOM 5072 N N . GLU A 1 667 ? 8.507 -9.883 -20.327 1.00 86.69 667 GLU A N 1
ATOM 5073 C CA . GLU A 1 667 ? 8.313 -11.288 -20.717 1.00 86.69 667 GLU A CA 1
ATOM 5074 C C . GLU A 1 667 ? 6.862 -11.743 -20.552 1.00 86.69 667 GLU A C 1
ATOM 5076 O O . GLU A 1 667 ? 6.305 -12.363 -21.455 1.00 86.69 667 GLU A O 1
ATOM 5081 N N . GLU A 1 668 ? 6.246 -11.427 -19.415 1.00 87.88 668 GLU A N 1
ATOM 5082 C CA . GLU A 1 668 ? 4.913 -11.907 -19.037 1.00 87.88 668 GLU A CA 1
ATOM 5083 C C . GLU A 1 668 ? 3.806 -10.896 -19.355 1.00 87.88 668 GLU A C 1
ATOM 5085 O O . GLU A 1 668 ? 2.626 -11.240 -19.324 1.00 87.88 668 GLU A O 1
ATOM 5090 N N . GLY A 1 669 ? 4.149 -9.630 -19.621 1.00 90.38 669 GLY A N 1
ATOM 5091 C CA . GLY A 1 669 ? 3.163 -8.567 -19.822 1.00 90.38 669 GLY A CA 1
ATOM 5092 C C . GLY A 1 669 ? 2.343 -8.254 -18.568 1.00 90.38 669 GLY A C 1
ATOM 5093 O O . GLY A 1 669 ? 1.262 -7.672 -18.674 1.00 90.38 669 GLY A O 1
ATOM 5094 N N . SER A 1 670 ? 2.823 -8.646 -17.386 1.00 91.75 670 SER A N 1
ATOM 5095 C CA . SER A 1 670 ? 2.194 -8.384 -16.092 1.00 91.75 670 SER A CA 1
ATOM 5096 C C . SER A 1 670 ? 3.246 -8.204 -14.996 1.00 91.75 670 SER A C 1
ATOM 5098 O O . SER A 1 670 ? 4.414 -8.558 -15.164 1.00 91.75 670 SER A O 1
ATOM 5100 N N . VAL A 1 671 ? 2.840 -7.612 -13.878 1.00 90.62 671 VAL A N 1
ATOM 5101 C CA . VAL A 1 671 ? 3.684 -7.402 -12.702 1.00 90.62 671 VAL A CA 1
ATOM 5102 C C . VAL A 1 671 ? 2.941 -7.856 -11.457 1.00 90.62 671 VAL A C 1
ATOM 5104 O O . VAL A 1 671 ? 1.796 -7.468 -11.239 1.00 90.62 671 VAL A O 1
ATOM 5107 N N . THR A 1 672 ? 3.586 -8.676 -10.628 1.00 87.38 672 THR A N 1
ATOM 5108 C CA . THR A 1 672 ? 2.998 -9.154 -9.372 1.00 87.38 672 THR A CA 1
ATOM 5109 C C . THR A 1 672 ? 3.693 -8.505 -8.186 1.00 87.38 672 THR A C 1
ATOM 5111 O O . THR A 1 672 ? 4.897 -8.650 -7.989 1.00 87.38 672 THR A O 1
ATOM 5114 N N . ILE A 1 673 ? 2.922 -7.789 -7.372 1.00 85.62 673 ILE A N 1
ATOM 5115 C CA . ILE A 1 673 ? 3.407 -7.072 -6.198 1.00 85.62 673 ILE A CA 1
ATOM 5116 C C . ILE A 1 673 ? 2.918 -7.809 -4.951 1.00 85.62 673 ILE A C 1
ATOM 5118 O O . ILE A 1 673 ? 1.722 -7.858 -4.670 1.00 85.62 673 ILE A O 1
ATOM 5122 N N . SER A 1 674 ? 3.865 -8.361 -4.190 1.00 78.75 674 SER A N 1
ATOM 5123 C CA . SER A 1 674 ? 3.613 -9.039 -2.914 1.00 78.75 674 SER A CA 1
ATOM 5124 C C . SER A 1 674 ? 4.015 -8.150 -1.734 1.00 78.75 674 SER A C 1
ATOM 5126 O O . SER A 1 674 ? 5.148 -7.654 -1.680 1.00 78.75 674 SER A O 1
ATOM 5128 N N . ARG A 1 675 ? 3.086 -7.900 -0.805 1.00 74.44 675 ARG A N 1
ATOM 5129 C CA . ARG A 1 675 ? 3.277 -7.110 0.427 1.00 74.44 675 ARG A CA 1
ATOM 5130 C C . ARG A 1 675 ? 2.551 -7.775 1.600 1.00 74.44 675 ARG A C 1
ATOM 5132 O O . ARG A 1 675 ? 1.714 -8.649 1.404 1.00 74.44 675 ARG A O 1
ATOM 5139 N N . ALA A 1 676 ? 2.829 -7.317 2.824 1.00 60.47 676 ALA A N 1
ATOM 5140 C CA . ALA A 1 676 ? 2.214 -7.850 4.046 1.00 60.47 676 ALA A CA 1
ATOM 5141 C C . ALA A 1 676 ? 0.669 -7.850 4.016 1.00 60.47 676 ALA A C 1
ATOM 5143 O O . ALA A 1 676 ? 0.049 -8.741 4.586 1.00 60.47 676 ALA A O 1
ATOM 5144 N N . ASN A 1 677 ? 0.057 -6.887 3.315 1.00 56.81 677 ASN A N 1
ATOM 5145 C CA . ASN A 1 677 ? -1.400 -6.749 3.199 1.00 56.81 677 ASN A CA 1
ATOM 5146 C C . ASN A 1 677 ? -2.013 -7.445 1.964 1.00 56.81 677 ASN A C 1
ATOM 5148 O O . ASN A 1 677 ? -3.220 -7.344 1.760 1.00 56.81 677 ASN A O 1
ATOM 5152 N N . GLY A 1 678 ? -1.225 -8.141 1.133 1.00 66.38 678 GLY A N 1
ATOM 5153 C CA . GLY A 1 678 ? -1.753 -8.897 -0.006 1.00 66.38 678 GLY A CA 1
ATOM 5154 C C . GLY A 1 678 ? -0.799 -9.045 -1.191 1.00 66.38 678 GLY A C 1
ATOM 5155 O O . GLY A 1 678 ? 0.255 -8.410 -1.266 1.00 66.38 678 GLY A O 1
ATOM 5156 N N . VAL A 1 679 ? -1.214 -9.888 -2.137 1.00 79.06 679 VAL A N 1
ATOM 5157 C CA . VAL A 1 679 ? -0.556 -10.101 -3.430 1.00 79.06 679 VAL A CA 1
ATOM 5158 C C . VAL A 1 679 ? -1.516 -9.658 -4.527 1.00 79.06 679 VAL A C 1
ATOM 5160 O O . VAL A 1 679 ? -2.639 -10.160 -4.589 1.00 79.06 679 VAL A O 1
ATOM 5163 N N . LEU A 1 680 ? -1.086 -8.715 -5.364 1.00 82.81 680 LEU A N 1
ATOM 5164 C CA . LEU A 1 680 ? -1.864 -8.202 -6.492 1.00 82.81 680 LEU A CA 1
ATOM 5165 C C . LEU A 1 680 ? -1.043 -8.278 -7.775 1.00 82.81 680 LEU A C 1
ATOM 5167 O O . LEU A 1 680 ? 0.139 -7.930 -7.779 1.00 82.81 680 LEU A O 1
ATOM 5171 N N . SER A 1 681 ? -1.689 -8.700 -8.857 1.00 87.31 681 SER A N 1
ATOM 5172 C CA . SER A 1 681 ? -1.104 -8.728 -10.194 1.00 87.31 681 SER A CA 1
ATOM 5173 C C . SER A 1 681 ? -1.744 -7.643 -11.050 1.00 87.31 681 SER A C 1
ATOM 5175 O O . SER A 1 681 ? -2.966 -7.508 -11.088 1.00 87.31 681 SER A O 1
ATOM 5177 N N . PHE A 1 682 ? -0.910 -6.862 -11.726 1.00 89.62 682 PHE A N 1
ATOM 5178 C CA . PHE A 1 682 ? -1.329 -5.784 -12.607 1.00 89.62 682 PHE A CA 1
ATOM 5179 C C . PHE A 1 682 ? -0.886 -6.076 -14.042 1.00 89.62 682 PHE A C 1
ATOM 5181 O O . PHE A 1 682 ? 0.247 -6.522 -14.248 1.00 89.62 682 PHE A O 1
ATOM 5188 N N . PRO A 1 683 ? -1.730 -5.808 -15.049 1.00 91.38 683 PRO A N 1
ATOM 5189 C CA . PRO A 1 683 ? -1.321 -5.916 -16.440 1.00 91.38 683 PRO A CA 1
ATOM 5190 C C . PRO A 1 683 ? -0.295 -4.821 -16.780 1.00 91.38 683 PRO A C 1
ATOM 5192 O O . PRO A 1 683 ? -0.390 -3.681 -16.332 1.00 91.38 683 PRO A O 1
ATOM 5195 N N . ALA A 1 684 ? 0.724 -5.189 -17.548 1.00 93.75 684 ALA A N 1
ATOM 5196 C CA . ALA A 1 684 ? 1.886 -4.360 -17.860 1.00 93.75 684 ALA A CA 1
ATOM 5197 C C . ALA A 1 684 ? 2.446 -4.670 -19.262 1.00 93.75 684 ALA A C 1
ATOM 5199 O O . ALA A 1 684 ? 3.653 -4.700 -19.474 1.00 93.75 684 ALA A O 1
ATOM 5200 N N . ARG A 1 685 ? 1.567 -4.929 -20.237 1.00 93.50 685 ARG A N 1
ATOM 5201 C CA . ARG A 1 685 ? 1.928 -4.997 -21.663 1.00 93.50 685 ARG A CA 1
ATOM 5202 C C . ARG A 1 685 ? 2.257 -3.594 -22.178 1.00 93.50 685 ARG A C 1
ATOM 5204 O O . ARG A 1 685 ? 1.336 -2.850 -22.481 1.00 93.50 685 ARG A O 1
ATOM 5211 N N . PHE A 1 686 ? 3.523 -3.203 -22.229 1.00 94.88 686 PHE A N 1
ATOM 5212 C CA . PHE A 1 686 ? 3.957 -1.918 -22.787 1.00 94.88 686 PHE A CA 1
ATOM 5213 C C . PHE A 1 686 ? 5.089 -2.134 -23.789 1.00 94.88 686 PHE A C 1
ATOM 5215 O O . PHE A 1 686 ? 5.852 -3.092 -23.679 1.00 94.88 686 PHE A O 1
ATOM 5222 N N . GLN A 1 687 ? 5.221 -1.214 -24.738 1.00 95.69 687 GLN A N 1
ATOM 5223 C CA . GLN A 1 687 ? 6.375 -1.140 -25.622 1.00 95.69 687 GLN A CA 1
ATOM 5224 C C . GLN A 1 687 ? 7.472 -0.304 -24.956 1.00 95.69 687 GLN A C 1
ATOM 5226 O O . GLN A 1 687 ? 7.232 0.837 -24.552 1.00 95.69 687 GLN A O 1
ATOM 5231 N N . LEU A 1 688 ? 8.674 -0.863 -24.818 1.00 97.25 688 LEU A N 1
ATOM 5232 C CA . LEU A 1 688 ? 9.812 -0.172 -24.219 1.00 97.25 688 LEU A CA 1
ATOM 5233 C C . LEU A 1 688 ? 10.589 0.618 -25.274 1.00 97.25 688 LEU A C 1
ATOM 5235 O O . LEU A 1 688 ? 11.046 0.059 -26.274 1.00 97.25 688 LEU A O 1
ATOM 5239 N N . ILE A 1 689 ? 10.816 1.898 -24.984 1.00 97.69 689 ILE A N 1
ATOM 5240 C CA . ILE A 1 689 ? 11.804 2.734 -25.664 1.00 97.69 689 ILE A CA 1
ATOM 5241 C C . ILE A 1 689 ? 12.878 3.110 -24.643 1.00 97.69 689 ILE A C 1
ATOM 5243 O O . ILE A 1 689 ? 12.619 3.841 -23.691 1.00 97.69 689 ILE A O 1
ATOM 5247 N N . GLY A 1 690 ? 14.094 2.612 -24.830 1.00 96.44 690 GLY A N 1
ATOM 5248 C CA . GLY A 1 690 ? 15.263 3.045 -24.072 1.00 96.44 690 GLY A CA 1
ATOM 5249 C C . GLY A 1 690 ? 16.048 4.101 -24.839 1.00 96.44 690 GLY A C 1
ATOM 5250 O O . GLY A 1 690 ? 16.152 4.030 -26.063 1.00 96.44 690 GLY A O 1
ATOM 5251 N N . ALA A 1 691 ? 16.664 5.043 -24.137 1.00 94.88 691 ALA A N 1
ATOM 5252 C CA . ALA A 1 691 ? 17.712 5.885 -24.699 1.00 94.88 691 ALA A CA 1
ATOM 5253 C C . ALA A 1 691 ? 18.932 5.887 -23.778 1.00 94.88 691 ALA A C 1
ATOM 5255 O O . ALA A 1 691 ? 18.807 5.948 -22.556 1.00 94.88 691 ALA A O 1
ATOM 5256 N N . MET A 1 692 ? 20.130 5.812 -24.353 1.00 92.75 692 MET A N 1
ATOM 5257 C CA . MET A 1 692 ? 21.365 5.971 -23.592 1.00 92.75 692 MET A CA 1
ATOM 5258 C C . MET A 1 692 ? 22.472 6.606 -24.426 1.00 92.75 692 MET A C 1
ATOM 5260 O O . MET A 1 692 ? 22.473 6.559 -25.659 1.00 92.75 692 MET A O 1
ATOM 5264 N N . ASN A 1 693 ? 23.430 7.209 -23.732 1.00 91.44 693 ASN A N 1
ATOM 5265 C CA . ASN A 1 693 ? 24.663 7.663 -24.353 1.00 91.44 693 ASN A CA 1
ATOM 5266 C C . ASN A 1 693 ? 25.605 6.463 -24.560 1.00 91.44 693 ASN A C 1
ATOM 5268 O O . ASN A 1 693 ? 25.490 5.468 -23.849 1.00 91.44 693 ASN A O 1
ATOM 5272 N N . PRO A 1 694 ? 26.550 6.521 -25.510 1.00 87.31 694 PRO A N 1
ATOM 5273 C CA . PRO A 1 694 ? 27.480 5.415 -25.762 1.00 87.31 694 PRO A CA 1
ATOM 5274 C C . PRO A 1 694 ? 28.558 5.270 -24.670 1.00 87.31 694 PRO A C 1
ATOM 5276 O O . PRO A 1 694 ? 29.173 4.212 -24.519 1.00 87.31 694 PRO A O 1
ATOM 5279 N N . CYS A 1 695 ? 28.805 6.333 -23.899 1.00 88.62 695 CYS A N 1
ATOM 5280 C CA . CYS A 1 695 ? 29.776 6.384 -22.810 1.00 88.62 695 CYS A CA 1
ATOM 5281 C C . CYS A 1 695 ? 29.415 7.483 -21.790 1.00 88.62 695 CYS A C 1
ATOM 5283 O O . CYS A 1 695 ? 28.581 8.338 -22.104 1.00 88.62 695 CYS A O 1
ATOM 5285 N N . PRO A 1 696 ? 30.080 7.537 -20.614 1.00 86.69 696 PRO A N 1
ATOM 5286 C CA . PRO A 1 696 ? 29.828 8.573 -19.608 1.00 86.69 696 PRO A CA 1
ATOM 5287 C C . PRO A 1 696 ? 30.007 10.008 -20.116 1.00 86.69 696 PRO A C 1
ATOM 5289 O O . PRO A 1 696 ? 29.251 10.886 -19.724 1.00 86.69 696 PRO A O 1
ATOM 5292 N N . CYS A 1 697 ? 30.991 10.263 -20.989 1.00 86.94 697 CYS A N 1
ATOM 5293 C CA . CYS A 1 697 ? 31.187 11.601 -21.558 1.00 86.94 697 CYS A CA 1
ATOM 5294 C C . CYS A 1 697 ? 30.296 11.886 -22.778 1.00 86.94 697 CYS A C 1
ATOM 5296 O O . CYS A 1 697 ? 30.288 13.008 -23.268 1.00 86.94 697 CYS A O 1
ATOM 5298 N N . GLY A 1 698 ? 2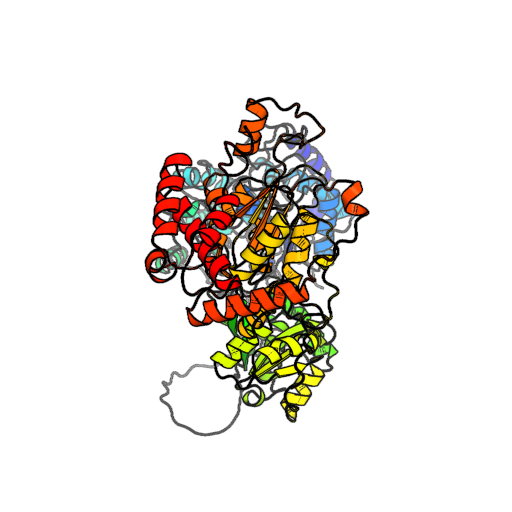9.570 10.888 -23.289 1.00 83.44 698 GLY A N 1
ATOM 5299 C CA . GLY A 1 698 ? 28.649 11.015 -24.417 1.00 83.44 698 GLY A CA 1
ATOM 5300 C C . GLY A 1 698 ? 29.269 11.071 -25.818 1.00 83.44 698 GLY A C 1
ATOM 5301 O O . GLY A 1 698 ? 28.523 10.949 -26.781 1.00 83.44 698 GLY A O 1
ATOM 5302 N N . PHE A 1 699 ? 30.590 11.214 -25.963 1.00 85.44 699 PHE A N 1
ATOM 5303 C CA . PHE A 1 699 ? 31.244 11.459 -27.264 1.00 85.44 699 PHE A CA 1
ATOM 5304 C C . PHE A 1 699 ? 31.917 10.233 -27.905 1.00 85.44 699 PHE A C 1
ATOM 5306 O O . PHE A 1 699 ? 32.639 10.370 -28.887 1.00 85.44 699 PHE A O 1
ATOM 5313 N N . LEU A 1 700 ? 31.718 9.025 -27.369 1.00 81.56 700 LEU A N 1
ATOM 5314 C CA . LEU A 1 700 ? 32.215 7.803 -28.017 1.00 81.56 700 LEU A CA 1
ATOM 5315 C C . LEU A 1 700 ? 31.515 7.620 -29.369 1.00 81.56 700 LEU A C 1
ATOM 5317 O O . LEU A 1 700 ? 30.293 7.541 -29.396 1.00 81.56 700 LEU A O 1
ATOM 5321 N N . GLY A 1 701 ? 32.282 7.587 -30.463 1.00 75.31 701 GLY A N 1
ATOM 5322 C CA . GLY A 1 701 ? 31.747 7.512 -31.829 1.00 75.31 701 GLY A CA 1
ATOM 5323 C C . GLY A 1 701 ? 31.178 8.831 -32.375 1.00 75.31 701 GLY A C 1
ATOM 5324 O O . GLY A 1 701 ? 30.469 8.811 -33.374 1.00 75.31 701 GLY A O 1
ATOM 5325 N N . HIS A 1 702 ? 31.443 9.980 -31.736 1.00 79.38 702 HIS A N 1
ATOM 5326 C CA . HIS A 1 702 ? 30.968 11.276 -32.231 1.00 79.38 702 HIS A CA 1
ATOM 5327 C C . HIS A 1 702 ? 31.830 11.777 -33.409 1.00 79.38 702 HIS A C 1
ATOM 5329 O O . HIS A 1 702 ? 33.055 11.787 -33.288 1.00 79.38 702 HIS A O 1
ATOM 5335 N N . PRO A 1 703 ? 31.233 12.278 -34.510 1.00 73.69 703 PRO A N 1
ATOM 5336 C CA . PRO A 1 703 ? 31.967 12.616 -35.737 1.00 73.69 703 PRO A CA 1
ATOM 5337 C C . PRO A 1 703 ? 32.993 13.750 -35.577 1.00 73.69 703 PRO A C 1
ATOM 5339 O O . PRO A 1 703 ? 33.997 13.771 -36.276 1.00 73.69 703 PRO A O 1
ATOM 5342 N N . SER A 1 704 ? 32.758 14.697 -34.661 1.00 75.81 704 SER A N 1
ATOM 5343 C CA . SER A 1 704 ? 33.614 15.886 -34.478 1.00 75.81 704 SER A CA 1
ATOM 5344 C C . SER A 1 704 ? 34.192 16.085 -33.071 1.00 75.81 704 SER A C 1
ATOM 5346 O O . SER A 1 704 ? 34.887 17.069 -32.830 1.00 75.81 704 SER A O 1
ATOM 5348 N N . ARG A 1 705 ? 33.900 15.198 -32.110 1.00 80.12 705 ARG A N 1
ATOM 5349 C CA . ARG A 1 705 ? 34.359 15.337 -30.716 1.00 80.12 705 ARG A CA 1
ATOM 5350 C C . ARG A 1 705 ? 34.949 14.025 -30.239 1.00 80.12 705 ARG A C 1
ATOM 5352 O O . ARG A 1 705 ? 34.282 13.002 -30.288 1.00 80.12 705 ARG A O 1
ATOM 5359 N N . GLU A 1 706 ? 36.166 14.072 -29.720 1.00 83.31 706 GLU A N 1
ATOM 5360 C CA . GLU A 1 706 ? 36.835 12.870 -29.235 1.00 83.31 706 GLU A CA 1
ATOM 5361 C C . GLU A 1 706 ? 36.334 12.436 -27.855 1.00 83.31 706 GLU A C 1
ATOM 5363 O O . GLU A 1 706 ? 36.088 13.241 -26.947 1.00 83.31 706 GLU A O 1
ATOM 5368 N N . CYS A 1 707 ? 36.225 11.121 -27.676 1.00 86.88 707 CYS A N 1
ATOM 5369 C CA . CYS A 1 707 ? 35.913 10.525 -26.391 1.00 86.88 707 CYS A CA 1
ATOM 5370 C C . CYS A 1 707 ? 37.147 10.511 -25.485 1.00 86.88 707 CYS A C 1
ATOM 5372 O O . CYS A 1 707 ? 38.191 9.983 -25.845 1.00 86.88 707 CYS A O 1
ATOM 5374 N N . ARG A 1 708 ? 36.997 11.026 -24.262 1.00 90.00 708 ARG A N 1
ATOM 5375 C CA . ARG A 1 708 ? 38.051 11.019 -23.231 1.00 90.00 708 ARG A CA 1
ATOM 5376 C C . ARG A 1 708 ? 37.914 9.886 -22.206 1.00 90.00 708 ARG A C 1
ATOM 5378 O O . ARG A 1 708 ? 38.586 9.907 -21.180 1.00 90.00 708 ARG A O 1
ATOM 5385 N N . CYS A 1 709 ? 36.996 8.942 -22.419 1.00 88.69 709 CYS A N 1
ATOM 5386 C CA . CYS A 1 709 ? 36.759 7.859 -21.466 1.00 88.69 709 CYS A CA 1
ATOM 5387 C C . CYS A 1 709 ? 37.806 6.753 -21.606 1.00 88.69 709 CYS A C 1
ATOM 5389 O O . CYS A 1 709 ? 38.101 6.303 -22.709 1.00 88.69 709 CYS A O 1
ATOM 5391 N N . THR A 1 710 ? 38.308 6.249 -20.480 1.00 89.88 710 THR A N 1
ATOM 5392 C CA . THR A 1 710 ? 39.209 5.090 -20.476 1.00 89.88 710 THR A CA 1
ATOM 5393 C C . THR A 1 710 ? 38.444 3.787 -20.752 1.00 89.88 710 THR A C 1
ATOM 5395 O O . THR A 1 710 ? 37.249 3.704 -20.441 1.00 89.88 710 THR A O 1
ATOM 5398 N N . PRO A 1 711 ? 39.104 2.719 -21.243 1.00 86.81 711 PRO A N 1
ATOM 5399 C CA . PRO A 1 711 ? 38.460 1.416 -21.447 1.00 86.81 711 PRO A CA 1
ATOM 5400 C C . PRO A 1 711 ? 37.742 0.882 -20.196 1.00 86.81 711 PRO A C 1
ATOM 5402 O O . PRO A 1 711 ? 36.642 0.335 -20.280 1.00 86.81 711 PRO A O 1
ATOM 5405 N N . THR A 1 712 ? 38.306 1.119 -19.007 1.00 87.50 712 THR A N 1
ATOM 5406 C CA . THR A 1 712 ? 37.687 0.753 -17.724 1.00 87.50 712 THR A CA 1
ATOM 5407 C C . THR A 1 712 ? 36.404 1.539 -17.453 1.00 87.50 712 THR A C 1
ATOM 5409 O O . THR A 1 712 ? 35.429 0.969 -16.964 1.00 87.50 712 THR A O 1
ATOM 5412 N N . GLN A 1 713 ? 36.367 2.838 -17.774 1.00 87.25 713 GLN A N 1
ATOM 5413 C CA . GLN A 1 713 ? 35.156 3.657 -17.644 1.00 87.25 713 GLN A CA 1
ATOM 5414 C C . GLN A 1 713 ? 34.069 3.211 -18.625 1.00 87.25 713 GLN A C 1
ATOM 5416 O O . GLN A 1 713 ? 32.905 3.126 -18.234 1.00 87.25 713 GLN A O 1
ATOM 5421 N N . LEU A 1 714 ? 34.445 2.868 -19.860 1.00 84.94 714 LEU A N 1
ATOM 5422 C CA . LEU A 1 714 ? 33.525 2.329 -20.864 1.00 84.94 714 LEU A CA 1
ATOM 5423 C C . LEU A 1 714 ? 32.927 0.994 -20.417 1.00 84.94 714 LEU A C 1
ATOM 5425 O O . LEU A 1 714 ? 31.708 0.835 -20.428 1.00 84.94 714 LEU A O 1
ATOM 5429 N N . SER A 1 715 ? 33.767 0.066 -19.956 1.00 82.25 715 SER A N 1
ATOM 5430 C CA . SER A 1 715 ? 33.323 -1.230 -19.441 1.00 82.25 715 SER A CA 1
ATOM 5431 C C . SER A 1 715 ? 32.378 -1.064 -18.244 1.00 82.25 715 SER A C 1
ATOM 5433 O O . SER A 1 715 ? 31.258 -1.575 -18.265 1.00 82.25 715 SER A O 1
ATOM 5435 N N . ARG A 1 716 ? 32.751 -0.244 -17.247 1.00 84.62 716 ARG A N 1
ATOM 5436 C CA . ARG A 1 716 ? 31.895 0.044 -16.081 1.00 84.62 716 ARG A CA 1
ATOM 5437 C C . ARG A 1 716 ? 30.549 0.645 -16.478 1.00 84.62 716 ARG A C 1
ATOM 5439 O O . ARG A 1 716 ? 29.526 0.220 -15.946 1.00 84.62 716 ARG A O 1
ATOM 5446 N N . TYR A 1 717 ? 30.534 1.596 -17.409 1.00 85.62 717 TYR A N 1
ATOM 5447 C CA . TYR A 1 717 ? 29.300 2.218 -17.886 1.00 85.62 717 TYR A CA 1
ATOM 5448 C C . TYR A 1 717 ? 28.378 1.208 -18.578 1.00 85.62 717 TYR A C 1
ATOM 5450 O O . TYR A 1 717 ? 27.202 1.122 -18.233 1.00 85.62 717 TYR A O 1
ATOM 5458 N N . ARG A 1 718 ? 28.924 0.362 -19.463 1.00 78.75 718 ARG A N 1
ATOM 5459 C CA . ARG A 1 718 ? 28.161 -0.698 -20.145 1.00 78.75 718 ARG A CA 1
ATOM 5460 C C . ARG A 1 718 ? 27.574 -1.712 -19.166 1.00 78.75 718 ARG A C 1
ATOM 5462 O O . ARG A 1 718 ? 26.433 -2.118 -19.331 1.00 78.75 718 ARG A O 1
ATOM 5469 N N . THR A 1 719 ? 28.310 -2.074 -18.112 1.00 82.56 719 THR A N 1
ATOM 5470 C CA . THR A 1 719 ? 27.828 -3.042 -17.106 1.00 82.56 719 THR A CA 1
ATOM 5471 C C . THR A 1 719 ? 26.689 -2.529 -16.219 1.00 82.56 719 THR A C 1
ATOM 5473 O O . THR A 1 719 ? 26.104 -3.323 -15.479 1.00 82.56 719 THR A O 1
ATOM 5476 N N . ARG A 1 720 ? 26.349 -1.229 -16.272 1.00 85.12 720 ARG A N 1
ATOM 5477 C CA . ARG A 1 720 ? 25.196 -0.685 -15.533 1.00 85.12 720 ARG A CA 1
ATOM 5478 C C . ARG A 1 720 ? 23.868 -1.227 -16.054 1.00 85.12 720 ARG A C 1
ATOM 5480 O O . ARG A 1 720 ? 22.936 -1.384 -15.270 1.00 85.12 720 ARG A O 1
ATOM 5487 N N . VAL A 1 721 ? 23.804 -1.555 -17.344 1.00 87.00 721 VAL A N 1
ATOM 5488 C CA . VAL A 1 721 ? 22.649 -2.206 -17.962 1.00 87.00 721 VAL A CA 1
ATOM 5489 C C . VAL A 1 721 ? 22.988 -3.674 -18.169 1.00 87.00 721 VAL A C 1
ATOM 5491 O O . VAL A 1 721 ? 24.016 -4.017 -18.749 1.00 87.00 721 VAL A O 1
ATOM 5494 N N . SER A 1 722 ? 22.150 -4.568 -17.653 1.00 85.75 722 SER A N 1
ATOM 5495 C CA . SER A 1 722 ? 22.453 -5.991 -17.712 1.00 85.75 722 SER A CA 1
ATOM 5496 C C . SER A 1 722 ? 22.274 -6.550 -19.124 1.00 85.75 722 SER A C 1
ATOM 5498 O O . SER A 1 722 ? 21.347 -6.188 -19.850 1.00 85.75 722 SER A O 1
ATOM 5500 N N . GLY A 1 723 ? 23.148 -7.488 -19.501 1.00 84.00 723 GLY A N 1
ATOM 5501 C CA . GLY A 1 723 ? 23.013 -8.246 -20.748 1.00 84.00 723 GLY A CA 1
ATOM 5502 C C . GLY A 1 723 ? 21.626 -8.887 -20.915 1.00 84.00 723 GLY A C 1
ATOM 5503 O O . GLY A 1 723 ? 21.034 -8.727 -21.978 1.00 84.00 723 GLY A O 1
ATOM 5504 N N . PRO A 1 724 ? 21.048 -9.531 -19.876 1.00 84.38 724 PRO A N 1
ATOM 5505 C CA . PRO A 1 724 ? 19.683 -10.046 -19.931 1.00 84.38 724 PRO A CA 1
ATOM 5506 C C . PRO A 1 724 ? 18.612 -9.002 -20.279 1.00 84.38 724 PRO A C 1
ATOM 5508 O O . PRO A 1 724 ? 17.654 -9.349 -20.968 1.00 84.38 724 PRO A O 1
ATOM 5511 N N . LEU A 1 725 ? 18.729 -7.754 -19.811 1.00 88.00 725 LEU A N 1
ATOM 5512 C CA . LEU A 1 725 ? 17.779 -6.697 -20.165 1.00 88.00 725 LEU A CA 1
ATOM 5513 C C . LEU A 1 725 ? 17.986 -6.209 -21.603 1.00 88.00 725 LEU A C 1
ATOM 5515 O O . LEU A 1 725 ? 17.015 -6.086 -22.339 1.00 88.00 725 LEU A O 1
ATOM 5519 N N . LEU A 1 726 ? 19.234 -5.981 -22.024 1.00 86.06 726 LEU A N 1
ATOM 5520 C CA . LEU A 1 726 ? 19.552 -5.564 -23.399 1.00 86.06 726 LEU A CA 1
ATOM 5521 C C . LEU A 1 726 ? 19.097 -6.602 -24.425 1.00 86.06 726 LEU A C 1
ATOM 5523 O O . LEU A 1 726 ? 18.526 -6.269 -25.452 1.00 86.06 726 LEU A O 1
ATOM 5527 N N . ASP A 1 727 ? 19.261 -7.879 -24.106 1.00 82.00 727 ASP A N 1
ATOM 5528 C CA . ASP A 1 727 ? 18.776 -8.987 -24.922 1.00 82.00 727 ASP A CA 1
ATOM 5529 C C . ASP A 1 727 ? 17.235 -9.086 -24.965 1.00 82.00 727 ASP A C 1
ATOM 5531 O O . ASP A 1 727 ? 16.690 -9.863 -25.751 1.00 82.00 727 ASP A O 1
ATOM 5535 N N . ARG A 1 728 ? 16.517 -8.298 -24.145 1.00 86.56 728 ARG A N 1
ATOM 5536 C CA . ARG A 1 728 ? 15.056 -8.119 -24.211 1.00 86.56 728 ARG A CA 1
ATOM 5537 C C . ARG A 1 728 ? 14.598 -6.980 -25.128 1.00 86.56 728 ARG A C 1
ATOM 5539 O O . ARG A 1 728 ? 13.392 -6.840 -25.351 1.00 86.56 728 ARG A O 1
ATOM 5546 N N . ILE A 1 729 ? 15.539 -6.227 -25.689 1.00 90.75 729 ILE A N 1
ATOM 5547 C CA . ILE A 1 729 ? 15.292 -5.162 -26.656 1.00 90.75 729 ILE A CA 1
ATOM 5548 C C . ILE A 1 729 ? 15.561 -5.709 -28.064 1.00 90.75 729 ILE A C 1
ATOM 5550 O O . ILE A 1 729 ? 16.566 -6.376 -28.303 1.00 90.75 729 ILE A O 1
ATOM 5554 N N . ASP A 1 730 ? 14.622 -5.497 -28.984 1.00 91.88 730 ASP A N 1
ATOM 5555 C CA . ASP A 1 730 ? 14.661 -6.084 -30.328 1.00 91.88 730 ASP A CA 1
ATOM 5556 C C . ASP A 1 730 ? 15.538 -5.282 -31.290 1.00 91.88 730 ASP A C 1
ATOM 5558 O O . ASP A 1 730 ? 16.284 -5.867 -32.075 1.00 91.88 730 ASP A O 1
ATOM 5562 N N . LEU A 1 731 ? 15.442 -3.953 -31.211 1.00 93.19 731 LEU A N 1
ATOM 5563 C CA . LEU A 1 731 ? 16.078 -3.005 -32.120 1.00 93.19 731 LEU A CA 1
ATOM 5564 C C . LEU A 1 731 ? 17.075 -2.136 -31.348 1.00 93.19 731 LEU A C 1
ATOM 5566 O O . LEU A 1 731 ? 16.695 -1.417 -30.425 1.00 93.19 731 LEU A O 1
ATOM 5570 N N . HIS A 1 732 ? 18.345 -2.164 -31.735 1.00 92.12 732 HIS A N 1
ATOM 5571 C CA . HIS A 1 732 ? 19.387 -1.255 -31.261 1.00 92.12 732 HIS A CA 1
ATOM 5572 C C . HIS A 1 732 ? 19.748 -0.294 -32.389 1.00 92.12 732 HIS A C 1
ATOM 5574 O O . HIS A 1 732 ? 20.303 -0.692 -33.413 1.00 92.12 732 HIS A O 1
ATOM 5580 N N . VAL A 1 733 ? 19.424 0.980 -32.200 1.00 92.44 733 VAL A N 1
ATOM 5581 C CA . VAL A 1 733 ? 19.485 1.983 -33.261 1.00 92.44 733 VAL A CA 1
ATOM 5582 C C . VAL A 1 733 ? 20.456 3.075 -32.865 1.00 92.44 733 VAL A C 1
ATOM 5584 O O . VAL A 1 733 ? 20.273 3.744 -31.845 1.00 92.44 733 VAL A O 1
ATOM 5587 N N . TRP A 1 734 ? 21.488 3.253 -33.684 1.00 88.88 734 TRP A N 1
ATOM 5588 C CA . TRP A 1 734 ? 22.373 4.400 -33.570 1.00 88.88 734 TRP A CA 1
ATOM 5589 C C . TRP A 1 734 ? 21.672 5.654 -34.101 1.00 88.88 734 TRP A C 1
ATOM 5591 O O . TRP A 1 734 ? 21.083 5.630 -35.180 1.00 88.88 734 TRP A O 1
ATOM 5601 N N . VAL A 1 735 ? 21.710 6.736 -33.327 1.00 89.62 735 VAL A N 1
ATOM 5602 C CA . VAL A 1 735 ? 21.102 8.023 -33.662 1.00 89.62 735 VAL A CA 1
ATOM 5603 C C . VAL A 1 735 ? 22.203 9.058 -33.798 1.00 89.62 735 VAL A C 1
ATOM 5605 O O . VAL A 1 735 ? 22.803 9.484 -32.807 1.00 89.62 735 VAL A O 1
ATOM 5608 N N . ASP A 1 736 ? 22.439 9.475 -35.035 1.00 82.81 736 ASP A N 1
ATOM 5609 C CA . ASP A 1 736 ? 23.445 10.478 -35.346 1.00 82.81 736 ASP A CA 1
ATOM 5610 C C . ASP A 1 736 ? 23.011 11.896 -34.930 1.00 82.81 736 ASP A C 1
ATOM 5612 O O . ASP A 1 736 ? 21.817 12.232 -34.975 1.00 82.81 736 ASP A O 1
ATOM 5616 N N . PRO A 1 737 ? 23.971 12.762 -34.541 1.00 80.31 737 PRO A N 1
ATOM 5617 C CA . PRO A 1 737 ? 23.722 14.193 -34.439 1.00 80.31 737 PRO A CA 1
ATOM 5618 C C . PRO A 1 737 ? 23.203 14.739 -35.771 1.00 80.31 737 PRO A C 1
ATOM 5620 O O . PRO A 1 737 ? 23.731 14.409 -36.831 1.00 80.31 737 PRO A O 1
ATOM 5623 N N . VAL A 1 738 ? 22.197 15.611 -35.719 1.00 75.50 738 VAL A N 1
ATOM 5624 C CA . VAL A 1 738 ? 21.715 16.294 -36.924 1.00 75.50 738 VAL A CA 1
ATOM 5625 C C . VAL A 1 738 ? 22.722 17.376 -37.316 1.00 75.50 738 VAL A C 1
ATOM 5627 O O . VAL A 1 738 ? 23.059 18.236 -36.501 1.00 75.50 738 VAL A O 1
ATOM 5630 N N . ASP A 1 739 ? 23.198 17.339 -38.560 1.00 68.06 739 ASP A N 1
ATOM 5631 C CA . ASP A 1 739 ? 24.066 18.377 -39.119 1.00 68.06 739 ASP A CA 1
ATOM 5632 C C . ASP A 1 739 ? 23.267 19.674 -39.351 1.00 68.06 739 ASP A C 1
ATOM 5634 O O . ASP A 1 739 ? 22.131 19.639 -39.834 1.00 68.06 739 ASP A O 1
ATOM 5638 N N . ALA A 1 740 ? 23.854 20.834 -39.035 1.00 63.28 740 ALA A N 1
ATOM 5639 C CA . ALA A 1 740 ? 23.214 22.140 -39.212 1.00 63.28 740 ALA A CA 1
ATOM 5640 C C . ALA A 1 740 ? 22.757 22.390 -40.666 1.00 63.28 740 ALA A C 1
ATOM 5642 O O . ALA A 1 740 ? 21.737 23.042 -40.891 1.00 63.28 740 ALA A O 1
ATOM 5643 N N . SER A 1 741 ? 23.463 21.821 -41.649 1.00 62.28 741 SER A N 1
ATOM 5644 C CA . SER A 1 741 ? 23.095 21.877 -43.069 1.00 62.28 741 SER A CA 1
ATOM 5645 C C . SER A 1 741 ? 21.810 21.103 -43.392 1.00 62.28 741 SER A C 1
ATOM 5647 O O . SER A 1 741 ? 21.022 21.535 -44.234 1.00 62.28 741 SER A O 1
ATOM 5649 N N . GLN A 1 742 ? 21.547 19.998 -42.688 1.00 63.53 742 GLN A N 1
ATOM 5650 C CA . GLN A 1 742 ? 20.336 19.198 -42.870 1.00 63.53 742 GLN A CA 1
ATOM 5651 C C . GLN A 1 742 ? 19.117 19.870 -42.245 1.00 63.53 742 GLN A C 1
ATOM 5653 O O . GLN A 1 742 ? 18.049 19.818 -42.848 1.00 63.53 742 GLN A O 1
ATOM 5658 N N . VAL A 1 743 ? 19.272 20.561 -41.107 1.00 61.66 743 VAL A N 1
ATOM 5659 C CA . VAL A 1 743 ? 18.192 21.331 -40.452 1.00 61.66 743 VAL A CA 1
ATOM 5660 C C . VAL A 1 743 ? 17.599 22.390 -41.392 1.00 61.66 743 VAL A C 1
ATOM 5662 O O . VAL A 1 743 ? 16.391 22.620 -41.376 1.00 61.66 743 VAL A O 1
ATOM 5665 N N . LEU A 1 744 ? 18.430 22.997 -42.246 1.00 59.81 744 LEU A N 1
ATOM 5666 C CA . LEU A 1 744 ? 18.016 23.999 -43.236 1.00 59.81 744 LEU A CA 1
ATOM 5667 C C . LEU A 1 744 ? 17.337 23.386 -44.475 1.00 59.81 744 LEU A C 1
ATOM 5669 O O . LEU A 1 744 ? 16.623 24.084 -45.198 1.00 59.81 744 LEU A O 1
ATOM 5673 N N . SER A 1 745 ? 17.518 22.085 -44.722 1.00 61.81 745 SER A N 1
ATOM 5674 C CA . SER A 1 745 ? 16.880 21.379 -45.833 1.00 61.81 745 SER A CA 1
ATOM 5675 C C . SER A 1 745 ? 15.482 20.886 -45.432 1.00 61.81 745 SER A C 1
ATOM 5677 O O . SER A 1 745 ? 15.328 19.934 -44.672 1.00 61.81 745 SER A O 1
ATOM 5679 N N . ARG A 1 746 ? 14.421 21.505 -45.963 1.00 53.88 746 ARG A N 1
ATOM 5680 C CA . ARG A 1 746 ? 13.037 21.011 -45.810 1.00 53.88 746 ARG A CA 1
ATOM 5681 C C . ARG A 1 746 ? 12.765 19.828 -46.748 1.00 53.88 746 ARG A C 1
ATOM 5683 O O . ARG A 1 746 ? 11.922 19.920 -47.637 1.00 53.88 746 ARG A O 1
ATOM 5690 N N . LYS A 1 747 ? 13.487 18.713 -46.599 1.00 57.75 747 LYS A N 1
ATOM 5691 C CA . LYS A 1 747 ? 13.058 17.460 -47.244 1.00 57.75 747 LYS A CA 1
ATOM 5692 C C . LYS A 1 747 ? 11.723 17.028 -46.632 1.00 57.75 747 LYS A C 1
ATOM 5694 O O . LYS A 1 747 ? 11.556 17.088 -45.418 1.00 57.75 747 LYS A O 1
ATOM 5699 N N . SER A 1 748 ? 10.780 16.604 -47.473 1.00 57.44 748 SER A N 1
ATOM 5700 C CA . SER A 1 748 ? 9.460 16.137 -47.044 1.00 57.44 748 SER A CA 1
ATOM 5701 C C . SER A 1 748 ? 9.592 14.849 -46.227 1.00 57.44 748 SER A C 1
ATOM 5703 O O . SER A 1 748 ? 9.765 13.764 -46.785 1.00 57.44 748 SER A O 1
ATOM 5705 N N . ALA A 1 749 ? 9.536 14.958 -44.904 1.00 68.12 749 ALA A N 1
ATOM 5706 C CA . ALA A 1 749 ? 9.415 13.803 -44.029 1.00 68.12 749 ALA A CA 1
ATOM 5707 C C . ALA A 1 749 ? 7.973 13.262 -44.079 1.00 68.12 749 ALA A C 1
ATOM 5709 O O . ALA A 1 749 ? 7.017 14.021 -44.241 1.00 68.12 749 ALA A O 1
ATOM 5710 N N . SER A 1 750 ? 7.816 11.939 -43.977 1.00 78.75 750 SER A N 1
ATOM 5711 C CA . SER A 1 750 ? 6.484 11.324 -43.907 1.00 78.75 750 SER A CA 1
ATOM 5712 C C . SER A 1 750 ? 5.774 11.776 -42.632 1.00 78.75 750 SER A C 1
ATOM 5714 O O . SER A 1 750 ? 6.334 11.642 -41.545 1.00 78.75 750 SER A O 1
ATOM 5716 N N . ALA A 1 751 ? 4.545 12.276 -42.769 1.00 86.62 751 ALA A N 1
ATOM 5717 C CA . ALA A 1 751 ? 3.706 12.637 -41.630 1.00 86.62 751 ALA A CA 1
ATOM 5718 C C . ALA A 1 751 ? 3.385 11.403 -40.779 1.00 86.62 751 ALA A C 1
ATOM 5720 O O . ALA A 1 751 ? 3.164 10.312 -41.324 1.00 86.62 751 ALA A O 1
ATOM 5721 N N . SER A 1 752 ? 3.292 11.575 -39.461 1.00 89.44 752 SER A N 1
ATOM 5722 C CA . SER A 1 752 ? 2.951 10.505 -38.518 1.00 89.44 752 SER A CA 1
ATOM 5723 C C . SER A 1 752 ? 1.662 9.780 -38.906 1.00 89.44 752 SER A C 1
ATOM 5725 O O . SER A 1 752 ? 1.599 8.558 -38.819 1.00 89.44 752 SER A O 1
ATOM 5727 N N . SER A 1 753 ? 0.665 10.499 -39.429 1.00 88.69 753 SER A N 1
ATOM 5728 C CA . SER A 1 753 ? -0.595 9.919 -39.917 1.00 88.69 753 SER A CA 1
ATOM 5729 C C . SER A 1 753 ? -0.399 8.915 -41.060 1.00 88.69 753 SER A C 1
ATOM 5731 O O . SER A 1 753 ? -1.028 7.858 -41.070 1.00 88.69 753 SER A O 1
ATOM 5733 N N . SER A 1 754 ? 0.506 9.201 -42.001 1.00 91.38 754 SER A N 1
ATOM 5734 C CA . SER A 1 754 ? 0.814 8.305 -43.124 1.00 91.38 754 SER A CA 1
ATOM 5735 C C . SER A 1 754 ? 1.532 7.032 -42.670 1.00 91.38 754 SER A C 1
ATOM 5737 O O . SER A 1 754 ? 1.233 5.942 -43.160 1.00 91.38 754 SER A O 1
ATOM 5739 N N . ILE A 1 755 ? 2.434 7.160 -41.692 1.00 93.25 755 ILE A N 1
ATOM 5740 C CA . ILE A 1 755 ? 3.138 6.031 -41.078 1.00 93.25 755 ILE A CA 1
ATOM 5741 C C . ILE A 1 755 ? 2.145 5.184 -40.276 1.00 93.25 755 ILE A C 1
ATOM 5743 O O . ILE A 1 755 ? 2.127 3.963 -40.427 1.00 93.25 755 ILE A O 1
ATOM 5747 N N . ARG A 1 756 ? 1.256 5.821 -39.502 1.00 93.12 756 ARG A N 1
ATOM 5748 C CA . ARG A 1 756 ? 0.197 5.153 -38.733 1.00 93.12 756 ARG A CA 1
ATOM 5749 C C . ARG A 1 756 ? -0.667 4.249 -39.611 1.00 93.12 756 ARG A C 1
ATOM 5751 O O . ARG A 1 756 ? -0.873 3.097 -39.255 1.00 93.12 756 ARG A O 1
ATOM 5758 N N . LEU A 1 757 ? -1.080 4.714 -40.793 1.00 93.12 757 LEU A N 1
ATOM 5759 C CA . LEU A 1 757 ? -1.859 3.900 -41.738 1.00 93.12 757 LEU A CA 1
ATOM 5760 C C . LEU A 1 757 ? -1.105 2.649 -42.218 1.00 93.12 757 LEU A C 1
ATOM 5762 O O . LEU A 1 757 ? -1.709 1.593 -42.406 1.00 93.12 757 LEU A O 1
ATOM 5766 N N . ARG A 1 758 ? 0.214 2.739 -42.436 1.00 95.50 758 ARG A N 1
ATOM 5767 C CA . ARG A 1 758 ? 1.031 1.566 -42.800 1.00 95.50 758 ARG A CA 1
ATOM 5768 C C . ARG A 1 758 ? 1.169 0.597 -41.627 1.00 95.50 758 ARG A C 1
ATOM 5770 O O . ARG A 1 758 ? 1.029 -0.609 -41.816 1.00 95.50 758 ARG A O 1
ATOM 5777 N N . VAL A 1 759 ? 1.371 1.127 -40.422 1.00 96.31 759 VAL A N 1
ATOM 5778 C CA . VAL A 1 759 ? 1.414 0.354 -39.173 1.00 96.31 759 VAL A CA 1
ATOM 5779 C C . VAL A 1 759 ? 0.089 -0.375 -38.925 1.00 96.31 759 VAL A C 1
ATOM 5781 O O . VAL A 1 759 ? 0.106 -1.557 -38.593 1.00 96.31 759 VAL A O 1
ATOM 5784 N N . GLU A 1 760 ? -1.050 0.287 -39.126 1.00 94.56 760 GLU A N 1
ATOM 5785 C CA . GLU A 1 760 ? -2.391 -0.299 -38.996 1.00 94.56 760 GLU A CA 1
ATOM 5786 C C . GLU A 1 760 ? -2.601 -1.459 -39.972 1.00 94.56 760 GLU A C 1
ATOM 5788 O O . GLU A 1 760 ? -3.007 -2.541 -39.554 1.00 94.56 760 GLU A O 1
ATOM 5793 N N . LYS A 1 761 ? -2.234 -1.287 -41.250 1.00 95.50 761 LYS A N 1
ATOM 5794 C CA . LYS A 1 761 ? -2.300 -2.368 -42.249 1.00 95.50 761 LYS A CA 1
ATOM 5795 C C . LYS A 1 761 ? -1.444 -3.571 -41.856 1.00 95.50 761 LYS A C 1
ATOM 5797 O O . LYS A 1 761 ? -1.913 -4.704 -41.915 1.00 95.50 761 LYS A O 1
ATOM 5802 N N . ALA A 1 762 ? -0.206 -3.332 -41.423 1.00 96.00 762 ALA A N 1
ATOM 5803 C CA . ALA A 1 762 ? 0.687 -4.403 -40.992 1.00 96.00 762 ALA A CA 1
ATOM 5804 C C . ALA A 1 762 ? 0.167 -5.120 -39.734 1.00 96.00 762 ALA A C 1
ATOM 5806 O O . ALA A 1 762 ? 0.344 -6.332 -39.602 1.00 96.00 762 ALA A O 1
ATOM 5807 N N . ARG A 1 763 ? -0.474 -4.396 -38.807 1.00 94.38 763 ARG A N 1
ATOM 5808 C CA . ARG A 1 763 ? -1.071 -4.978 -37.598 1.00 94.38 763 ARG A CA 1
ATOM 5809 C C . ARG A 1 763 ? -2.344 -5.762 -37.884 1.00 94.38 763 ARG A C 1
ATOM 5811 O O . ARG A 1 763 ? -2.487 -6.824 -37.296 1.00 94.38 763 ARG A O 1
ATOM 5818 N N . ALA A 1 764 ? -3.184 -5.336 -38.825 1.00 93.25 764 ALA A N 1
ATOM 5819 C CA . ALA A 1 764 ? -4.365 -6.100 -39.235 1.00 93.25 764 ALA A CA 1
ATOM 5820 C C . ALA A 1 764 ? -3.986 -7.519 -39.708 1.00 93.25 764 ALA A C 1
ATOM 5822 O O . ALA A 1 764 ? -4.556 -8.510 -39.257 1.00 93.25 764 ALA A O 1
ATOM 5823 N N . VAL A 1 765 ? -2.925 -7.637 -40.515 1.00 93.12 765 VAL A N 1
ATOM 5824 C CA . VAL A 1 765 ? -2.385 -8.941 -40.948 1.00 93.12 765 VAL A CA 1
ATOM 5825 C C . VAL A 1 765 ? -1.862 -9.772 -39.765 1.00 93.12 765 VAL A C 1
ATOM 5827 O O . VAL A 1 765 ? -1.957 -10.999 -39.758 1.00 93.12 765 VAL A O 1
ATOM 5830 N N . GLN A 1 766 ? -1.283 -9.130 -38.749 1.00 93.94 766 GLN A N 1
ATOM 5831 C CA . GLN A 1 766 ? -0.789 -9.807 -37.544 1.00 93.94 766 GLN A CA 1
ATOM 5832 C C . GLN A 1 766 ? -1.926 -10.237 -36.604 1.00 93.94 766 GLN A C 1
ATOM 5834 O O . GLN A 1 766 ? -1.842 -11.298 -35.984 1.00 93.94 766 GLN A O 1
ATOM 5839 N N . GLU A 1 767 ? -2.999 -9.454 -36.520 1.00 89.44 767 GLU A N 1
ATOM 5840 C CA . GLU A 1 767 ? -4.212 -9.775 -35.765 1.00 89.44 767 GLU A CA 1
ATOM 5841 C C . GLU A 1 767 ? -4.914 -11.008 -36.340 1.00 89.44 767 GLU A C 1
ATOM 5843 O O . GLU A 1 767 ? -5.271 -11.902 -35.576 1.00 89.44 767 GLU A O 1
ATOM 5848 N N . GLU A 1 768 ? -4.989 -11.148 -37.669 1.00 90.25 768 GLU A N 1
ATOM 5849 C CA . GLU A 1 768 ? -5.461 -12.382 -38.322 1.00 90.25 768 GLU A CA 1
ATOM 5850 C C . GLU A 1 768 ? -4.607 -13.608 -37.950 1.00 90.25 768 GLU A C 1
ATOM 5852 O O . GLU A 1 768 ? -5.111 -14.727 -37.834 1.00 90.25 768 GLU A O 1
ATOM 5857 N N . ARG A 1 769 ? -3.303 -13.411 -37.705 1.00 89.12 769 ARG A N 1
ATOM 5858 C CA . ARG A 1 769 ? -2.391 -14.458 -37.203 1.00 89.12 769 ARG A CA 1
ATOM 5859 C C . ARG A 1 769 ? -2.505 -14.678 -35.686 1.00 89.12 769 ARG A C 1
ATOM 5861 O O . ARG A 1 769 ? -1.937 -15.646 -35.171 1.00 89.12 769 ARG A O 1
ATOM 5868 N N . GLY A 1 770 ? -3.232 -13.812 -34.980 1.00 86.38 770 GLY A N 1
ATOM 5869 C CA . GLY A 1 770 ? -3.559 -13.897 -33.557 1.00 86.38 770 GLY A CA 1
ATOM 5870 C C . GLY A 1 770 ? -2.570 -13.226 -32.598 1.00 86.38 770 GLY A C 1
ATOM 5871 O O . GLY A 1 770 ? -2.785 -13.284 -31.389 1.00 86.38 770 GLY A O 1
ATOM 5872 N N . CYS A 1 771 ? -1.479 -12.619 -33.078 1.00 90.00 771 CYS A N 1
ATOM 5873 C CA . CYS A 1 771 ? -0.531 -11.896 -32.222 1.00 90.00 771 CYS A CA 1
ATOM 5874 C C . CYS A 1 771 ? 0.378 -10.958 -33.022 1.00 90.00 771 CYS A C 1
ATOM 5876 O O . CYS A 1 771 ? 0.753 -11.267 -34.152 1.00 90.00 771 CYS A O 1
ATOM 5878 N N . LEU A 1 772 ? 0.837 -9.877 -32.382 1.00 93.31 772 LEU A N 1
ATOM 5879 C CA . LEU A 1 772 ? 1.905 -9.040 -32.932 1.00 93.31 772 LEU A CA 1
ATOM 5880 C C . LEU A 1 772 ? 3.222 -9.819 -33.064 1.00 93.31 772 LEU A C 1
ATOM 5882 O O . LEU A 1 772 ? 3.528 -10.703 -32.256 1.00 93.31 772 LEU A O 1
ATOM 5886 N N . ASN A 1 773 ? 4.040 -9.447 -34.047 1.00 95.00 773 ASN A N 1
ATOM 5887 C CA . ASN A 1 773 ? 5.256 -10.177 -34.405 1.00 95.00 773 ASN A CA 1
ATOM 5888 C C . ASN A 1 773 ? 6.280 -10.273 -33.261 1.00 95.00 773 ASN A C 1
ATOM 5890 O O . ASN A 1 773 ? 6.930 -11.311 -33.109 1.00 95.00 773 ASN A O 1
ATOM 5894 N N . ALA A 1 774 ? 6.399 -9.249 -32.408 1.00 91.75 774 ALA A N 1
ATOM 5895 C CA . ALA A 1 774 ? 7.252 -9.297 -31.217 1.00 91.75 774 ALA A CA 1
ATOM 5896 C C . ALA A 1 774 ? 6.842 -10.427 -30.250 1.00 91.75 774 ALA A C 1
ATOM 5898 O O . ALA A 1 774 ? 7.693 -11.096 -29.652 1.00 91.75 774 ALA A O 1
ATOM 5899 N N . HIS A 1 775 ? 5.542 -10.716 -30.164 1.00 91.06 775 HIS A N 1
ATOM 5900 C CA . HIS A 1 775 ? 4.952 -11.700 -29.256 1.00 91.06 775 HIS A CA 1
ATOM 5901 C C . HIS A 1 775 ? 4.773 -13.095 -29.870 1.00 91.06 775 HIS A C 1
ATOM 5903 O O . HIS A 1 775 ? 4.234 -13.976 -29.203 1.00 91.06 775 HIS A O 1
ATOM 5909 N N . ILE A 1 776 ? 5.267 -13.345 -31.093 1.00 91.81 776 ILE A N 1
ATOM 5910 C CA . ILE A 1 776 ? 5.223 -14.686 -31.697 1.00 91.81 776 ILE A CA 1
ATOM 5911 C C . ILE A 1 776 ? 5.877 -15.710 -30.743 1.00 91.81 776 ILE A C 1
ATOM 5913 O O . ILE A 1 776 ? 7.053 -15.537 -30.384 1.00 91.81 776 ILE A O 1
ATOM 5917 N N . PRO A 1 777 ? 5.162 -16.785 -30.347 1.00 89.19 777 PRO A N 1
ATOM 5918 C CA . PRO A 1 777 ? 5.728 -17.861 -29.539 1.00 89.19 777 PRO A CA 1
ATOM 5919 C C . PRO A 1 777 ? 6.888 -18.545 -30.257 1.00 89.19 777 PRO A C 1
ATOM 5921 O O . PRO A 1 777 ? 6.829 -18.763 -31.468 1.00 89.19 777 PRO A O 1
ATOM 5924 N N . GLU A 1 778 ? 7.929 -18.937 -29.520 1.00 86.69 778 GLU A N 1
ATOM 5925 C CA . GLU A 1 778 ? 9.156 -19.473 -30.122 1.00 86.69 778 GLU A CA 1
ATOM 5926 C C . GLU A 1 778 ? 8.916 -20.697 -31.016 1.00 86.69 778 GLU A C 1
ATOM 5928 O O . GLU A 1 778 ? 9.568 -20.831 -32.047 1.00 86.69 778 GLU A O 1
ATOM 5933 N N . GLN A 1 779 ? 7.946 -21.546 -30.666 1.00 87.25 779 GLN A N 1
ATOM 5934 C CA . GLN A 1 779 ? 7.594 -22.752 -31.422 1.00 87.25 779 GLN A CA 1
ATOM 5935 C C . GLN A 1 779 ? 6.905 -22.442 -32.760 1.00 87.25 779 GLN A C 1
ATOM 5937 O O . GLN A 1 779 ? 6.830 -23.301 -33.632 1.00 87.25 779 GLN A O 1
ATOM 5942 N N . LYS A 1 780 ? 6.369 -21.227 -32.928 1.00 90.44 780 LYS A N 1
ATOM 5943 C CA . LYS A 1 780 ? 5.649 -20.804 -34.137 1.00 90.44 780 LYS A CA 1
ATOM 5944 C C . LYS A 1 780 ? 6.508 -19.968 -35.087 1.00 90.44 780 LYS A C 1
ATOM 5946 O O . LYS A 1 780 ? 6.052 -19.693 -36.195 1.00 90.44 780 LYS A O 1
ATOM 5951 N N . ILE A 1 781 ? 7.729 -19.588 -34.691 1.00 89.25 781 ILE A N 1
ATOM 5952 C CA . ILE A 1 781 ? 8.603 -18.710 -35.488 1.00 89.25 781 ILE A CA 1
ATOM 5953 C C . ILE A 1 781 ? 8.869 -19.306 -36.868 1.00 89.25 781 ILE A C 1
ATOM 5955 O O . ILE A 1 781 ? 8.663 -18.621 -37.857 1.00 89.25 781 ILE A O 1
ATOM 5959 N N . GLU A 1 782 ? 9.244 -20.580 -36.965 1.00 85.50 782 GLU A N 1
ATOM 5960 C CA . GLU A 1 782 ? 9.547 -21.216 -38.259 1.00 85.50 782 GLU A CA 1
ATOM 5961 C C . GLU A 1 782 ? 8.329 -21.265 -39.192 1.00 85.50 782 GLU A C 1
ATOM 5963 O O . GLU A 1 782 ? 8.453 -21.136 -40.408 1.00 85.50 782 GLU A O 1
ATOM 5968 N N . LYS A 1 783 ? 7.126 -21.404 -38.621 1.00 87.31 783 LYS A N 1
ATOM 5969 C CA . LYS A 1 783 ? 5.878 -21.468 -39.388 1.00 87.31 783 LYS A CA 1
ATOM 5970 C C . LYS A 1 783 ? 5.421 -20.093 -39.881 1.00 87.31 783 LYS A C 1
ATOM 5972 O O . LYS A 1 783 ? 4.869 -20.017 -40.977 1.00 87.31 783 LYS A O 1
ATOM 5977 N N . ILE A 1 784 ? 5.596 -19.049 -39.067 1.00 89.44 784 ILE A N 1
ATOM 5978 C CA . ILE A 1 784 ? 5.103 -17.685 -39.333 1.00 89.44 784 ILE A CA 1
ATOM 5979 C C . ILE A 1 784 ? 6.150 -16.846 -40.081 1.00 89.44 784 ILE A C 1
ATOM 5981 O O . ILE A 1 784 ? 5.823 -16.117 -41.016 1.00 89.44 784 ILE A O 1
ATOM 5985 N N . CYS A 1 785 ? 7.420 -16.964 -39.707 1.00 89.94 785 CYS A N 1
ATOM 5986 C CA . CYS A 1 785 ? 8.545 -16.274 -40.329 1.00 89.94 785 CYS A CA 1
ATOM 5987 C C . CYS A 1 785 ? 9.172 -17.156 -41.418 1.00 89.94 785 CYS A C 1
ATOM 5989 O O . CYS A 1 785 ? 10.362 -17.461 -41.359 1.00 89.94 785 CYS A O 1
ATOM 5991 N N . ARG A 1 786 ? 8.368 -17.592 -42.396 1.00 89.44 786 ARG A N 1
ATOM 5992 C CA . ARG A 1 786 ? 8.882 -18.337 -43.553 1.00 89.44 786 ARG A CA 1
ATOM 5993 C C . ARG A 1 786 ? 9.885 -17.475 -44.306 1.00 89.44 786 ARG A C 1
ATOM 5995 O O . ARG A 1 786 ? 9.587 -16.322 -44.607 1.00 89.44 786 ARG A O 1
ATOM 6002 N N . ILE A 1 787 ? 11.058 -18.035 -44.573 1.00 90.00 787 ILE A N 1
ATOM 6003 C CA . ILE A 1 787 ? 12.143 -17.373 -45.299 1.00 90.00 787 ILE A CA 1
ATOM 6004 C C . ILE A 1 787 ? 12.334 -18.026 -46.659 1.00 90.00 787 ILE A C 1
ATOM 6006 O O . ILE A 1 787 ? 12.163 -19.239 -46.799 1.00 90.00 787 ILE A O 1
ATOM 6010 N N . ASP A 1 788 ? 12.732 -17.229 -47.644 1.00 85.56 788 ASP A N 1
ATOM 6011 C CA . ASP A 1 788 ? 13.188 -17.768 -48.919 1.00 85.56 788 ASP A CA 1
ATOM 6012 C C . ASP A 1 788 ? 14.604 -18.382 -48.809 1.00 85.56 788 ASP A C 1
ATOM 6014 O O . ASP A 1 788 ? 15.320 -18.250 -47.807 1.00 85.56 788 ASP A O 1
ATOM 6018 N N . ALA A 1 789 ? 15.028 -19.082 -49.862 1.00 84.44 789 ALA A N 1
ATOM 6019 C CA . ALA A 1 789 ? 16.328 -19.748 -49.889 1.00 84.44 789 ALA A CA 1
ATOM 6020 C C . ALA A 1 789 ? 17.525 -18.773 -49.841 1.00 84.44 789 ALA A C 1
ATOM 6022 O O . ALA A 1 789 ? 18.601 -19.152 -49.370 1.00 84.44 789 ALA A O 1
ATOM 6023 N N . GLN A 1 790 ? 17.374 -17.534 -50.325 1.00 87.44 790 GLN A N 1
ATOM 6024 C CA . GLN A 1 790 ? 18.441 -16.526 -50.309 1.00 87.44 790 GLN A CA 1
ATOM 6025 C C . GLN A 1 790 ? 18.603 -15.917 -48.909 1.00 87.44 790 GLN A C 1
ATOM 6027 O O . GLN A 1 790 ? 19.723 -15.834 -48.401 1.00 87.44 790 GLN A O 1
ATOM 6032 N N . ALA A 1 791 ? 17.496 -15.595 -48.244 1.00 84.50 791 ALA A N 1
ATOM 6033 C CA . ALA A 1 791 ? 17.427 -15.177 -46.852 1.00 84.50 791 ALA A CA 1
ATOM 6034 C C . ALA A 1 791 ? 18.014 -16.246 -45.923 1.00 84.50 791 ALA A C 1
ATOM 6036 O O . ALA A 1 791 ? 18.812 -15.921 -45.046 1.00 84.50 791 ALA A O 1
ATOM 6037 N N . GLY A 1 792 ? 17.721 -17.531 -46.160 1.00 84.81 792 GLY A N 1
ATOM 6038 C CA . GLY A 1 792 ? 18.330 -18.637 -45.413 1.00 84.81 792 GLY A CA 1
ATOM 6039 C C . GLY A 1 792 ? 19.862 -18.655 -45.490 1.00 84.81 792 GLY A C 1
ATOM 6040 O O . GLY A 1 792 ? 20.531 -18.813 -44.467 1.00 84.81 792 GLY A O 1
ATOM 6041 N N . LYS A 1 793 ? 20.441 -18.427 -46.677 1.00 87.38 793 LYS A N 1
ATOM 6042 C CA . LYS A 1 793 ? 21.904 -18.334 -46.850 1.00 87.38 793 LYS A CA 1
ATOM 6043 C C . LYS A 1 793 ? 22.492 -17.125 -46.119 1.00 87.38 793 LYS A C 1
ATOM 6045 O O . LYS A 1 793 ? 23.484 -17.280 -45.405 1.00 87.38 793 LYS A O 1
ATOM 6050 N N . LEU A 1 794 ? 21.866 -15.954 -46.262 1.00 86.31 794 LEU A N 1
ATOM 6051 C CA . LEU A 1 794 ? 22.282 -14.724 -45.580 1.00 86.31 794 LEU A CA 1
ATOM 6052 C C . LEU A 1 794 ? 22.270 -14.905 -44.057 1.00 86.31 794 LEU A C 1
ATOM 6054 O O . LEU A 1 794 ? 23.203 -14.493 -43.371 1.00 86.31 794 LEU A O 1
ATOM 6058 N N . LEU A 1 795 ? 21.248 -15.580 -43.533 1.00 83.25 795 LEU A N 1
ATOM 6059 C CA . LEU A 1 795 ? 21.089 -15.835 -42.108 1.00 83.25 795 LEU A CA 1
ATOM 6060 C C . LEU A 1 795 ? 22.208 -16.714 -41.548 1.00 83.25 795 LEU A C 1
ATOM 6062 O O . LEU A 1 795 ? 22.814 -16.373 -40.534 1.00 83.25 795 LEU A O 1
ATOM 6066 N N . VAL A 1 796 ? 22.532 -17.814 -42.235 1.00 84.94 796 VAL A N 1
ATOM 6067 C CA . VAL A 1 796 ? 23.639 -18.704 -41.849 1.00 84.94 796 VAL A CA 1
ATOM 6068 C C . VAL A 1 796 ? 24.975 -17.960 -41.876 1.00 84.94 796 VAL A C 1
ATOM 6070 O O . VAL A 1 796 ? 25.806 -18.154 -40.987 1.00 84.94 796 VAL A O 1
ATOM 6073 N N . GLN A 1 797 ? 25.189 -17.092 -42.868 1.00 85.06 797 GLN A N 1
ATOM 6074 C CA . GLN A 1 797 ? 26.390 -16.263 -42.945 1.00 85.06 797 GLN A CA 1
ATOM 6075 C C . GLN A 1 797 ? 26.459 -15.264 -41.782 1.00 85.06 797 GLN A C 1
ATOM 6077 O O . GLN A 1 797 ? 27.474 -15.213 -41.089 1.00 85.06 797 GLN A O 1
ATOM 6082 N N . ALA A 1 798 ? 25.372 -14.543 -41.502 1.00 81.19 798 ALA A N 1
ATOM 6083 C CA . ALA A 1 798 ? 25.297 -13.594 -40.393 1.00 81.19 798 ALA A CA 1
ATOM 6084 C C . ALA A 1 798 ? 25.531 -14.271 -39.030 1.00 81.19 798 ALA A C 1
ATOM 6086 O O . ALA A 1 798 ? 26.268 -13.744 -38.198 1.00 81.19 798 ALA A O 1
ATOM 6087 N N . MET A 1 799 ? 24.987 -15.476 -38.814 1.00 80.75 799 MET A N 1
ATOM 6088 C CA . MET A 1 799 ? 25.226 -16.254 -37.591 1.00 80.75 799 MET A CA 1
ATOM 6089 C C . MET A 1 799 ? 26.706 -16.602 -37.394 1.00 80.75 799 MET A C 1
ATOM 6091 O O . MET A 1 799 ? 27.194 -16.533 -36.267 1.00 80.75 799 MET A O 1
ATOM 6095 N N . LYS A 1 800 ? 27.429 -16.940 -38.472 1.00 81.06 800 LYS A N 1
ATOM 6096 C CA . LYS A 1 800 ? 28.868 -17.246 -38.419 1.00 81.06 800 LYS A CA 1
ATOM 6097 C C . LYS A 1 800 ? 29.722 -16.000 -38.190 1.00 81.06 800 LYS A C 1
ATOM 6099 O O . LYS A 1 800 ? 30.678 -16.057 -37.426 1.00 81.06 800 LYS A O 1
ATOM 6104 N N . THR A 1 801 ? 29.404 -14.890 -38.854 1.00 77.94 801 THR A N 1
ATOM 6105 C CA . THR A 1 801 ? 30.221 -13.668 -38.803 1.00 77.94 801 THR A CA 1
ATOM 6106 C C . THR A 1 801 ? 29.998 -12.863 -37.521 1.00 77.94 801 THR A C 1
ATOM 6108 O O . THR A 1 801 ? 30.936 -12.244 -37.021 1.00 77.94 801 THR A O 1
ATOM 6111 N N . TRP A 1 802 ? 28.771 -12.845 -36.992 1.00 68.06 802 TRP A N 1
ATOM 6112 C CA . TRP A 1 802 ? 28.382 -11.996 -35.856 1.00 68.06 802 TRP A CA 1
ATOM 6113 C C . TRP A 1 802 ? 28.106 -12.776 -34.568 1.00 68.06 802 TRP A C 1
ATOM 6115 O O . TRP A 1 802 ? 27.613 -12.195 -33.605 1.00 68.06 802 TRP A O 1
ATOM 6125 N N . SER A 1 803 ? 28.402 -14.082 -34.543 1.00 71.00 803 SER A N 1
ATOM 6126 C CA . SER A 1 803 ? 28.238 -14.953 -33.367 1.00 71.00 803 SER A CA 1
ATOM 6127 C C . SER A 1 803 ? 26.868 -14.797 -32.689 1.00 71.00 803 SER A C 1
ATOM 6129 O O . SER A 1 803 ? 26.761 -14.754 -31.461 1.00 71.00 803 SER A O 1
ATOM 6131 N N . LEU A 1 804 ? 25.804 -14.665 -33.494 1.00 71.81 804 LEU A N 1
ATOM 6132 C CA . LEU A 1 804 ? 24.452 -14.417 -32.993 1.00 71.81 804 LEU A CA 1
ATOM 6133 C C . LEU A 1 804 ? 23.996 -15.577 -32.105 1.00 71.81 804 LEU A C 1
ATOM 6135 O O . LEU A 1 804 ? 23.977 -16.734 -32.526 1.00 71.81 804 LEU A O 1
ATOM 6139 N N . SER A 1 805 ? 23.559 -15.263 -30.885 1.00 76.88 805 SER A N 1
ATOM 6140 C CA . SER A 1 805 ? 22.911 -16.254 -30.026 1.00 76.88 805 SER A CA 1
ATOM 6141 C C . SER A 1 805 ? 21.603 -16.743 -30.661 1.00 76.88 805 SER A C 1
ATOM 6143 O O . SER A 1 805 ? 20.994 -16.046 -31.473 1.00 76.88 805 SER A O 1
ATOM 6145 N N . MET A 1 806 ? 21.098 -17.910 -30.248 1.00 78.88 806 MET A N 1
ATOM 6146 C CA . MET A 1 806 ? 19.797 -18.404 -30.733 1.00 78.88 806 MET A CA 1
ATOM 6147 C C . MET A 1 806 ? 18.642 -17.434 -30.446 1.00 78.88 806 MET A C 1
ATOM 6149 O O . MET A 1 806 ? 17.696 -17.334 -31.224 1.00 78.88 806 MET A O 1
ATOM 6153 N N . ARG A 1 807 ? 18.720 -16.672 -29.352 1.00 79.50 807 ARG A N 1
ATOM 6154 C CA . ARG A 1 807 ? 17.753 -15.613 -29.038 1.00 79.50 807 ARG A CA 1
ATOM 6155 C C . ARG A 1 807 ? 17.980 -14.361 -29.897 1.00 79.50 807 ARG A C 1
ATOM 6157 O O . ARG A 1 807 ? 17.024 -13.724 -30.340 1.00 79.50 807 ARG A O 1
ATOM 6164 N N . GLY A 1 808 ? 19.247 -14.072 -30.196 1.00 80.75 808 GLY A N 1
ATOM 6165 C CA . GLY A 1 808 ? 19.720 -13.201 -31.271 1.00 80.75 808 GLY A CA 1
ATOM 6166 C C . GLY A 1 808 ? 18.972 -13.436 -32.585 1.00 80.75 808 GLY A C 1
ATOM 6167 O O . GLY A 1 808 ? 18.202 -12.618 -33.084 1.00 80.75 808 GLY A O 1
ATOM 6168 N N . PHE A 1 809 ? 19.132 -14.642 -33.093 1.00 83.50 809 PHE A N 1
ATOM 6169 C CA . PHE A 1 809 ? 18.481 -15.126 -34.296 1.00 83.50 809 PHE A CA 1
ATOM 6170 C C . PHE A 1 809 ? 16.949 -14.962 -34.257 1.00 83.50 809 PHE A C 1
ATOM 6172 O O . PHE A 1 809 ? 16.365 -14.348 -35.150 1.00 83.50 809 PHE A O 1
ATOM 6179 N N . LYS A 1 810 ? 16.287 -15.437 -33.192 1.00 87.62 810 LYS A N 1
ATOM 6180 C CA . LYS A 1 810 ? 14.817 -15.428 -33.106 1.00 87.62 810 LYS A CA 1
ATOM 6181 C C . LYS A 1 810 ? 14.215 -14.021 -33.173 1.00 87.62 810 LYS A C 1
ATOM 6183 O O . LYS A 1 810 ? 13.177 -13.861 -33.808 1.00 87.62 810 LYS A O 1
ATOM 6188 N N . ARG A 1 811 ? 14.829 -12.994 -32.566 1.00 87.81 811 ARG A N 1
ATOM 6189 C CA . ARG A 1 811 ? 14.276 -11.624 -32.682 1.00 87.81 811 ARG A CA 1
ATOM 6190 C C . ARG A 1 811 ? 14.530 -11.008 -34.048 1.00 87.81 811 ARG A C 1
ATOM 6192 O O . ARG A 1 811 ? 13.634 -10.353 -34.557 1.00 87.81 811 ARG A O 1
ATOM 6199 N N . VAL A 1 812 ? 15.689 -11.261 -34.666 1.00 89.94 812 VAL A N 1
ATOM 6200 C CA . VAL A 1 812 ? 15.946 -10.800 -36.043 1.00 89.94 812 VAL A CA 1
ATOM 6201 C C . VAL A 1 812 ? 14.860 -11.334 -36.979 1.00 89.94 812 VAL A C 1
ATOM 6203 O O . VAL A 1 812 ? 14.303 -10.575 -37.761 1.00 89.94 812 VAL A O 1
ATOM 6206 N N . MET A 1 813 ? 14.464 -12.600 -36.818 1.00 91.94 813 MET A N 1
ATOM 6207 C CA . MET A 1 813 ? 13.350 -13.188 -37.571 1.00 91.94 813 MET A CA 1
ATOM 6208 C C . MET A 1 813 ? 12.003 -12.496 -37.314 1.00 91.94 813 MET A C 1
ATOM 6210 O O . MET A 1 813 ? 11.226 -12.294 -38.247 1.00 91.94 813 MET A O 1
ATOM 6214 N N . LYS A 1 814 ? 11.712 -12.114 -36.065 1.00 94.69 814 LYS A N 1
ATOM 6215 C CA . LYS A 1 814 ? 10.487 -11.374 -35.710 1.00 94.69 814 LYS A CA 1
ATOM 6216 C C . LYS A 1 814 ? 10.481 -9.953 -36.285 1.00 94.69 814 LYS A C 1
ATOM 6218 O O . LYS A 1 814 ? 9.446 -9.496 -36.761 1.00 94.69 814 LYS A O 1
ATOM 6223 N N . VAL A 1 815 ? 11.627 -9.273 -36.281 1.00 95.56 815 VAL A N 1
ATOM 6224 C CA . VAL A 1 815 ? 11.800 -7.947 -36.893 1.00 95.56 815 VAL A CA 1
ATOM 6225 C C . VAL A 1 815 ? 11.656 -8.037 -38.414 1.00 95.56 815 VAL A C 1
ATOM 6227 O O . VAL A 1 815 ? 10.869 -7.294 -38.994 1.00 95.56 815 VAL A O 1
ATOM 6230 N N . ALA A 1 816 ? 12.318 -9.003 -39.056 1.00 95.31 816 ALA A N 1
ATOM 6231 C CA . ALA A 1 816 ? 12.223 -9.225 -40.499 1.00 95.31 816 ALA A CA 1
ATOM 6232 C C . ALA A 1 816 ? 10.789 -9.559 -40.948 1.00 95.31 816 ALA A C 1
ATOM 6234 O O . ALA A 1 816 ? 10.351 -9.121 -42.009 1.00 95.31 816 ALA A O 1
ATOM 6235 N N . ARG A 1 817 ? 10.021 -10.277 -40.116 1.00 96.25 817 ARG A N 1
ATOM 6236 C CA . ARG A 1 817 ? 8.586 -10.521 -40.338 1.00 96.25 817 ARG A CA 1
ATOM 6237 C C . ARG A 1 817 ? 7.762 -9.234 -40.303 1.00 96.25 817 ARG A C 1
ATOM 6239 O O . ARG A 1 817 ? 6.876 -9.081 -41.137 1.00 96.25 817 ARG A O 1
ATOM 6246 N N . SER A 1 818 ? 8.064 -8.303 -39.396 1.00 97.06 818 SER A N 1
ATOM 6247 C CA . SER A 1 818 ? 7.411 -6.984 -39.364 1.00 97.06 818 SER A CA 1
ATOM 6248 C C . SER A 1 818 ? 7.744 -6.126 -40.573 1.00 97.06 818 SER A C 1
ATOM 6250 O O . SER A 1 818 ? 6.854 -5.456 -41.084 1.00 97.06 818 SER A O 1
ATOM 6252 N N . ILE A 1 819 ? 8.986 -6.177 -41.053 1.00 96.94 819 ILE A N 1
ATOM 6253 C CA . ILE A 1 819 ? 9.383 -5.500 -42.294 1.00 96.94 819 ILE A CA 1
ATOM 6254 C C . ILE A 1 819 ? 8.619 -6.103 -43.480 1.00 96.94 819 ILE A C 1
ATOM 6256 O O . ILE A 1 819 ? 8.014 -5.374 -44.256 1.00 96.94 819 ILE A O 1
ATOM 6260 N N . ALA A 1 820 ? 8.538 -7.435 -43.558 1.00 96.19 820 ALA A N 1
ATOM 6261 C CA . ALA A 1 820 ? 7.761 -8.117 -44.589 1.00 96.19 820 ALA A CA 1
ATOM 6262 C C . ALA A 1 820 ? 6.265 -7.751 -44.549 1.00 96.19 820 ALA A C 1
ATOM 6264 O O . ALA A 1 820 ? 5.656 -7.590 -45.601 1.00 96.19 820 ALA A O 1
ATOM 6265 N N . ASP A 1 821 ? 5.673 -7.607 -43.357 1.00 96.06 821 ASP A N 1
ATOM 6266 C CA . ASP A 1 821 ? 4.271 -7.194 -43.207 1.00 96.06 821 ASP A CA 1
ATOM 6267 C C . ASP A 1 821 ? 4.046 -5.727 -43.611 1.00 96.06 821 ASP A C 1
ATOM 6269 O O . ASP A 1 821 ? 3.022 -5.421 -44.218 1.00 96.06 821 ASP A O 1
ATOM 6273 N N . LEU A 1 822 ? 5.003 -4.831 -43.337 1.00 96.12 822 LEU A N 1
ATOM 6274 C CA . LEU A 1 822 ? 4.974 -3.444 -43.824 1.00 96.12 822 LEU A CA 1
ATOM 6275 C C . LEU A 1 822 ? 5.051 -3.364 -45.355 1.00 96.12 822 LEU A C 1
ATOM 6277 O O . LEU A 1 822 ? 4.397 -2.510 -45.953 1.00 96.12 822 LEU A O 1
ATOM 6281 N N . ASP A 1 823 ? 5.796 -4.277 -45.977 1.00 95.12 823 ASP A N 1
ATOM 6282 C CA . ASP A 1 823 ? 5.943 -4.380 -47.432 1.00 95.12 823 ASP A CA 1
ATOM 6283 C C . ASP A 1 823 ? 4.818 -5.206 -48.096 1.00 95.12 823 ASP A C 1
ATOM 6285 O O . ASP A 1 823 ? 4.786 -5.344 -49.319 1.00 95.12 823 ASP A O 1
ATOM 6289 N N . GLY A 1 824 ? 3.892 -5.779 -47.314 1.00 93.00 824 GLY A N 1
ATOM 6290 C CA . GLY A 1 824 ? 2.804 -6.630 -47.815 1.00 93.00 824 GLY A CA 1
ATOM 6291 C C . GLY A 1 824 ? 3.260 -7.985 -48.379 1.00 93.00 824 GLY A C 1
ATOM 6292 O O . GLY A 1 824 ? 2.536 -8.613 -49.149 1.00 93.00 824 GLY A O 1
ATOM 6293 N N . SER A 1 825 ? 4.459 -8.447 -48.020 1.00 93.75 825 SER A N 1
ATOM 6294 C CA . SER A 1 825 ? 5.045 -9.694 -48.519 1.00 93.75 825 SER A CA 1
ATOM 6295 C C . SER A 1 825 ? 4.609 -10.902 -47.681 1.00 93.75 825 SER A C 1
ATOM 6297 O O . SER A 1 825 ? 4.765 -10.876 -46.459 1.00 93.75 825 SER A O 1
ATOM 6299 N N . PRO A 1 826 ? 4.135 -12.011 -48.281 1.00 88.19 826 PRO A N 1
ATOM 6300 C CA . PRO A 1 826 ? 3.745 -13.209 -47.532 1.00 88.19 826 PRO A CA 1
ATOM 6301 C C . PRO A 1 826 ? 4.941 -13.920 -46.888 1.00 88.19 826 PRO A C 1
ATOM 6303 O O . PRO A 1 826 ? 4.804 -14.437 -45.781 1.00 88.19 826 PRO A O 1
ATOM 6306 N N . ASP A 1 827 ? 6.120 -13.871 -47.511 1.00 90.69 827 ASP A N 1
ATOM 6307 C CA . ASP A 1 827 ? 7.360 -14.482 -47.020 1.00 90.69 827 ASP A CA 1
ATOM 6308 C C . ASP A 1 827 ? 8.418 -13.421 -46.664 1.00 90.69 827 ASP A C 1
ATOM 6310 O O . ASP A 1 827 ? 8.383 -12.274 -47.127 1.00 90.69 827 ASP A O 1
ATOM 6314 N N . VAL A 1 828 ? 9.374 -13.803 -45.818 1.00 93.44 828 VAL A N 1
ATOM 6315 C CA . VAL A 1 828 ? 10.520 -12.977 -45.429 1.00 93.44 828 VAL A CA 1
ATOM 6316 C C . VAL A 1 828 ? 11.632 -13.140 -46.468 1.00 93.44 828 VAL A C 1
ATOM 6318 O O . VAL A 1 828 ? 12.270 -14.191 -46.555 1.00 93.44 828 VAL A O 1
ATOM 6321 N N . ARG A 1 829 ? 11.855 -12.079 -47.250 1.00 94.00 829 ARG A N 1
ATOM 6322 C CA . ARG A 1 829 ? 12.881 -12.007 -48.299 1.00 94.00 829 ARG A CA 1
ATOM 6323 C C . ARG A 1 829 ? 14.255 -11.623 -47.753 1.00 94.00 829 ARG A C 1
ATOM 6325 O O . ARG A 1 829 ? 14.364 -11.123 -46.629 1.00 94.00 829 ARG A O 1
ATOM 6332 N N . SER A 1 830 ? 15.292 -11.803 -48.574 1.00 92.12 830 SER A N 1
ATOM 6333 C CA . SER A 1 830 ? 16.675 -11.407 -48.262 1.00 92.12 830 SER A CA 1
ATOM 6334 C C . SER A 1 830 ? 16.790 -9.960 -47.789 1.00 92.12 830 SER A C 1
ATOM 6336 O O . SER A 1 830 ? 17.480 -9.700 -46.808 1.00 92.12 830 SER A O 1
ATOM 6338 N N . ASP A 1 831 ? 16.079 -9.041 -48.440 1.00 93.50 831 ASP A N 1
ATOM 6339 C CA . ASP A 1 831 ? 16.192 -7.603 -48.178 1.00 93.50 831 ASP A CA 1
ATOM 6340 C C . ASP A 1 831 ? 15.587 -7.237 -46.817 1.00 93.50 831 ASP A C 1
ATOM 6342 O O . ASP A 1 831 ? 16.194 -6.493 -46.048 1.00 93.50 831 ASP A O 1
ATOM 6346 N N . HIS A 1 832 ? 14.453 -7.854 -46.456 1.00 95.06 832 HIS A N 1
ATOM 6347 C CA . HIS A 1 832 ? 13.831 -7.669 -45.140 1.00 95.06 832 HIS A CA 1
ATOM 6348 C C . HIS A 1 832 ? 14.746 -8.185 -44.023 1.00 95.06 832 HIS A C 1
ATOM 6350 O O . HIS A 1 832 ? 14.846 -7.590 -42.949 1.00 95.06 832 HIS A O 1
ATOM 6356 N N . LEU A 1 833 ? 15.420 -9.315 -44.267 1.00 91.44 833 LEU A N 1
ATOM 6357 C CA . LEU A 1 833 ? 16.359 -9.888 -43.313 1.00 91.44 833 LEU A CA 1
ATOM 6358 C C . LEU A 1 833 ? 17.630 -9.035 -43.193 1.00 91.44 833 LEU A C 1
ATOM 6360 O O . LEU A 1 833 ? 18.123 -8.833 -42.084 1.00 91.44 833 LEU A O 1
ATOM 6364 N N . ALA A 1 834 ? 18.141 -8.517 -44.310 1.00 90.19 834 ALA A N 1
ATOM 6365 C CA . ALA A 1 834 ? 19.293 -7.626 -44.336 1.00 90.19 834 ALA A CA 1
ATOM 6366 C C . ALA A 1 834 ? 19.021 -6.323 -43.568 1.00 90.19 834 ALA A C 1
ATOM 6368 O O . ALA A 1 834 ? 19.865 -5.906 -42.779 1.00 90.19 834 ALA A O 1
ATOM 6369 N N . GLU A 1 835 ? 17.844 -5.713 -43.737 1.00 93.00 835 GLU A N 1
ATOM 6370 C CA . GLU A 1 835 ? 17.419 -4.536 -42.964 1.00 93.00 835 GLU A CA 1
ATOM 6371 C C . GLU A 1 835 ? 17.293 -4.871 -41.467 1.00 93.00 835 GLU A C 1
ATOM 6373 O O . GLU A 1 835 ? 17.870 -4.179 -40.630 1.00 93.00 835 GLU A O 1
ATOM 6378 N N . ALA A 1 836 ? 16.644 -5.986 -41.107 1.00 92.00 836 ALA A N 1
ATOM 6379 C CA . ALA A 1 836 ? 16.517 -6.412 -39.708 1.00 92.00 836 ALA A CA 1
ATOM 6380 C C . ALA A 1 836 ? 17.875 -6.611 -39.009 1.00 92.00 836 ALA A C 1
ATOM 6382 O O . ALA A 1 836 ? 18.029 -6.289 -37.829 1.00 92.00 836 ALA A O 1
ATOM 6383 N N . LEU A 1 837 ? 18.864 -7.137 -39.735 1.00 88.25 837 LEU A N 1
ATOM 6384 C CA . LEU A 1 837 ? 20.224 -7.352 -39.243 1.00 88.25 837 LEU A CA 1
ATOM 6385 C C . LEU A 1 837 ? 20.958 -6.034 -38.929 1.00 88.25 837 LEU A C 1
ATOM 6387 O O . LEU A 1 837 ? 21.757 -6.006 -37.992 1.00 88.25 837 LEU A O 1
ATOM 6391 N N . GLN A 1 838 ? 20.662 -4.934 -39.633 1.00 87.50 838 GLN A N 1
ATOM 6392 C CA . GLN A 1 838 ? 21.289 -3.624 -39.381 1.00 87.50 838 GLN A CA 1
ATOM 6393 C C . GLN A 1 838 ? 20.950 -3.061 -37.997 1.00 87.50 838 GLN A C 1
ATOM 6395 O O . GLN A 1 838 ? 21.769 -2.373 -37.391 1.00 87.50 838 GLN A O 1
ATOM 6400 N N . TYR A 1 839 ? 19.776 -3.393 -37.459 1.00 87.38 839 TYR A N 1
ATOM 6401 C CA . TYR A 1 839 ? 19.326 -2.938 -36.141 1.00 87.38 839 TYR A CA 1
ATOM 6402 C C . TYR A 1 839 ? 19.860 -3.774 -34.982 1.00 87.38 839 TYR A C 1
ATOM 6404 O O . TYR A 1 839 ? 19.441 -3.589 -33.840 1.00 87.38 839 TYR A O 1
ATOM 6412 N N . ARG A 1 840 ? 20.765 -4.719 -35.240 1.00 77.44 840 ARG A N 1
ATOM 6413 C CA . ARG A 1 840 ? 21.356 -5.534 -34.182 1.00 77.44 840 ARG A CA 1
ATOM 6414 C C . ARG A 1 840 ? 22.872 -5.607 -34.281 1.00 77.44 840 ARG A C 1
ATOM 6416 O O . ARG A 1 840 ? 23.430 -6.704 -34.352 1.00 77.44 840 ARG A O 1
ATOM 6423 N N . PRO A 1 841 ? 23.557 -4.455 -34.255 1.00 63.31 841 PRO A N 1
ATOM 6424 C CA . PRO A 1 841 ? 25.000 -4.471 -34.243 1.00 63.31 841 PRO A CA 1
ATOM 6425 C C . PRO A 1 841 ? 25.491 -5.071 -32.915 1.00 63.31 841 PRO A C 1
ATOM 6427 O O . PRO A 1 841 ? 24.840 -4.965 -31.869 1.00 63.31 841 PRO A O 1
ATOM 6430 N N . GLU A 1 842 ? 26.647 -5.734 -32.949 1.00 58.22 842 GLU A N 1
ATOM 6431 C CA . GLU A 1 842 ? 27.340 -6.171 -31.738 1.00 58.22 842 GLU A CA 1
ATOM 6432 C C . GLU A 1 842 ? 27.566 -4.926 -30.866 1.00 58.22 842 GLU A C 1
ATOM 6434 O O . GLU A 1 842 ? 28.401 -4.096 -31.205 1.00 58.22 842 GLU A O 1
ATOM 6439 N N . LEU A 1 843 ? 26.862 -4.779 -29.736 1.00 50.62 843 LEU A N 1
ATOM 6440 C CA . LEU A 1 843 ? 27.090 -3.676 -28.780 1.00 50.62 843 LEU A CA 1
ATOM 6441 C C . LEU A 1 843 ? 28.573 -3.560 -28.375 1.00 50.62 843 LEU A C 1
ATOM 6443 O O . LEU A 1 843 ? 29.042 -2.491 -27.994 1.00 50.62 843 LEU A O 1
ATOM 6447 N N . ALA A 1 844 ? 29.317 -4.668 -28.460 1.00 38.66 844 ALA A N 1
ATOM 6448 C CA . ALA A 1 844 ? 30.760 -4.705 -28.278 1.00 38.66 844 ALA A CA 1
ATOM 6449 C C . ALA A 1 844 ? 31.538 -4.018 -29.419 1.00 38.66 844 ALA A C 1
ATOM 6451 O O . ALA A 1 844 ? 32.512 -3.341 -29.108 1.00 38.66 844 ALA A O 1
ATOM 6452 N N . LYS A 1 845 ? 31.091 -4.147 -30.680 1.00 41.03 845 LYS A N 1
ATOM 6453 C CA . LYS A 1 845 ? 31.721 -3.572 -31.882 1.00 41.03 845 LYS A CA 1
ATOM 6454 C C . LYS A 1 845 ? 31.225 -2.182 -32.274 1.00 41.03 845 LYS A C 1
ATOM 6456 O O . LYS A 1 845 ? 32.006 -1.404 -32.788 1.00 41.03 845 LYS A O 1
ATOM 6461 N N . THR A 1 846 ? 29.964 -1.822 -32.020 1.00 40.88 846 THR A N 1
ATOM 6462 C CA . THR A 1 846 ? 29.468 -0.445 -32.276 1.00 40.88 846 THR A CA 1
ATOM 6463 C C . THR A 1 846 ? 30.120 0.587 -31.354 1.00 40.88 846 THR A C 1
ATOM 6465 O O . THR A 1 846 ? 30.006 1.787 -31.570 1.00 40.88 846 THR A O 1
ATOM 6468 N N . LEU A 1 847 ? 30.753 0.115 -30.279 1.00 38.69 847 LEU A N 1
ATOM 6469 C CA . LEU A 1 847 ? 31.375 0.929 -29.246 1.00 38.69 847 LEU A CA 1
ATOM 6470 C C . LEU A 1 847 ? 32.884 0.622 -29.090 1.00 38.69 847 LEU A C 1
ATOM 6472 O O . LEU A 1 847 ? 33.486 1.084 -28.116 1.00 38.69 847 LEU A O 1
ATOM 6476 N N . SER A 1 848 ? 33.473 -0.204 -29.961 1.00 31.00 848 SER A N 1
ATOM 6477 C CA . SER A 1 848 ? 34.928 -0.395 -30.102 1.00 31.00 848 SER A CA 1
ATOM 6478 C C . SER A 1 848 ? 35.395 0.341 -31.341 1.00 31.00 848 SER A C 1
ATOM 6480 O O . SER A 1 848 ? 36.434 1.020 -31.247 1.00 31.00 848 SER A O 1
#

Organism: NCBI:txid1263854

Radius of gyration: 36.02 Å; chains: 1; bounding box: 89×51×101 Å

InterPro domains:
  IPR000523 Magnesium chelatase ChlI-like, catalytic domain [PF01078] (537-741)
  IPR001208 MCM domain [PR01657] (556-571)
  IPR001208 MCM domain [PR01657] (636-650)
  IPR001208 MCM domain [PR01657] (664-677)
  IPR003593 AAA+ ATPase domain [SM00382] (557-739)
  IPR004482 Mg chelatase-related protein [TIGR00368] (352-840)
  IPR007197 Radical SAM [PF04055] (81-213)
  IPR007197 Radical SAM [SFLDS00029] (16-298)
  IPR013785 Aldolase-type TIM barrel [G3DSA:3.20.20.70] (73-284)
  IPR014721 Small ribosomal subunit protein uS5 domain 2-type fold, subgroup [G3DSA:3.30.230.10] (323-518)
  IPR020568 Ribosomal protein uS5 domain 2-type superfamily [SSF54211] (325-514)
  IPR025158 Mg chelatase-related protein, C-terminal domain [PF13335] (751-840)
  IPR027417 P-loop containing nucleoside triphosphate hydrolase [G3DSA:3.40.50.300] (538-847)
  IPR027417 P-loop containing nucleoside triphosphate hydrolase [SSF52540] (537-840)
  IPR040085 Protein MJ0674-like [PTHR43075] (9-297)
  IPR040085 Protein MJ0674-like [SFLDG01099] (16-298)
  IPR058240 Radical SAM superfamily [SSF102114] (83-223)

pLDDT: mean 84.21, std 16.99, range [20.95, 98.38]

Foldseek 3Di:
DPDLDFQLCVVCLVVVNLVVLLVVLLVCQCQPPLFPQSQGHNLVVVDAGVQRHGSFWFWQDWDFAQQDDPQQQFPQGNTETATFAAPQCFQQDPPCCRHPVVHGGTDALVRVLVRQVVSVVSVGQAYEYARCRRPLSSCSNNVSVSVVVPRGHAYEYHHCLRHDLVNLVSCQSVHFEYEYEQEACALVLSCVGRVGSCRNVSSLSSLQSQCVRWNAFDHDPSSHTSGGYEYEYEQAAPSSRVLLVVLVCCPPPRHLFHKYWYAQPRAGDRNLCVDPRGVGGDDPVSSVVSVVSLPDPAKDWDDPDPNHRTTITRNHHDDDDDDDDDDDDDDDDDDDDDDDDDDDPDFDWFWAWAWADDALAIDIKIKTKTWDADAADEEEAQAEDPQRRCLVLLLQLLCVLLVHDDDRIYMYIYIPPSVAHDYDQQCSVRNSVSSCCNVVLFPSVLRPLEYETFGGGSNFFTDADFQLLNRLLVSVVVVRQGYEHAPLCLQSSCLSVHFYQHDTGPNVVSVCRVPNGDGGDDDHFAEDDLPPPCQDKPQLDFDPVLLVVVLLLCLLQVFAEEEEAFPQLCLVVSQSNSQLQHDFADSVQLNLLSSLCSNVVNDDSHHRYSTQDEAEDDLPDDLCQAQNDDLRGHHHSQLNNRVHEYEYEAVLSHALVSLVQVLCCLQVQKGWDDHPNDIDIGGRSHHYYYYHAQFPNSCQVAPPDDDPDDPVRNVVSVVSHPPSSVLSGLFYDYRHHDDPVSSPDSDRDDISVNSNVLSVQLVVVVVVVVHRLSPPDPVCLCVQAAEDPLLVVVLVVCCVVQVQDPSSSSSLSSSLSSQCSSVVHSHRYNVSSVSSSVRDHDSVVVRD

Sequence (848 aa):
MKIMSEPSYLALYRSGELQKRAARVTAMLECCRVCPRDCRVDRTRGKRGYCRTGRYASVASIGPHFGEEAPLVGFGGSGTIFFSSCNLLCTFCQNYEISHFNEGAEVQPHELVDMMLRLERAGCHNINLVTPSHVVPQILEALPLAVEGGLRLPLVYNTGGYDCVETLKLLRGVVDIYMPDFKFWDPGAAKVFCNAPDYPDRARAAIREMHSQVGDLVTDSRGVAVKGILVRHLVMPEDTCGTAEIMSFLASEISPDTSVNIMDQYYPCYRACEDRRISRRITRGEYARALSRLRMPGSRRSVRHKCGTGVFVRTSASGVLGRKNLTGRTPSLSWTPTAEKGMLGYTMIAIVHSACPWGTDALGVVVEVDVHAGLPGFSIVGLPDNVVKESRERIRSAIINSGLEFPPRRITVNLAPADRKKEGGVFDLPICIAVLCALGIVPQERISGLMFIGELGLDGGVRPVRGAISAAFLAGKQEFRGVVCPETNAGEAALSGVKVWPVRDIKEIVQYLRTSLPDPYTALPPLKEPGEEALPDLADITGQDLSKRALEIAAAGGHNILFLGPPGAGKSMLAKRMPSILPPLSREEFLECTRIYSAAGRLGKGPLSTSRPFRSPHHTISDAGLIGGGSIPAPGEITLSHNGVLFLDELPEFRRSALESLRQPLEEGSVTISRANGVLSFPARFQLIGAMNPCPCGFLGHPSRECRCTPTQLSRYRTRVSGPLLDRIDLHVWVDPVDASQVLSRKSASASSSIRLRVEKARAVQEERGCLNAHIPEQKIEKICRIDAQAGKLLVQAMKTWSLSMRGFKRVMKVARSIADLDGSPDVRSDHLAEALQYRPELAKTLS